Protein AF-A0A1C0B7E0-F1 (afdb_monomer_lite)

Organism: NCBI:txid544718

Secondary structure (DSSP, 8-state):
--EEEEESS---HHHHHHHHHH-TTSEEEEEES--SS--HHHHHHHHTTS--SEEEEE--SS--HHHHHHHHTTSPTT-EEEEE-GGGTSB-TT--SEEEEETTEEEEEP-GGGB-HHHHHHHHHHHHHH--SEEEEEEE--HHHHHHHHHHHGGGT-EEEEE--TT--S--HHHHHHHHHHHS-HHHHHHHHHHHGGGS-HHHHHHHHHHHHHHTT-HHHHHHHHHHTGGG--HHHHHHHHHHHHHTT-HHHHHHHHHHHHHH-TTSTTHHHHHHHHHHHTT-HHHHHHHHHHH-TT-HHHHHHHHHHHHHTT-HHHHHHHHHHHHHHH--HHHHHHHHHHHHHHS--SSHHHHHHHHHHHSTT---HHHHHHHHHHHHHIIIIIT--HHHHHHHHHHS---TT-HHHHHHHHHHHHHHHSHHHHHHHH-HHHHHH-TTHHHHHHHHHHHHHHHHHTTSTTHHHHHHHHHHHH--HHHHHHHHHHHHHHHHHHHTTT--GGGGGTSHHHHTSTT-HHHHHHTGGGTS---HHHHHHHHHHHHHHHTT-SSHHHHHHHHHHHHHHHHHTT-HHHHHHHHHHHHHHHTT-S-HHHHHHHHHHHHHHHHHHHHHTT-HHHHHHHHHHHHHHHHHTT--HHIIIIIHHHHHHHHHHTGGGS-HHHHHHHHHHHHHHS-TT-THHHHHHHHHHT-HHHHHHHHHHHHHT-S---HHHHHHHHHHHHHHHH-SS----HHHHHHTHHHHHHHHTT-TTTHHHHHHHHHHHHHH--SSSS-HHHHHHHHHHHHHHHHHHHHHHHHH-S-HHHHHHHHHHTHHHHHHHHHHHHHHHHTT--SSHHHHHHHHHHHHHHHHHTS-HHHHHHHHSSSS----HHHHHHHHHHHHHHHHHHHS-STTHHHHHTSHHHHHHHHHHHHHHHHHHHH-TTTSPP---PPPPHHHHHHH--TTEEEEEEEE-SS-EEEEEE-SS-EEEEEE--TTTS-HHHHHHHHHHHHH--TT----HHHHHHHHHHHHHHHHHHHHHHHTTT---EEEEE--TTSTT--GGG-B-SSSBGGGT-SEEEEES-GGGGTS-PPP----EEEEE-S-TT-HHHHHHHHHHHT-HHHHHHB-TTTTT-GGGHHHHHHHHT-SEEEEE--EEPPTT--TTPPPSEEE-SSSEE-GGG-GGGGGT-SEEEEE-TTTT-PPTT-SSS--SHHHHHHTSS-SEEEEESS---HHHHHHHHHHHTT--S-HHHHHHHHHHHHHHHSTT--GGGTTTEEEEE-

Foldseek 3Di:
DFAEEEEAADDDLVVVLVVLQVQAAAAEEEEELDQQPDPVVVVVVSNVVGHYPHYYYDYDLALDVVVVVVVQVVDDAAHEYEYYANQLSQAQLVDAPDWQDQFPDIDGHGDQQRGPLVVVLVSSVVPVVVGNYHYYYYYHHHPVSSVVNVVVCVVPPHHYHYDDDPVPPDDPLVVVLVCCLVPHDLVSSVVSLVVCVVVDDPLRSLVSNLSSCSNLLNLVVLLVVCVVCVVVDTLQSLQVNLVSCVVVVVLVSSLVSLVVSSVSNVSHRPSLLSNLVSCVVVVNNVVPLVVNCRRPVLNLSSLVSQLVVCVVVLVLVSNLVSLVSSCVNPVDLLSVLVSLLSVCVVPPDPDLVVSLCSSVVSCPVPPDLLVLLVSLLSSLCCCVPVVLQLQSSLVSLVSNDLDQPRPCNLVSLLSNLVQLLFPFSVCSNCPVVNCVVPLLVSLLSLLVSLLSNVLSLLLDLCSVVSSVSSVQRRADPVSLLLNLVVVLLVLLVVCLVLDDLCLVCVACCNPPVVPPPLLCLLCVLVPDDDDPVSLVVCVVCLVVSLLPDQALLSNLSSLLSNLVLCLQQLVLVSSLVSLSVLSVVLNRDPPVLSSLSSSLSSLQSNLLSCVLLLVPSSNLSSLSSSQVVCSVSSNNVSCLPRVLVSVLVSCLVPVVSDDPVSLVVSLVSNLNNHDPPPLCNQLSSCVSVVVLVSLLVSLVVVLVPDPDLALVNLVSVLSNQVSQVSDPPHHRPVVSLVVCLVSNQVRCNSRLSCQLVSLQVSLVVLQPDPPDPDDNLRSLVSSLVSLVVSVVSLVVSLVSDQDLLSSLSSLLVCVQSLQSNLVSLQCCQVVVSDDDVVRNVVSVVSNVVSLVSLFQQSLVLLAVAPLDQDCDPVLVVLVVLLVVLVSSLCSSPNSCSVVLVVDPVNVVSVVSNVVSLVVCCPRPSVNDGRDGRDDDPVLLLLCLADQQEKEKEWADDPQWIWIWIHHVVDIDIHTDRPCPPAHVVLLVVVVVCLLVDDPPDDDDLVVLQVSLQSVLCRHPVVVLVVVVVVRHAEYEYEYSLLSLQDFQQSRHDPPGTPLQRHLFYEYESDSCCSVVPDDFDFFAEAEEEFAAPPDPLSVVVVVLLVVDPLSVLSYDPPCVPDLPCVVVSCVVSVGLEYEYEFEFDHHRPADSQAAGLFTHHNSTTHAVVNNVCLLVSQEEYEYPYFQQSHHGNSSSNNTNGNNSSNQSHNHFKYKDFSHNEDSVLVSQLVVQLNVDRDGNRSSSSVSLNVSCVVVPSDDCSHRSRTHMYGD

Radius of gyration: 38.63 Å; chains: 1; bounding box: 128×67×85 Å

Structure (mmCIF, N/CA/C/O backbone):
data_AF-A0A1C0B7E0-F1
#
_entry.id   AF-A0A1C0B7E0-F1
#
loop_
_atom_site.group_PDB
_atom_site.id
_atom_site.type_symbol
_atom_site.label_atom_id
_atom_site.label_alt_id
_atom_site.label_comp_id
_atom_site.label_asym_id
_atom_site.label_entity_id
_atom_site.label_seq_id
_atom_site.pdbx_PDB_ins_code
_atom_site.Cartn_x
_atom_site.Cartn_y
_atom_site.Cartn_z
_atom_site.occupancy
_atom_site.B_iso_or_equiv
_atom_site.auth_seq_id
_atom_site.auth_comp_id
_atom_site.auth_asym_id
_atom_site.auth_atom_id
_atom_site.pdbx_PDB_model_num
ATOM 1 N N . MET A 1 1 ? 75.798 17.871 -2.548 1.00 57.12 1 MET A N 1
ATOM 2 C CA . MET A 1 1 ? 75.041 17.309 -3.675 1.00 57.12 1 MET A CA 1
ATOM 3 C C . MET A 1 1 ? 73.557 17.492 -3.383 1.00 57.12 1 MET A C 1
ATOM 5 O O . MET A 1 1 ? 73.129 17.090 -2.306 1.00 57.12 1 MET A O 1
ATOM 9 N N . LYS A 1 2 ? 72.821 18.193 -4.256 1.00 62.88 2 LYS A N 1
ATOM 10 C CA . LYS A 1 2 ? 71.358 18.321 -4.191 1.00 62.88 2 LYS A CA 1
ATOM 11 C C . LYS A 1 2 ? 70.803 17.499 -5.348 1.00 62.88 2 LYS A C 1
ATOM 13 O O . LYS A 1 2 ? 70.892 17.962 -6.480 1.00 62.88 2 LYS A O 1
ATOM 18 N N . THR A 1 3 ? 70.321 16.289 -5.094 1.00 61.19 3 THR A N 1
ATOM 19 C CA . THR A 1 3 ? 69.882 15.405 -6.179 1.00 61.19 3 THR A CA 1
ATOM 20 C C . THR A 1 3 ? 68.519 14.813 -5.854 1.00 61.19 3 THR A C 1
ATOM 22 O O . THR A 1 3 ? 68.297 14.291 -4.764 1.00 61.19 3 THR A O 1
ATOM 25 N N . LEU A 1 4 ? 67.599 14.882 -6.809 1.00 58.25 4 LEU A N 1
ATOM 26 C CA . LEU A 1 4 ? 66.288 14.246 -6.757 1.00 58.25 4 LEU A CA 1
ATOM 27 C C . LEU A 1 4 ? 66.243 13.161 -7.834 1.00 58.25 4 LEU A C 1
ATOM 29 O O . LEU A 1 4 ? 66.478 13.439 -9.005 1.00 58.25 4 LEU A O 1
ATOM 33 N N . ILE A 1 5 ? 65.934 11.926 -7.452 1.00 59.62 5 ILE A N 1
ATOM 34 C CA . ILE A 1 5 ? 65.728 10.824 -8.391 1.00 59.62 5 ILE A CA 1
ATOM 35 C C . ILE A 1 5 ? 64.224 10.562 -8.491 1.00 59.62 5 ILE A C 1
ATOM 37 O O . ILE A 1 5 ? 63.584 10.142 -7.526 1.00 59.62 5 ILE A O 1
ATOM 41 N N . LEU A 1 6 ? 63.662 10.787 -9.677 1.00 57.28 6 LEU A N 1
ATOM 42 C CA . LEU A 1 6 ? 62.263 10.485 -9.981 1.00 57.28 6 LEU A CA 1
ATOM 43 C C . LEU A 1 6 ? 62.201 9.157 -10.734 1.00 57.28 6 LEU A C 1
ATOM 45 O O . LEU A 1 6 ? 62.790 9.019 -11.808 1.00 57.28 6 LEU A O 1
ATOM 49 N N . ASN A 1 7 ? 61.504 8.175 -10.162 1.00 56.34 7 ASN A N 1
ATOM 50 C CA . ASN A 1 7 ? 61.368 6.844 -10.742 1.00 56.34 7 ASN A CA 1
ATOM 51 C C . ASN A 1 7 ? 59.884 6.500 -10.938 1.00 56.34 7 ASN A C 1
ATOM 53 O O . ASN A 1 7 ? 59.108 6.498 -9.986 1.00 56.34 7 ASN A O 1
ATOM 57 N N . ALA A 1 8 ? 59.495 6.191 -12.176 1.00 48.84 8 ALA A N 1
ATOM 58 C CA . ALA A 1 8 ? 58.101 5.949 -12.537 1.00 48.84 8 ALA A CA 1
ATOM 59 C C . ALA A 1 8 ? 57.602 4.526 -12.207 1.00 48.84 8 ALA A C 1
ATOM 61 O O . ALA A 1 8 ? 56.402 4.333 -12.023 1.00 48.84 8 ALA A O 1
ATOM 62 N N . THR A 1 9 ? 58.471 3.511 -12.108 1.00 49.56 9 THR A N 1
ATOM 63 C CA . THR A 1 9 ? 58.024 2.099 -12.179 1.00 49.56 9 THR A CA 1
ATOM 64 C C . THR A 1 9 ? 58.671 1.162 -11.153 1.00 49.56 9 THR A C 1
ATOM 66 O O . THR A 1 9 ? 58.888 -0.016 -11.413 1.00 49.56 9 THR A O 1
ATOM 69 N N . SER A 1 10 ? 58.838 1.659 -9.923 1.00 51.56 10 SER A N 1
ATOM 70 C CA . SER A 1 10 ? 59.337 0.983 -8.708 1.00 51.56 10 SER A CA 1
ATOM 71 C C . SER A 1 10 ? 60.822 1.172 -8.402 1.00 51.56 10 SER A C 1
ATOM 73 O O . SER A 1 10 ? 61.697 1.087 -9.264 1.00 51.56 10 SER A O 1
ATOM 75 N N . ILE A 1 11 ? 61.102 1.459 -7.128 1.00 54.88 11 ILE A N 1
ATOM 76 C CA . ILE A 1 11 ? 62.441 1.733 -6.616 1.00 54.88 11 ILE A CA 1
ATOM 77 C C . ILE A 1 11 ? 63.305 0.470 -6.748 1.00 54.88 11 ILE A C 1
ATOM 79 O O . ILE A 1 11 ? 63.074 -0.550 -6.103 1.00 54.88 11 ILE A O 1
ATOM 83 N N . SER A 1 12 ? 64.314 0.541 -7.618 1.00 56.72 12 SER A N 1
ATOM 84 C CA . SER A 1 12 ? 65.289 -0.530 -7.816 1.00 56.72 12 SER A CA 1
ATOM 85 C C . SER A 1 12 ? 66.199 -0.631 -6.590 1.00 56.72 12 SER A C 1
ATOM 87 O O . SER A 1 12 ? 67.011 0.257 -6.327 1.00 56.72 12 SER A O 1
ATOM 89 N N . GLU A 1 13 ? 66.104 -1.738 -5.851 1.00 59.78 13 GLU A N 1
ATOM 90 C CA . GLU A 1 13 ? 67.013 -2.053 -4.739 1.00 59.78 13 GLU A CA 1
ATOM 91 C C . GLU A 1 13 ? 68.483 -2.007 -5.203 1.00 59.78 13 GLU A C 1
ATOM 93 O O . GLU A 1 13 ? 69.363 -1.506 -4.505 1.00 59.78 13 GLU A O 1
ATOM 98 N N . GLN A 1 14 ? 68.739 -2.408 -6.452 1.00 62.88 14 GLN A N 1
ATOM 99 C CA . GLN A 1 14 ? 70.056 -2.341 -7.080 1.00 62.88 14 GLN A CA 1
ATOM 100 C C . GLN A 1 14 ? 70.557 -0.898 -7.274 1.00 62.88 14 GLN A C 1
ATOM 102 O O . GLN A 1 14 ? 71.753 -0.646 -7.116 1.00 62.88 14 GLN A O 1
ATOM 107 N N . LEU A 1 15 ? 69.669 0.049 -7.601 1.00 65.38 15 LEU A N 1
ATOM 108 C CA . LEU A 1 15 ? 69.995 1.474 -7.715 1.00 65.38 15 LEU A CA 1
ATOM 109 C C . LEU A 1 15 ? 70.419 2.034 -6.353 1.00 65.38 15 LEU A C 1
ATOM 111 O O . LEU A 1 15 ? 71.471 2.661 -6.261 1.00 65.38 15 LEU A O 1
ATOM 115 N N . ILE A 1 16 ? 69.662 1.733 -5.294 1.00 67.38 16 ILE A N 1
ATOM 116 C CA . ILE A 1 16 ? 69.993 2.129 -3.915 1.00 67.38 16 ILE A CA 1
ATOM 117 C C . ILE A 1 16 ? 71.340 1.540 -3.494 1.00 67.38 16 ILE A C 1
ATOM 119 O O . ILE A 1 16 ? 72.207 2.256 -2.996 1.00 67.38 16 ILE A O 1
ATOM 123 N N . ILE A 1 17 ? 71.558 0.248 -3.749 1.00 68.12 17 ILE A N 1
ATOM 124 C CA . ILE A 1 17 ? 72.821 -0.430 -3.440 1.00 68.12 17 ILE A CA 1
ATOM 125 C C . ILE A 1 17 ? 73.994 0.211 -4.195 1.00 68.12 17 ILE A C 1
ATOM 127 O O . ILE A 1 17 ? 75.080 0.345 -3.633 1.00 68.12 17 ILE A O 1
ATOM 131 N N . ASN A 1 18 ? 73.809 0.606 -5.456 1.00 68.44 18 ASN A N 1
ATOM 132 C CA . ASN A 1 18 ? 74.854 1.268 -6.237 1.00 68.44 18 ASN A CA 1
ATOM 133 C C . ASN A 1 18 ? 75.147 2.688 -5.730 1.00 68.44 18 ASN A C 1
ATOM 135 O O . ASN A 1 18 ? 76.314 3.020 -5.555 1.00 68.44 18 ASN A O 1
ATOM 139 N N . LEU A 1 19 ? 74.119 3.473 -5.397 1.00 67.69 19 LEU A N 1
ATOM 140 C CA . LEU A 1 19 ? 74.274 4.810 -4.808 1.00 67.69 19 LEU A CA 1
ATOM 141 C C . LEU A 1 19 ? 75.016 4.760 -3.462 1.00 67.69 19 LEU A C 1
ATOM 143 O O . LEU A 1 19 ? 75.892 5.580 -3.196 1.00 67.69 19 LEU A O 1
ATOM 147 N N . ILE A 1 20 ? 74.725 3.751 -2.633 1.00 70.00 20 ILE A N 1
ATOM 148 C CA . ILE A 1 20 ? 75.399 3.539 -1.344 1.00 70.00 20 ILE A CA 1
ATOM 149 C C . ILE A 1 20 ? 76.880 3.160 -1.535 1.00 70.00 20 ILE A C 1
ATOM 151 O O . ILE A 1 20 ? 77.726 3.607 -0.763 1.00 70.00 20 ILE A O 1
ATOM 155 N N . LYS A 1 21 ? 77.242 2.375 -2.564 1.00 70.19 21 LYS A N 1
ATOM 156 C CA . LYS A 1 21 ? 78.642 1.956 -2.820 1.00 70.19 21 LYS A CA 1
ATOM 157 C C . LYS A 1 21 ? 79.602 3.122 -3.070 1.00 70.19 21 LYS A C 1
ATOM 159 O O . LYS A 1 21 ? 80.785 3.004 -2.728 1.00 70.19 21 LYS A O 1
ATOM 164 N N . ASP A 1 22 ? 79.106 4.203 -3.663 1.00 67.50 22 ASP A N 1
ATOM 165 C CA . ASP A 1 22 ? 79.912 5.356 -4.072 1.00 67.50 22 ASP A CA 1
ATOM 166 C C . ASP A 1 22 ? 80.091 6.390 -2.943 1.00 67.50 22 ASP A C 1
ATOM 168 O O . ASP A 1 22 ? 81.032 7.182 -2.964 1.00 67.50 22 ASP A O 1
ATOM 172 N N . ALA A 1 23 ? 79.281 6.311 -1.884 1.00 68.81 23 ALA A N 1
ATOM 173 C CA . ALA A 1 23 ? 79.258 7.228 -0.741 1.00 68.81 23 ALA A CA 1
ATOM 174 C C . ALA A 1 23 ? 80.306 6.919 0.360 1.00 68.81 23 ALA A C 1
ATOM 176 O O . ALA A 1 23 ? 80.034 7.025 1.558 1.00 68.81 23 ALA A O 1
ATOM 177 N N . LYS A 1 24 ? 81.522 6.501 -0.014 1.00 67.75 24 LYS A N 1
ATOM 178 C CA . LYS A 1 24 ? 82.582 6.125 0.949 1.00 67.75 24 LYS A CA 1
ATOM 179 C C . LYS A 1 24 ? 83.005 7.320 1.812 1.00 67.75 24 LYS A C 1
ATOM 181 O O . LYS A 1 24 ? 83.158 8.419 1.296 1.00 67.75 24 LYS A O 1
ATOM 186 N N . HIS A 1 25 ? 83.277 7.081 3.098 1.00 71.00 25 HIS A N 1
ATOM 187 C CA . HIS A 1 25 ? 83.706 8.099 4.076 1.00 71.00 25 HIS A CA 1
ATOM 188 C C . HIS A 1 25 ? 82.672 9.181 4.453 1.00 71.00 25 HIS A C 1
ATOM 190 O O . HIS A 1 25 ? 83.057 10.178 5.063 1.00 71.00 25 HIS A O 1
ATOM 196 N N . TYR A 1 26 ? 81.383 8.980 4.164 1.00 76.88 26 TYR A N 1
ATOM 197 C CA . TYR A 1 26 ? 80.288 9.832 4.652 1.00 76.88 26 TYR A CA 1
ATOM 198 C C . TYR A 1 26 ? 79.538 9.187 5.830 1.00 76.88 26 TYR A C 1
ATOM 200 O O . TYR A 1 26 ? 79.605 7.970 6.035 1.00 76.88 26 TYR A O 1
ATOM 208 N N . ASP A 1 27 ? 78.840 10.017 6.610 1.00 79.62 27 ASP A N 1
ATOM 209 C CA . ASP A 1 27 ? 77.764 9.587 7.510 1.00 79.62 27 ASP A CA 1
ATOM 210 C C . ASP A 1 27 ? 76.487 9.436 6.657 1.00 79.62 27 ASP A C 1
ATOM 212 O O . ASP A 1 27 ? 76.078 10.397 6.002 1.00 79.62 27 ASP A O 1
ATOM 216 N N . ILE A 1 28 ? 75.901 8.234 6.597 1.00 81.69 28 ILE A N 1
ATOM 217 C CA . ILE A 1 28 ? 74.729 7.927 5.757 1.00 81.69 28 ILE A CA 1
ATOM 218 C C . ILE A 1 28 ? 73.512 7.645 6.640 1.00 81.69 28 ILE A C 1
ATOM 220 O O . ILE A 1 28 ? 73.523 6.709 7.441 1.00 81.69 28 ILE A O 1
ATOM 224 N N . GLN A 1 29 ? 72.438 8.403 6.428 1.00 85.38 29 GLN A N 1
ATOM 225 C CA . GLN A 1 29 ? 71.127 8.155 7.020 1.00 85.38 29 GLN A CA 1
ATOM 226 C C . GLN A 1 29 ? 70.141 7.738 5.931 1.00 85.38 29 GLN A C 1
ATOM 228 O O . GLN A 1 29 ? 69.931 8.480 4.974 1.00 85.38 29 GLN A O 1
ATOM 233 N N . ILE A 1 30 ? 69.480 6.594 6.099 1.00 82.31 30 ILE A N 1
ATOM 234 C CA . ILE A 1 30 ? 68.337 6.207 5.261 1.00 82.31 30 ILE A CA 1
ATOM 235 C C . ILE A 1 30 ? 67.048 6.433 6.045 1.00 82.31 30 ILE A C 1
ATOM 237 O O . ILE A 1 30 ? 66.914 5.960 7.174 1.00 82.31 30 ILE A O 1
ATOM 241 N N . ILE A 1 31 ? 66.092 7.131 5.445 1.00 84.12 31 ILE A N 1
ATOM 242 C CA . ILE A 1 31 ? 64.733 7.296 5.955 1.00 84.12 31 ILE A CA 1
ATOM 243 C C . ILE A 1 31 ? 63.787 6.688 4.924 1.00 84.12 31 ILE A C 1
ATOM 245 O O . ILE A 1 31 ? 63.649 7.228 3.829 1.00 84.12 31 ILE A O 1
ATOM 249 N N . SER A 1 32 ? 63.169 5.549 5.248 1.00 80.06 32 SER A N 1
ATOM 250 C CA . SER A 1 32 ? 62.291 4.841 4.307 1.00 80.06 32 SER A CA 1
ATOM 251 C C . SER A 1 32 ? 60.857 4.764 4.808 1.00 80.06 32 SER A C 1
ATOM 253 O O . SER A 1 32 ? 60.580 4.118 5.815 1.00 80.06 32 SER A O 1
ATOM 255 N N . TYR A 1 33 ? 59.944 5.371 4.050 1.00 75.75 33 TYR A N 1
ATOM 256 C CA . TYR A 1 33 ? 58.492 5.191 4.170 1.00 75.75 33 TYR A CA 1
ATOM 257 C C . TYR A 1 33 ? 57.997 3.993 3.324 1.00 75.75 33 TYR A C 1
ATOM 259 O O . TYR A 1 33 ? 56.796 3.720 3.210 1.00 75.75 33 TYR A O 1
ATOM 267 N N . GLU A 1 34 ? 58.918 3.249 2.705 1.00 67.62 34 GLU A N 1
ATOM 268 C CA . GLU A 1 34 ? 58.647 2.055 1.910 1.00 67.62 34 GLU A CA 1
ATOM 269 C C . GLU A 1 34 ? 59.233 0.811 2.595 1.00 67.62 34 GLU A C 1
ATOM 271 O O . GLU A 1 34 ? 60.449 0.681 2.735 1.00 67.62 34 GLU A O 1
ATOM 276 N N . ASN A 1 35 ? 58.358 -0.094 3.055 1.00 59.34 35 ASN A N 1
ATOM 277 C CA . ASN A 1 35 ? 58.755 -1.293 3.808 1.00 59.34 35 ASN A CA 1
ATOM 278 C C . ASN A 1 35 ? 58.658 -2.591 2.977 1.00 59.34 35 ASN A C 1
ATOM 280 O O . ASN A 1 35 ? 59.286 -3.587 3.310 1.00 59.34 35 ASN A O 1
ATOM 284 N N . ASP A 1 36 ? 57.908 -2.586 1.868 1.00 54.94 36 ASP A N 1
ATOM 285 C CA . ASP A 1 36 ? 57.520 -3.821 1.167 1.00 54.94 36 ASP A CA 1
ATOM 286 C C . ASP A 1 36 ? 58.594 -4.366 0.195 1.00 54.94 36 ASP A C 1
ATOM 288 O O . ASP A 1 36 ? 58.461 -5.492 -0.280 1.00 54.94 36 ASP A O 1
ATOM 292 N N . LYS A 1 37 ? 59.635 -3.581 -0.141 1.00 54.47 37 LYS A N 1
ATOM 293 C CA . LYS A 1 37 ? 60.646 -3.936 -1.166 1.00 54.47 37 LYS A CA 1
ATOM 294 C C . LYS A 1 37 ? 62.110 -3.813 -0.728 1.00 54.47 37 LYS A C 1
ATOM 296 O O . LYS A 1 37 ? 62.963 -4.429 -1.356 1.00 54.47 37 LYS A O 1
ATOM 301 N N . LEU A 1 38 ? 62.425 -3.058 0.328 1.00 58.94 38 LEU A N 1
ATOM 302 C CA . LEU A 1 38 ? 63.796 -2.943 0.837 1.00 58.94 38 LEU A CA 1
ATOM 303 C C . LEU A 1 38 ? 64.046 -3.977 1.933 1.00 58.94 38 LEU A C 1
ATOM 305 O O . LEU A 1 38 ? 63.517 -3.852 3.040 1.00 58.94 38 LEU A O 1
ATOM 309 N N . ASN A 1 39 ? 64.924 -4.952 1.688 1.00 63.75 39 ASN A N 1
ATOM 310 C CA . ASN A 1 39 ? 65.373 -5.820 2.768 1.00 63.75 39 ASN A CA 1
ATOM 311 C C . ASN A 1 39 ? 66.385 -5.066 3.643 1.00 63.75 39 ASN A C 1
ATOM 313 O O . ASN A 1 39 ? 67.597 -5.083 3.417 1.00 63.75 39 ASN A O 1
ATOM 317 N N . MET A 1 40 ? 65.880 -4.404 4.681 1.00 63.56 40 MET A N 1
ATOM 318 C CA . MET A 1 40 ? 66.702 -3.587 5.573 1.00 63.56 40 MET A CA 1
ATOM 319 C C . MET A 1 40 ? 67.848 -4.367 6.221 1.00 63.56 40 MET A C 1
ATOM 321 O O . MET A 1 40 ? 68.949 -3.838 6.381 1.00 63.56 40 MET A O 1
ATOM 325 N N . SER A 1 41 ? 67.625 -5.646 6.523 1.00 65.38 41 SER A N 1
ATOM 326 C CA . SER A 1 41 ? 68.656 -6.572 6.997 1.00 65.38 41 SER A CA 1
ATOM 327 C C . SER A 1 41 ? 69.810 -6.698 6.000 1.00 65.38 41 SER A C 1
ATOM 329 O O . SER A 1 41 ? 70.969 -6.635 6.405 1.00 65.38 41 SER A O 1
ATOM 331 N N . GLN A 1 42 ? 69.508 -6.812 4.702 1.00 67.38 42 GLN A N 1
ATOM 332 C CA . GLN A 1 42 ? 70.521 -6.878 3.646 1.00 67.38 42 GLN A CA 1
ATOM 333 C C . GLN A 1 42 ? 71.257 -5.549 3.463 1.00 67.38 42 GLN A C 1
ATOM 335 O O . GLN A 1 42 ? 72.471 -5.563 3.276 1.00 67.38 42 GLN A O 1
ATOM 340 N N . LEU A 1 43 ? 70.582 -4.401 3.572 1.00 68.31 43 LEU A N 1
ATOM 341 C CA . LEU A 1 43 ? 71.237 -3.088 3.479 1.00 68.31 43 LEU A CA 1
ATOM 342 C C . LEU A 1 43 ? 72.170 -2.806 4.664 1.00 68.31 43 LEU A C 1
ATOM 344 O O . LEU A 1 43 ? 73.280 -2.314 4.468 1.00 68.31 43 LEU A O 1
ATOM 348 N N . VAL A 1 44 ? 71.770 -3.187 5.881 1.00 69.00 44 VAL A N 1
ATOM 349 C CA . VAL A 1 44 ? 72.620 -3.114 7.084 1.00 69.00 44 VAL A CA 1
ATOM 350 C C . VAL A 1 44 ? 73.789 -4.106 7.009 1.00 69.00 44 VAL A C 1
ATOM 352 O O . VAL A 1 44 ? 74.867 -3.862 7.550 1.00 69.00 44 VAL A O 1
ATOM 355 N N . GLU A 1 45 ? 73.617 -5.246 6.343 1.00 68.88 45 GLU A N 1
ATOM 356 C CA . GLU A 1 45 ? 74.696 -6.212 6.128 1.00 68.88 45 GLU A CA 1
ATOM 357 C C . GLU A 1 45 ? 75.666 -5.763 5.020 1.00 68.88 45 GLU A C 1
ATOM 359 O O . GLU A 1 45 ? 76.883 -5.925 5.146 1.00 68.88 45 GLU A O 1
ATOM 364 N N . LEU A 1 46 ? 75.148 -5.128 3.965 1.00 66.38 46 LEU A N 1
ATOM 365 C CA . LEU A 1 46 ? 75.927 -4.477 2.913 1.00 66.38 46 LEU A CA 1
ATOM 366 C C . LEU A 1 46 ? 76.717 -3.288 3.456 1.00 66.38 46 LEU A C 1
ATOM 368 O O . LEU A 1 46 ? 77.875 -3.124 3.072 1.00 66.38 46 LEU A O 1
ATOM 372 N N . SER A 1 47 ? 76.162 -2.505 4.385 1.00 65.50 47 SER A N 1
ATOM 373 C CA . SER A 1 47 ? 76.874 -1.362 4.962 1.00 65.50 47 SER A CA 1
ATOM 374 C C . SER A 1 47 ? 78.126 -1.763 5.742 1.00 65.50 47 SER A C 1
ATOM 376 O O . SER A 1 47 ? 79.107 -1.027 5.747 1.00 65.50 47 SER A O 1
ATOM 378 N N . LYS A 1 48 ? 78.170 -2.985 6.289 1.00 68.50 48 LYS A N 1
ATOM 379 C CA . LYS A 1 48 ? 79.372 -3.556 6.924 1.00 68.50 48 LYS A CA 1
ATOM 380 C C . LYS A 1 48 ? 80.484 -3.917 5.930 1.00 68.50 48 LYS A C 1
ATOM 382 O O . LYS A 1 48 ? 81.627 -4.088 6.348 1.00 68.50 48 LYS A O 1
ATOM 387 N N . LYS A 1 49 ? 80.175 -4.065 4.634 1.00 67.88 49 LYS A N 1
ATOM 388 C CA . LYS A 1 49 ? 81.154 -4.379 3.572 1.00 67.88 49 LYS A CA 1
ATOM 389 C C . LYS A 1 49 ? 81.827 -3.140 2.970 1.00 67.88 49 LYS A C 1
ATOM 391 O O . LYS A 1 49 ? 82.834 -3.291 2.280 1.00 67.88 49 LYS A O 1
ATOM 396 N N . TYR A 1 50 ? 81.303 -1.941 3.216 1.00 67.88 50 TYR A N 1
ATOM 397 C CA . TYR A 1 50 ? 81.795 -0.684 2.648 1.00 67.88 50 TYR A CA 1
ATOM 398 C C . TYR A 1 50 ? 82.215 0.282 3.776 1.00 67.88 50 TYR A C 1
ATOM 400 O O . TYR A 1 50 ? 81.606 0.315 4.837 1.00 67.88 50 TYR A O 1
ATOM 408 N N . TYR A 1 51 ? 83.306 1.035 3.590 1.00 65.75 51 TYR A N 1
ATOM 409 C CA . TYR A 1 51 ? 83.888 1.890 4.639 1.00 65.75 51 TYR A CA 1
ATOM 410 C C . TYR A 1 51 ? 83.137 3.234 4.774 1.00 65.75 51 TYR A C 1
ATOM 412 O O . TYR A 1 51 ? 83.543 4.238 4.183 1.00 65.75 51 TYR A O 1
ATOM 420 N N . PHE A 1 52 ? 82.050 3.250 5.550 1.00 75.25 52 PHE A N 1
ATOM 421 C CA . PHE A 1 52 ? 81.301 4.458 5.946 1.00 75.25 52 PHE A CA 1
ATOM 422 C C . PHE A 1 52 ? 81.737 4.975 7.328 1.00 75.25 52 PHE A C 1
ATOM 424 O O . PHE A 1 52 ? 82.267 4.204 8.129 1.00 75.25 52 PHE A O 1
ATOM 431 N N . ASN A 1 53 ? 81.509 6.262 7.624 1.00 71.25 53 ASN A N 1
ATOM 432 C CA . ASN A 1 53 ? 81.787 6.825 8.956 1.00 71.25 53 ASN A CA 1
ATOM 433 C C . ASN A 1 53 ? 80.703 6.422 9.971 1.00 71.25 53 ASN A C 1
ATOM 435 O O . ASN A 1 53 ? 81.016 6.059 11.106 1.00 71.25 53 ASN A O 1
ATOM 439 N N . SER A 1 54 ? 79.440 6.424 9.541 1.00 75.31 54 SER A N 1
ATOM 440 C CA . SER A 1 54 ? 78.297 5.832 10.235 1.00 75.31 54 SER A CA 1
ATOM 441 C C . SER A 1 54 ? 77.188 5.505 9.229 1.00 75.31 54 SER A C 1
ATOM 443 O O . SER A 1 54 ? 77.120 6.102 8.154 1.00 75.31 54 SER A O 1
ATOM 445 N N . PHE A 1 55 ? 76.359 4.512 9.552 1.00 79.69 55 PHE A N 1
ATOM 446 C CA . PHE A 1 55 ? 75.212 4.101 8.745 1.00 79.69 55 PHE A CA 1
ATOM 447 C C . PHE A 1 55 ? 74.045 3.807 9.681 1.00 79.69 55 PHE A C 1
ATOM 449 O O . PHE A 1 55 ? 74.158 2.914 10.525 1.00 79.69 55 PHE A O 1
ATOM 456 N N . ASP A 1 56 ? 72.946 4.535 9.525 1.00 78.94 56 ASP A N 1
ATOM 457 C CA . ASP A 1 56 ? 71.712 4.289 10.265 1.00 78.94 56 ASP A CA 1
ATOM 458 C C . ASP A 1 56 ? 70.509 4.291 9.320 1.00 78.94 56 ASP A C 1
ATOM 460 O O . ASP A 1 56 ? 70.489 4.978 8.293 1.00 78.94 56 ASP A O 1
ATOM 464 N N . CYS A 1 57 ? 69.500 3.493 9.662 1.00 77.56 57 CYS A N 1
ATOM 465 C CA . CYS A 1 57 ? 68.237 3.500 8.951 1.00 77.56 57 CYS A CA 1
ATOM 466 C C . CYS A 1 57 ? 67.071 3.656 9.909 1.00 77.56 57 CYS A C 1
ATOM 468 O O . CYS A 1 57 ? 66.945 2.962 10.917 1.00 77.56 57 CYS A O 1
ATOM 470 N N . TYR A 1 58 ? 66.183 4.557 9.526 1.00 82.38 58 TYR A N 1
ATOM 471 C CA . TYR A 1 58 ? 64.991 4.886 10.250 1.00 82.38 58 TYR A CA 1
ATOM 472 C C . TYR A 1 58 ? 63.763 4.612 9.373 1.00 82.38 58 TYR A C 1
ATOM 474 O O . TYR A 1 58 ? 63.693 5.050 8.224 1.00 82.38 58 TYR A O 1
ATOM 482 N N . LEU A 1 59 ? 62.815 3.855 9.927 1.00 77.12 59 LEU A N 1
ATOM 483 C CA . LEU A 1 59 ? 61.534 3.517 9.310 1.00 77.12 59 LEU A CA 1
ATOM 484 C C . LEU A 1 59 ? 60.433 4.267 10.064 1.00 77.12 59 LEU A C 1
ATOM 486 O O . LEU A 1 59 ? 60.038 3.827 11.151 1.00 77.12 59 LEU A O 1
ATOM 490 N N . PRO A 1 60 ? 59.965 5.409 9.541 1.00 78.44 60 PRO A N 1
ATOM 491 C CA . PRO A 1 60 ? 58.873 6.144 10.151 1.00 78.44 60 PRO A CA 1
ATOM 492 C C . PRO A 1 60 ? 57.608 5.286 10.156 1.00 78.44 60 PRO A C 1
ATOM 494 O O . PRO A 1 60 ? 57.272 4.637 9.164 1.00 78.44 60 PRO A O 1
ATOM 497 N N . LYS A 1 61 ? 56.896 5.283 11.284 1.00 74.94 61 LYS A N 1
ATOM 498 C CA . LYS A 1 61 ? 55.583 4.625 11.403 1.00 74.94 61 LYS A CA 1
ATOM 499 C C . LYS A 1 61 ? 54.420 5.604 11.276 1.00 74.94 61 LYS A C 1
ATOM 501 O O . LYS A 1 61 ? 53.273 5.173 11.251 1.00 74.94 61 LYS A O 1
ATOM 506 N N . THR A 1 62 ? 54.719 6.896 11.195 1.00 79.50 62 THR A N 1
ATOM 507 C CA . THR A 1 62 ? 53.742 7.976 11.090 1.00 79.50 62 THR A CA 1
ATOM 508 C C . THR A 1 62 ? 53.997 8.787 9.822 1.00 79.50 62 THR A C 1
ATOM 510 O O . THR A 1 62 ? 55.100 8.781 9.274 1.00 79.50 62 THR A O 1
ATOM 513 N N . LYS A 1 63 ? 52.980 9.512 9.354 1.00 77.12 63 LYS A N 1
ATOM 514 C CA . LYS A 1 63 ? 53.121 10.548 8.323 1.00 77.12 63 LYS A CA 1
ATOM 515 C C . LYS A 1 63 ? 53.605 11.886 8.895 1.00 77.12 63 LYS A C 1
ATOM 517 O O . LYS A 1 63 ? 53.616 12.890 8.184 1.00 77.12 63 LYS A O 1
ATOM 522 N N . ASN A 1 64 ? 53.973 11.943 10.178 1.00 76.25 64 ASN A N 1
ATOM 523 C CA . ASN A 1 64 ? 54.393 13.191 10.790 1.00 76.25 64 ASN A CA 1
ATOM 524 C C . ASN A 1 64 ? 55.806 13.573 10.337 1.00 76.25 64 ASN A C 1
ATOM 526 O O . ASN A 1 64 ? 56.813 13.012 10.767 1.00 76.25 64 ASN A O 1
ATOM 530 N N . VAL A 1 65 ? 55.863 14.605 9.506 1.00 74.00 65 VAL A N 1
ATOM 531 C CA . VAL A 1 65 ? 57.095 15.188 8.984 1.00 74.00 65 VAL A CA 1
ATOM 532 C C . VAL A 1 65 ? 58.044 15.666 10.098 1.00 74.00 65 VAL A C 1
ATOM 534 O O . VAL A 1 65 ? 59.265 15.603 9.932 1.00 74.00 65 VAL A O 1
ATOM 537 N N . ASP A 1 66 ? 57.524 16.084 11.256 1.00 74.19 66 ASP A N 1
ATOM 538 C CA . ASP A 1 66 ? 58.344 16.533 12.390 1.00 74.19 66 ASP A CA 1
ATOM 539 C C . ASP A 1 66 ? 59.181 15.396 12.996 1.00 74.19 66 ASP A C 1
ATOM 541 O O . ASP A 1 66 ? 60.292 15.626 13.481 1.00 74.19 66 ASP A O 1
ATOM 545 N N . GLU A 1 67 ? 58.692 14.153 12.925 1.00 76.88 67 GLU A N 1
ATOM 546 C CA . GLU A 1 67 ? 59.431 12.970 13.377 1.00 76.88 67 GLU A CA 1
ATOM 547 C C . GLU A 1 67 ? 60.715 12.813 12.550 1.00 76.88 67 GLU A C 1
ATOM 549 O O . GLU A 1 67 ? 61.808 12.627 13.095 1.00 76.88 67 GLU A O 1
ATOM 554 N N . MET A 1 68 ? 60.605 13.028 11.238 1.00 78.56 68 MET A N 1
ATOM 555 C CA . MET A 1 68 ? 61.745 13.047 10.332 1.00 78.56 68 MET A CA 1
ATOM 556 C C . MET A 1 68 ? 62.695 14.209 10.633 1.00 78.56 68 MET A C 1
ATOM 558 O O . MET A 1 68 ? 63.895 13.981 10.790 1.00 78.56 68 MET A O 1
ATOM 562 N N . LYS A 1 69 ? 62.182 15.437 10.794 1.00 78.38 69 LYS A N 1
ATOM 563 C CA . LYS A 1 69 ? 63.006 16.612 11.142 1.00 78.38 69 LYS A CA 1
ATOM 564 C C . LYS A 1 69 ? 63.783 16.408 12.447 1.00 78.38 69 LYS A C 1
ATOM 566 O O . LYS A 1 69 ? 64.955 16.774 12.532 1.00 78.38 69 LYS A O 1
ATOM 571 N N . SER A 1 70 ? 63.178 15.756 13.443 1.00 79.69 70 SER A N 1
ATOM 572 C CA . SER A 1 70 ? 63.839 15.434 14.715 1.00 79.69 70 SER A CA 1
ATOM 573 C C . SER A 1 70 ? 65.038 14.491 14.549 1.00 79.69 70 SER A C 1
ATOM 575 O O . SER A 1 70 ? 66.057 14.661 15.219 1.00 79.69 70 SER A O 1
ATOM 577 N N . LYS A 1 71 ? 64.949 13.529 13.620 1.00 80.50 71 LYS A N 1
ATOM 578 C CA . LYS A 1 71 ? 66.050 12.621 13.274 1.00 80.50 71 LYS A CA 1
ATOM 579 C C . LYS A 1 71 ? 67.148 13.331 12.496 1.00 80.50 71 LYS A C 1
ATOM 581 O O . LYS A 1 71 ? 68.322 13.091 12.762 1.00 80.50 71 LYS A O 1
ATOM 586 N N . LEU A 1 72 ? 66.771 14.241 11.600 1.00 81.19 72 LEU A N 1
ATOM 587 C CA . LEU A 1 72 ? 67.719 15.048 10.838 1.00 81.19 72 LEU A CA 1
ATOM 588 C C . LEU A 1 72 ? 68.549 15.972 11.742 1.00 81.19 72 LEU A C 1
ATOM 590 O O . LEU A 1 72 ? 69.750 16.082 11.530 1.00 81.19 72 LEU A O 1
ATOM 594 N N . LEU A 1 73 ? 67.966 16.548 12.803 1.00 79.69 73 LEU A N 1
ATOM 595 C CA . LEU A 1 73 ? 68.682 17.403 13.770 1.00 79.69 73 LEU A CA 1
ATOM 596 C C . LEU A 1 73 ? 69.859 16.711 14.485 1.00 79.69 73 LEU A C 1
ATOM 598 O O . LEU A 1 73 ? 70.741 17.394 15.005 1.00 79.69 73 LEU A O 1
ATOM 602 N N . ALA A 1 74 ? 69.880 15.377 14.541 1.00 72.94 74 ALA A N 1
ATOM 603 C CA . ALA A 1 74 ? 70.939 14.609 15.194 1.00 72.94 74 ALA A CA 1
ATOM 604 C C . ALA A 1 74 ? 72.162 14.341 14.288 1.00 72.94 74 ALA A C 1
ATOM 606 O O . ALA A 1 74 ? 73.143 13.755 14.752 1.00 72.94 74 ALA A O 1
ATOM 607 N N . LEU A 1 75 ? 72.115 14.750 13.014 1.00 80.06 75 LEU A N 1
ATOM 608 C CA . LEU A 1 75 ? 73.144 14.462 12.013 1.00 80.06 75 LEU A CA 1
ATOM 609 C C . LEU A 1 75 ? 74.204 15.568 11.924 1.00 80.06 75 LEU A C 1
ATOM 611 O O . LEU A 1 75 ? 73.933 16.753 12.133 1.00 80.06 75 LEU A O 1
ATOM 615 N N . LYS A 1 76 ? 75.434 15.186 11.565 1.00 76.50 76 LYS A N 1
ATOM 616 C CA . LYS A 1 76 ? 76.530 16.139 11.339 1.00 76.50 76 LYS A CA 1
ATOM 617 C C . LYS A 1 76 ? 76.372 16.846 9.996 1.00 76.50 76 LYS A C 1
ATOM 619 O O . LYS A 1 76 ? 75.854 16.258 9.046 1.00 76.50 76 LYS A O 1
ATOM 624 N N . GLU A 1 77 ? 76.852 18.087 9.912 1.00 74.50 77 GLU A N 1
ATOM 625 C CA . GLU A 1 77 ? 76.964 18.812 8.638 1.00 74.50 77 GLU A CA 1
ATOM 626 C C . GLU A 1 77 ? 77.684 17.936 7.592 1.00 74.50 77 GLU A C 1
ATOM 628 O O . GLU A 1 77 ? 78.606 17.199 7.940 1.00 74.50 77 GLU A O 1
ATOM 633 N N . GLU A 1 78 ? 77.226 17.981 6.334 1.00 74.00 78 GLU A N 1
ATOM 634 C CA . GLU A 1 78 ? 77.721 17.161 5.207 1.00 74.00 78 GLU A CA 1
ATOM 635 C C . GLU A 1 78 ? 77.361 15.655 5.218 1.00 74.00 78 GLU A C 1
ATOM 637 O O . GLU A 1 78 ? 77.829 14.910 4.356 1.00 74.00 78 GLU A O 1
ATOM 642 N N . SER A 1 79 ? 76.480 15.192 6.116 1.00 82.12 79 SER A N 1
ATOM 643 C CA . SER A 1 79 ? 75.908 13.829 6.039 1.00 82.12 79 SER A CA 1
ATOM 644 C C . SER A 1 79 ? 75.088 13.619 4.753 1.00 82.12 79 SER A C 1
ATOM 646 O O . SER A 1 79 ? 74.469 14.558 4.243 1.00 82.12 79 SER A O 1
ATOM 648 N N . ILE A 1 80 ? 75.037 12.383 4.247 1.00 83.19 80 ILE A N 1
ATOM 649 C CA . ILE A 1 80 ? 74.158 11.989 3.136 1.00 83.19 80 ILE A CA 1
ATOM 650 C C . ILE A 1 80 ? 72.858 11.429 3.711 1.00 83.19 80 ILE A C 1
ATOM 652 O O . ILE A 1 80 ? 72.875 10.479 4.492 1.00 83.19 80 ILE A O 1
ATOM 656 N N . VAL A 1 81 ? 71.727 11.998 3.301 1.00 84.06 81 VAL A N 1
ATOM 657 C CA . VAL A 1 81 ? 70.392 11.576 3.733 1.00 84.06 81 VAL A CA 1
ATOM 658 C C . VAL A 1 81 ? 69.626 11.047 2.530 1.00 84.06 81 VAL A C 1
ATOM 660 O O . VAL A 1 81 ? 69.291 11.799 1.619 1.00 84.06 81 VAL A O 1
ATOM 663 N N . LEU A 1 82 ? 69.331 9.752 2.542 1.00 81.31 82 LEU A N 1
ATOM 664 C CA . LEU A 1 82 ? 68.519 9.081 1.538 1.00 81.31 82 LEU A CA 1
ATOM 665 C C . LEU A 1 82 ? 67.074 8.984 2.029 1.00 81.31 82 LEU A C 1
ATOM 667 O O . LEU A 1 82 ? 66.822 8.318 3.031 1.00 81.31 82 LEU A O 1
ATOM 671 N N . ILE A 1 83 ? 66.133 9.609 1.328 1.00 82.38 83 ILE A N 1
ATOM 672 C CA . ILE A 1 83 ? 64.707 9.567 1.663 1.00 82.38 83 ILE A CA 1
ATOM 673 C C . ILE A 1 83 ? 63.964 8.772 0.587 1.00 82.38 83 ILE A C 1
ATOM 675 O O . ILE A 1 83 ? 63.984 9.139 -0.588 1.00 82.38 83 ILE A O 1
ATOM 679 N N . LEU A 1 84 ? 63.315 7.682 0.998 1.00 79.06 84 LEU A N 1
ATOM 680 C CA . LEU A 1 84 ? 62.605 6.744 0.125 1.00 79.06 84 LEU A CA 1
ATOM 681 C C . LEU A 1 84 ? 61.103 6.771 0.421 1.00 79.06 84 LEU A C 1
ATOM 683 O O . LEU A 1 84 ? 60.700 6.689 1.585 1.00 79.06 84 LEU A O 1
ATOM 687 N N . GLY A 1 85 ? 60.276 6.842 -0.623 1.00 75.12 85 GLY A N 1
ATOM 688 C CA . GLY A 1 85 ? 58.821 6.704 -0.503 1.00 75.12 85 GLY A CA 1
ATOM 689 C C . GLY A 1 85 ? 58.106 7.924 0.093 1.00 75.12 85 GLY A C 1
ATOM 690 O O . GLY A 1 85 ? 57.017 7.793 0.661 1.00 75.12 85 GLY A O 1
ATOM 691 N N . LEU A 1 86 ? 58.733 9.106 0.028 1.00 80.19 86 LEU A N 1
ATOM 692 C CA . LEU A 1 86 ? 58.222 10.346 0.626 1.00 80.19 86 LEU A CA 1
ATOM 693 C C . LEU A 1 86 ? 56.850 10.746 0.055 1.00 80.19 86 LEU A C 1
ATOM 695 O O . LEU A 1 86 ? 56.057 11.372 0.756 1.00 80.19 86 LEU A O 1
ATOM 699 N N . GLU A 1 87 ? 56.521 10.326 -1.170 1.00 76.00 87 GLU A N 1
ATOM 700 C CA . GLU A 1 87 ? 55.225 10.580 -1.802 1.00 76.00 87 GLU A CA 1
ATOM 701 C C . GLU A 1 87 ? 54.026 10.074 -0.985 1.00 76.00 87 GLU A C 1
ATOM 703 O O . GLU A 1 87 ? 52.943 10.651 -1.053 1.00 76.00 87 GLU A O 1
ATOM 708 N N . LYS A 1 88 ? 54.208 9.029 -0.165 1.00 75.56 88 LYS A N 1
ATOM 709 C CA . LYS A 1 88 ? 53.132 8.451 0.655 1.00 75.56 88 LYS A CA 1
ATOM 710 C C . LYS A 1 88 ? 52.649 9.396 1.751 1.00 75.56 88 LYS A C 1
ATOM 712 O O . LYS A 1 88 ? 51.510 9.269 2.206 1.00 75.56 88 LYS A O 1
ATOM 717 N N . ILE A 1 89 ? 53.496 10.336 2.174 1.00 79.69 89 ILE A N 1
ATOM 718 C CA . ILE A 1 89 ? 53.125 11.372 3.144 1.00 79.69 89 ILE A CA 1
ATOM 719 C C . ILE A 1 89 ? 52.165 12.376 2.506 1.00 79.69 89 ILE A C 1
ATOM 721 O O . ILE A 1 89 ? 51.198 12.789 3.139 1.00 79.69 89 ILE A O 1
ATOM 725 N N . PHE A 1 90 ? 52.404 12.713 1.240 1.00 80.19 90 PHE A N 1
ATOM 726 C CA . PHE A 1 90 ? 51.687 13.754 0.504 1.00 80.19 90 PHE A CA 1
ATOM 727 C C . PHE A 1 90 ? 50.567 13.197 -0.386 1.00 80.19 90 PHE A C 1
ATOM 729 O O . PHE A 1 90 ? 50.014 13.916 -1.213 1.00 80.19 90 PHE A O 1
ATOM 736 N N . LEU A 1 91 ? 50.214 11.919 -0.227 1.00 75.62 91 LEU A N 1
ATOM 737 C CA . LEU A 1 91 ? 49.114 11.297 -0.954 1.00 75.62 91 LEU A CA 1
ATOM 738 C C . LEU A 1 91 ? 47.765 11.732 -0.368 1.00 75.62 91 LEU A C 1
ATOM 740 O O . LEU A 1 91 ? 47.443 11.400 0.779 1.00 75.62 91 LEU A O 1
ATOM 744 N N . ASN A 1 92 ? 46.941 12.402 -1.175 1.00 68.31 92 ASN A N 1
ATOM 745 C CA . ASN A 1 92 ? 45.581 12.753 -0.793 1.00 68.31 92 ASN A CA 1
ATOM 746 C C . ASN A 1 92 ? 44.640 11.545 -0.948 1.00 68.31 92 ASN A C 1
ATOM 748 O O . ASN A 1 92 ? 44.123 11.255 -2.027 1.00 68.31 92 ASN A O 1
ATOM 752 N N . THR A 1 93 ? 44.384 10.840 0.154 1.00 63.66 93 THR A N 1
ATOM 753 C CA . THR A 1 93 ? 43.477 9.681 0.201 1.00 63.66 93 THR A CA 1
ATOM 754 C C . THR A 1 93 ? 41.994 10.058 0.129 1.00 63.66 93 THR A C 1
ATOM 756 O O . THR A 1 93 ? 41.152 9.168 0.008 1.00 63.66 93 THR A O 1
ATOM 759 N N . ALA A 1 94 ? 41.638 11.347 0.175 1.00 58.00 94 ALA A N 1
ATOM 760 C CA . ALA A 1 94 ? 40.251 11.785 0.017 1.00 58.00 94 ALA A CA 1
ATOM 761 C C . ALA A 1 94 ? 39.776 11.723 -1.446 1.00 58.00 94 ALA A C 1
ATOM 763 O O . ALA A 1 94 ? 38.576 11.602 -1.689 1.00 58.00 94 ALA A O 1
ATOM 764 N N . GLN A 1 95 ? 40.702 11.760 -2.409 1.00 58.03 95 GLN A N 1
ATOM 765 C CA . GLN A 1 95 ? 40.422 11.633 -3.838 1.00 58.03 95 GLN A CA 1
ATOM 766 C C . GLN A 1 95 ? 40.873 10.244 -4.330 1.00 58.03 95 GLN A C 1
ATOM 768 O O . GLN A 1 95 ? 41.934 9.736 -3.954 1.00 58.03 95 GLN A O 1
ATOM 773 N N . SER A 1 96 ? 40.038 9.579 -5.131 1.00 58.94 96 SER A N 1
ATOM 774 C CA . SER A 1 96 ? 40.328 8.280 -5.757 1.00 58.94 96 SER A CA 1
ATOM 775 C C . SER A 1 96 ? 40.246 8.421 -7.269 1.00 58.94 96 SER A C 1
ATOM 777 O O . SER A 1 96 ? 39.264 8.980 -7.754 1.00 58.94 96 SER A O 1
ATOM 779 N N . ASN A 1 97 ? 41.213 7.870 -8.000 1.00 56.28 97 ASN A N 1
ATOM 780 C CA . ASN A 1 97 ? 41.301 8.072 -9.456 1.00 56.28 97 ASN A CA 1
ATOM 781 C C . ASN A 1 97 ? 40.552 7.023 -10.249 1.00 56.28 97 ASN A C 1
ATOM 783 O O . ASN A 1 97 ? 40.177 7.256 -11.392 1.00 56.28 97 ASN A O 1
ATOM 787 N N . PHE A 1 98 ? 40.293 5.882 -9.618 1.00 59.28 98 PHE A N 1
ATOM 788 C CA . PHE A 1 98 ? 39.519 4.820 -10.217 1.00 59.28 98 PHE A CA 1
ATOM 789 C C . PHE A 1 98 ? 38.599 4.205 -9.167 1.00 59.28 98 PHE A C 1
ATOM 791 O O . PHE A 1 98 ? 39.035 3.837 -8.071 1.00 59.28 98 PHE A O 1
ATOM 798 N N . GLN A 1 99 ? 37.313 4.127 -9.495 1.00 61.28 99 GLN A N 1
ATOM 799 C CA . GLN A 1 99 ? 36.296 3.520 -8.646 1.00 61.28 99 GLN A CA 1
ATOM 800 C C . GLN A 1 99 ? 35.684 2.333 -9.376 1.00 61.28 99 GLN A C 1
ATOM 802 O O . GLN A 1 99 ? 35.007 2.501 -10.387 1.00 61.28 99 GLN A O 1
ATOM 807 N N . ILE A 1 100 ? 35.882 1.134 -8.833 1.00 58.34 100 ILE A N 1
ATOM 808 C CA . ILE A 1 100 ? 35.178 -0.059 -9.305 1.00 58.34 100 ILE A CA 1
ATOM 809 C C . ILE A 1 100 ? 33.878 -0.167 -8.517 1.00 58.34 100 ILE A C 1
ATOM 811 O O . ILE A 1 100 ? 33.889 -0.272 -7.287 1.00 58.34 100 ILE A O 1
ATOM 815 N N . LYS A 1 101 ? 32.744 -0.147 -9.219 1.00 52.12 101 LYS A N 1
ATOM 816 C CA . LYS A 1 101 ? 31.440 -0.452 -8.622 1.00 52.12 101 LYS A CA 1
ATOM 817 C C . LYS A 1 101 ? 31.134 -1.931 -8.816 1.00 52.12 101 LYS A C 1
ATOM 819 O O . LYS A 1 101 ? 31.014 -2.389 -9.944 1.00 52.12 101 LYS A O 1
ATOM 824 N N . SER A 1 102 ? 30.933 -2.652 -7.717 1.00 45.66 102 SER A N 1
ATOM 825 C CA . SER A 1 102 ? 30.405 -4.018 -7.730 1.00 45.66 102 SER A CA 1
ATOM 826 C C . SER A 1 102 ? 29.071 -4.029 -6.986 1.00 45.66 102 SER A C 1
ATOM 828 O O . SER A 1 102 ? 29.028 -4.135 -5.759 1.00 45.66 102 SER A O 1
ATOM 830 N N . GLY A 1 103 ? 27.966 -3.872 -7.719 1.00 49.81 103 GLY A N 1
ATOM 831 C CA . GLY A 1 103 ? 26.637 -3.694 -7.123 1.00 49.81 103 GLY A CA 1
ATOM 832 C C . GLY A 1 103 ? 26.530 -2.380 -6.337 1.00 49.81 103 GLY A C 1
ATOM 833 O O . GLY A 1 103 ? 26.812 -1.310 -6.872 1.00 49.81 103 GLY A O 1
ATOM 834 N N . THR A 1 104 ? 26.138 -2.455 -5.061 1.00 41.94 104 THR A N 1
ATOM 835 C CA . THR A 1 104 ? 26.042 -1.302 -4.138 1.00 41.94 104 THR A CA 1
ATOM 836 C C . THR A 1 104 ? 27.395 -0.863 -3.561 1.00 41.94 104 THR A C 1
ATOM 838 O O . THR A 1 104 ? 27.487 0.173 -2.900 1.00 41.94 104 THR A O 1
ATOM 841 N N . LYS A 1 105 ? 28.459 -1.638 -3.796 1.00 51.75 105 LYS A N 1
ATOM 842 C CA . LYS A 1 105 ? 29.761 -1.474 -3.142 1.00 51.75 105 LYS A CA 1
ATOM 843 C C . LYS A 1 105 ? 30.739 -0.753 -4.065 1.00 51.75 105 LYS A C 1
ATOM 845 O O . LYS A 1 105 ? 30.859 -1.090 -5.242 1.00 51.75 105 LYS A O 1
ATOM 850 N N . GLN A 1 106 ? 31.440 0.235 -3.513 1.00 55.28 106 GLN A N 1
ATOM 851 C CA . GLN A 1 106 ? 32.450 1.030 -4.212 1.00 55.28 106 GLN A CA 1
ATOM 852 C C . GLN A 1 106 ? 33.843 0.662 -3.706 1.00 55.28 106 GLN A C 1
ATOM 854 O O . GLN A 1 106 ? 34.127 0.757 -2.510 1.00 55.28 106 GLN A O 1
ATOM 859 N N . PHE A 1 107 ? 34.709 0.248 -4.625 1.00 58.81 107 PHE A N 1
ATOM 860 C CA . PHE A 1 107 ? 36.121 0.009 -4.371 1.00 58.81 107 PHE A CA 1
ATOM 861 C C . PHE A 1 107 ? 36.917 1.201 -4.882 1.00 58.81 107 PHE A C 1
ATOM 863 O O . PHE A 1 107 ? 37.020 1.422 -6.088 1.00 58.81 107 PHE A O 1
ATOM 870 N N . ASN A 1 108 ? 37.494 1.952 -3.950 1.00 62.59 108 ASN A N 1
ATOM 871 C CA . ASN A 1 108 ? 38.338 3.090 -4.276 1.00 62.59 108 ASN A CA 1
ATOM 872 C C . ASN A 1 108 ? 39.781 2.620 -4.451 1.00 62.59 108 ASN A C 1
ATOM 874 O O . ASN A 1 108 ? 40.400 2.110 -3.510 1.00 62.59 108 ASN A O 1
ATOM 878 N N . TYR A 1 109 ? 40.307 2.818 -5.655 1.00 64.25 109 TYR A N 1
ATOM 879 C CA . TYR A 1 109 ? 41.721 2.668 -5.952 1.00 64.25 109 TYR A CA 1
ATOM 880 C C . TYR A 1 109 ? 42.377 4.049 -5.930 1.00 64.25 109 TYR A C 1
ATOM 882 O O . TYR A 1 109 ? 41.959 4.985 -6.618 1.00 64.25 109 TYR A O 1
ATOM 890 N N . HIS A 1 110 ? 43.404 4.176 -5.096 1.00 64.62 110 HIS A N 1
ATOM 891 C CA . HIS A 1 110 ? 44.224 5.377 -5.004 1.00 64.62 110 HIS A CA 1
ATOM 892 C C . HIS A 1 110 ? 45.495 5.143 -5.816 1.00 64.62 110 HIS A C 1
ATOM 894 O O . HIS A 1 110 ? 46.163 4.125 -5.626 1.00 64.62 110 HIS A O 1
ATOM 900 N N . SER A 1 111 ? 45.806 6.067 -6.722 1.00 64.06 111 SER A N 1
ATOM 901 C CA . SER A 1 111 ? 47.029 6.039 -7.523 1.00 64.06 111 SER A CA 1
ATOM 902 C C . SER A 1 111 ? 47.968 7.165 -7.084 1.00 64.06 111 SER A C 1
ATOM 904 O O . SER A 1 111 ? 47.563 8.110 -6.402 1.00 64.06 111 SER A O 1
ATOM 906 N N . TYR A 1 112 ? 49.227 7.082 -7.511 1.00 70.44 112 TYR A N 1
ATOM 907 C CA . TYR A 1 112 ? 50.229 8.128 -7.302 1.00 70.44 112 TYR A CA 1
ATOM 908 C C . TYR A 1 112 ? 49.957 9.419 -8.099 1.00 70.44 112 TYR A C 1
ATOM 910 O O . TYR A 1 112 ? 50.763 10.341 -8.043 1.00 70.44 112 TYR A O 1
ATOM 918 N N . GLU A 1 113 ? 48.841 9.539 -8.827 1.00 64.94 113 GLU A N 1
ATOM 919 C CA . GLU A 1 113 ? 48.444 10.832 -9.413 1.00 64.94 113 GLU A CA 1
ATOM 920 C C . GLU A 1 113 ? 47.861 11.781 -8.345 1.00 64.94 113 GLU A C 1
ATOM 922 O O . GLU A 1 113 ? 47.818 12.987 -8.562 1.00 64.94 113 GLU A O 1
ATOM 927 N N . ASN A 1 114 ? 47.476 11.264 -7.166 1.00 70.88 114 ASN A N 1
ATOM 928 C CA . ASN A 1 114 ? 46.890 12.048 -6.062 1.00 70.88 114 ASN A CA 1
ATOM 929 C C . ASN A 1 114 ? 47.914 12.619 -5.082 1.00 70.88 114 ASN A C 1
ATOM 931 O O . ASN A 1 114 ? 47.565 12.993 -3.960 1.00 70.88 114 ASN A O 1
ATOM 935 N N . ILE A 1 115 ? 49.185 12.647 -5.472 1.00 77.12 115 ILE A N 1
ATOM 936 C CA . ILE A 1 115 ? 50.229 13.301 -4.688 1.00 77.12 115 ILE A CA 1
ATOM 937 C C . ILE A 1 115 ? 49.999 14.815 -4.765 1.00 77.12 115 ILE A C 1
ATOM 939 O O . ILE A 1 115 ? 49.948 15.384 -5.856 1.00 77.12 115 ILE A O 1
ATOM 943 N N . ASP A 1 116 ? 49.911 15.478 -3.612 1.00 77.38 116 ASP A N 1
ATOM 944 C CA . ASP A 1 116 ? 49.970 16.937 -3.528 1.00 77.38 116 ASP A CA 1
ATOM 945 C C . ASP A 1 116 ? 51.404 17.393 -3.824 1.00 77.38 116 ASP A C 1
ATOM 947 O O . ASP A 1 116 ? 52.255 17.519 -2.937 1.00 77.38 116 ASP A O 1
ATOM 951 N N . SER A 1 117 ? 51.683 17.584 -5.116 1.00 77.00 117 SER A N 1
ATOM 952 C CA . SER A 1 117 ? 53.002 17.974 -5.606 1.00 77.00 117 SER A CA 1
ATOM 953 C C . SER A 1 117 ? 53.470 19.293 -4.993 1.00 77.00 117 SER A C 1
ATOM 955 O O . SER A 1 117 ? 54.651 19.423 -4.700 1.00 77.00 117 SER A O 1
ATOM 957 N N . ILE A 1 118 ? 52.559 20.239 -4.739 1.00 78.56 118 ILE A N 1
ATOM 958 C CA . ILE A 1 118 ? 52.888 21.573 -4.217 1.00 78.56 118 ILE A CA 1
ATOM 959 C C . ILE A 1 118 ? 53.413 21.460 -2.783 1.00 78.56 118 ILE A C 1
ATOM 961 O O . ILE A 1 118 ? 54.468 22.009 -2.460 1.00 78.56 118 ILE A O 1
ATOM 965 N N . GLN A 1 119 ? 52.709 20.720 -1.919 1.00 78.81 119 GLN A N 1
ATOM 966 C CA . GLN A 1 119 ? 53.161 20.510 -0.539 1.00 78.81 119 GLN A CA 1
ATOM 967 C C . GLN A 1 119 ? 54.460 19.707 -0.471 1.00 78.81 119 GLN A C 1
ATOM 969 O O . GLN A 1 119 ? 55.336 20.030 0.331 1.00 78.81 119 GLN A O 1
ATOM 974 N N . LEU A 1 120 ? 54.597 18.684 -1.318 1.00 82.94 120 LEU A N 1
ATOM 975 C CA . LEU A 1 120 ? 55.812 17.878 -1.403 1.00 82.94 120 LEU A CA 1
ATOM 976 C C . LEU A 1 120 ? 57.027 18.729 -1.808 1.00 82.94 120 LEU A C 1
ATOM 978 O O . LEU A 1 120 ? 58.085 18.610 -1.194 1.00 82.94 120 LEU A O 1
ATOM 982 N N . ILE A 1 121 ? 56.872 19.606 -2.803 1.00 79.56 121 ILE A N 1
ATOM 983 C CA . ILE A 1 121 ? 57.924 20.513 -3.285 1.00 79.56 121 ILE A CA 1
ATOM 984 C C . ILE A 1 121 ? 58.320 21.513 -2.200 1.00 79.56 121 ILE A C 1
ATOM 986 O O . ILE A 1 121 ? 59.492 21.570 -1.835 1.00 79.56 121 ILE A O 1
ATOM 990 N N . SER A 1 122 ? 57.347 22.219 -1.614 1.00 81.44 122 SER A N 1
ATOM 991 C CA . SER A 1 122 ? 57.598 23.173 -0.524 1.00 81.44 122 SER A CA 1
ATOM 992 C C . SER A 1 122 ? 58.300 22.509 0.665 1.00 81.44 122 SER A C 1
ATOM 994 O O . SER A 1 122 ? 59.154 23.105 1.320 1.00 81.44 122 SER A O 1
ATOM 996 N N . PHE A 1 123 ? 57.982 21.243 0.930 1.00 84.69 123 PHE A N 1
ATOM 997 C CA . PHE A 1 123 ? 58.647 20.481 1.969 1.00 84.69 123 PHE A CA 1
ATOM 998 C C . PHE A 1 123 ? 60.109 20.134 1.629 1.00 84.69 123 PHE A C 1
ATOM 1000 O O . PHE A 1 123 ? 60.986 20.244 2.488 1.00 84.69 123 PHE A O 1
ATOM 1007 N N . ILE A 1 124 ? 60.387 19.728 0.387 1.00 81.94 124 ILE A N 1
ATOM 1008 C CA . ILE A 1 124 ? 61.756 19.473 -0.085 1.00 81.94 124 ILE A CA 1
ATOM 1009 C C . ILE A 1 124 ? 62.594 20.760 -0.021 1.00 81.94 124 ILE A C 1
ATOM 1011 O O . ILE A 1 124 ? 63.746 20.712 0.414 1.00 81.94 124 ILE A O 1
ATOM 1015 N N . GLU A 1 125 ? 62.017 21.904 -0.399 1.00 78.25 125 GLU A N 1
ATOM 1016 C CA . GLU A 1 125 ? 62.651 23.224 -0.279 1.00 78.25 125 GLU A CA 1
ATOM 1017 C C . GLU A 1 125 ? 63.047 23.529 1.173 1.00 78.25 125 GLU A C 1
ATOM 1019 O O . GLU A 1 125 ? 64.218 23.801 1.446 1.00 78.25 125 GLU A O 1
ATOM 1024 N N . ASP A 1 126 ? 62.104 23.396 2.111 1.00 81.62 126 ASP A N 1
ATOM 1025 C CA . ASP A 1 126 ? 62.326 23.643 3.541 1.00 81.62 126 ASP A CA 1
ATOM 1026 C C . ASP A 1 126 ? 63.479 22.793 4.106 1.00 81.62 126 ASP A C 1
ATOM 1028 O O . ASP A 1 126 ? 64.306 23.279 4.880 1.00 81.62 126 ASP A O 1
ATOM 1032 N N . LEU A 1 127 ? 63.605 21.531 3.676 1.00 82.31 127 LEU A N 1
ATOM 1033 C CA . LEU A 1 127 ? 64.719 20.672 4.088 1.00 82.31 127 LEU A CA 1
ATOM 1034 C C . LEU A 1 127 ? 66.080 21.186 3.601 1.00 82.31 127 LEU A C 1
ATOM 1036 O O . LEU A 1 127 ? 67.053 21.155 4.359 1.00 82.31 127 LEU A O 1
ATOM 1040 N N . TYR A 1 128 ? 66.170 21.657 2.356 1.00 77.88 128 TYR A N 1
ATOM 1041 C CA . TYR A 1 128 ? 67.421 22.197 1.820 1.00 77.88 128 TYR A CA 1
ATOM 1042 C C . TYR A 1 128 ? 67.774 23.575 2.397 1.00 77.88 128 TYR A C 1
ATOM 1044 O O . TYR A 1 128 ? 68.962 23.887 2.502 1.00 77.88 128 TYR A O 1
ATOM 1052 N N . GLU A 1 129 ? 66.787 24.393 2.775 1.00 78.19 129 GLU A N 1
ATOM 1053 C CA . GLU A 1 129 ? 67.028 25.673 3.455 1.00 78.19 129 GLU A CA 1
ATOM 1054 C C . GLU A 1 129 ? 67.516 25.478 4.895 1.00 78.19 129 GLU A C 1
ATOM 1056 O O . GLU A 1 129 ? 68.441 26.163 5.342 1.00 78.19 129 GLU A O 1
ATOM 1061 N N . GLN A 1 130 ? 66.915 24.534 5.624 1.00 79.31 130 GLN A N 1
ATOM 1062 C CA . GLN A 1 130 ? 67.188 24.333 7.047 1.00 79.31 130 GLN A CA 1
ATOM 1063 C C . GLN A 1 130 ? 68.468 23.533 7.322 1.00 79.31 130 GLN A C 1
ATOM 1065 O O . GLN A 1 130 ? 69.109 23.752 8.354 1.00 79.31 130 GLN A O 1
ATOM 1070 N N . TYR A 1 131 ? 68.867 22.623 6.426 1.00 80.50 131 TYR A N 1
ATOM 1071 C CA . TYR A 1 131 ? 69.948 21.672 6.691 1.00 80.50 131 TYR A CA 1
ATOM 1072 C C . TYR A 1 131 ? 71.035 21.667 5.606 1.00 80.50 131 TYR A C 1
ATOM 1074 O O . TYR A 1 131 ? 70.770 21.521 4.416 1.00 80.50 131 TYR A O 1
ATOM 1082 N N . LYS A 1 132 ? 72.309 21.718 6.023 1.00 76.50 132 LYS A N 1
ATOM 1083 C CA . LYS A 1 132 ? 73.484 21.610 5.132 1.00 76.50 132 LYS A CA 1
ATOM 1084 C C . LYS A 1 132 ? 73.899 20.152 4.885 1.00 76.50 132 LYS A C 1
ATOM 1086 O O . LYS A 1 132 ? 75.054 19.777 5.095 1.00 76.50 132 LYS A O 1
ATOM 1091 N N . TYR A 1 133 ? 72.947 19.318 4.480 1.00 83.00 133 TYR A N 1
ATOM 1092 C CA . TYR A 1 133 ? 73.170 17.900 4.179 1.00 83.00 133 TYR A CA 1
ATOM 1093 C C . TYR A 1 133 ? 73.163 17.639 2.671 1.00 83.00 133 TYR A C 1
ATOM 1095 O O . TYR A 1 133 ? 72.868 18.512 1.852 1.00 83.00 133 TYR A O 1
ATOM 1103 N N . HIS A 1 134 ? 73.529 16.425 2.280 1.00 78.38 134 HIS A N 1
ATOM 1104 C CA . HIS A 1 134 ? 73.356 15.935 0.918 1.00 78.38 134 HIS A CA 1
ATOM 1105 C C . HIS A 1 134 ? 72.106 15.061 0.870 1.00 78.38 134 HIS A C 1
ATOM 1107 O O . HIS A 1 134 ? 72.165 13.877 1.192 1.00 78.38 134 HIS A O 1
ATOM 1113 N N . PHE A 1 135 ? 70.966 15.655 0.513 1.00 78.50 135 PHE A N 1
ATOM 1114 C CA . PHE A 1 135 ? 69.715 14.912 0.374 1.00 78.50 135 PHE A CA 1
ATOM 1115 C C . PHE A 1 135 ? 69.619 14.242 -0.994 1.00 78.50 135 PHE A C 1
ATOM 1117 O O . PHE A 1 135 ? 69.867 14.887 -2.020 1.00 78.50 135 PHE A O 1
ATOM 1124 N N . LEU A 1 136 ? 69.208 12.976 -0.967 1.00 78.06 136 LEU A N 1
ATOM 1125 C CA . LEU A 1 136 ? 68.805 12.190 -2.119 1.00 78.06 136 LEU A CA 1
ATOM 1126 C C . LEU A 1 136 ? 67.379 11.689 -1.898 1.00 78.06 136 LEU A C 1
ATOM 1128 O O . LEU A 1 136 ? 67.123 10.930 -0.965 1.00 78.06 136 LEU A O 1
ATOM 1132 N N . PHE A 1 137 ? 66.457 12.104 -2.756 1.00 77.38 137 PHE A N 1
ATOM 1133 C CA . PHE A 1 137 ? 65.058 11.688 -2.692 1.00 77.38 137 PHE A CA 1
ATOM 1134 C C . PHE A 1 137 ? 64.779 10.667 -3.791 1.00 77.38 137 PHE A C 1
ATOM 1136 O O . PHE A 1 137 ? 65.134 10.911 -4.942 1.00 77.38 137 PHE A O 1
ATOM 1143 N N . LEU A 1 138 ? 64.147 9.544 -3.448 1.00 75.81 138 LEU A N 1
ATOM 1144 C CA . LEU A 1 138 ? 63.568 8.621 -4.422 1.00 75.81 138 LEU A CA 1
ATOM 1145 C C . LEU A 1 138 ? 62.054 8.630 -4.250 1.00 75.81 138 LEU A C 1
ATOM 1147 O O . LEU A 1 138 ? 61.542 8.185 -3.219 1.00 75.81 138 LEU A O 1
ATOM 1151 N N . LEU A 1 139 ? 61.371 9.143 -5.270 1.00 74.06 139 LEU A N 1
ATOM 1152 C CA . LEU A 1 139 ? 59.918 9.273 -5.297 1.00 74.06 139 LEU A CA 1
ATOM 1153 C C . LEU A 1 139 ? 59.318 8.393 -6.382 1.00 74.06 139 LEU A C 1
ATOM 1155 O O . LEU A 1 139 ? 59.867 8.309 -7.487 1.00 74.06 139 LEU A O 1
ATOM 1159 N N . GLN A 1 140 ? 58.157 7.820 -6.075 1.00 73.12 140 GLN A N 1
ATOM 1160 C CA . GLN A 1 140 ? 57.287 7.202 -7.067 1.00 73.12 140 GLN A CA 1
ATOM 1161 C C . GLN A 1 140 ? 56.155 8.166 -7.440 1.00 73.12 140 GLN A C 1
ATOM 1163 O O . GLN A 1 140 ? 55.416 8.631 -6.580 1.00 73.12 140 GLN A O 1
ATOM 1168 N N . ALA A 1 141 ? 56.015 8.488 -8.724 1.00 67.75 141 ALA A N 1
ATOM 1169 C CA . ALA A 1 141 ? 54.972 9.387 -9.213 1.00 67.75 141 ALA A CA 1
ATOM 1170 C C . ALA A 1 141 ? 54.503 8.961 -10.609 1.00 67.75 141 ALA A C 1
ATOM 1172 O O . ALA A 1 141 ? 55.273 8.386 -11.377 1.00 67.75 141 ALA A O 1
ATOM 1173 N N . ASN A 1 142 ? 53.245 9.264 -10.942 1.00 67.19 142 ASN A N 1
ATOM 1174 C CA . ASN A 1 142 ? 52.768 9.186 -12.326 1.00 67.19 142 ASN A CA 1
ATOM 1175 C C . ASN A 1 142 ? 53.516 10.214 -13.203 1.00 67.19 142 ASN A C 1
ATOM 1177 O O . ASN A 1 142 ? 54.010 11.215 -12.685 1.00 67.19 142 ASN A O 1
ATOM 1181 N N . ILE A 1 143 ? 53.578 9.980 -14.518 1.00 65.94 143 ILE A N 1
ATOM 1182 C CA . ILE A 1 143 ? 54.225 10.854 -15.510 1.00 65.94 143 ILE A CA 1
ATOM 1183 C C . ILE A 1 143 ? 53.794 12.321 -15.357 1.00 65.94 143 ILE A C 1
ATOM 1185 O O . ILE A 1 143 ? 54.664 13.181 -15.246 1.00 65.94 143 ILE A O 1
ATOM 1189 N N . GLU A 1 144 ? 52.493 12.618 -15.262 1.00 67.69 144 GLU A N 1
ATOM 1190 C CA . GLU A 1 144 ? 52.002 14.005 -15.166 1.00 67.69 144 GLU A CA 1
ATOM 1191 C C . GLU A 1 144 ? 52.462 14.702 -13.873 1.00 67.69 144 GLU A C 1
ATOM 1193 O O . GLU A 1 144 ? 52.853 15.872 -13.875 1.00 67.69 144 GLU A O 1
ATOM 1198 N N . VAL A 1 145 ? 52.448 13.973 -12.753 1.00 71.38 145 VAL A N 1
ATOM 1199 C CA . VAL A 1 145 ? 52.915 14.477 -11.452 1.00 71.38 145 VAL A CA 1
ATOM 1200 C C . VAL A 1 145 ? 54.437 14.631 -11.446 1.00 71.38 145 VAL A C 1
ATOM 1202 O O . VAL A 1 145 ? 54.956 15.624 -10.940 1.00 71.38 145 VAL A O 1
ATOM 1205 N N . SER A 1 146 ? 55.160 13.678 -12.037 1.00 72.38 146 SER A N 1
ATOM 1206 C CA . SER A 1 146 ? 56.618 13.704 -12.162 1.00 72.38 146 SER A CA 1
ATOM 1207 C C . SER A 1 146 ? 57.091 14.887 -13.005 1.00 72.38 146 SER A C 1
ATOM 1209 O O . SER A 1 146 ? 58.056 15.548 -12.623 1.00 72.38 146 SER A O 1
ATOM 1211 N N . GLU A 1 147 ? 56.406 15.188 -14.111 1.00 71.31 147 GLU A N 1
ATOM 1212 C CA . GLU A 1 147 ? 56.695 16.353 -14.950 1.00 71.31 147 GLU A CA 1
ATOM 1213 C C . GLU A 1 147 ? 56.474 17.655 -14.185 1.00 71.31 147 GLU A C 1
ATOM 1215 O O . GLU A 1 147 ? 57.365 18.503 -14.173 1.00 71.31 147 GLU A O 1
ATOM 1220 N N . ARG A 1 148 ? 55.361 17.775 -13.451 1.00 75.81 148 ARG A N 1
ATOM 1221 C CA . ARG A 1 148 ? 55.083 18.952 -12.616 1.00 75.81 148 ARG A CA 1
ATOM 1222 C C . ARG A 1 148 ? 56.155 19.174 -11.545 1.00 75.81 148 ARG A C 1
ATOM 1224 O O . ARG A 1 148 ? 56.668 20.282 -11.426 1.00 75.81 148 ARG A O 1
ATOM 1231 N N . ILE A 1 149 ? 56.535 18.116 -10.820 1.00 75.50 149 ILE A N 1
ATOM 1232 C CA . ILE A 1 149 ? 57.611 18.168 -9.815 1.00 75.50 149 ILE A CA 1
ATOM 1233 C C . ILE A 1 149 ? 58.940 18.580 -10.457 1.00 75.50 149 ILE A C 1
ATOM 1235 O O . ILE A 1 149 ? 59.671 19.384 -9.885 1.00 75.50 149 ILE A O 1
ATOM 1239 N N . THR A 1 150 ? 59.246 18.055 -11.646 1.00 74.06 150 THR A N 1
ATOM 1240 C CA . THR A 1 150 ? 60.486 18.378 -12.365 1.00 74.06 150 THR A CA 1
ATOM 1241 C C . THR A 1 150 ? 60.524 19.854 -12.754 1.00 74.06 150 THR A C 1
ATOM 1243 O O . THR A 1 150 ? 61.460 20.554 -12.380 1.00 74.06 150 THR A O 1
ATOM 1246 N N . THR A 1 151 ? 59.490 20.346 -13.443 1.00 75.88 151 THR A N 1
ATOM 1247 C CA . THR A 1 151 ? 59.424 21.732 -13.932 1.00 75.88 151 THR A CA 1
ATOM 1248 C C . THR A 1 151 ? 59.488 22.761 -12.804 1.00 75.88 151 THR A C 1
ATOM 1250 O O . THR A 1 151 ? 60.135 23.793 -12.952 1.00 75.88 151 THR A O 1
ATOM 1253 N N . GLU A 1 152 ? 58.835 22.503 -11.671 1.00 74.00 152 GLU A N 1
ATOM 1254 C CA . GLU A 1 152 ? 58.823 23.446 -10.547 1.00 74.00 152 GLU A CA 1
ATOM 1255 C C . GLU A 1 152 ? 60.147 23.443 -9.758 1.00 74.00 152 GLU A C 1
ATOM 1257 O O . GLU A 1 152 ? 60.586 24.499 -9.299 1.00 74.00 152 GLU A O 1
ATOM 1262 N N . LEU A 1 153 ? 60.840 22.300 -9.659 1.00 74.44 153 LEU A N 1
ATOM 1263 C CA . LEU A 1 153 ? 62.123 22.193 -8.949 1.00 74.44 153 LEU A CA 1
ATOM 1264 C C . LEU A 1 153 ? 63.348 22.624 -9.778 1.00 74.44 153 LEU A C 1
ATOM 1266 O O . LEU A 1 153 ? 64.399 22.908 -9.196 1.00 74.44 153 LEU A O 1
ATOM 1270 N N . GLU A 1 154 ? 63.227 22.743 -11.106 1.00 69.38 154 GLU A N 1
ATOM 1271 C CA . GLU A 1 154 ? 64.283 23.266 -11.996 1.00 69.38 154 GLU A CA 1
ATOM 1272 C C . GLU A 1 154 ? 64.783 24.665 -11.581 1.00 69.38 154 GLU A C 1
ATOM 1274 O O . GLU A 1 154 ? 65.945 25.007 -11.807 1.00 69.38 154 GLU A O 1
ATOM 1279 N N . ALA A 1 155 ? 63.943 25.468 -10.918 1.00 64.31 155 ALA A N 1
ATOM 1280 C CA . ALA A 1 155 ? 64.290 26.812 -10.453 1.00 64.31 155 ALA A CA 1
ATOM 1281 C C . ALA A 1 155 ? 65.262 26.851 -9.246 1.00 64.31 155 ALA A C 1
ATOM 1283 O O . ALA A 1 155 ? 65.774 27.925 -8.923 1.00 64.31 155 ALA A O 1
ATOM 1284 N N . TYR A 1 156 ? 65.541 25.715 -8.588 1.00 65.12 156 TYR A N 1
ATOM 1285 C CA . TYR A 1 156 ? 66.204 25.659 -7.270 1.00 65.12 156 TYR A CA 1
ATOM 1286 C C . TYR A 1 156 ? 67.619 25.046 -7.254 1.00 65.12 156 TYR A C 1
ATOM 1288 O O . TYR A 1 156 ? 68.170 24.776 -6.177 1.00 65.12 156 TYR A O 1
ATOM 1296 N N . ASP A 1 157 ? 68.237 24.868 -8.429 1.00 64.38 157 ASP A N 1
ATOM 1297 C CA . ASP A 1 157 ? 69.590 24.297 -8.598 1.00 64.38 157 ASP A CA 1
ATOM 1298 C C . ASP A 1 157 ? 69.720 22.896 -7.950 1.00 64.38 157 ASP A C 1
ATOM 1300 O O . ASP A 1 157 ? 70.685 22.578 -7.248 1.00 64.38 157 ASP A O 1
ATOM 1304 N N . ILE A 1 158 ? 68.676 22.073 -8.123 1.00 71.62 158 ILE A N 1
ATOM 1305 C CA . ILE A 1 158 ? 68.610 20.661 -7.722 1.00 71.62 158 ILE A CA 1
ATOM 1306 C C . ILE A 1 158 ? 68.814 19.811 -8.978 1.00 71.62 158 ILE A C 1
ATOM 1308 O O . ILE A 1 158 ? 68.131 19.994 -9.981 1.00 71.62 158 ILE A O 1
ATOM 1312 N N . GLU A 1 159 ? 69.743 18.860 -8.930 1.00 67.75 159 GLU A N 1
ATOM 1313 C CA . GLU A 1 159 ? 69.992 17.936 -10.034 1.00 67.75 159 GLU A CA 1
ATOM 1314 C C . GLU A 1 159 ? 68.898 16.859 -10.060 1.00 67.75 159 GLU A C 1
ATOM 1316 O O . GLU A 1 159 ? 68.783 16.061 -9.130 1.00 67.75 159 GLU A O 1
ATOM 1321 N N . ILE A 1 160 ? 68.068 16.836 -11.105 1.00 67.31 160 ILE A N 1
ATOM 1322 C CA . ILE A 1 160 ? 66.964 15.876 -11.227 1.00 67.31 160 ILE A CA 1
ATOM 1323 C C . ILE A 1 160 ? 67.361 14.761 -12.193 1.00 67.31 160 ILE A C 1
ATOM 1325 O O . ILE A 1 160 ? 67.592 14.991 -13.378 1.00 67.31 160 ILE A O 1
ATOM 1329 N N . LEU A 1 161 ? 67.408 13.531 -11.689 1.00 64.94 161 LEU A N 1
ATOM 1330 C CA . LEU A 1 161 ? 67.615 12.326 -12.485 1.00 64.94 161 LEU A CA 1
ATOM 1331 C C . LEU A 1 161 ? 66.262 11.639 -12.676 1.00 64.94 161 LEU A C 1
ATOM 1333 O O . LEU A 1 161 ? 65.764 10.958 -11.780 1.00 64.94 161 LEU A O 1
ATOM 1337 N N . SER A 1 162 ? 65.653 11.831 -13.845 1.00 58.06 162 SER A N 1
ATOM 1338 C CA . SER A 1 162 ? 64.439 11.109 -14.230 1.00 58.06 162 SER A CA 1
ATOM 1339 C C . SER A 1 162 ? 64.819 9.788 -14.897 1.00 58.06 162 SER A C 1
ATOM 1341 O O . SER A 1 162 ? 65.493 9.775 -15.928 1.00 58.06 162 SER A O 1
ATOM 1343 N N . ILE A 1 163 ? 64.406 8.666 -14.307 1.00 56.97 163 ILE A N 1
ATOM 1344 C CA . ILE A 1 163 ? 64.560 7.341 -14.917 1.00 56.97 163 ILE A CA 1
ATOM 1345 C C . ILE A 1 163 ? 63.306 7.085 -15.760 1.00 56.97 163 ILE A C 1
ATOM 1347 O O . ILE A 1 163 ? 62.313 6.561 -15.258 1.00 56.97 163 ILE A O 1
ATOM 1351 N N . LYS A 1 164 ? 63.342 7.487 -17.036 1.00 52.25 164 LYS A N 1
ATOM 1352 C CA . LYS A 1 164 ? 62.341 7.111 -18.050 1.00 52.25 164 LYS A CA 1
ATOM 1353 C C . LYS A 1 164 ? 62.909 5.959 -18.891 1.00 52.25 164 LYS A C 1
ATOM 1355 O O . LYS A 1 164 ? 64.046 6.048 -19.350 1.00 52.25 164 LYS A O 1
ATOM 1360 N N . TYR A 1 165 ? 62.167 4.862 -19.066 1.00 47.41 165 TYR A N 1
ATOM 1361 C CA . TYR A 1 165 ? 62.605 3.758 -19.933 1.00 47.41 165 TYR A CA 1
ATOM 1362 C C . TYR A 1 165 ? 62.410 4.138 -21.413 1.00 47.41 165 TYR A C 1
ATOM 1364 O O . TYR A 1 165 ? 61.354 4.625 -21.791 1.00 47.41 165 TYR A O 1
ATOM 1372 N N . GLU A 1 166 ? 63.410 3.874 -22.264 1.00 40.00 166 GLU A N 1
ATOM 1373 C CA . GLU A 1 166 ? 63.474 4.261 -23.694 1.00 40.00 166 GLU A CA 1
ATOM 1374 C C . GLU A 1 166 ? 62.398 3.637 -24.624 1.00 40.00 166 GLU A C 1
ATOM 1376 O O . GLU A 1 166 ? 62.453 3.847 -25.830 1.00 40.00 166 GLU A O 1
ATOM 1381 N N . ASN A 1 167 ? 61.398 2.916 -24.099 1.00 42.16 167 ASN A N 1
ATOM 1382 C CA . ASN A 1 167 ? 60.268 2.369 -24.874 1.00 42.16 167 ASN A CA 1
ATOM 1383 C C . ASN A 1 167 ? 58.928 3.087 -24.603 1.00 42.16 167 ASN A C 1
ATOM 1385 O O . ASN A 1 167 ? 57.869 2.554 -24.930 1.00 42.16 167 ASN A O 1
ATOM 1389 N N . ASP A 1 168 ? 58.960 4.289 -24.027 1.00 43.66 168 ASP A N 1
ATOM 1390 C CA . ASP A 1 168 ? 57.776 5.108 -23.722 1.00 43.66 168 ASP A CA 1
ATOM 1391 C C . ASP A 1 168 ? 57.285 5.932 -24.936 1.00 43.66 168 ASP A C 1
ATOM 1393 O O . ASP A 1 168 ? 56.968 7.120 -24.839 1.00 43.66 168 ASP A O 1
ATOM 1397 N N . ASP A 1 169 ? 57.186 5.300 -26.112 1.00 40.94 169 ASP A N 1
ATOM 1398 C CA . ASP A 1 169 ? 56.402 5.840 -27.231 1.00 40.94 169 ASP A CA 1
ATOM 1399 C C . ASP A 1 169 ? 54.897 5.733 -26.889 1.00 40.94 169 ASP A C 1
ATOM 1401 O O . ASP A 1 169 ? 54.174 4.858 -27.353 1.00 40.94 169 ASP A O 1
ATOM 1405 N N . SER A 1 170 ? 54.425 6.650 -26.040 1.00 44.81 170 SER A N 1
ATOM 1406 C CA . SER A 1 170 ? 53.069 7.227 -25.962 1.00 44.81 170 SER A CA 1
ATOM 1407 C C . SER A 1 170 ? 51.834 6.341 -26.246 1.00 44.81 170 SER A C 1
ATOM 1409 O O . SER A 1 170 ? 50.870 6.788 -26.874 1.00 44.81 170 SER A O 1
ATOM 1411 N N . LYS A 1 171 ? 51.773 5.123 -25.701 1.00 47.53 171 LYS A N 1
ATOM 1412 C CA . LYS A 1 171 ? 50.488 4.493 -25.361 1.00 47.53 171 LYS A CA 1
ATOM 1413 C C . LYS A 1 171 ? 50.425 4.299 -23.860 1.00 47.53 171 LYS A C 1
ATOM 1415 O O . LYS A 1 171 ? 51.178 3.517 -23.298 1.00 47.53 171 LYS A O 1
ATOM 1420 N N . ASP A 1 172 ? 49.515 5.024 -23.229 1.00 56.38 172 ASP A N 1
ATOM 1421 C CA . ASP A 1 172 ? 49.202 4.902 -21.813 1.00 56.38 172 ASP A CA 1
ATOM 1422 C C . ASP A 1 172 ? 48.518 3.542 -21.572 1.00 56.38 172 ASP A C 1
ATOM 1424 O O . ASP A 1 172 ? 47.293 3.420 -21.595 1.00 56.38 172 ASP A O 1
ATOM 1428 N N . ILE A 1 173 ? 49.339 2.490 -21.439 1.00 57.91 173 ILE A N 1
ATOM 1429 C CA . ILE A 1 173 ? 48.930 1.087 -21.254 1.00 57.91 173 ILE A CA 1
ATOM 1430 C C . ILE A 1 173 ? 47.914 0.983 -20.113 1.00 57.91 173 ILE A C 1
ATOM 1432 O O . ILE A 1 173 ? 46.934 0.248 -20.205 1.00 57.91 173 ILE A O 1
ATOM 1436 N N . GLN A 1 174 ? 48.109 1.769 -19.054 1.00 54.44 174 GLN A N 1
ATOM 1437 C CA . GLN A 1 174 ? 47.231 1.796 -17.896 1.00 54.44 174 GLN A CA 1
ATOM 1438 C C . GLN A 1 174 ? 45.848 2.374 -18.240 1.00 54.44 174 GLN A C 1
ATOM 1440 O O . GLN A 1 174 ? 44.830 1.801 -17.854 1.00 54.44 174 GLN A O 1
ATOM 1445 N N . LYS A 1 175 ? 45.786 3.446 -19.035 1.00 59.88 175 LYS A N 1
ATOM 1446 C CA . LYS A 1 175 ? 44.533 4.032 -19.538 1.00 59.88 175 LYS A CA 1
ATOM 1447 C C . LYS A 1 175 ? 43.812 3.155 -20.559 1.00 59.88 175 LYS A C 1
ATOM 1449 O O . LYS A 1 175 ? 42.584 3.109 -20.536 1.00 59.88 175 LYS A O 1
ATOM 1454 N N . ASP A 1 176 ? 44.532 2.452 -21.431 1.00 62.47 176 ASP A N 1
ATOM 1455 C CA . ASP A 1 176 ? 43.935 1.491 -22.372 1.00 62.47 176 ASP A CA 1
ATOM 1456 C C . ASP A 1 176 ? 43.355 0.275 -21.623 1.00 62.47 176 ASP A C 1
ATOM 1458 O O . ASP A 1 176 ? 42.237 -0.157 -21.914 1.00 62.47 176 ASP A O 1
ATOM 1462 N N . ILE A 1 177 ? 44.046 -0.208 -20.584 1.00 63.16 177 ILE A N 1
ATOM 1463 C CA . ILE A 1 177 ? 43.559 -1.278 -19.701 1.00 63.16 177 ILE A CA 1
ATOM 1464 C C . ILE A 1 177 ? 42.371 -0.810 -18.845 1.00 63.16 177 ILE A C 1
ATOM 1466 O O . ILE A 1 177 ? 41.387 -1.539 -18.733 1.00 63.16 177 ILE A O 1
ATOM 1470 N N . PHE A 1 178 ? 42.392 0.404 -18.283 1.00 62.88 178 PHE A N 1
ATOM 1471 C CA . PHE A 1 178 ? 41.247 0.948 -17.538 1.00 62.88 178 PHE A CA 1
ATOM 1472 C C . PHE A 1 178 ? 40.033 1.205 -18.436 1.00 62.88 178 PHE A C 1
ATOM 1474 O O . PHE A 1 178 ? 38.912 0.869 -18.059 1.00 62.88 178 PHE A O 1
ATOM 1481 N N . LYS A 1 179 ? 40.235 1.682 -19.671 1.00 66.50 179 LYS A N 1
ATOM 1482 C CA . LYS A 1 179 ? 39.158 1.762 -20.669 1.00 66.50 179 LYS A CA 1
ATOM 1483 C C . LYS A 1 179 ? 38.591 0.391 -21.020 1.00 66.50 179 LYS A C 1
ATOM 1485 O O . LYS A 1 179 ? 37.377 0.283 -21.194 1.00 66.50 179 LYS A O 1
ATOM 1490 N N . ALA A 1 180 ? 39.437 -0.634 -21.139 1.00 64.94 180 ALA A N 1
ATOM 1491 C CA . ALA A 1 180 ? 38.993 -2.006 -21.369 1.00 64.94 180 ALA A CA 1
ATOM 1492 C C . ALA A 1 180 ? 38.214 -2.554 -20.161 1.00 64.94 180 ALA A C 1
ATOM 1494 O O . ALA A 1 180 ? 37.170 -3.169 -20.342 1.00 64.94 180 ALA A O 1
ATOM 1495 N N . LEU A 1 181 ? 38.643 -2.260 -18.934 1.00 62.91 181 LEU A N 1
ATOM 1496 C CA . LEU A 1 181 ? 37.913 -2.599 -17.707 1.00 62.91 181 LEU A CA 1
ATOM 1497 C C . LEU A 1 181 ? 36.522 -1.946 -17.648 1.00 62.91 181 LEU A C 1
ATOM 1499 O O . LEU A 1 181 ? 35.553 -2.577 -17.235 1.00 62.91 181 LEU A O 1
ATOM 1503 N N . GLU A 1 182 ? 36.386 -0.699 -18.091 1.00 61.97 182 GLU A N 1
ATOM 1504 C CA . GLU A 1 182 ? 35.091 -0.010 -18.108 1.00 61.97 182 GLU A CA 1
ATOM 1505 C C . GLU A 1 182 ? 34.174 -0.488 -19.246 1.00 61.97 182 GLU A C 1
ATOM 1507 O O . GLU A 1 182 ? 32.955 -0.580 -19.074 1.00 61.97 182 GLU A O 1
ATOM 1512 N N . ASN A 1 183 ? 34.744 -0.795 -20.419 1.00 59.50 183 ASN A N 1
ATOM 1513 C CA . ASN A 1 183 ? 33.979 -0.892 -21.664 1.00 59.50 183 ASN A CA 1
ATOM 1514 C C . ASN A 1 183 ? 34.033 -2.249 -22.382 1.00 59.50 183 ASN A C 1
ATOM 1516 O O . ASN A 1 183 ? 33.211 -2.454 -23.278 1.00 59.50 183 ASN A O 1
ATOM 1520 N N . ALA A 1 184 ? 34.900 -3.185 -22.002 1.00 64.38 184 ALA A N 1
ATOM 1521 C CA . ALA A 1 184 ? 35.066 -4.467 -22.693 1.00 64.38 184 ALA A CA 1
ATOM 1522 C C . ALA A 1 184 ? 34.330 -5.632 -21.999 1.00 64.38 184 ALA A C 1
ATOM 1524 O O . ALA A 1 184 ? 33.895 -5.539 -20.849 1.00 64.38 184 ALA A O 1
ATOM 1525 N N . THR A 1 185 ? 34.151 -6.743 -22.716 1.00 61.09 185 THR A N 1
ATOM 1526 C CA . THR A 1 185 ? 33.717 -8.029 -22.143 1.00 61.09 185 THR A CA 1
ATOM 1527 C C . THR A 1 185 ? 34.843 -8.668 -21.318 1.00 61.09 185 THR A C 1
ATOM 1529 O O . THR A 1 185 ? 36.017 -8.357 -21.509 1.00 61.09 185 THR A O 1
ATOM 1532 N N . TYR A 1 186 ? 34.517 -9.632 -20.445 1.00 65.50 186 TYR A N 1
ATOM 1533 C CA . TYR A 1 186 ? 35.517 -10.345 -19.626 1.00 65.50 186 TYR A CA 1
ATOM 1534 C C . TYR A 1 186 ? 36.672 -10.937 -20.457 1.00 65.50 186 TYR A C 1
ATOM 1536 O O . TYR A 1 186 ? 37.836 -10.843 -20.071 1.00 65.50 186 TYR A O 1
ATOM 1544 N N . LYS A 1 187 ? 36.362 -11.526 -21.621 1.00 71.12 187 LYS A N 1
ATOM 1545 C CA . LYS A 1 187 ? 37.364 -12.124 -22.516 1.00 71.12 187 LYS A CA 1
ATOM 1546 C C . LYS A 1 187 ? 38.212 -11.070 -23.214 1.00 71.12 187 LYS A C 1
ATOM 1548 O O . LYS A 1 187 ? 39.418 -11.256 -23.328 1.00 71.12 187 LYS A O 1
ATOM 1553 N N . GLU A 1 188 ? 37.607 -9.974 -23.658 1.00 70.94 188 GLU A N 1
ATOM 1554 C CA . GLU A 1 188 ? 38.334 -8.862 -24.277 1.00 70.94 188 GLU A CA 1
ATOM 1555 C C . GLU A 1 188 ? 39.267 -8.189 -23.267 1.00 70.94 188 GLU A C 1
ATOM 1557 O O . GLU A 1 188 ? 40.436 -7.993 -23.574 1.00 70.94 188 GLU A O 1
ATOM 1562 N N . ALA A 1 189 ? 38.805 -7.932 -22.039 1.00 71.69 189 ALA A N 1
ATOM 1563 C CA . ALA A 1 189 ? 39.633 -7.363 -20.976 1.00 71.69 189 ALA A CA 1
ATOM 1564 C C . ALA A 1 189 ? 40.829 -8.267 -20.623 1.00 71.69 189 ALA A C 1
ATOM 1566 O O . ALA A 1 189 ? 41.948 -7.781 -20.463 1.00 71.69 189 ALA A O 1
ATOM 1567 N N . LEU A 1 190 ? 40.624 -9.589 -20.564 1.00 78.19 190 LEU A N 1
ATOM 1568 C CA . LEU A 1 190 ? 41.722 -10.547 -20.395 1.00 78.19 190 LEU A CA 1
ATOM 1569 C C . LEU A 1 190 ? 42.662 -10.598 -21.601 1.00 78.19 190 LEU A C 1
ATOM 1571 O O . LEU A 1 190 ? 43.865 -10.749 -21.419 1.00 78.19 190 LEU A O 1
ATOM 1575 N N . THR A 1 191 ? 42.133 -10.474 -22.819 1.00 80.12 191 THR A N 1
ATOM 1576 C CA . THR A 1 191 ? 42.949 -10.459 -24.042 1.00 80.12 191 THR A CA 1
ATOM 1577 C C . THR A 1 191 ? 43.858 -9.236 -24.048 1.00 80.12 191 THR A C 1
ATOM 1579 O O . THR A 1 191 ? 45.055 -9.377 -24.267 1.00 80.12 191 THR A O 1
ATOM 1582 N N . VAL A 1 192 ? 43.322 -8.066 -23.688 1.00 78.38 192 VAL A N 1
ATOM 1583 C CA . VAL A 1 192 ? 44.095 -6.830 -23.513 1.00 78.38 192 VAL A CA 1
ATOM 1584 C C . VAL A 1 192 ? 45.163 -7.001 -22.423 1.00 78.38 192 VAL A C 1
ATOM 1586 O O . VAL A 1 192 ? 46.313 -6.618 -22.626 1.00 78.38 192 VAL A O 1
ATOM 1589 N N . LEU A 1 193 ? 44.838 -7.624 -21.284 1.00 80.31 193 LEU A N 1
ATOM 1590 C CA . LEU A 1 193 ? 45.834 -7.902 -20.241 1.00 80.31 193 LEU A CA 1
ATOM 1591 C C . LEU A 1 193 ? 46.956 -8.831 -20.738 1.00 80.31 193 LEU A C 1
ATOM 1593 O O . LEU A 1 193 ? 48.123 -8.585 -20.441 1.00 80.31 193 LEU A O 1
ATOM 1597 N N . GLU A 1 194 ? 46.629 -9.878 -21.500 1.00 81.06 194 GLU A N 1
ATOM 1598 C CA . GLU A 1 194 ? 47.622 -10.791 -22.081 1.00 81.06 194 GLU A CA 1
ATOM 1599 C C . GLU A 1 194 ? 48.477 -10.115 -23.169 1.00 81.06 194 GLU A C 1
ATOM 1601 O O . GLU A 1 194 ? 49.679 -10.374 -23.233 1.00 81.06 194 GLU A O 1
ATOM 1606 N N . GLU A 1 195 ? 47.910 -9.203 -23.968 1.00 80.88 195 GLU A N 1
ATOM 1607 C CA . GLU A 1 195 ? 48.648 -8.395 -24.954 1.00 80.88 195 GLU A CA 1
ATOM 1608 C C . GLU A 1 195 ? 49.732 -7.527 -24.297 1.00 80.88 195 GLU A C 1
ATOM 1610 O O . GLU A 1 195 ? 50.845 -7.424 -24.818 1.00 80.88 195 GLU A O 1
ATOM 1615 N N . TYR A 1 196 ? 49.439 -6.948 -23.128 1.00 73.69 196 TYR A N 1
ATOM 1616 C CA . TYR A 1 196 ? 50.359 -6.066 -22.398 1.00 73.69 196 TYR A CA 1
ATOM 1617 C C . TYR A 1 196 ? 51.190 -6.766 -21.316 1.00 73.69 196 TYR A C 1
ATOM 1619 O O . TYR A 1 196 ? 52.037 -6.140 -20.679 1.00 73.69 196 TYR A O 1
ATOM 1627 N N . LYS A 1 197 ? 51.014 -8.076 -21.122 1.00 74.81 197 LYS A N 1
ATOM 1628 C CA . LYS A 1 197 ? 51.655 -8.853 -20.050 1.00 74.81 197 LYS A CA 1
ATOM 1629 C C . LYS A 1 197 ? 53.181 -8.798 -20.067 1.00 74.81 197 LYS A C 1
ATOM 1631 O O . LYS A 1 197 ? 53.803 -8.806 -19.013 1.00 74.81 197 LYS A O 1
ATOM 1636 N N . ALA A 1 198 ? 53.791 -8.723 -21.250 1.00 70.06 198 ALA A N 1
ATOM 1637 C CA . ALA A 1 198 ? 55.247 -8.627 -21.397 1.00 70.06 198 ALA A CA 1
ATOM 1638 C C . ALA A 1 198 ? 55.821 -7.268 -20.949 1.00 70.06 198 ALA A C 1
ATOM 1640 O O . ALA A 1 198 ? 57.027 -7.156 -20.733 1.00 70.06 198 ALA A O 1
ATOM 1641 N N . SER A 1 199 ? 54.967 -6.251 -20.817 1.00 60.34 199 SER A N 1
ATOM 1642 C CA . SER A 1 199 ? 55.321 -4.879 -20.439 1.00 60.34 199 SER A CA 1
ATOM 1643 C C . SER A 1 199 ? 54.977 -4.547 -18.981 1.00 60.34 199 SER A C 1
ATOM 1645 O O . SER A 1 199 ? 55.222 -3.424 -18.550 1.00 60.34 199 SER A O 1
ATOM 1647 N N . LEU A 1 200 ? 54.414 -5.494 -18.222 1.00 62.69 200 LEU A N 1
ATOM 1648 C CA . LEU A 1 200 ? 53.950 -5.311 -16.843 1.00 62.69 200 LEU A CA 1
ATOM 1649 C C . LEU A 1 200 ? 54.711 -6.229 -15.877 1.00 62.69 200 LEU A C 1
ATOM 1651 O O . LEU A 1 200 ? 55.108 -7.336 -16.241 1.00 62.69 200 LEU A O 1
ATOM 1655 N N . ASP A 1 201 ? 54.894 -5.788 -14.629 1.00 62.97 201 ASP A N 1
ATOM 1656 C CA . ASP A 1 201 ? 55.433 -6.652 -13.574 1.00 62.97 201 ASP A CA 1
ATOM 1657 C C . ASP A 1 201 ? 54.374 -7.637 -13.038 1.00 62.97 201 ASP A C 1
ATOM 1659 O O . ASP A 1 201 ? 53.166 -7.476 -13.234 1.00 62.97 201 ASP A O 1
ATOM 1663 N N . GLU A 1 202 ? 54.829 -8.692 -12.357 1.00 68.00 202 GLU A N 1
ATOM 1664 C CA . GLU A 1 202 ? 53.958 -9.773 -11.875 1.00 68.00 202 GLU A CA 1
ATOM 1665 C C . GLU A 1 202 ? 52.879 -9.272 -10.899 1.00 68.00 202 GLU A C 1
ATOM 1667 O O . GLU A 1 202 ? 51.739 -9.731 -10.931 1.00 68.00 202 GLU A O 1
ATOM 1672 N N . HIS A 1 203 ? 53.215 -8.281 -10.071 1.00 69.19 203 HIS A N 1
ATOM 1673 C CA . HIS A 1 203 ? 52.283 -7.641 -9.144 1.00 69.19 203 HIS A CA 1
ATOM 1674 C C . HIS A 1 203 ? 51.168 -6.883 -9.882 1.00 69.19 203 HIS A C 1
ATOM 1676 O O . HIS A 1 203 ? 49.989 -7.007 -9.545 1.00 69.19 203 HIS A O 1
ATOM 1682 N N . SER A 1 204 ? 51.522 -6.128 -10.920 1.00 69.00 204 SER A N 1
ATOM 1683 C CA . SER A 1 204 ? 50.593 -5.367 -11.756 1.00 69.00 204 SER A CA 1
ATOM 1684 C C . SER A 1 204 ? 49.656 -6.296 -12.516 1.00 69.00 204 SER A C 1
ATOM 1686 O O . SER A 1 204 ? 48.453 -6.045 -12.561 1.00 69.00 204 SER A O 1
ATOM 1688 N N . ILE A 1 205 ? 50.176 -7.413 -13.036 1.00 74.38 205 ILE A N 1
ATOM 1689 C CA . ILE A 1 205 ? 49.370 -8.443 -13.702 1.00 74.38 205 ILE A CA 1
ATOM 1690 C C . ILE A 1 205 ? 48.322 -9.012 -12.738 1.00 74.38 205 ILE A C 1
ATOM 1692 O O . ILE A 1 205 ? 47.137 -9.040 -13.076 1.00 74.38 205 ILE A O 1
ATOM 1696 N N . ARG A 1 206 ? 48.726 -9.412 -11.522 1.00 79.12 206 ARG A N 1
ATOM 1697 C CA . ARG A 1 206 ? 47.802 -9.956 -10.511 1.00 79.12 206 ARG A CA 1
ATOM 1698 C C . ARG A 1 206 ? 46.737 -8.943 -10.096 1.00 79.12 206 ARG A C 1
ATOM 1700 O O . ARG A 1 206 ? 45.554 -9.276 -10.093 1.00 79.12 206 ARG A O 1
ATOM 1707 N N . ASN A 1 207 ? 47.130 -7.702 -9.808 1.00 74.62 207 ASN A N 1
ATOM 1708 C CA . ASN A 1 207 ? 46.195 -6.632 -9.449 1.00 74.62 207 ASN A CA 1
ATOM 1709 C C . ASN A 1 207 ? 45.162 -6.367 -10.551 1.00 74.62 207 ASN A C 1
ATOM 1711 O O . ASN A 1 207 ? 43.968 -6.293 -10.266 1.00 74.62 207 ASN A O 1
ATOM 1715 N N . LEU A 1 208 ? 45.600 -6.248 -11.806 1.00 75.62 208 LEU A N 1
ATOM 1716 C CA . LEU A 1 208 ? 44.698 -6.009 -12.933 1.00 75.62 208 LEU A CA 1
ATOM 1717 C C . LEU A 1 208 ? 43.756 -7.193 -13.155 1.00 75.62 208 LEU A C 1
ATOM 1719 O O . LEU A 1 208 ? 42.566 -6.993 -13.379 1.00 75.62 208 LEU A O 1
ATOM 1723 N N . GLN A 1 209 ? 44.244 -8.423 -13.005 1.00 80.44 209 GLN A N 1
ATOM 1724 C CA . GLN A 1 209 ? 43.414 -9.623 -13.080 1.00 80.44 209 GLN A CA 1
ATOM 1725 C C . GLN A 1 209 ? 42.322 -9.647 -11.993 1.00 80.44 209 GLN A C 1
ATOM 1727 O O . GLN A 1 209 ? 41.168 -9.967 -12.283 1.00 80.44 209 GLN A O 1
ATOM 1732 N N . ILE A 1 210 ? 42.654 -9.238 -10.765 1.00 78.94 210 ILE A N 1
ATOM 1733 C CA . ILE A 1 210 ? 41.694 -9.084 -9.662 1.00 78.94 210 ILE A CA 1
ATOM 1734 C C . ILE A 1 210 ? 40.657 -8.003 -9.976 1.00 78.94 210 ILE A C 1
ATOM 1736 O O . ILE A 1 210 ? 39.463 -8.226 -9.768 1.00 78.94 210 ILE A O 1
ATOM 1740 N N . MET A 1 211 ? 41.088 -6.858 -10.511 1.00 74.25 211 MET A N 1
ATOM 1741 C CA . MET A 1 211 ? 40.194 -5.770 -10.918 1.00 74.25 211 MET A CA 1
ATOM 1742 C C . MET A 1 211 ? 39.225 -6.212 -12.023 1.00 74.25 211 MET A C 1
ATOM 1744 O O . MET A 1 211 ? 38.034 -5.919 -11.929 1.00 74.25 211 MET A O 1
ATOM 1748 N N . ILE A 1 212 ? 39.699 -6.981 -13.014 1.00 74.50 212 ILE A N 1
ATOM 1749 C CA . ILE A 1 212 ? 38.854 -7.593 -14.055 1.00 74.50 212 ILE A CA 1
ATOM 1750 C C . ILE A 1 212 ? 37.794 -8.487 -13.401 1.00 74.50 212 ILE A C 1
ATOM 1752 O O . ILE A 1 212 ? 36.604 -8.354 -13.686 1.00 74.50 212 ILE A O 1
ATOM 1756 N N . TRP A 1 213 ? 38.188 -9.386 -12.496 1.00 76.06 213 TRP A N 1
ATOM 1757 C CA . TRP A 1 213 ? 37.227 -10.259 -11.821 1.00 76.06 213 TRP A CA 1
ATOM 1758 C C . TRP A 1 213 ? 36.192 -9.481 -11.006 1.00 76.06 213 TRP A C 1
ATOM 1760 O O . TRP A 1 213 ? 35.006 -9.789 -11.092 1.00 76.06 213 TRP A O 1
ATOM 1770 N N . GLN A 1 214 ? 36.603 -8.457 -10.258 1.00 70.56 214 GLN A N 1
ATOM 1771 C CA . GLN A 1 214 ? 35.690 -7.629 -9.465 1.00 70.56 214 GLN A CA 1
ATOM 1772 C C . GLN A 1 214 ? 34.682 -6.870 -10.335 1.00 70.56 214 GLN A C 1
ATOM 1774 O O . GLN A 1 214 ? 33.488 -6.892 -10.041 1.00 70.56 214 GLN A O 1
ATOM 1779 N N . GLN A 1 215 ? 35.142 -6.253 -11.425 1.00 67.44 215 GLN A N 1
ATOM 1780 C CA . GLN A 1 215 ? 34.303 -5.497 -12.357 1.00 67.44 215 GLN A CA 1
ATOM 1781 C C . GLN A 1 215 ? 33.251 -6.376 -13.057 1.00 67.44 215 GLN A C 1
ATOM 1783 O O . GLN A 1 215 ? 32.165 -5.907 -13.388 1.00 67.44 215 GLN A O 1
ATOM 1788 N N . HIS A 1 216 ? 33.548 -7.664 -13.251 1.00 65.62 216 HIS A N 1
ATOM 1789 C CA . HIS A 1 216 ? 32.644 -8.631 -13.880 1.00 65.62 216 HIS A CA 1
ATOM 1790 C C . HIS A 1 216 ? 31.897 -9.536 -12.879 1.00 65.62 216 HIS A C 1
ATOM 1792 O O . HIS A 1 216 ? 31.358 -10.566 -13.281 1.00 65.62 216 HIS A O 1
ATOM 1798 N N . GLY A 1 217 ? 31.859 -9.184 -11.586 1.00 60.19 217 GLY A N 1
ATOM 1799 C CA . GLY A 1 217 ? 31.086 -9.911 -10.565 1.00 60.19 217 GLY A CA 1
ATOM 1800 C C . GLY A 1 217 ? 31.673 -11.259 -10.120 1.00 60.19 217 GLY A C 1
ATOM 1801 O O . GLY A 1 217 ? 31.009 -12.047 -9.453 1.00 60.19 217 GLY A O 1
ATOM 1802 N N . LEU A 1 218 ? 32.934 -11.541 -10.452 1.00 70.50 218 LEU A N 1
ATOM 1803 C CA . LEU A 1 218 ? 33.645 -12.787 -10.139 1.00 70.50 218 LEU A CA 1
ATOM 1804 C C . LEU A 1 218 ? 34.454 -12.677 -8.832 1.00 70.50 218 LEU A C 1
ATOM 1806 O O . LEU A 1 218 ? 35.621 -13.063 -8.768 1.00 70.50 218 LEU A O 1
ATOM 1810 N N . GLN A 1 219 ? 33.844 -12.143 -7.768 1.00 70.75 219 GLN A N 1
ATOM 1811 C CA . GLN A 1 219 ? 34.537 -11.857 -6.502 1.00 70.75 219 GLN A CA 1
ATOM 1812 C C . GLN A 1 219 ? 35.145 -13.102 -5.836 1.00 70.75 219 GLN A C 1
ATOM 1814 O O . GLN A 1 219 ? 36.253 -13.026 -5.310 1.00 70.75 219 GLN A O 1
ATOM 1819 N N . ASN A 1 220 ? 34.469 -14.254 -5.893 1.00 72.81 220 ASN A N 1
ATOM 1820 C CA . ASN A 1 220 ? 34.972 -15.494 -5.289 1.00 72.81 220 ASN A CA 1
ATOM 1821 C C . ASN A 1 220 ? 36.278 -15.962 -5.941 1.00 72.81 220 ASN A C 1
ATOM 1823 O O . ASN A 1 220 ? 37.205 -16.323 -5.226 1.00 72.81 220 ASN A O 1
ATOM 1827 N N . LYS A 1 221 ? 36.400 -15.838 -7.271 1.00 78.00 221 LYS A N 1
ATOM 1828 C CA . LYS A 1 221 ? 37.649 -16.151 -7.986 1.00 78.00 221 LYS A CA 1
ATOM 1829 C C . LYS A 1 221 ? 38.799 -15.257 -7.530 1.00 78.00 221 LYS A C 1
ATOM 1831 O O . LYS A 1 221 ? 39.912 -15.737 -7.349 1.00 78.00 221 LYS A O 1
ATOM 1836 N N . ALA A 1 222 ? 38.525 -13.972 -7.298 1.00 81.38 222 ALA A N 1
ATOM 1837 C CA . ALA A 1 222 ? 39.519 -13.050 -6.759 1.00 81.38 222 ALA A CA 1
ATOM 1838 C C . ALA A 1 222 ? 39.932 -13.409 -5.322 1.00 81.38 222 ALA A C 1
ATOM 1840 O O . ALA A 1 222 ? 41.117 -13.358 -5.001 1.00 81.38 222 ALA A O 1
ATOM 1841 N N . ILE A 1 223 ? 38.974 -13.787 -4.467 1.00 82.62 223 ILE A N 1
ATOM 1842 C CA . ILE A 1 223 ? 39.242 -14.215 -3.087 1.00 82.62 223 ILE A CA 1
ATOM 1843 C C . ILE A 1 223 ? 40.088 -15.490 -3.072 1.00 82.62 223 ILE A C 1
ATOM 1845 O O . ILE A 1 223 ? 41.111 -15.504 -2.395 1.00 82.62 223 ILE A O 1
ATOM 1849 N N . GLU A 1 224 ? 39.697 -16.526 -3.818 1.00 84.69 224 GLU A N 1
ATOM 1850 C CA . GLU A 1 224 ? 40.423 -17.802 -3.905 1.00 84.69 224 GLU A CA 1
ATOM 1851 C C . GLU A 1 224 ? 41.857 -17.583 -4.393 1.00 84.69 224 GLU A C 1
ATOM 1853 O O . GLU A 1 224 ? 42.808 -17.994 -3.731 1.00 84.69 224 GLU A O 1
ATOM 1858 N N . PHE A 1 225 ? 42.025 -16.826 -5.480 1.00 87.00 225 PHE A N 1
ATOM 1859 C CA . PHE A 1 225 ? 43.341 -16.500 -6.022 1.00 87.00 225 PHE A CA 1
ATOM 1860 C C . PHE A 1 225 ? 44.241 -15.783 -5.002 1.00 87.00 225 PHE A C 1
ATOM 1862 O O . PHE A 1 225 ? 45.411 -16.134 -4.841 1.00 87.00 225 PHE A O 1
ATOM 1869 N N . LEU A 1 226 ? 43.706 -14.788 -4.288 1.00 87.12 226 LEU A N 1
ATOM 1870 C CA . LEU A 1 226 ? 44.448 -14.051 -3.262 1.00 87.12 226 LEU A CA 1
ATOM 1871 C C . LEU A 1 226 ? 44.741 -14.907 -2.018 1.00 87.12 226 LEU A C 1
ATOM 1873 O O . LEU A 1 226 ? 45.795 -14.758 -1.406 1.00 87.12 226 LEU A O 1
ATOM 1877 N N . GLN A 1 227 ? 43.832 -15.802 -1.631 1.00 88.00 227 GLN A N 1
ATOM 1878 C CA . GLN A 1 227 ? 44.029 -16.724 -0.510 1.00 88.00 227 GLN A CA 1
ATOM 1879 C C . GLN A 1 227 ? 45.130 -17.748 -0.804 1.00 88.00 227 GLN A C 1
ATOM 1881 O O . GLN A 1 227 ? 46.016 -17.941 0.025 1.00 88.00 227 GLN A O 1
ATOM 1886 N N . GLU A 1 228 ? 45.096 -18.385 -1.978 1.00 87.50 228 GLU A N 1
ATOM 1887 C CA . GLU A 1 228 ? 46.078 -19.402 -2.382 1.00 87.50 228 GLU A CA 1
ATOM 1888 C C . GLU A 1 228 ? 47.498 -18.835 -2.461 1.00 87.50 228 GLU A C 1
ATOM 1890 O O . GLU A 1 228 ? 48.468 -19.527 -2.155 1.00 87.50 228 GLU A O 1
ATOM 1895 N N . ASN A 1 229 ? 47.617 -17.556 -2.820 1.00 84.06 229 ASN A N 1
ATOM 1896 C CA . ASN A 1 229 ? 48.893 -16.867 -2.977 1.00 84.06 229 ASN A CA 1
ATOM 1897 C C . ASN A 1 229 ? 49.259 -15.980 -1.772 1.00 84.06 229 ASN A C 1
ATOM 1899 O O . ASN A 1 229 ? 50.227 -15.231 -1.858 1.00 84.06 229 ASN A O 1
ATOM 1903 N N . PHE A 1 230 ? 48.531 -16.052 -0.647 1.00 85.50 230 PHE A N 1
ATOM 1904 C CA . PHE A 1 230 ? 48.599 -15.062 0.443 1.00 85.50 230 PHE A CA 1
ATOM 1905 C C . PHE A 1 230 ? 50.018 -14.754 0.953 1.00 85.50 230 PHE A C 1
ATOM 1907 O O . PHE A 1 230 ? 50.353 -13.593 1.199 1.00 85.50 230 PHE A O 1
ATOM 1914 N N . GLU A 1 231 ? 50.861 -15.781 1.080 1.00 82.56 231 GLU A N 1
ATOM 1915 C CA . GLU A 1 231 ? 52.233 -15.662 1.592 1.00 82.56 231 GLU A CA 1
ATOM 1916 C C . GLU A 1 231 ? 53.158 -14.843 0.676 1.00 82.56 231 GLU A C 1
ATOM 1918 O O . GLU A 1 231 ? 54.103 -14.223 1.159 1.00 82.56 231 GLU A O 1
ATOM 1923 N N . ILE A 1 232 ? 52.883 -14.808 -0.634 1.00 80.06 232 ILE A N 1
ATOM 1924 C CA . ILE A 1 232 ? 53.688 -14.083 -1.633 1.00 80.06 232 ILE A CA 1
ATOM 1925 C C . ILE A 1 232 ? 53.083 -12.725 -2.029 1.00 80.06 232 ILE A C 1
ATOM 1927 O O . ILE A 1 232 ? 53.651 -12.024 -2.866 1.00 80.06 232 ILE A O 1
ATOM 1931 N N . LEU A 1 233 ? 51.936 -12.346 -1.454 1.00 81.94 233 LEU A N 1
ATOM 1932 C CA . LEU A 1 233 ? 51.253 -11.086 -1.753 1.00 81.94 233 LEU A CA 1
ATOM 1933 C C . LEU A 1 233 ? 51.924 -9.878 -1.088 1.00 81.94 233 LEU A C 1
ATOM 1935 O O . LEU A 1 233 ? 52.319 -9.928 0.081 1.00 81.94 233 LEU A O 1
ATOM 1939 N N . HIS A 1 234 ? 51.927 -8.742 -1.789 1.00 77.56 234 HIS A N 1
ATOM 1940 C CA . HIS A 1 234 ? 52.267 -7.448 -1.194 1.00 77.56 234 HIS A CA 1
ATOM 1941 C C . HIS A 1 234 ? 51.179 -6.968 -0.220 1.00 77.56 234 HIS A C 1
ATOM 1943 O O . HIS A 1 234 ? 50.020 -7.388 -0.289 1.00 77.56 234 HIS A O 1
ATOM 1949 N N . ASN A 1 235 ? 51.516 -6.031 0.673 1.00 80.00 235 ASN A N 1
ATOM 1950 C CA . ASN A 1 235 ? 50.561 -5.485 1.645 1.00 80.00 235 ASN A CA 1
ATOM 1951 C C . ASN A 1 235 ? 49.352 -4.808 0.973 1.00 80.00 235 ASN A C 1
ATOM 1953 O O . ASN A 1 235 ? 48.237 -4.877 1.494 1.00 80.00 235 ASN A O 1
ATOM 1957 N N . SER A 1 236 ? 49.526 -4.242 -0.226 1.00 75.94 236 SER A N 1
ATOM 1958 C CA . SER A 1 236 ? 48.430 -3.727 -1.058 1.00 75.94 236 SER A CA 1
ATOM 1959 C C . SER A 1 236 ? 47.459 -4.827 -1.525 1.00 75.94 236 SER A C 1
ATOM 1961 O O . SER A 1 236 ? 46.246 -4.642 -1.425 1.00 75.94 236 SER A O 1
ATOM 1963 N N . GLU A 1 237 ? 47.960 -5.987 -1.958 1.00 82.06 237 GLU A N 1
ATOM 1964 C CA . GLU A 1 237 ? 47.165 -7.163 -2.361 1.00 82.06 237 GLU A CA 1
ATOM 1965 C C . GLU A 1 237 ? 46.486 -7.823 -1.145 1.00 82.06 237 GLU A C 1
ATOM 1967 O O . GLU A 1 237 ? 45.291 -8.126 -1.178 1.00 82.06 237 GLU A O 1
ATOM 1972 N N . LYS A 1 238 ? 47.194 -7.954 -0.014 1.00 88.19 238 LYS A N 1
ATOM 1973 C CA . LYS A 1 238 ? 46.605 -8.427 1.253 1.00 88.19 238 LYS A CA 1
ATOM 1974 C C . LYS A 1 238 ? 45.483 -7.494 1.724 1.00 88.19 238 LYS A C 1
ATOM 1976 O O . LYS A 1 238 ? 44.427 -7.953 2.161 1.00 88.19 238 LYS A O 1
ATOM 1981 N N . LYS A 1 239 ? 45.655 -6.175 1.578 1.00 87.94 239 LYS A N 1
ATOM 1982 C CA . LYS A 1 239 ? 44.604 -5.184 1.859 1.00 87.94 239 LYS A CA 1
ATOM 1983 C C . LYS A 1 239 ? 43.421 -5.317 0.897 1.00 87.94 239 LYS A C 1
ATOM 1985 O O . LYS A 1 239 ? 42.285 -5.119 1.326 1.00 87.94 239 LYS A O 1
ATOM 1990 N N . GLN A 1 240 ? 43.637 -5.652 -0.379 1.00 84.06 240 GLN A N 1
ATOM 1991 C CA . GLN A 1 240 ? 42.541 -5.952 -1.313 1.00 84.06 240 GLN A CA 1
ATOM 1992 C C . GLN A 1 240 ? 41.735 -7.174 -0.862 1.00 84.06 240 GLN A C 1
ATOM 1994 O O . GLN A 1 240 ? 40.507 -7.087 -0.815 1.00 84.06 240 GLN A O 1
ATOM 1999 N N . LEU A 1 241 ? 42.400 -8.252 -0.432 1.00 89.50 241 LEU A N 1
ATOM 2000 C CA . LEU A 1 241 ? 41.731 -9.414 0.161 1.00 89.50 241 LEU A CA 1
ATOM 2001 C C . LEU A 1 241 ? 40.917 -9.024 1.405 1.00 89.50 241 LEU A C 1
ATOM 2003 O O . LEU A 1 241 ? 39.766 -9.430 1.545 1.00 89.50 241 LEU A O 1
ATOM 2007 N N . ALA A 1 242 ? 41.467 -8.176 2.276 1.00 88.69 242 ALA A N 1
ATOM 2008 C CA . ALA A 1 242 ? 40.743 -7.673 3.441 1.00 88.69 242 ALA A CA 1
ATOM 2009 C C . ALA A 1 242 ? 39.511 -6.823 3.063 1.00 88.69 242 ALA A C 1
ATOM 2011 O O . ALA A 1 242 ? 38.476 -6.950 3.716 1.00 88.69 242 ALA A O 1
ATOM 2012 N N . ASN A 1 243 ? 39.566 -6.009 1.996 1.00 83.81 243 ASN A N 1
ATOM 2013 C CA . ASN A 1 243 ? 38.370 -5.315 1.488 1.00 83.81 243 ASN A CA 1
ATOM 2014 C C . ASN A 1 243 ? 37.327 -6.319 1.000 1.00 83.81 243 ASN A C 1
ATOM 2016 O O . ASN A 1 243 ? 36.162 -6.203 1.364 1.00 83.81 243 ASN A O 1
ATOM 2020 N N . LEU A 1 244 ? 37.739 -7.311 0.203 1.00 85.00 244 LEU A N 1
ATOM 2021 C CA . LEU A 1 244 ? 36.841 -8.352 -0.297 1.00 85.00 244 LEU A CA 1
ATOM 2022 C C . LEU A 1 244 ? 36.161 -9.098 0.856 1.00 85.00 244 LEU A C 1
ATOM 2024 O O . LEU A 1 244 ? 34.950 -9.290 0.823 1.00 85.00 244 LEU A O 1
ATOM 2028 N N . TYR A 1 245 ? 36.896 -9.428 1.920 1.00 87.50 245 TYR A N 1
ATOM 2029 C CA . TYR A 1 245 ? 36.311 -10.007 3.128 1.00 87.50 245 TYR A CA 1
ATOM 2030 C C . TYR A 1 245 ? 35.375 -9.064 3.871 1.00 87.50 245 TYR A C 1
ATOM 2032 O O . TYR A 1 245 ? 34.304 -9.497 4.281 1.00 87.50 245 TYR A O 1
ATOM 2040 N N . TYR A 1 246 ? 35.729 -7.787 4.024 1.00 85.19 246 TYR A N 1
ATOM 2041 C CA . TYR A 1 246 ? 34.841 -6.802 4.641 1.00 85.19 246 TYR A CA 1
ATOM 2042 C C . TYR A 1 246 ? 33.517 -6.698 3.875 1.00 85.19 246 TYR A C 1
ATOM 2044 O O . TYR A 1 246 ? 32.444 -6.698 4.475 1.00 85.19 246 TYR A O 1
ATOM 2052 N N . PHE A 1 247 ? 33.585 -6.681 2.544 1.00 75.81 247 PHE A N 1
ATOM 2053 C CA . PHE A 1 247 ? 32.417 -6.648 1.674 1.00 75.81 247 PHE A CA 1
ATOM 2054 C C . PHE A 1 247 ? 31.640 -7.965 1.642 1.00 75.81 247 PHE A C 1
ATOM 2056 O O . PHE A 1 247 ? 30.423 -7.925 1.475 1.00 75.81 247 PHE A O 1
ATOM 2063 N N . ALA A 1 248 ? 32.300 -9.102 1.842 1.00 73.88 248 ALA A N 1
ATOM 2064 C CA . ALA A 1 248 ? 31.671 -10.401 2.079 1.00 73.88 248 ALA A CA 1
ATOM 2065 C C . ALA A 1 248 ? 31.246 -10.598 3.551 1.00 73.88 248 ALA A C 1
ATOM 2067 O O . ALA A 1 248 ? 30.910 -11.709 3.951 1.00 73.88 248 ALA A O 1
ATOM 2068 N N . GLU A 1 249 ? 31.311 -9.538 4.368 1.00 79.81 249 GLU A N 1
ATOM 2069 C CA . GLU A 1 249 ? 30.936 -9.506 5.788 1.00 79.81 249 GLU A CA 1
ATOM 2070 C C . GLU A 1 249 ? 31.699 -10.485 6.693 1.00 79.81 249 GLU A C 1
ATOM 2072 O O . GLU A 1 249 ? 31.312 -10.761 7.830 1.00 79.81 249 GLU A O 1
ATOM 2077 N N . LYS A 1 250 ? 32.851 -10.950 6.215 1.00 84.62 250 LYS A N 1
ATOM 2078 C CA . LYS A 1 250 ? 33.862 -11.701 6.960 1.00 84.62 250 LYS A CA 1
ATOM 2079 C C . LYS A 1 250 ? 34.738 -10.722 7.744 1.00 84.62 250 LYS A C 1
ATOM 2081 O O . LYS A 1 250 ? 35.923 -10.524 7.469 1.00 84.62 250 LYS A O 1
ATOM 2086 N N . TYR A 1 251 ? 34.108 -10.013 8.684 1.00 90.44 251 TYR A N 1
ATOM 2087 C CA . TYR A 1 251 ? 34.719 -8.881 9.388 1.00 90.44 251 TYR A CA 1
ATOM 2088 C C . TYR A 1 251 ? 35.925 -9.285 10.242 1.00 90.44 251 TYR A C 1
ATOM 2090 O O . TYR A 1 251 ? 36.848 -8.488 10.392 1.00 90.44 251 TYR A O 1
ATOM 2098 N N . TYR A 1 252 ? 35.943 -10.507 10.786 1.00 90.94 252 TYR A N 1
ATOM 2099 C CA . TYR A 1 252 ? 37.056 -11.002 11.597 1.00 90.94 252 TYR A CA 1
ATOM 2100 C C . TYR A 1 252 ? 38.310 -11.256 10.753 1.00 90.94 252 TYR A C 1
ATOM 2102 O O . TYR A 1 252 ? 39.405 -10.842 11.133 1.00 90.94 252 TYR A O 1
ATOM 2110 N N . GLU A 1 253 ? 38.160 -11.891 9.593 1.00 92.12 253 GLU A N 1
ATOM 2111 C CA . GLU A 1 253 ? 39.236 -12.151 8.640 1.00 92.12 253 GLU A CA 1
ATOM 2112 C C . GLU A 1 253 ? 39.782 -10.840 8.074 1.00 92.12 253 GLU A C 1
ATOM 2114 O O . GLU A 1 253 ? 40.996 -10.629 8.063 1.00 92.12 253 GLU A O 1
ATOM 2119 N N . ALA A 1 254 ? 38.885 -9.919 7.700 1.00 92.12 254 ALA A N 1
ATOM 2120 C CA . ALA A 1 254 ? 39.253 -8.572 7.279 1.00 92.12 254 ALA A CA 1
ATOM 2121 C C . ALA A 1 254 ? 40.041 -7.834 8.374 1.00 92.12 254 ALA A C 1
ATOM 2123 O O . ALA A 1 254 ? 41.137 -7.345 8.109 1.00 92.12 254 ALA A O 1
ATOM 2124 N N . TYR A 1 255 ? 39.540 -7.823 9.615 1.00 93.88 255 TYR A N 1
ATOM 2125 C CA . TYR A 1 255 ? 40.217 -7.205 10.759 1.00 93.88 255 TYR A CA 1
ATOM 2126 C C . TYR A 1 255 ? 41.580 -7.842 11.040 1.00 93.88 255 TYR A C 1
ATOM 2128 O O . TYR A 1 255 ? 42.542 -7.135 11.322 1.00 93.88 255 TYR A O 1
ATOM 2136 N N . THR A 1 256 ? 41.686 -9.170 10.959 1.00 93.38 256 THR A N 1
ATOM 2137 C CA . THR A 1 256 ? 42.930 -9.903 11.236 1.00 93.38 256 THR A CA 1
ATOM 2138 C C . THR A 1 256 ? 44.006 -9.547 10.218 1.00 93.38 256 THR A C 1
ATOM 2140 O O . THR A 1 256 ? 45.124 -9.211 10.608 1.00 93.38 256 THR A O 1
ATOM 2143 N N . ILE A 1 257 ? 43.657 -9.542 8.928 1.00 92.06 257 ILE A N 1
ATOM 2144 C CA . ILE A 1 257 ? 44.578 -9.138 7.863 1.00 92.06 257 ILE A CA 1
ATOM 2145 C C . ILE A 1 257 ? 44.924 -7.653 8.002 1.00 92.06 257 ILE A C 1
ATOM 2147 O O . ILE A 1 257 ? 46.101 -7.307 7.996 1.00 92.06 257 ILE A O 1
ATOM 2151 N N . SER A 1 258 ? 43.937 -6.772 8.198 1.00 92.19 258 SER A N 1
ATOM 2152 C CA . SER A 1 258 ? 44.194 -5.339 8.384 1.00 92.19 258 SER A CA 1
ATOM 2153 C C . SER A 1 258 ? 45.066 -5.049 9.608 1.00 92.19 258 SER A C 1
ATOM 2155 O O . SER A 1 258 ? 45.969 -4.228 9.519 1.00 92.19 258 SER A O 1
ATOM 2157 N N . SER A 1 259 ? 44.863 -5.752 10.725 1.00 92.69 259 SER A N 1
ATOM 2158 C CA . SER A 1 259 ? 45.680 -5.617 11.935 1.00 92.69 259 SER A CA 1
ATOM 2159 C C . SER A 1 259 ? 47.110 -6.113 11.720 1.00 92.69 259 SER A C 1
ATOM 2161 O O . SER A 1 259 ? 48.051 -5.486 12.207 1.00 92.69 259 SER A O 1
ATOM 2163 N N . ALA A 1 260 ? 47.288 -7.219 10.989 1.00 90.25 260 ALA A N 1
ATOM 2164 C CA . ALA A 1 260 ? 48.608 -7.734 10.636 1.00 90.25 260 ALA A CA 1
ATOM 2165 C C . ALA A 1 260 ? 49.371 -6.729 9.762 1.00 90.25 260 ALA A C 1
ATOM 2167 O O . ALA A 1 260 ? 50.481 -6.341 10.123 1.00 90.25 260 ALA A O 1
ATOM 2168 N N . ILE A 1 261 ? 48.731 -6.224 8.699 1.00 89.06 261 ILE A N 1
ATOM 2169 C CA . ILE A 1 261 ? 49.316 -5.190 7.836 1.00 89.06 261 ILE A CA 1
ATOM 2170 C C . ILE A 1 261 ? 49.595 -3.920 8.647 1.00 89.06 261 ILE A C 1
ATOM 2172 O O . ILE A 1 261 ? 50.657 -3.339 8.500 1.00 89.06 261 ILE A O 1
ATOM 2176 N N . PHE A 1 262 ? 48.703 -3.498 9.547 1.00 88.88 262 PHE A N 1
ATOM 2177 C CA . PHE A 1 262 ? 48.897 -2.276 10.339 1.00 88.88 262 PHE A CA 1
ATOM 2178 C C . PHE A 1 262 ? 50.106 -2.372 11.281 1.00 88.88 262 PHE A C 1
ATOM 2180 O O . PHE A 1 262 ? 50.830 -1.398 11.465 1.00 88.88 262 PHE A O 1
ATOM 2187 N N . LYS A 1 263 ? 50.373 -3.556 11.848 1.00 85.56 263 LYS A N 1
ATOM 2188 C CA . LYS A 1 263 ? 51.571 -3.799 12.671 1.00 85.56 263 LYS A CA 1
ATOM 2189 C C . LYS A 1 263 ? 52.861 -3.810 11.848 1.00 85.56 263 LYS A C 1
ATOM 2191 O O . LYS A 1 263 ? 53.905 -3.413 12.368 1.00 85.56 263 LYS A O 1
ATOM 2196 N N . GLU A 1 264 ? 52.788 -4.289 10.610 1.00 81.25 264 GLU A N 1
ATOM 2197 C CA . GLU A 1 264 ? 53.921 -4.415 9.689 1.00 81.25 264 GLU A CA 1
ATOM 2198 C C . GLU A 1 264 ? 54.247 -3.088 8.980 1.00 81.25 264 GLU A C 1
ATOM 2200 O O . GLU A 1 264 ? 55.387 -2.621 9.004 1.00 81.25 264 GLU A O 1
ATOM 2205 N N . ASN A 1 265 ? 53.239 -2.465 8.372 1.00 80.06 265 ASN A N 1
ATOM 2206 C CA . ASN A 1 265 ? 53.320 -1.244 7.583 1.00 80.06 265 ASN A CA 1
ATOM 2207 C C . ASN A 1 265 ? 51.998 -0.435 7.671 1.00 80.06 265 ASN A C 1
ATOM 2209 O O . ASN A 1 265 ? 51.126 -0.555 6.796 1.00 80.06 265 ASN A O 1
ATOM 2213 N N . PRO A 1 266 ? 51.840 0.429 8.696 1.00 81.25 266 PRO A N 1
ATOM 2214 C CA . PRO A 1 266 ? 50.624 1.224 8.901 1.00 81.25 266 PRO A CA 1
ATOM 2215 C C . PRO A 1 266 ? 50.392 2.294 7.819 1.00 81.25 266 PRO A C 1
ATOM 2217 O O . PRO A 1 266 ? 49.301 2.846 7.722 1.00 81.25 266 PRO A O 1
ATOM 2220 N N . LEU A 1 267 ? 51.389 2.567 6.970 1.00 78.50 267 LEU A N 1
ATOM 2221 C CA . LEU A 1 267 ? 51.314 3.540 5.875 1.00 78.50 267 LEU A CA 1
ATOM 2222 C C . LEU A 1 267 ? 50.760 2.941 4.570 1.00 78.50 267 LEU A C 1
ATOM 2224 O O . LEU A 1 267 ? 50.772 3.596 3.526 1.00 78.50 267 LEU A O 1
ATOM 2228 N N . THR A 1 268 ? 50.272 1.697 4.606 1.00 80.38 268 THR A N 1
ATOM 2229 C CA . THR A 1 268 ? 49.615 1.063 3.457 1.00 80.38 268 THR A CA 1
ATOM 2230 C C . THR A 1 268 ? 48.372 1.863 3.048 1.00 80.38 268 THR A C 1
ATOM 2232 O O . THR A 1 268 ? 47.481 2.130 3.857 1.00 80.38 268 THR A O 1
ATOM 2235 N N . ILE A 1 269 ? 48.293 2.240 1.771 1.00 76.44 269 ILE A N 1
ATOM 2236 C CA . ILE A 1 269 ? 47.280 3.175 1.266 1.00 76.44 269 ILE A CA 1
ATOM 2237 C C . ILE A 1 269 ? 45.855 2.639 1.502 1.00 76.44 269 ILE A C 1
ATOM 2239 O O . ILE A 1 269 ? 45.496 1.532 1.089 1.00 76.44 269 ILE A O 1
ATOM 2243 N N . GLY A 1 270 ? 45.025 3.442 2.176 1.00 76.00 270 GLY A N 1
ATOM 2244 C CA . GLY A 1 270 ? 43.631 3.115 2.496 1.00 76.00 270 GLY A CA 1
ATOM 2245 C C . GLY A 1 270 ? 43.442 2.008 3.545 1.00 76.00 270 GLY A C 1
ATOM 2246 O O . GLY A 1 270 ? 42.321 1.523 3.708 1.00 76.00 270 GLY A O 1
ATOM 2247 N N . LEU A 1 271 ? 44.504 1.574 4.239 1.00 86.44 271 LEU A N 1
ATOM 2248 C CA . LEU A 1 271 ? 44.431 0.567 5.304 1.00 86.44 271 LEU A CA 1
ATOM 2249 C C . LEU A 1 271 ? 43.688 1.085 6.538 1.00 86.44 271 LEU A C 1
ATOM 2251 O O . LEU A 1 271 ? 42.807 0.398 7.046 1.00 86.44 271 LEU A O 1
ATOM 2255 N N . ASN A 1 272 ? 44.027 2.288 7.004 1.00 88.00 272 ASN A N 1
ATOM 2256 C CA . ASN A 1 272 ? 43.506 2.863 8.248 1.00 88.00 272 ASN A CA 1
ATOM 2257 C C . ASN A 1 272 ? 41.973 2.950 8.247 1.00 88.00 272 ASN A C 1
ATOM 2259 O O . ASN A 1 272 ? 41.319 2.517 9.194 1.00 88.00 272 ASN A O 1
ATOM 2263 N N . THR A 1 273 ? 41.384 3.409 7.140 1.00 86.75 273 THR A N 1
ATOM 2264 C CA . THR A 1 273 ? 39.929 3.451 6.929 1.00 86.75 273 THR A CA 1
ATOM 2265 C C . THR A 1 273 ? 39.293 2.058 7.037 1.00 86.75 273 THR A C 1
ATOM 2267 O O . THR A 1 273 ? 38.292 1.885 7.731 1.00 86.75 273 THR A O 1
ATOM 2270 N N . LEU A 1 274 ? 39.878 1.044 6.383 1.00 87.25 274 LEU A N 1
ATOM 2271 C CA . LEU A 1 274 ? 39.400 -0.343 6.439 1.00 87.25 274 LEU A CA 1
ATOM 2272 C C . LEU A 1 274 ? 39.530 -0.932 7.852 1.00 87.25 274 LEU A C 1
ATOM 2274 O O . LEU A 1 274 ? 38.616 -1.606 8.334 1.00 87.25 274 LEU A O 1
ATOM 2278 N N . PHE A 1 275 ? 40.643 -0.657 8.531 1.00 92.69 275 PHE A N 1
ATOM 2279 C CA . PHE A 1 275 ? 40.914 -1.170 9.869 1.00 92.69 275 PHE A CA 1
ATOM 2280 C C . PHE A 1 275 ? 39.935 -0.599 10.904 1.00 92.69 275 PHE A C 1
ATOM 2282 O O . PHE A 1 275 ? 39.361 -1.350 11.690 1.00 92.69 275 PHE A O 1
ATOM 2289 N N . LEU A 1 276 ? 39.636 0.702 10.839 1.00 91.62 276 LEU A N 1
ATOM 2290 C CA . LEU A 1 276 ? 38.615 1.314 11.692 1.00 91.62 276 LEU A CA 1
ATOM 2291 C C . LEU A 1 276 ? 37.209 0.794 11.379 1.00 91.62 276 LEU A C 1
ATOM 2293 O O . LEU A 1 276 ? 36.475 0.433 12.296 1.00 91.62 276 LEU A O 1
ATOM 2297 N N . ASN A 1 277 ? 36.835 0.693 10.101 1.00 90.00 277 ASN A N 1
ATOM 2298 C CA . ASN A 1 277 ? 35.514 0.193 9.710 1.00 90.00 277 ASN A CA 1
ATOM 2299 C C . ASN A 1 277 ? 35.282 -1.260 10.156 1.00 90.00 277 ASN A C 1
ATOM 2301 O O . ASN A 1 277 ? 34.209 -1.588 10.668 1.00 90.00 277 ASN A O 1
ATOM 2305 N N . THR A 1 278 ? 36.287 -2.128 10.010 1.00 91.62 278 THR A N 1
ATOM 2306 C CA . THR A 1 278 ? 36.231 -3.509 10.522 1.00 91.62 278 THR A CA 1
ATOM 2307 C C . THR A 1 278 ? 36.157 -3.539 12.051 1.00 91.62 278 THR A C 1
ATOM 2309 O O . THR A 1 278 ? 35.368 -4.304 12.605 1.00 91.62 278 THR A O 1
ATOM 2312 N N . ALA A 1 279 ? 36.892 -2.668 12.747 1.00 91.62 279 ALA A N 1
ATOM 2313 C CA . ALA A 1 279 ? 36.849 -2.576 14.205 1.00 91.62 279 ALA A CA 1
ATOM 2314 C C . ALA A 1 279 ? 35.499 -2.091 14.749 1.00 91.62 279 ALA A C 1
ATOM 2316 O O . ALA A 1 279 ? 35.032 -2.643 15.742 1.00 91.62 279 ALA A O 1
ATOM 2317 N N . ILE A 1 280 ? 34.835 -1.132 14.090 1.00 90.00 280 ILE A N 1
ATOM 2318 C CA . ILE A 1 280 ? 33.471 -0.695 14.446 1.00 90.00 280 ILE A CA 1
ATOM 2319 C C . ILE A 1 280 ? 32.509 -1.885 14.413 1.00 90.00 280 ILE A C 1
ATOM 2321 O O . ILE A 1 280 ? 31.722 -2.072 15.337 1.00 90.00 280 ILE A O 1
ATOM 2325 N N . LYS A 1 281 ? 32.589 -2.726 13.373 1.00 90.62 281 LYS A N 1
ATOM 2326 C CA . LYS A 1 281 ? 31.736 -3.920 13.244 1.00 90.62 281 LYS A CA 1
ATOM 2327 C C . LYS A 1 281 ? 32.007 -4.977 14.315 1.00 90.62 281 LYS A C 1
ATOM 2329 O O . LYS A 1 281 ? 31.104 -5.740 14.636 1.00 90.62 281 LYS A O 1
ATOM 2334 N N . LEU A 1 282 ? 33.217 -5.005 14.873 1.00 90.00 282 LEU A N 1
ATOM 2335 C CA . LEU A 1 282 ? 33.626 -5.936 15.928 1.00 90.00 282 LEU A CA 1
ATOM 2336 C C . LEU A 1 282 ? 33.579 -5.334 17.344 1.00 90.00 282 LEU A C 1
ATOM 2338 O O . LEU A 1 282 ? 33.971 -6.016 18.287 1.00 90.00 282 LEU A O 1
ATOM 2342 N N . GLY A 1 283 ? 33.146 -4.077 17.505 1.00 88.38 283 GLY A N 1
ATOM 2343 C CA . GLY A 1 283 ? 33.130 -3.390 18.803 1.00 88.38 283 GLY A CA 1
ATOM 2344 C C . GLY A 1 283 ? 34.519 -3.095 19.385 1.00 88.38 283 GLY A C 1
ATOM 2345 O O . GLY A 1 283 ? 34.648 -2.938 20.591 1.00 88.38 283 GLY A O 1
ATOM 2346 N N . LYS A 1 284 ? 35.562 -3.032 18.546 1.00 90.94 284 LYS A N 1
ATOM 2347 C CA . LYS A 1 284 ? 36.966 -2.802 18.951 1.00 90.94 284 LYS A CA 1
ATOM 2348 C C . LYS A 1 284 ? 37.485 -1.406 18.615 1.00 90.94 284 LYS A C 1
ATOM 2350 O O . LYS A 1 284 ? 38.685 -1.163 18.665 1.00 90.94 284 LYS A O 1
ATOM 2355 N N . PHE A 1 285 ? 36.603 -0.496 18.207 1.00 91.56 285 PHE A N 1
ATOM 2356 C CA . PHE A 1 285 ? 36.999 0.822 17.711 1.00 91.56 285 PHE A CA 1
ATOM 2357 C C . PHE A 1 285 ? 37.795 1.623 18.752 1.00 91.56 285 PHE A C 1
ATOM 2359 O O . PHE A 1 285 ? 38.875 2.120 18.436 1.00 91.56 285 PHE A O 1
ATOM 2366 N N . GLU A 1 286 ? 37.309 1.673 19.998 1.00 88.69 286 GLU A N 1
ATOM 2367 C CA . GLU A 1 286 ? 37.951 2.406 21.101 1.00 88.69 286 GLU A CA 1
ATOM 2368 C C . GLU A 1 286 ? 39.356 1.885 21.442 1.00 88.69 286 GLU A C 1
ATOM 2370 O O . GLU A 1 286 ? 40.191 2.648 21.912 1.00 88.69 286 GLU A O 1
ATOM 2375 N N . GLU A 1 287 ? 39.655 0.615 21.146 1.00 89.88 287 GLU A N 1
ATOM 2376 C CA . GLU A 1 287 ? 40.973 0.017 21.396 1.00 89.88 287 GLU A CA 1
ATOM 2377 C C . GLU A 1 287 ? 42.044 0.499 20.403 1.00 89.88 287 GLU A C 1
ATOM 2379 O O . GLU A 1 287 ? 43.238 0.431 20.705 1.00 89.88 287 GLU A O 1
ATOM 2384 N N . ILE A 1 288 ? 41.639 0.945 19.204 1.00 91.06 288 ILE A N 1
ATOM 2385 C CA . ILE A 1 288 ? 42.565 1.143 18.079 1.00 91.06 288 ILE A CA 1
ATOM 2386 C C . ILE A 1 288 ? 42.568 2.552 17.479 1.00 91.06 288 ILE A C 1
ATOM 2388 O O . ILE A 1 288 ? 43.556 2.918 16.847 1.00 91.06 288 ILE A O 1
ATOM 2392 N N . TYR A 1 289 ? 41.504 3.348 17.627 1.00 91.69 289 TYR A N 1
ATOM 2393 C CA . TYR A 1 289 ? 41.370 4.606 16.877 1.00 91.69 289 TYR A CA 1
ATOM 2394 C C . TYR A 1 289 ? 42.454 5.641 17.212 1.00 91.69 289 TYR A C 1
ATOM 2396 O O . TYR A 1 289 ? 42.931 6.328 16.310 1.00 91.69 289 TYR A O 1
ATOM 2404 N N . GLU A 1 290 ? 42.898 5.707 18.471 1.00 89.62 290 GLU A N 1
ATOM 2405 C CA . GLU A 1 290 ? 44.021 6.560 18.886 1.00 89.62 290 GLU A CA 1
ATOM 2406 C C . GLU A 1 290 ? 45.321 6.127 18.206 1.00 89.62 290 GLU A C 1
ATOM 2408 O O . GLU A 1 290 ? 46.001 6.963 17.620 1.00 89.62 290 GLU A O 1
ATOM 2413 N N . GLN A 1 291 ? 45.605 4.819 18.164 1.00 88.88 291 GLN A N 1
ATOM 2414 C CA . GLN A 1 291 ? 46.788 4.273 17.483 1.00 88.88 291 GLN A CA 1
ATOM 2415 C C . GLN A 1 291 ? 46.767 4.582 15.979 1.00 88.88 291 GLN A C 1
ATOM 2417 O O . GLN A 1 291 ? 47.805 4.829 15.376 1.00 88.88 291 GLN A O 1
ATOM 2422 N N . VAL A 1 292 ? 45.585 4.583 15.354 1.00 89.19 292 VAL A N 1
ATOM 2423 C CA . VAL A 1 292 ? 45.430 4.947 13.937 1.00 89.19 292 VAL A CA 1
ATOM 2424 C C . VAL A 1 292 ? 45.617 6.455 13.719 1.00 89.19 292 VAL A C 1
ATOM 2426 O O . VAL A 1 292 ? 46.263 6.856 12.753 1.00 89.19 292 VAL A O 1
ATOM 2429 N N . LEU A 1 293 ? 45.103 7.298 14.617 1.00 86.94 293 LEU A N 1
ATOM 2430 C CA . LEU A 1 293 ? 45.289 8.754 14.562 1.00 86.94 293 LEU A CA 1
ATOM 2431 C C . LEU A 1 293 ? 46.732 9.188 14.863 1.00 86.94 293 LEU A C 1
ATOM 2433 O O . LEU A 1 293 ? 47.161 10.233 14.377 1.00 86.94 293 LEU A O 1
ATOM 2437 N N . GLU A 1 294 ? 47.492 8.399 15.625 1.00 85.31 294 GLU A N 1
ATOM 2438 C CA . GLU A 1 294 ? 48.936 8.600 15.812 1.00 85.31 294 GLU A CA 1
ATOM 2439 C C . GLU A 1 294 ? 49.718 8.413 14.501 1.00 85.31 294 GLU A C 1
ATOM 2441 O O . GLU A 1 294 ? 50.727 9.086 14.289 1.00 85.31 294 GLU A O 1
ATOM 2446 N N . VAL A 1 295 ? 49.241 7.547 13.596 1.00 83.94 295 VAL A N 1
ATOM 2447 C CA . VAL A 1 295 ? 49.863 7.323 12.279 1.00 83.94 295 VAL A CA 1
ATOM 2448 C C . VAL A 1 295 ? 49.643 8.519 11.353 1.00 83.94 295 VAL A C 1
ATOM 2450 O O . VAL A 1 295 ? 50.595 8.983 10.727 1.00 83.94 295 VAL A O 1
ATOM 2453 N N . ASP A 1 296 ? 48.413 9.029 11.257 1.00 80.00 296 ASP A N 1
ATOM 2454 C CA . ASP A 1 296 ? 48.083 10.226 10.473 1.00 80.00 296 ASP A CA 1
ATOM 2455 C C . ASP A 1 296 ? 46.948 11.021 11.139 1.00 80.00 296 ASP A C 1
ATOM 2457 O O . ASP A 1 296 ? 45.761 10.748 10.955 1.00 80.00 296 ASP A O 1
ATOM 2461 N N . SER A 1 297 ? 47.326 12.042 11.911 1.00 79.75 297 SER A N 1
ATOM 2462 C CA . SER A 1 297 ? 46.375 12.894 12.641 1.00 79.75 297 SER A CA 1
ATOM 2463 C C . SER A 1 297 ? 45.574 13.845 11.744 1.00 79.75 297 SER A C 1
ATOM 2465 O O . SER A 1 297 ? 44.622 14.469 12.221 1.00 79.75 297 SER A O 1
ATOM 2467 N N . LYS A 1 298 ? 45.951 13.970 10.463 1.00 79.06 298 LYS A N 1
ATOM 2468 C CA . LYS A 1 298 ? 45.307 14.845 9.474 1.00 79.06 298 LYS A CA 1
ATOM 2469 C C . LYS A 1 298 ? 44.515 14.065 8.422 1.00 79.06 298 LYS A C 1
ATOM 2471 O O . LYS A 1 298 ? 43.950 14.690 7.526 1.00 79.06 298 LYS A O 1
ATOM 2476 N N . ASP A 1 299 ? 44.428 12.737 8.530 1.00 80.62 299 ASP A N 1
ATOM 2477 C CA . ASP A 1 299 ? 43.646 11.916 7.605 1.00 80.62 299 ASP A CA 1
ATOM 2478 C C . ASP A 1 299 ? 42.150 12.258 7.724 1.00 80.62 299 ASP A C 1
ATOM 2480 O O . ASP A 1 299 ? 41.460 11.885 8.678 1.00 80.62 299 ASP A O 1
ATOM 2484 N N . VAL A 1 300 ? 41.643 12.980 6.720 1.00 83.44 300 VAL A N 1
ATOM 2485 C CA . VAL A 1 300 ? 40.257 13.463 6.648 1.00 83.44 300 VAL A CA 1
ATOM 2486 C C . VAL A 1 300 ? 39.260 12.307 6.750 1.00 83.44 300 VAL A C 1
ATOM 2488 O O . VAL A 1 300 ? 38.256 12.423 7.451 1.00 83.44 300 VAL A O 1
ATOM 2491 N N . LYS A 1 301 ? 39.529 11.161 6.112 1.00 83.38 301 LYS A N 1
ATOM 2492 C CA . LYS A 1 301 ? 38.602 10.018 6.112 1.00 83.38 301 LYS A CA 1
ATOM 2493 C C . LYS A 1 301 ? 38.583 9.304 7.458 1.00 83.38 301 LYS A C 1
ATOM 2495 O O . LYS A 1 301 ? 37.517 8.889 7.911 1.00 83.38 301 LYS A O 1
ATOM 2500 N N . VAL A 1 302 ? 39.729 9.194 8.123 1.00 87.25 302 VAL A N 1
ATOM 2501 C CA . VAL A 1 302 ? 39.809 8.667 9.494 1.00 87.25 302 VAL A CA 1
ATOM 2502 C C . VAL A 1 302 ? 39.078 9.584 10.476 1.00 87.25 302 VAL A C 1
ATOM 2504 O O . VAL A 1 302 ? 38.242 9.109 11.245 1.00 87.25 302 VAL A O 1
ATOM 2507 N N . LEU A 1 303 ? 39.326 10.897 10.421 1.00 88.94 303 LEU A N 1
ATOM 2508 C CA . LEU A 1 303 ? 38.650 11.880 11.275 1.00 88.94 303 LEU A CA 1
ATOM 2509 C C . LEU A 1 303 ? 37.128 11.880 11.052 1.00 88.94 303 LEU A C 1
ATOM 2511 O O . LEU A 1 303 ? 36.365 12.008 12.011 1.00 88.94 303 LEU A O 1
ATOM 2515 N N . GLU A 1 304 ? 36.675 11.693 9.809 1.00 88.06 304 GLU A N 1
ATOM 2516 C CA . GLU A 1 304 ? 35.258 11.552 9.460 1.00 88.06 304 GLU A CA 1
ATOM 2517 C C . GLU A 1 304 ? 34.632 10.295 10.089 1.00 88.06 304 GLU A C 1
ATOM 2519 O O . GLU A 1 304 ? 33.556 10.386 10.688 1.00 88.06 304 GLU A O 1
ATOM 2524 N N . ILE A 1 305 ? 35.315 9.143 10.024 1.00 89.62 305 ILE A N 1
ATOM 2525 C CA . ILE A 1 305 ? 34.883 7.899 10.686 1.00 89.62 305 ILE A CA 1
ATOM 2526 C C . ILE A 1 305 ? 34.785 8.098 12.202 1.00 89.62 305 ILE A C 1
ATOM 2528 O O . ILE A 1 305 ? 33.761 7.743 12.790 1.00 89.62 305 ILE A O 1
ATOM 2532 N N . CYS A 1 306 ? 35.796 8.714 12.824 1.00 90.62 306 CYS A N 1
ATOM 2533 C CA . CYS A 1 306 ? 35.783 9.035 14.252 1.00 90.62 306 CYS A CA 1
ATOM 2534 C C . CYS A 1 306 ? 34.595 9.936 14.614 1.00 90.62 306 CYS A C 1
ATOM 2536 O O . CYS A 1 306 ? 33.826 9.617 15.521 1.00 90.62 306 CYS A O 1
ATOM 2538 N N . ALA A 1 307 ? 34.388 11.033 13.877 1.00 90.44 307 ALA A N 1
ATOM 2539 C CA . ALA A 1 307 ? 33.277 11.950 14.118 1.00 90.44 307 ALA A CA 1
ATOM 2540 C C . ALA A 1 307 ? 31.909 11.252 14.002 1.00 90.44 307 ALA A C 1
ATOM 2542 O O . ALA A 1 307 ? 31.037 11.461 14.848 1.00 90.44 307 ALA A O 1
ATOM 2543 N N . ASN A 1 308 ? 31.730 10.405 12.980 1.00 89.50 308 ASN A N 1
ATOM 2544 C CA . ASN A 1 308 ? 30.512 9.619 12.766 1.00 89.50 308 ASN A CA 1
ATOM 2545 C C . ASN A 1 308 ? 30.260 8.616 13.905 1.00 89.50 308 ASN A C 1
ATOM 2547 O O . ASN A 1 308 ? 29.129 8.516 14.384 1.00 89.50 308 ASN A O 1
ATOM 2551 N N . TYR A 1 309 ? 31.299 7.903 14.354 1.00 91.69 309 TYR A N 1
ATOM 2552 C CA . TYR A 1 309 ? 31.211 6.951 15.465 1.00 91.69 309 TYR A CA 1
ATOM 2553 C C . TYR A 1 309 ? 30.753 7.644 16.756 1.00 91.69 309 TYR A C 1
ATOM 2555 O O . TYR A 1 309 ? 29.727 7.274 17.323 1.00 91.69 309 TYR A O 1
ATOM 2563 N N . PHE A 1 310 ? 31.433 8.721 17.166 1.00 90.81 310 PHE A N 1
ATOM 2564 C CA . PHE A 1 310 ? 31.100 9.432 18.407 1.00 90.81 310 PHE A CA 1
ATOM 2565 C C . PHE A 1 310 ? 29.753 10.173 18.345 1.00 90.81 310 PHE A C 1
ATOM 2567 O O . PHE A 1 310 ? 29.079 10.312 19.364 1.00 90.81 310 PHE A O 1
ATOM 2574 N N . THR A 1 311 ? 29.303 10.609 17.159 1.00 87.12 311 THR A N 1
ATOM 2575 C CA . THR A 1 311 ? 27.918 11.092 16.986 1.00 87.12 311 THR A CA 1
ATOM 2576 C C . THR A 1 311 ? 26.908 9.989 17.306 1.00 87.12 311 THR A C 1
ATOM 2578 O O . THR A 1 311 ? 25.938 10.238 18.017 1.00 87.12 311 THR A O 1
ATOM 2581 N N . LYS A 1 312 ? 27.140 8.764 16.819 1.00 86.38 312 LYS A N 1
ATOM 2582 C CA . LYS A 1 312 ? 26.230 7.632 17.027 1.00 86.38 312 LYS A CA 1
ATOM 2583 C C . LYS A 1 312 ? 26.191 7.158 18.486 1.00 86.38 312 LYS A C 1
ATOM 2585 O O . LYS A 1 312 ? 25.113 6.833 18.972 1.00 86.38 312 LYS A O 1
ATOM 2590 N N . GLU A 1 313 ? 27.328 7.171 19.178 1.00 84.25 313 GLU A N 1
ATOM 2591 C CA . GLU A 1 313 ? 27.435 6.819 20.606 1.00 84.25 313 GLU A CA 1
ATOM 2592 C C . GLU A 1 313 ? 26.919 7.927 21.554 1.00 84.25 313 GLU A C 1
ATOM 2594 O O . GLU A 1 313 ? 26.884 7.745 22.769 1.00 84.25 313 GLU A O 1
ATOM 2599 N N . GLY A 1 314 ? 26.524 9.098 21.033 1.00 82.75 314 GLY A N 1
ATOM 2600 C CA . GLY A 1 314 ? 26.027 10.222 21.840 1.00 82.75 314 GLY A CA 1
ATOM 2601 C C . GLY A 1 314 ? 27.117 11.007 22.586 1.00 82.75 314 GLY A C 1
ATOM 2602 O O . GLY A 1 314 ? 26.820 11.833 23.450 1.00 82.75 314 GLY A O 1
ATOM 2603 N N . THR A 1 315 ? 28.394 10.800 22.254 1.00 89.50 315 THR A N 1
ATOM 2604 C CA . THR A 1 315 ? 29.549 11.522 22.817 1.00 89.50 315 THR A CA 1
ATOM 2605 C C . THR A 1 315 ? 29.801 12.826 22.053 1.00 89.50 315 THR A C 1
ATOM 2607 O O . THR A 1 315 ? 30.806 13.024 21.365 1.00 89.50 315 THR A O 1
ATOM 2610 N N . PHE A 1 316 ? 28.862 13.767 22.197 1.00 89.50 316 PHE A N 1
ATOM 2611 C CA . PHE A 1 316 ? 28.798 14.977 21.371 1.00 89.50 316 PHE A CA 1
ATOM 2612 C C . PHE A 1 316 ? 30.049 15.866 21.426 1.00 89.50 316 PHE A C 1
ATOM 2614 O O . PHE A 1 316 ? 30.440 16.402 20.396 1.00 89.50 316 PHE A O 1
ATOM 2621 N N . ASN A 1 317 ? 30.714 16.013 22.580 1.00 90.94 317 ASN A N 1
ATOM 2622 C CA . ASN A 1 317 ? 31.917 16.858 22.688 1.00 90.94 317 ASN A CA 1
ATOM 2623 C C . ASN A 1 317 ? 33.047 16.371 21.769 1.00 90.94 317 ASN A C 1
ATOM 2625 O O . ASN A 1 317 ? 33.627 17.167 21.034 1.00 90.94 317 ASN A O 1
ATOM 2629 N N . THR A 1 318 ? 33.315 15.065 21.788 1.00 88.44 318 THR A N 1
ATOM 2630 C CA . THR A 1 318 ? 34.357 14.430 20.977 1.00 88.44 318 THR A CA 1
ATOM 2631 C C . THR A 1 318 ? 34.003 14.502 19.492 1.00 88.44 318 THR A C 1
ATOM 2633 O O . THR A 1 318 ? 34.839 14.855 18.663 1.00 88.44 318 THR A O 1
ATOM 2636 N N . ALA A 1 319 ? 32.733 14.263 19.144 1.00 90.62 319 ALA A N 1
ATOM 2637 C CA . ALA A 1 319 ? 32.258 14.418 17.772 1.00 90.62 319 ALA A CA 1
ATOM 2638 C C . ALA A 1 319 ? 32.407 15.865 17.260 1.00 90.62 319 ALA A C 1
ATOM 2640 O O . ALA A 1 319 ? 32.905 16.072 16.154 1.00 90.62 319 ALA A O 1
ATOM 2641 N N . ILE A 1 320 ? 32.039 16.867 18.069 1.00 92.25 320 ILE A N 1
ATOM 2642 C CA . ILE A 1 320 ? 32.201 18.298 17.755 1.00 92.25 320 ILE A CA 1
ATOM 2643 C C . ILE A 1 320 ? 33.678 18.644 17.541 1.00 92.25 320 ILE A C 1
ATOM 2645 O O . ILE A 1 320 ? 34.007 19.350 16.588 1.00 92.25 320 ILE A O 1
ATOM 2649 N N . GLU A 1 321 ? 34.574 18.141 18.394 1.00 93.25 321 GLU A N 1
ATOM 2650 C CA . GLU A 1 321 ? 36.015 18.356 18.251 1.00 93.25 321 GLU A CA 1
ATOM 2651 C C . GLU A 1 321 ? 36.523 17.845 16.897 1.00 93.25 321 GLU A C 1
ATOM 2653 O O . GLU A 1 321 ? 37.168 18.596 16.162 1.00 93.25 321 GLU A O 1
ATOM 2658 N N . TYR A 1 322 ? 36.179 16.608 16.523 1.00 92.69 322 TYR A N 1
ATOM 2659 C CA . TYR A 1 322 ? 36.577 16.044 15.232 1.00 92.69 322 TYR A CA 1
ATOM 2660 C C . TYR A 1 322 ? 35.952 16.784 14.042 1.00 92.69 322 TYR A C 1
ATOM 2662 O O . TYR A 1 322 ? 36.649 17.032 13.059 1.00 92.69 322 TYR A O 1
ATOM 2670 N N . ARG A 1 323 ? 34.685 17.217 14.122 1.00 93.00 323 ARG A N 1
ATOM 2671 C CA . ARG A 1 323 ? 34.049 18.032 13.067 1.00 93.00 323 ARG A CA 1
ATOM 2672 C C . ARG A 1 323 ? 34.718 19.394 12.890 1.00 93.00 323 ARG A C 1
ATOM 2674 O O . ARG A 1 323 ? 34.930 19.819 11.759 1.00 93.00 323 ARG A O 1
ATOM 2681 N N . ASN A 1 324 ? 35.102 20.055 13.979 1.00 91.25 324 ASN A N 1
ATOM 2682 C CA . ASN A 1 324 ? 35.822 21.328 13.905 1.00 91.25 324 ASN A CA 1
ATOM 2683 C C . ASN A 1 324 ? 37.240 21.146 13.340 1.00 91.25 324 ASN A C 1
ATOM 2685 O O . ASN A 1 324 ? 37.681 21.974 12.546 1.00 91.25 324 ASN A O 1
ATOM 2689 N N . LYS A 1 325 ? 37.937 20.053 13.698 1.00 90.88 325 LYS A N 1
ATOM 2690 C CA . LYS A 1 325 ? 39.229 19.689 13.086 1.00 90.88 325 LYS A CA 1
ATOM 2691 C C . LYS A 1 325 ? 39.084 19.446 11.582 1.00 90.88 325 LYS A C 1
ATOM 2693 O O . LYS A 1 325 ? 39.869 19.983 10.810 1.00 90.88 325 LYS A O 1
ATOM 2698 N N . LEU A 1 326 ? 38.058 18.703 11.165 1.00 88.69 326 LEU A N 1
ATOM 2699 C CA . LEU A 1 326 ? 37.746 18.469 9.752 1.00 88.69 326 LEU A CA 1
ATOM 2700 C C . LEU A 1 326 ? 37.488 19.773 8.997 1.00 88.69 326 LEU A C 1
ATOM 2702 O O . LEU A 1 326 ? 38.057 19.971 7.928 1.00 88.69 326 LEU A O 1
ATOM 2706 N N . PHE A 1 327 ? 36.692 20.686 9.562 1.00 89.62 327 PHE A N 1
ATOM 2707 C CA . PHE A 1 327 ? 36.467 22.006 8.970 1.00 89.62 327 PHE A CA 1
ATOM 2708 C C . PHE A 1 327 ? 37.771 22.804 8.836 1.00 89.62 327 PHE A C 1
ATOM 2710 O O . PHE A 1 327 ? 38.036 23.358 7.776 1.00 89.62 327 PHE A O 1
ATOM 2717 N N . ALA A 1 328 ? 38.621 22.816 9.867 1.00 86.81 328 ALA A N 1
ATOM 2718 C CA . ALA A 1 328 ? 39.905 23.515 9.819 1.00 86.81 328 ALA A CA 1
ATOM 2719 C C . ALA A 1 328 ? 40.863 22.958 8.746 1.00 86.81 328 ALA A C 1
ATOM 2721 O O . ALA A 1 328 ? 41.695 23.705 8.239 1.00 86.81 328 ALA A O 1
ATOM 2722 N N . LEU A 1 329 ? 40.752 21.668 8.405 1.00 82.19 329 LEU A N 1
ATOM 2723 C CA . LEU A 1 329 ? 41.579 21.009 7.387 1.00 82.19 329 LEU A CA 1
ATOM 2724 C C . LEU A 1 329 ? 41.021 21.151 5.964 1.00 82.19 329 LEU A C 1
ATOM 2726 O O . LEU A 1 329 ? 41.789 21.327 5.025 1.00 82.19 329 LEU A O 1
ATOM 2730 N N . THR A 1 330 ? 39.703 21.046 5.799 1.00 82.12 330 THR A N 1
ATOM 2731 C CA . THR A 1 330 ? 39.041 20.961 4.480 1.00 82.12 330 THR A CA 1
ATOM 2732 C C . THR A 1 330 ? 38.426 22.281 4.022 1.00 82.12 330 THR A C 1
ATOM 2734 O O . THR A 1 330 ? 38.178 22.465 2.835 1.00 82.12 330 THR A O 1
ATOM 2737 N N . ASN A 1 331 ? 38.163 23.199 4.958 1.00 82.81 331 ASN A N 1
ATOM 2738 C CA . ASN A 1 331 ? 37.349 24.398 4.759 1.00 82.81 331 ASN A CA 1
ATOM 2739 C C . ASN A 1 331 ? 35.925 24.097 4.230 1.00 82.81 331 ASN A C 1
ATOM 2741 O O . ASN A 1 331 ? 35.282 24.976 3.660 1.00 82.81 331 ASN A O 1
ATOM 2745 N N . GLU A 1 332 ? 35.416 22.870 4.425 1.00 84.06 332 GLU A N 1
ATOM 2746 C CA . GLU A 1 332 ? 34.079 22.458 3.983 1.00 84.06 332 GLU A CA 1
ATOM 2747 C C . GLU A 1 332 ? 32.992 22.850 5.005 1.00 84.06 332 GLU A C 1
ATOM 2749 O O . GLU A 1 332 ? 32.926 22.272 6.100 1.00 84.06 332 GLU A O 1
ATOM 2754 N N . PRO A 1 333 ? 32.070 23.775 4.669 1.00 85.69 333 PRO A N 1
ATOM 2755 C CA . PRO A 1 333 ? 31.067 24.294 5.610 1.00 85.69 333 PRO A CA 1
ATOM 2756 C C . PRO A 1 333 ? 30.098 23.229 6.140 1.00 85.69 333 PRO A C 1
ATOM 2758 O O . PRO A 1 333 ? 29.501 23.396 7.205 1.00 85.69 333 PRO A O 1
ATOM 2761 N N . TYR A 1 334 ? 29.972 22.104 5.432 1.00 86.94 334 TYR A N 1
ATOM 2762 C CA . TYR A 1 334 ? 29.212 20.932 5.859 1.00 86.94 334 TYR A CA 1
ATOM 2763 C C . TYR A 1 334 ? 29.602 20.456 7.268 1.00 86.94 334 TYR A C 1
ATOM 2765 O O . TYR A 1 334 ? 28.740 20.178 8.104 1.00 86.94 334 TYR A O 1
ATOM 2773 N N . HIS A 1 335 ? 30.898 20.419 7.588 1.00 89.25 335 HIS A N 1
ATOM 2774 C CA . HIS A 1 335 ? 31.356 19.989 8.910 1.00 89.25 335 HIS A CA 1
ATOM 2775 C C . HIS A 1 335 ? 31.018 20.995 10.016 1.00 89.25 335 HIS A C 1
ATOM 2777 O O . HIS A 1 335 ? 30.728 20.590 11.145 1.00 89.25 335 HIS A O 1
ATOM 2783 N N . LEU A 1 336 ? 30.988 22.289 9.690 1.00 88.94 336 LEU A N 1
ATOM 2784 C CA . LEU A 1 336 ? 30.576 23.345 10.612 1.00 88.94 336 LEU A CA 1
ATOM 2785 C C . LEU A 1 336 ? 29.069 23.269 10.906 1.00 88.94 336 LEU A C 1
ATOM 2787 O O . LEU A 1 336 ? 28.661 23.375 12.064 1.00 88.94 336 LEU A O 1
ATOM 2791 N N . LEU A 1 337 ? 28.258 22.992 9.879 1.00 88.75 337 LEU A N 1
ATOM 2792 C CA . LEU A 1 337 ? 26.825 22.723 10.018 1.00 88.75 337 LEU A CA 1
ATOM 2793 C C . LEU A 1 337 ? 26.567 21.540 10.967 1.00 88.75 337 LEU A C 1
ATOM 2795 O O . LEU A 1 337 ? 25.785 21.665 11.910 1.00 88.75 337 LEU A O 1
ATOM 2799 N N . LEU A 1 338 ? 27.254 20.409 10.762 1.00 88.94 338 LEU A N 1
ATOM 2800 C CA . LEU A 1 338 ? 27.127 19.241 11.641 1.00 88.94 338 LEU A CA 1
ATOM 2801 C C . LEU A 1 338 ? 27.574 19.538 13.078 1.00 88.94 338 LEU A C 1
ATOM 2803 O O . LEU A 1 338 ? 26.910 19.116 14.020 1.00 88.94 338 LEU A O 1
ATOM 2807 N N . SER A 1 339 ? 28.669 20.282 13.254 1.00 89.94 339 SER A N 1
ATOM 2808 C CA . SER A 1 339 ? 29.159 20.708 14.571 1.00 89.94 339 SER A CA 1
ATOM 2809 C C . SER A 1 339 ? 28.093 21.486 15.350 1.00 89.94 339 SER A C 1
ATOM 2811 O O . SER A 1 339 ? 27.856 21.208 16.525 1.00 89.94 339 SER A O 1
ATOM 2813 N N . GLU A 1 340 ? 27.389 22.416 14.702 1.00 89.50 340 GLU A N 1
ATOM 2814 C CA . GLU A 1 340 ? 26.332 23.190 15.363 1.00 89.50 340 GLU A CA 1
ATOM 2815 C C . GLU A 1 340 ? 25.090 22.361 15.684 1.00 89.50 340 GLU A C 1
ATOM 2817 O O . GLU A 1 340 ? 24.506 22.516 16.757 1.00 89.50 340 GLU A O 1
ATOM 2822 N N . ILE A 1 341 ? 24.710 21.438 14.799 1.00 87.44 341 ILE A N 1
ATOM 2823 C CA . ILE A 1 341 ? 23.611 20.503 15.065 1.00 87.44 341 ILE A CA 1
ATOM 2824 C C . ILE A 1 341 ? 23.914 19.676 16.319 1.00 87.44 341 ILE A C 1
ATOM 2826 O O . ILE A 1 341 ? 23.069 19.585 17.206 1.00 87.44 341 ILE A O 1
ATOM 2830 N N . LEU A 1 342 ? 25.139 19.158 16.447 1.00 88.12 342 LEU A N 1
ATOM 2831 C CA . LEU A 1 342 ? 25.559 18.398 17.627 1.00 88.12 342 LEU A CA 1
ATOM 2832 C C . LEU A 1 342 ? 25.552 19.253 18.905 1.00 88.12 342 LEU A C 1
ATOM 2834 O O . LEU A 1 342 ? 25.214 18.748 19.975 1.00 88.12 342 LEU A O 1
ATOM 2838 N N . LYS A 1 343 ? 25.875 20.555 18.823 1.00 88.44 343 LYS A N 1
ATOM 2839 C CA . LYS A 1 343 ? 25.734 21.472 19.971 1.00 88.44 343 LYS A CA 1
ATOM 2840 C C . LYS A 1 343 ? 24.275 21.622 20.396 1.00 88.44 343 LYS A C 1
ATOM 2842 O O . LYS A 1 343 ? 23.998 21.617 21.591 1.00 88.44 343 LYS A O 1
ATOM 2847 N N . ILE A 1 344 ? 23.356 21.733 19.437 1.00 85.81 344 ILE A N 1
ATOM 2848 C CA . ILE A 1 344 ? 21.913 21.840 19.697 1.00 85.81 344 ILE A CA 1
ATOM 2849 C C . ILE A 1 344 ? 21.359 20.541 20.291 1.00 85.81 344 ILE A C 1
ATOM 2851 O O . ILE A 1 344 ? 20.521 20.597 21.188 1.00 85.81 344 ILE A O 1
ATOM 2855 N N . GLU A 1 345 ? 21.814 19.379 19.820 1.00 82.56 345 GLU A N 1
ATOM 2856 C CA . GLU A 1 345 ? 21.409 18.076 20.365 1.00 82.56 345 GLU A CA 1
ATOM 2857 C C . GLU A 1 345 ? 21.936 17.855 21.788 1.00 82.56 345 GLU A C 1
ATOM 2859 O O . GLU A 1 345 ? 21.206 17.344 22.639 1.00 82.56 345 GLU A O 1
ATOM 2864 N N . LYS A 1 346 ? 23.168 18.298 22.070 1.00 84.44 346 LYS A N 1
ATOM 2865 C CA . LYS A 1 346 ? 23.764 18.256 23.409 1.00 84.44 346 LYS A CA 1
ATOM 2866 C C . LYS A 1 346 ? 23.053 19.195 24.387 1.00 84.44 346 LYS A C 1
ATOM 2868 O O . LYS A 1 346 ? 22.629 18.767 25.457 1.00 84.44 346 LYS A O 1
ATOM 2873 N N . ASP A 1 347 ? 22.946 20.471 24.025 1.00 85.00 347 ASP A N 1
ATOM 2874 C CA . ASP A 1 347 ? 22.463 21.550 24.885 1.00 85.00 347 ASP A CA 1
ATOM 2875 C C . ASP A 1 347 ? 21.233 22.205 24.241 1.00 85.00 347 ASP A C 1
ATOM 2877 O O . ASP A 1 347 ? 21.290 23.314 23.702 1.00 85.00 347 ASP A O 1
ATOM 2881 N N . LYS A 1 348 ? 20.097 21.493 24.291 1.00 83.75 348 LYS A N 1
ATOM 2882 C CA . LYS A 1 348 ? 18.835 21.891 23.648 1.00 83.75 348 LYS A CA 1
ATOM 2883 C C . LYS A 1 348 ? 18.445 23.341 23.981 1.00 83.75 348 LYS A C 1
ATOM 2885 O O . LYS A 1 348 ? 18.075 23.626 25.127 1.00 83.75 348 LYS A O 1
ATOM 2890 N N . PRO A 1 349 ? 18.389 24.248 22.986 1.00 86.19 349 PRO A N 1
ATOM 2891 C CA . PRO A 1 349 ? 17.893 25.602 23.193 1.00 86.19 349 PRO A CA 1
ATOM 2892 C C . PRO A 1 349 ? 16.438 25.606 23.673 1.00 86.19 349 PRO A C 1
ATOM 2894 O O . PRO A 1 349 ? 15.615 24.811 23.208 1.00 86.19 349 PRO A O 1
ATOM 2897 N N . ILE A 1 350 ? 16.097 26.567 24.540 1.00 83.56 350 ILE A N 1
ATOM 2898 C CA . ILE A 1 350 ? 14.751 26.734 25.126 1.00 83.56 350 ILE A CA 1
ATOM 2899 C C . ILE A 1 350 ? 13.667 26.851 24.039 1.00 83.56 350 ILE A C 1
ATOM 2901 O O . ILE A 1 350 ? 12.532 26.418 24.234 1.00 83.56 350 ILE A O 1
ATOM 2905 N N . ASN A 1 351 ? 14.013 27.425 22.882 1.00 85.12 351 ASN A N 1
ATOM 2906 C CA . ASN A 1 351 ? 13.103 27.658 21.768 1.00 85.12 351 ASN A CA 1
ATOM 2907 C C . ASN A 1 351 ? 13.733 27.203 20.444 1.00 85.12 351 ASN A C 1
ATOM 2909 O O . ASN A 1 351 ? 14.858 27.592 20.129 1.00 85.12 351 ASN A O 1
ATOM 2913 N N . GLY A 1 352 ? 12.975 26.455 19.638 1.00 85.12 352 GLY A N 1
ATOM 2914 C CA . GLY A 1 352 ? 13.407 25.992 18.318 1.00 85.12 352 GLY A CA 1
ATOM 2915 C C . GLY A 1 352 ? 13.727 27.110 17.323 1.00 85.12 352 GLY A C 1
ATOM 2916 O O . GLY A 1 352 ? 14.547 26.906 16.439 1.00 85.12 352 GLY A O 1
ATOM 2917 N N . HIS A 1 353 ? 13.181 28.319 17.494 1.00 89.50 353 HIS A N 1
ATOM 2918 C CA . HIS A 1 353 ? 13.566 29.472 16.670 1.00 89.50 353 HIS A CA 1
ATOM 2919 C C . HIS A 1 353 ? 15.022 29.901 16.880 1.00 89.50 353 HIS A C 1
ATOM 2921 O O . HIS A 1 353 ? 15.661 30.353 15.936 1.00 89.50 353 HIS A O 1
ATOM 2927 N N . ILE A 1 354 ? 15.545 29.745 18.101 1.00 88.75 354 ILE A N 1
ATOM 2928 C CA . ILE A 1 354 ? 16.948 30.052 18.407 1.00 88.75 354 ILE A CA 1
ATOM 2929 C C . ILE A 1 354 ? 17.843 29.012 17.728 1.00 88.75 354 ILE A C 1
ATOM 2931 O O . ILE A 1 354 ? 18.795 29.390 17.055 1.00 88.75 354 ILE A O 1
ATOM 2935 N N . ALA A 1 355 ? 17.478 27.729 17.825 1.00 86.81 355 ALA A N 1
ATOM 2936 C CA . ALA A 1 355 ? 18.171 26.637 17.142 1.00 86.81 355 ALA A CA 1
ATOM 2937 C C . ALA A 1 355 ? 18.185 26.830 15.610 1.00 86.81 355 ALA A C 1
ATOM 2939 O O . ALA A 1 355 ? 19.234 26.747 14.978 1.00 86.81 355 ALA A O 1
ATOM 2940 N N . GLU A 1 356 ? 17.033 27.159 15.009 1.00 90.25 356 GLU A N 1
ATOM 2941 C CA . GLU A 1 356 ? 16.902 27.450 13.572 1.00 90.25 356 GLU A CA 1
ATOM 2942 C C . GLU A 1 356 ? 17.799 28.624 13.149 1.00 90.25 356 GLU A C 1
ATOM 2944 O O . GLU A 1 356 ? 18.465 28.547 12.116 1.00 90.25 356 GLU A O 1
ATOM 2949 N N . GLN A 1 357 ? 17.850 29.694 13.949 1.00 89.44 357 GLN A N 1
ATOM 2950 C CA . GLN A 1 357 ? 18.675 30.867 13.664 1.00 89.44 357 GLN A CA 1
ATOM 2951 C C . GLN A 1 357 ? 20.175 30.566 13.793 1.00 89.44 357 GLN A C 1
ATOM 2953 O O . GLN A 1 357 ? 20.942 30.991 12.935 1.00 89.44 357 GLN A O 1
ATOM 2958 N N . GLN A 1 358 ? 20.589 29.818 14.821 1.00 88.19 358 GLN A N 1
ATOM 2959 C CA . GLN A 1 358 ? 21.981 29.388 15.004 1.00 88.19 358 GLN A CA 1
ATOM 2960 C C . GLN A 1 358 ? 22.478 28.592 13.795 1.00 88.19 358 GLN A C 1
ATOM 2962 O O . GLN A 1 358 ? 23.501 28.944 13.214 1.00 88.19 358 GLN A O 1
ATOM 2967 N N . ILE A 1 359 ? 21.703 27.593 13.358 1.00 87.75 359 ILE A N 1
ATOM 2968 C CA . ILE A 1 359 ? 22.033 26.785 12.178 1.00 87.75 359 ILE A CA 1
ATOM 2969 C C . ILE A 1 359 ? 22.045 27.646 10.910 1.00 87.75 359 ILE A C 1
ATOM 2971 O O . ILE A 1 359 ? 22.954 27.540 10.091 1.00 87.75 359 ILE A O 1
ATOM 2975 N N . SER A 1 360 ? 21.037 28.506 10.734 1.00 85.56 360 SER A N 1
ATOM 2976 C CA . SER A 1 360 ? 20.910 29.309 9.515 1.00 85.56 360 SER A CA 1
ATOM 2977 C C . SER A 1 360 ? 22.058 30.299 9.359 1.00 85.56 360 SER A C 1
ATOM 2979 O O . SER A 1 360 ? 22.556 30.439 8.249 1.00 85.56 360 SER A O 1
ATOM 2981 N N . ASN A 1 361 ? 22.503 30.930 10.453 1.00 85.62 361 ASN A N 1
ATOM 2982 C CA . ASN A 1 361 ? 23.576 31.927 10.455 1.00 85.62 361 ASN A CA 1
ATOM 2983 C C . ASN A 1 361 ? 24.937 31.361 10.033 1.00 85.62 361 ASN A C 1
ATOM 2985 O O . ASN A 1 361 ? 25.751 32.105 9.501 1.00 85.62 361 ASN A O 1
ATOM 2989 N N . ILE A 1 362 ? 25.186 30.068 10.257 1.00 80.94 362 ILE A N 1
ATOM 2990 C CA . ILE A 1 362 ? 26.469 29.432 9.927 1.00 80.94 362 ILE A CA 1
ATOM 2991 C C . ILE A 1 362 ? 26.708 29.367 8.426 1.00 80.94 362 ILE A C 1
ATOM 2993 O O . ILE A 1 362 ? 27.855 29.436 7.992 1.00 80.94 362 ILE A O 1
ATOM 2997 N N . ILE A 1 363 ? 25.637 29.239 7.640 1.00 74.75 363 ILE A N 1
ATOM 2998 C CA . ILE A 1 363 ? 25.759 29.015 6.202 1.00 74.75 363 ILE A CA 1
ATOM 2999 C C . ILE A 1 363 ? 25.358 30.218 5.339 1.00 74.75 363 ILE A C 1
ATOM 3001 O O . ILE A 1 363 ? 25.365 30.103 4.122 1.00 74.75 363 ILE A O 1
ATOM 3005 N N . VAL A 1 364 ? 25.032 31.374 5.940 1.00 76.25 364 VAL A N 1
ATOM 3006 C CA . VAL A 1 364 ? 24.607 32.591 5.203 1.00 76.25 364 VAL A CA 1
ATOM 3007 C C . VAL A 1 364 ? 25.664 33.060 4.205 1.00 76.25 364 VAL A C 1
ATOM 3009 O O . VAL A 1 364 ? 25.318 33.543 3.130 1.00 76.25 364 VAL A O 1
ATOM 3012 N N . ASP A 1 365 ? 26.938 32.893 4.551 1.00 76.50 365 ASP A N 1
ATOM 3013 C CA . ASP A 1 365 ? 28.060 33.358 3.735 1.00 76.50 365 ASP A CA 1
ATOM 3014 C C . ASP A 1 365 ? 28.474 32.346 2.645 1.00 76.50 365 ASP A C 1
ATOM 3016 O O . ASP A 1 365 ? 29.383 32.622 1.862 1.00 76.50 365 ASP A O 1
ATOM 3020 N N . TYR A 1 366 ? 27.802 31.189 2.559 1.00 77.69 366 TYR A N 1
ATOM 3021 C CA . TYR A 1 366 ? 28.116 30.116 1.614 1.00 77.69 366 TYR A CA 1
ATOM 3022 C C . TYR A 1 366 ? 26.960 29.911 0.626 1.00 77.69 366 TYR A C 1
ATOM 3024 O O . TYR A 1 366 ? 25.874 29.474 0.995 1.00 77.69 366 TYR A O 1
ATOM 3032 N N . ASN A 1 367 ? 27.196 30.216 -0.652 1.00 74.81 367 ASN A N 1
ATOM 3033 C CA . ASN A 1 367 ? 26.216 30.007 -1.721 1.00 74.81 367 ASN A CA 1
ATOM 3034 C C . ASN A 1 367 ? 26.313 28.572 -2.270 1.00 74.81 367 ASN A C 1
ATOM 3036 O O . ASN A 1 367 ? 26.867 28.359 -3.349 1.00 74.81 367 ASN A O 1
ATOM 3040 N N . ASP A 1 368 ? 25.826 27.598 -1.497 1.00 77.38 368 ASP A N 1
ATOM 3041 C CA . ASP A 1 368 ? 25.854 26.169 -1.832 1.00 77.38 368 ASP A CA 1
ATOM 3042 C C . ASP A 1 368 ? 24.454 25.547 -1.697 1.00 77.38 368 ASP A C 1
ATOM 3044 O O . ASP A 1 368 ? 23.900 25.406 -0.604 1.00 77.38 368 ASP A O 1
ATOM 3048 N N . GLU A 1 369 ? 23.883 25.158 -2.839 1.00 77.19 369 GLU A N 1
ATOM 3049 C CA . GLU A 1 369 ? 22.537 24.593 -2.936 1.00 77.19 369 GLU A CA 1
ATOM 3050 C C . GLU A 1 369 ? 22.414 23.227 -2.231 1.00 77.19 369 GLU A C 1
ATOM 3052 O O . GLU A 1 369 ? 21.386 22.929 -1.618 1.00 77.19 369 GLU A O 1
ATOM 3057 N N . VAL A 1 370 ? 23.466 22.400 -2.252 1.00 77.38 370 VAL A N 1
ATOM 3058 C CA . VAL A 1 370 ? 23.481 21.088 -1.582 1.00 77.38 370 VAL A CA 1
ATOM 3059 C C . VAL A 1 370 ? 23.479 21.279 -0.067 1.00 77.38 370 VAL A C 1
ATOM 3061 O O . VAL A 1 370 ? 22.725 20.611 0.649 1.00 77.38 370 VAL A O 1
ATOM 3064 N N . LEU A 1 371 ? 24.271 22.235 0.418 1.00 79.56 371 LEU A N 1
ATOM 3065 C CA . LEU A 1 371 ? 24.336 22.593 1.833 1.00 79.56 371 LEU A CA 1
ATOM 3066 C C . LEU A 1 371 ? 23.014 23.191 2.342 1.00 79.56 371 LEU A C 1
ATOM 3068 O O . LEU A 1 371 ? 22.588 22.900 3.462 1.00 79.56 371 LEU A O 1
ATOM 3072 N N . ASP A 1 372 ? 22.329 23.987 1.520 1.00 81.12 372 ASP A N 1
ATOM 3073 C CA . ASP A 1 372 ? 21.012 24.541 1.845 1.00 81.12 372 ASP A CA 1
ATOM 3074 C C . ASP A 1 372 ? 19.932 23.459 1.982 1.00 81.12 372 ASP A C 1
ATOM 3076 O O . ASP A 1 372 ? 19.058 23.543 2.863 1.00 81.12 372 ASP A O 1
ATOM 3080 N N . VAL A 1 373 ? 20.011 22.413 1.155 1.00 82.31 373 VAL A N 1
ATOM 3081 C CA . VAL A 1 373 ? 19.149 21.236 1.281 1.00 82.31 373 VAL A CA 1
ATOM 3082 C C . VAL A 1 373 ? 19.452 20.461 2.561 1.00 82.31 373 VAL A C 1
ATOM 3084 O O . VAL A 1 373 ? 18.514 20.150 3.302 1.00 82.31 373 VAL A O 1
ATOM 3087 N N . GLU A 1 374 ? 20.729 20.205 2.861 1.00 84.62 374 GLU A N 1
ATOM 3088 C CA . GLU A 1 374 ? 21.151 19.534 4.099 1.00 84.62 374 GLU A CA 1
ATOM 3089 C C . GLU A 1 374 ? 20.644 20.288 5.332 1.00 84.62 374 GLU A C 1
ATOM 3091 O O . GLU A 1 374 ? 19.989 19.712 6.207 1.00 84.62 374 GLU A O 1
ATOM 3096 N N . LYS A 1 375 ? 20.862 21.610 5.373 1.00 87.75 375 LYS A N 1
ATOM 3097 C CA . LYS A 1 375 ? 20.337 22.489 6.424 1.00 87.75 375 LYS A CA 1
ATOM 3098 C C . LYS A 1 375 ? 18.830 22.324 6.569 1.00 87.75 375 LYS A C 1
ATOM 3100 O O . LYS A 1 375 ? 18.336 22.123 7.680 1.00 87.75 375 LYS A O 1
ATOM 3105 N N . SER A 1 376 ? 18.088 22.438 5.468 1.00 89.00 376 SER A N 1
ATOM 3106 C CA . SER A 1 376 ? 16.625 22.377 5.494 1.00 89.00 376 SER A CA 1
ATOM 3107 C C . SER A 1 376 ? 16.131 21.028 6.018 1.00 89.00 376 SER A C 1
ATOM 3109 O O . SER A 1 376 ? 15.243 20.989 6.870 1.00 89.00 376 SER A O 1
ATOM 3111 N N . TYR A 1 377 ? 16.746 19.925 5.593 1.00 90.62 377 TYR A N 1
ATOM 3112 C CA . TYR A 1 377 ? 16.424 18.591 6.094 1.00 90.62 377 TYR A CA 1
ATOM 3113 C C . TYR A 1 377 ? 16.679 18.462 7.605 1.00 90.62 377 TYR A C 1
ATOM 3115 O O . TYR A 1 377 ? 15.781 18.064 8.355 1.00 90.62 377 TYR A O 1
ATOM 3123 N N . ARG A 1 378 ? 17.867 18.861 8.081 1.00 88.38 378 ARG A N 1
ATOM 3124 C CA . ARG A 1 378 ? 18.258 18.772 9.500 1.00 88.38 378 ARG A CA 1
ATOM 3125 C C . ARG A 1 378 ? 17.385 19.644 10.399 1.00 88.38 378 ARG A C 1
ATOM 3127 O O . ARG A 1 378 ? 16.885 19.167 11.416 1.00 88.38 378 ARG A O 1
ATOM 3134 N N . ILE A 1 379 ? 17.134 20.894 10.003 1.00 90.56 379 ILE A N 1
ATOM 3135 C CA . ILE A 1 379 ? 16.226 21.797 10.724 1.00 90.56 379 ILE A CA 1
ATOM 3136 C C . ILE A 1 379 ? 14.807 21.209 10.759 1.00 90.56 379 ILE A C 1
ATOM 3138 O O . ILE A 1 379 ? 14.148 21.251 11.800 1.00 90.56 379 ILE A O 1
ATOM 3142 N N . GLY A 1 380 ? 14.339 20.623 9.651 1.00 91.75 380 GLY A N 1
ATOM 3143 C CA . GLY A 1 380 ? 13.053 19.930 9.588 1.00 91.75 380 GLY A CA 1
ATOM 3144 C C . GLY A 1 380 ? 12.942 18.804 10.618 1.00 91.75 380 GLY A C 1
ATOM 3145 O O . GLY A 1 380 ? 11.961 18.753 11.368 1.00 91.75 380 GLY A O 1
ATOM 3146 N N . ARG A 1 381 ? 13.976 17.956 10.720 1.00 91.56 381 ARG A N 1
ATOM 3147 C CA . ARG A 1 381 ? 14.055 16.884 11.725 1.00 91.56 381 ARG A CA 1
ATOM 3148 C C . ARG A 1 381 ? 14.069 17.421 13.149 1.00 91.56 381 ARG A C 1
ATOM 3150 O O . ARG A 1 381 ? 13.272 16.960 13.956 1.00 91.56 381 ARG A O 1
ATOM 3157 N N . ILE A 1 382 ? 14.876 18.438 13.447 1.00 90.00 382 ILE A N 1
ATOM 3158 C CA . ILE A 1 382 ? 14.916 19.069 14.776 1.00 90.00 382 ILE A CA 1
ATOM 3159 C C . ILE A 1 382 ? 13.532 19.618 15.160 1.00 90.00 382 ILE A C 1
ATOM 3161 O O . ILE A 1 382 ? 13.034 19.368 16.261 1.00 90.00 382 ILE A O 1
ATOM 3165 N N . TRP A 1 383 ? 12.849 20.318 14.250 1.00 91.56 383 TRP A N 1
ATOM 3166 C CA . TRP A 1 383 ? 11.498 20.815 14.518 1.00 91.56 383 TRP A CA 1
ATOM 3167 C C . TRP A 1 383 ? 10.492 19.697 14.779 1.00 91.56 383 TRP A C 1
ATOM 3169 O O . TRP A 1 383 ? 9.606 19.872 15.620 1.00 91.56 383 TRP A O 1
ATOM 3179 N N . PHE A 1 384 ? 10.613 18.572 14.076 1.00 89.56 384 PHE A N 1
ATOM 3180 C CA . PHE A 1 384 ? 9.712 17.438 14.231 1.00 89.56 384 PHE A CA 1
ATOM 3181 C C . PHE A 1 384 ? 10.007 16.624 15.497 1.00 89.56 384 PHE A C 1
ATOM 3183 O O . PHE A 1 384 ? 9.115 16.453 16.321 1.00 89.56 384 PHE A O 1
ATOM 3190 N N . GLU A 1 385 ? 11.248 16.167 15.665 1.00 87.19 385 GLU A N 1
ATOM 3191 C CA . GLU A 1 385 ? 11.681 15.192 16.675 1.00 87.19 385 GLU A CA 1
ATOM 3192 C C . GLU A 1 385 ? 11.983 15.846 18.031 1.00 87.19 385 GLU A C 1
ATOM 3194 O O . GLU A 1 385 ? 11.662 15.285 19.076 1.00 87.19 385 GLU A O 1
ATOM 3199 N N . VAL A 1 386 ? 12.558 17.054 18.037 1.00 84.88 386 VAL A N 1
ATOM 3200 C CA . VAL A 1 386 ? 13.008 17.724 19.271 1.00 84.88 386 VAL A CA 1
ATOM 3201 C C . VAL A 1 386 ? 11.960 18.707 19.794 1.00 84.88 386 VAL A C 1
ATOM 3203 O O . VAL A 1 386 ? 11.739 18.805 21.007 1.00 84.88 386 VAL A O 1
ATOM 3206 N N . TYR A 1 387 ? 11.310 19.456 18.900 1.00 86.19 387 TYR A N 1
ATOM 3207 C CA . TYR A 1 387 ? 10.378 20.531 19.268 1.00 86.19 387 TYR A CA 1
ATOM 3208 C C . TYR A 1 387 ? 8.900 20.221 18.998 1.00 86.19 387 TYR A C 1
ATOM 3210 O O . TYR A 1 387 ? 8.053 21.052 19.326 1.00 86.19 387 TYR A O 1
ATOM 3218 N N . ASN A 1 388 ? 8.564 19.047 18.447 1.00 84.56 388 ASN A N 1
ATOM 3219 C CA . ASN A 1 388 ? 7.185 18.610 18.193 1.00 84.56 388 ASN A CA 1
ATOM 3220 C C . ASN A 1 388 ? 6.332 19.648 17.427 1.00 84.56 388 ASN A C 1
ATOM 3222 O O . ASN A 1 388 ? 5.156 19.863 17.743 1.00 84.56 388 ASN A O 1
ATOM 3226 N N . SER A 1 389 ? 6.916 20.298 16.412 1.00 88.38 389 SER A N 1
ATOM 3227 C CA . SER A 1 389 ? 6.268 21.312 15.567 1.00 88.38 389 SER A CA 1
ATOM 3228 C C . SER A 1 389 ? 6.102 20.829 14.116 1.00 88.38 389 SER A C 1
ATOM 3230 O O . SER A 1 389 ? 6.936 21.134 13.257 1.00 88.38 389 SER A O 1
ATOM 3232 N N . PRO A 1 390 ? 4.997 20.121 13.790 1.00 88.31 390 PRO A N 1
ATOM 3233 C CA . PRO A 1 390 ? 4.752 19.618 12.437 1.00 88.31 390 PRO A CA 1
ATOM 3234 C C . PRO A 1 390 ? 4.688 20.710 11.368 1.00 88.31 390 PRO A C 1
ATOM 3236 O O . PRO A 1 390 ? 5.121 20.488 10.244 1.00 88.31 390 PRO A O 1
ATOM 3239 N N . TYR A 1 391 ? 4.183 21.902 11.709 1.00 89.38 391 TYR A N 1
ATOM 3240 C CA . TYR A 1 391 ? 4.100 23.025 10.770 1.00 89.38 391 TYR A CA 1
ATOM 3241 C C . TYR A 1 391 ? 5.483 23.483 10.302 1.00 89.38 391 TYR A C 1
ATOM 3243 O O . TYR A 1 391 ? 5.732 23.568 9.102 1.00 89.38 391 TYR A O 1
ATOM 3251 N N . LYS A 1 392 ? 6.392 23.755 11.247 1.00 90.38 392 LYS A N 1
ATOM 3252 C CA . LYS A 1 392 ? 7.752 24.190 10.921 1.00 90.38 392 LYS A CA 1
ATOM 3253 C C . LYS A 1 392 ? 8.522 23.090 10.202 1.00 90.38 392 LYS A C 1
ATOM 3255 O O . LYS A 1 392 ? 9.109 23.363 9.160 1.00 90.38 392 LYS A O 1
ATOM 3260 N N . ALA A 1 393 ? 8.434 21.858 10.702 1.00 91.81 393 ALA A N 1
ATOM 3261 C CA . ALA A 1 393 ? 9.046 20.699 10.066 1.00 91.81 393 ALA A CA 1
ATOM 3262 C C . ALA A 1 393 ? 8.622 20.564 8.596 1.00 91.81 393 ALA A C 1
ATOM 3264 O O . ALA A 1 393 ? 9.472 20.509 7.712 1.00 91.81 393 ALA A O 1
ATOM 3265 N N . TYR A 1 394 ? 7.315 20.610 8.321 1.00 90.62 394 TYR A N 1
ATOM 3266 C CA . TYR A 1 394 ? 6.778 20.513 6.964 1.00 90.62 394 TYR A CA 1
ATOM 3267 C C . TYR A 1 394 ? 7.285 21.628 6.039 1.00 90.62 394 TYR A C 1
ATOM 3269 O O . TYR A 1 394 ? 7.658 21.354 4.900 1.00 90.62 394 TYR A O 1
ATOM 3277 N N . CYS A 1 395 ? 7.344 22.876 6.520 1.00 89.00 395 CYS A N 1
ATOM 3278 C CA . CYS A 1 395 ? 7.880 23.994 5.738 1.00 89.00 395 CYS A CA 1
ATOM 3279 C C . CYS A 1 395 ? 9.341 23.762 5.324 1.00 89.00 395 CYS A C 1
ATOM 3281 O O . CYS A 1 395 ? 9.681 24.008 4.171 1.00 89.00 395 CYS A O 1
ATOM 3283 N N . HIS A 1 396 ? 10.186 23.254 6.226 1.00 90.94 396 HIS A N 1
ATOM 3284 C CA . HIS A 1 396 ? 11.585 22.969 5.905 1.00 90.94 396 HIS A CA 1
ATOM 3285 C C . HIS A 1 396 ? 11.735 21.744 4.998 1.00 90.94 396 HIS A C 1
ATOM 3287 O O . HIS A 1 396 ? 12.462 21.811 4.011 1.00 90.94 396 HIS A O 1
ATOM 3293 N N . PHE A 1 397 ? 10.989 20.662 5.241 1.00 91.38 397 PHE A N 1
ATOM 3294 C CA . PHE A 1 397 ? 11.009 19.497 4.350 1.00 91.38 397 PHE A CA 1
ATOM 3295 C C . PHE A 1 397 ? 10.488 19.805 2.943 1.00 91.38 397 PHE A C 1
ATOM 3297 O O . PHE A 1 397 ? 10.869 19.123 1.996 1.00 91.38 397 PHE A O 1
ATOM 3304 N N . LYS A 1 398 ? 9.630 20.818 2.770 1.00 87.06 398 LYS A N 1
ATOM 3305 C CA . LYS A 1 398 ? 9.185 21.280 1.446 1.00 87.06 398 LYS A CA 1
ATOM 3306 C C . LYS A 1 398 ? 10.295 21.996 0.663 1.00 87.06 398 LYS A C 1
ATOM 3308 O O . LYS A 1 398 ? 10.243 22.000 -0.563 1.00 87.06 398 LYS A O 1
ATOM 3313 N N . ASN A 1 399 ? 11.271 22.576 1.362 1.00 83.75 399 ASN A N 1
ATOM 3314 C CA . ASN A 1 399 ? 12.411 23.273 0.762 1.00 83.75 399 ASN A CA 1
ATOM 3315 C C . ASN A 1 399 ? 13.567 22.327 0.400 1.00 83.75 399 ASN A C 1
ATOM 3317 O O . ASN A 1 399 ? 14.489 22.742 -0.292 1.00 83.75 399 ASN A O 1
ATOM 3321 N N . VAL A 1 400 ? 13.527 21.065 0.843 1.00 84.44 400 VAL A N 1
ATOM 3322 C CA . VAL A 1 400 ? 14.444 20.024 0.361 1.00 84.44 400 VAL A CA 1
ATOM 3323 C C . VAL A 1 400 ? 14.153 19.804 -1.121 1.00 84.44 400 VAL A C 1
ATOM 3325 O O . VAL A 1 400 ? 13.013 19.490 -1.481 1.00 84.44 400 VAL A O 1
ATOM 3328 N N . LEU A 1 401 ? 15.166 20.008 -1.970 1.00 66.69 401 LEU A N 1
ATOM 3329 C CA . LEU A 1 401 ? 15.049 19.866 -3.418 1.00 66.69 401 LEU A CA 1
ATOM 3330 C C . LEU A 1 401 ? 14.385 18.542 -3.782 1.00 66.69 401 LEU A C 1
ATOM 3332 O O . LEU A 1 401 ? 14.757 17.483 -3.290 1.00 66.69 401 LEU A O 1
ATOM 3336 N N . LYS A 1 402 ? 13.432 18.596 -4.708 1.00 62.84 402 LYS A N 1
ATOM 3337 C CA . LYS A 1 402 ? 12.742 17.417 -5.245 1.00 62.84 402 LYS A CA 1
ATOM 3338 C C . LYS A 1 402 ? 13.540 16.756 -6.373 1.00 62.84 402 LYS A C 1
ATOM 3340 O O . LYS A 1 402 ? 12.967 16.335 -7.371 1.00 62.84 402 LYS A O 1
ATOM 3345 N N . ILE A 1 403 ? 14.866 16.730 -6.256 1.00 54.84 403 ILE A N 1
ATOM 3346 C CA . ILE A 1 403 ? 15.740 16.162 -7.284 1.00 54.84 403 ILE A CA 1
ATOM 3347 C C . ILE A 1 403 ? 16.102 14.729 -6.892 1.00 54.84 403 ILE A C 1
ATOM 3349 O O . ILE A 1 403 ? 16.385 14.429 -5.730 1.00 54.84 403 ILE A O 1
ATOM 3353 N N . CYS A 1 404 ? 16.084 13.862 -7.900 1.00 47.59 404 CYS A N 1
ATOM 3354 C CA . CYS A 1 404 ? 16.244 12.411 -7.835 1.00 47.59 404 CYS A CA 1
ATOM 3355 C C . CYS A 1 404 ? 17.578 11.936 -7.219 1.00 47.59 404 CYS A C 1
ATOM 3357 O O . CYS A 1 404 ? 17.640 10.842 -6.673 1.00 47.59 404 CYS A O 1
ATOM 3359 N N . ASN A 1 405 ? 18.623 12.772 -7.228 1.00 51.88 405 ASN A N 1
ATOM 3360 C CA . ASN A 1 405 ? 19.979 12.377 -6.819 1.00 51.88 405 ASN A CA 1
ATOM 3361 C C . ASN A 1 405 ? 20.385 12.843 -5.409 1.00 51.88 405 ASN A C 1
ATOM 3363 O O . ASN A 1 405 ? 21.539 12.669 -5.025 1.00 51.88 405 ASN A O 1
ATOM 3367 N N . ASN A 1 406 ? 19.481 13.455 -4.637 1.00 65.94 406 ASN A N 1
ATOM 3368 C CA . ASN A 1 406 ? 19.789 13.872 -3.269 1.00 65.94 406 ASN A CA 1
ATOM 3369 C C . ASN A 1 406 ? 19.315 12.810 -2.263 1.00 65.94 406 ASN A C 1
ATOM 3371 O O . ASN A 1 406 ? 18.133 12.463 -2.217 1.00 65.94 406 ASN A O 1
ATOM 3375 N N . ILE A 1 407 ? 20.245 12.325 -1.433 1.00 66.25 407 ILE A N 1
ATOM 3376 C CA . ILE A 1 407 ? 20.011 11.275 -0.429 1.00 66.25 407 ILE A CA 1
ATOM 3377 C C . ILE A 1 407 ? 18.895 11.635 0.570 1.00 66.25 407 ILE A C 1
ATOM 3379 O O . ILE A 1 407 ? 18.197 10.754 1.065 1.00 66.25 407 ILE A O 1
ATOM 3383 N N . HIS A 1 408 ? 18.656 12.927 0.811 1.00 83.56 408 HIS A N 1
ATOM 3384 C CA . HIS A 1 408 ? 17.627 13.418 1.726 1.00 83.56 408 HIS A CA 1
ATOM 3385 C C . HIS A 1 408 ? 16.267 13.669 1.067 1.00 83.56 408 HIS A C 1
ATOM 3387 O O . HIS A 1 408 ? 15.285 13.866 1.784 1.00 83.56 408 HIS A O 1
ATOM 3393 N N . SER A 1 409 ? 16.159 13.627 -0.267 1.00 84.19 409 SER A N 1
ATOM 3394 C CA . SER A 1 409 ? 14.883 13.806 -0.983 1.00 84.19 409 SER A CA 1
ATOM 3395 C C . SER A 1 409 ? 13.864 12.735 -0.601 1.00 84.19 409 SER A C 1
ATOM 3397 O O . SER A 1 409 ? 12.707 13.055 -0.311 1.00 84.19 409 SER A O 1
ATOM 3399 N N . VAL A 1 410 ? 14.305 11.472 -0.571 1.00 87.19 410 VAL A N 1
ATOM 3400 C CA . VAL A 1 410 ? 13.485 10.310 -0.194 1.00 87.19 410 VAL A CA 1
ATOM 3401 C C . VAL A 1 410 ? 13.032 10.430 1.257 1.00 87.19 410 VAL A C 1
ATOM 3403 O O . VAL A 1 410 ? 11.842 10.310 1.547 1.00 87.19 410 VAL A O 1
ATOM 3406 N N . ASP A 1 411 ? 13.950 10.735 2.174 1.00 89.38 411 ASP A N 1
ATOM 3407 C CA . ASP A 1 411 ? 13.608 10.886 3.587 1.00 89.38 411 ASP A CA 1
ATOM 3408 C C . ASP A 1 411 ? 12.657 12.062 3.821 1.00 89.38 411 ASP A C 1
ATOM 3410 O O . ASP A 1 411 ? 11.665 11.931 4.535 1.00 89.38 411 ASP A O 1
ATOM 3414 N N . ALA A 1 412 ? 12.907 13.213 3.194 1.00 90.69 412 ALA A N 1
ATOM 3415 C CA . ALA A 1 412 ? 12.022 14.365 3.303 1.00 90.69 412 ALA A CA 1
ATOM 3416 C C . ALA A 1 412 ? 10.622 14.053 2.754 1.00 90.69 412 ALA A C 1
ATOM 3418 O O . ALA A 1 412 ? 9.637 14.462 3.367 1.00 90.69 412 ALA A O 1
ATOM 3419 N N . ALA A 1 413 ? 10.512 13.293 1.656 1.00 91.25 413 ALA A N 1
ATOM 3420 C CA . ALA A 1 413 ? 9.234 12.790 1.147 1.00 91.25 413 ALA A CA 1
ATOM 3421 C C . ALA A 1 413 ? 8.511 11.914 2.181 1.00 91.25 413 ALA A C 1
ATOM 3423 O O . ALA A 1 413 ? 7.347 12.180 2.494 1.00 91.25 413 ALA A O 1
ATOM 3424 N N . LYS A 1 414 ? 9.220 10.957 2.797 1.00 91.56 414 LYS A N 1
ATOM 3425 C CA . LYS A 1 414 ? 8.690 10.127 3.893 1.00 91.56 414 LYS A CA 1
ATOM 3426 C C . LYS A 1 414 ? 8.184 10.982 5.059 1.00 91.56 414 LYS A C 1
ATOM 3428 O O . LYS A 1 414 ? 7.073 10.766 5.540 1.00 91.56 414 LYS A O 1
ATOM 3433 N N . TYR A 1 415 ? 8.942 11.993 5.494 1.00 92.06 415 TYR A N 1
ATOM 3434 C CA . TYR A 1 415 ? 8.508 12.894 6.570 1.00 92.06 415 TYR A CA 1
ATOM 3435 C C . TYR A 1 415 ? 7.304 13.759 6.176 1.00 92.06 415 TYR A C 1
ATOM 3437 O O . TYR A 1 415 ? 6.393 13.921 6.991 1.00 92.06 415 TYR A O 1
ATOM 3445 N N . ARG A 1 416 ? 7.251 14.303 4.951 1.00 92.31 416 ARG A N 1
ATOM 3446 C CA . ARG A 1 416 ? 6.097 15.089 4.474 1.00 92.31 416 ARG A CA 1
ATOM 3447 C C . ARG A 1 416 ? 4.826 14.242 4.440 1.00 92.31 416 ARG A C 1
ATOM 3449 O O . ARG A 1 416 ? 3.812 14.674 4.992 1.00 92.31 416 ARG A O 1
ATOM 3456 N N . MET A 1 417 ? 4.899 13.029 3.889 1.00 92.56 417 MET A N 1
ATOM 3457 C CA . MET A 1 417 ? 3.787 12.073 3.891 1.00 92.56 417 MET A CA 1
ATOM 3458 C C . MET A 1 417 ? 3.388 11.672 5.314 1.00 92.56 417 MET A C 1
ATOM 3460 O O . MET A 1 417 ? 2.214 11.759 5.656 1.00 92.56 417 MET A O 1
ATOM 3464 N N . LYS A 1 418 ? 4.341 11.365 6.202 1.00 90.19 418 LYS A N 1
ATOM 3465 C CA . LYS A 1 418 ? 4.062 11.055 7.618 1.00 90.19 418 LYS A CA 1
ATOM 3466 C C . LYS A 1 418 ? 3.350 12.199 8.349 1.00 90.19 418 LYS A C 1
ATOM 3468 O O . LYS A 1 418 ? 2.438 11.974 9.147 1.00 90.19 418 LYS A O 1
ATOM 3473 N N . ILE A 1 419 ? 3.763 13.440 8.095 1.00 90.19 419 ILE A N 1
ATOM 3474 C CA . ILE A 1 419 ? 3.164 14.632 8.702 1.00 90.19 419 ILE A CA 1
ATOM 3475 C C . ILE A 1 419 ? 1.746 14.877 8.164 1.00 90.19 419 ILE A C 1
ATOM 3477 O O . ILE A 1 419 ? 0.850 15.176 8.950 1.00 90.19 419 ILE A O 1
ATOM 3481 N N . LEU A 1 420 ? 1.526 14.767 6.851 1.00 89.94 420 LEU A N 1
ATOM 3482 C CA . LEU A 1 420 ? 0.207 14.993 6.249 1.00 89.94 420 LEU A CA 1
ATOM 3483 C C . LEU A 1 420 ? -0.755 13.810 6.427 1.00 89.94 420 LEU A C 1
ATOM 3485 O O . LEU A 1 420 ? -1.973 14.013 6.445 1.00 89.94 420 LEU A O 1
ATOM 3489 N N . GLY A 1 421 ? -0.228 12.596 6.571 1.00 87.19 421 GLY A N 1
ATOM 3490 C CA . GLY A 1 421 ? -0.995 11.380 6.818 1.00 87.19 421 GLY A CA 1
ATOM 3491 C C . GLY A 1 421 ? -1.649 11.420 8.194 1.00 87.19 421 GLY A C 1
ATOM 3492 O O . GLY A 1 421 ? -2.851 11.204 8.318 1.00 87.19 421 GLY A O 1
ATOM 3493 N N . ASN A 1 422 ? -0.906 11.853 9.218 1.00 85.38 422 ASN A N 1
ATOM 3494 C CA . ASN A 1 422 ? -1.447 11.997 10.566 1.00 85.38 422 ASN A CA 1
ATOM 3495 C C . ASN A 1 422 ? -2.394 13.207 10.680 1.00 85.38 422 ASN A C 1
ATOM 3497 O O . ASN A 1 422 ? -1.970 14.363 10.610 1.00 85.38 422 ASN A O 1
ATOM 3501 N N . HIS A 1 423 ? -3.677 12.945 10.934 1.00 76.69 423 HIS A N 1
ATOM 3502 C CA . HIS A 1 423 ? -4.714 13.971 11.074 1.00 76.69 423 HIS A CA 1
ATOM 3503 C C . HIS A 1 423 ? -4.375 15.023 12.145 1.00 76.69 423 HIS A C 1
ATOM 3505 O O . HIS A 1 423 ? -4.552 16.222 11.918 1.00 76.69 423 HIS A O 1
ATOM 3511 N N . GLY A 1 424 ? -3.806 14.616 13.284 1.00 73.94 424 GLY A N 1
ATOM 3512 C CA . GLY A 1 424 ? -3.387 15.540 14.344 1.00 73.94 424 GLY A CA 1
ATOM 3513 C C . GLY A 1 424 ? -2.286 16.506 13.907 1.00 73.94 424 GLY A C 1
ATOM 3514 O O . GLY A 1 424 ? -2.355 17.706 14.186 1.00 73.94 424 GLY A O 1
ATOM 3515 N N . HIS A 1 425 ? -1.280 16.005 13.192 1.00 84.12 425 HIS A N 1
ATOM 3516 C CA . HIS A 1 425 ? -0.205 16.825 12.632 1.00 84.12 425 HIS A CA 1
ATOM 3517 C C . HIS A 1 425 ? -0.705 17.741 11.509 1.00 84.12 425 HIS A C 1
ATOM 3519 O O . HIS A 1 425 ? -0.429 18.944 11.528 1.00 84.12 425 HIS A O 1
ATOM 3525 N N . ALA A 1 426 ? -1.498 17.210 10.580 1.00 82.31 426 ALA A N 1
ATOM 3526 C CA . ALA A 1 426 ? -2.096 17.960 9.481 1.00 82.31 426 ALA A CA 1
ATOM 3527 C C . ALA A 1 426 ? -2.964 19.136 9.973 1.00 82.31 426 ALA A C 1
ATOM 3529 O O . ALA A 1 426 ? -2.877 20.254 9.453 1.00 82.31 426 ALA A O 1
ATOM 3530 N N . ASN A 1 427 ? -3.734 18.928 11.044 1.00 73.44 427 ASN A N 1
ATOM 3531 C CA . ASN A 1 427 ? -4.552 19.972 11.665 1.00 73.44 427 ASN A CA 1
ATOM 3532 C C . ASN A 1 427 ? -3.700 21.102 12.270 1.00 73.44 427 ASN A C 1
ATOM 3534 O O . ASN A 1 427 ? -4.104 22.270 12.235 1.00 73.44 427 ASN A O 1
ATOM 3538 N N . LYS A 1 428 ? -2.498 20.792 12.781 1.00 77.56 428 LYS A N 1
ATOM 3539 C CA . LYS A 1 428 ? -1.529 21.803 13.247 1.00 77.56 428 LYS A CA 1
ATOM 3540 C C . LYS A 1 428 ? -0.958 22.629 12.086 1.00 77.56 428 LYS A C 1
ATOM 3542 O O . LYS A 1 428 ? -0.662 23.804 12.289 1.00 77.56 428 LYS A O 1
ATOM 3547 N N . ILE A 1 429 ? -0.855 22.063 10.879 1.00 81.12 429 ILE A N 1
ATOM 3548 C CA . ILE A 1 429 ? -0.369 22.780 9.686 1.00 81.12 429 ILE A CA 1
ATOM 3549 C C . ILE A 1 429 ? -1.398 23.795 9.184 1.00 81.12 429 ILE A C 1
ATOM 3551 O O . ILE A 1 429 ? -1.063 24.950 8.925 1.00 81.12 429 ILE A O 1
ATOM 3555 N N . ILE A 1 430 ? -2.657 23.378 9.045 1.00 74.44 430 ILE A N 1
ATOM 3556 C CA . ILE A 1 430 ? -3.705 24.222 8.445 1.00 74.44 430 ILE A CA 1
ATOM 3557 C C . ILE A 1 430 ? -4.326 25.176 9.478 1.00 74.44 430 ILE A C 1
ATOM 3559 O O . ILE A 1 430 ? -4.877 26.207 9.094 1.00 74.44 430 ILE A O 1
ATOM 3563 N N . LYS A 1 431 ? -4.145 24.889 10.778 1.00 67.06 431 LYS A N 1
ATOM 3564 C CA . LYS A 1 431 ? -4.846 25.467 11.937 1.00 67.06 431 LYS A CA 1
ATOM 3565 C C . LYS A 1 431 ? -6.328 25.063 11.940 1.00 67.06 431 LYS A C 1
ATOM 3567 O O . LYS A 1 431 ? -7.061 25.350 10.999 1.00 67.06 431 LYS A O 1
ATOM 3572 N N . ILE A 1 432 ? -6.792 24.452 13.034 1.00 51.75 432 ILE A N 1
ATOM 3573 C CA . ILE A 1 432 ? -8.138 23.847 13.187 1.00 51.75 432 ILE A CA 1
ATOM 3574 C C . ILE A 1 432 ? -9.284 24.797 12.768 1.00 51.75 432 ILE A C 1
ATOM 3576 O O . ILE A 1 432 ? -10.225 24.385 12.093 1.00 51.75 432 ILE A O 1
ATOM 3580 N N . GLY A 1 433 ? -9.194 26.094 13.090 1.00 51.81 433 GLY A N 1
ATOM 3581 C CA . GLY A 1 433 ? -10.210 27.084 12.696 1.00 51.81 433 GLY A CA 1
ATOM 3582 C C . GLY A 1 433 ? -10.267 27.380 11.190 1.00 51.81 433 GLY A C 1
ATOM 3583 O O . GLY A 1 433 ? -11.302 27.799 10.679 1.00 51.81 433 GLY A O 1
ATOM 3584 N N . TYR A 1 434 ? -9.174 27.138 10.464 1.00 56.50 434 TYR A N 1
ATOM 3585 C CA . TYR A 1 434 ? -9.076 27.351 9.021 1.00 56.50 434 TYR A CA 1
ATOM 3586 C C . TYR A 1 434 ? -9.639 26.174 8.222 1.00 56.50 434 TYR A C 1
ATOM 3588 O O . TYR A 1 434 ? -10.193 26.402 7.154 1.00 56.50 434 TYR A O 1
ATOM 3596 N N . GLN A 1 435 ? -9.570 24.941 8.736 1.00 57.75 435 GLN A N 1
ATOM 3597 C CA . GLN A 1 435 ? -10.182 23.777 8.078 1.00 57.75 435 GLN A CA 1
ATOM 3598 C C . GLN A 1 435 ? -11.704 23.868 8.030 1.00 57.75 435 GLN A C 1
ATOM 3600 O O . GLN A 1 435 ? -12.286 23.604 6.987 1.00 57.75 435 GLN A O 1
ATOM 3605 N N . ARG A 1 436 ? -12.355 24.323 9.111 1.00 60.78 436 ARG A N 1
ATOM 3606 C CA . ARG A 1 436 ? -13.810 24.565 9.095 1.00 60.78 436 ARG A CA 1
ATOM 3607 C C . ARG A 1 436 ? -14.217 25.611 8.050 1.00 60.78 436 ARG A C 1
ATOM 3609 O O . ARG A 1 436 ? -15.324 25.556 7.535 1.00 60.78 436 ARG A O 1
ATOM 3616 N N . LYS A 1 437 ? -13.325 26.560 7.744 1.00 65.44 437 LYS A N 1
ATOM 3617 C CA . LYS A 1 437 ? -13.546 27.611 6.741 1.00 65.44 437 LYS A CA 1
ATOM 3618 C C . LYS A 1 437 ? -13.172 27.174 5.315 1.00 65.44 437 LYS A C 1
ATOM 3620 O O . LYS A 1 437 ? -13.766 27.670 4.367 1.00 65.44 437 LYS A O 1
ATOM 3625 N N . TYR A 1 438 ? -12.201 26.271 5.170 1.00 72.81 438 TYR A N 1
ATOM 3626 C CA . TYR A 1 438 ? -11.668 25.783 3.893 1.00 72.81 438 TYR A CA 1
ATOM 3627 C C . TYR A 1 438 ? -11.468 24.256 3.943 1.00 72.81 438 TYR A C 1
ATOM 3629 O O . TYR A 1 438 ? -10.327 23.785 4.036 1.00 72.81 438 TYR A O 1
ATOM 3637 N N . PRO A 1 439 ? -12.560 23.474 3.904 1.00 72.12 439 PRO A N 1
ATOM 3638 C CA . PRO A 1 439 ? -12.513 22.023 4.103 1.00 72.12 439 PRO A CA 1
ATOM 3639 C C . PRO A 1 439 ? -11.712 21.287 3.017 1.00 72.12 439 PRO A C 1
ATOM 3641 O O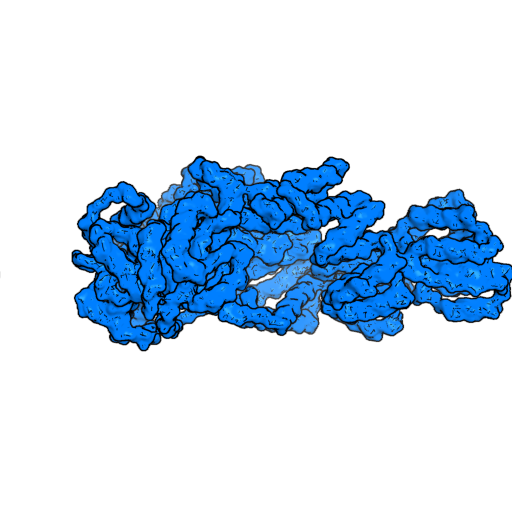 . PRO A 1 439 ? -11.113 20.249 3.286 1.00 72.12 439 PRO A O 1
ATOM 3644 N N . ASP A 1 440 ? -11.612 21.868 1.821 1.00 82.94 440 ASP A N 1
ATOM 3645 C CA . ASP A 1 440 ? -10.937 21.277 0.658 1.00 82.94 440 ASP A CA 1
ATOM 3646 C C . ASP A 1 440 ? -9.401 21.369 0.718 1.00 82.94 440 ASP A C 1
ATOM 3648 O O . ASP A 1 440 ? -8.695 20.719 -0.058 1.00 82.94 440 ASP A O 1
ATOM 3652 N N . ARG A 1 441 ? -8.852 22.174 1.639 1.00 84.94 441 ARG A N 1
ATOM 3653 C CA . ARG A 1 441 ? -7.414 22.475 1.671 1.00 84.94 441 ARG A CA 1
ATOM 3654 C C . ARG A 1 441 ? -6.563 21.262 2.039 1.00 84.94 441 ARG A C 1
ATOM 3656 O O . ARG A 1 441 ? -5.540 21.045 1.397 1.00 84.94 441 ARG A O 1
ATOM 3663 N N . LEU A 1 442 ? -6.955 20.492 3.061 1.00 86.62 442 LEU A N 1
ATOM 3664 C CA . LEU A 1 442 ? -6.182 19.316 3.482 1.00 86.62 442 LEU A CA 1
ATOM 3665 C C . LEU A 1 442 ? -6.200 18.206 2.421 1.00 86.62 442 LEU A C 1
ATOM 3667 O O . LEU A 1 442 ? -5.114 17.758 2.053 1.00 86.62 442 LEU A O 1
ATOM 3671 N N . PRO A 1 443 ? -7.369 17.798 1.887 1.00 88.94 443 PRO A N 1
ATOM 3672 C CA . PRO A 1 443 ? -7.407 16.813 0.813 1.00 88.94 443 PRO A CA 1
ATOM 3673 C C . PRO A 1 443 ? -6.557 17.196 -0.399 1.00 88.94 443 PRO A C 1
ATOM 3675 O O . PRO A 1 443 ? -5.767 16.386 -0.876 1.00 88.94 443 PRO A O 1
ATOM 3678 N N . THR A 1 444 ? -6.633 18.458 -0.836 1.00 90.25 444 THR A N 1
ATOM 3679 C CA . THR A 1 444 ? -5.828 18.960 -1.962 1.00 90.25 444 THR A CA 1
ATOM 3680 C C . THR A 1 444 ? -4.329 18.888 -1.661 1.00 90.25 444 THR A C 1
ATOM 3682 O O . THR A 1 444 ? -3.566 18.386 -2.479 1.00 90.25 444 THR A O 1
ATOM 3685 N N . MET A 1 445 ? -3.899 19.309 -0.462 1.00 90.44 445 MET A N 1
ATOM 3686 C CA . MET A 1 445 ? -2.489 19.220 -0.054 1.00 90.44 445 MET A CA 1
ATOM 3687 C C . MET A 1 445 ? -1.966 17.779 -0.042 1.00 90.44 445 MET A C 1
ATOM 3689 O O . MET A 1 445 ? -0.809 17.557 -0.385 1.00 90.44 445 MET A O 1
ATOM 3693 N N . ARG A 1 446 ? -2.795 16.809 0.358 1.00 92.69 446 ARG A N 1
ATOM 3694 C CA . ARG A 1 446 ? -2.424 15.387 0.372 1.00 92.69 446 ARG A CA 1
ATOM 3695 C C . ARG A 1 446 ? -2.296 14.817 -1.042 1.00 92.69 446 ARG A C 1
ATOM 3697 O O . ARG A 1 446 ? -1.326 14.118 -1.307 1.00 92.69 446 ARG A O 1
ATOM 3704 N N . VAL A 1 447 ? -3.213 15.163 -1.950 1.00 94.69 447 VAL A N 1
ATOM 3705 C CA . VAL A 1 447 ? -3.098 14.811 -3.378 1.00 94.69 447 VAL A CA 1
ATOM 3706 C C . VAL A 1 447 ? -1.837 15.417 -3.981 1.00 94.69 447 VAL A C 1
ATOM 3708 O O . VAL A 1 447 ? -1.045 14.698 -4.580 1.00 94.69 447 VAL A O 1
ATOM 3711 N N . ASP A 1 448 ? -1.593 16.709 -3.767 1.00 92.31 448 ASP A N 1
ATOM 3712 C CA . ASP A 1 448 ? -0.381 17.360 -4.263 1.00 92.31 448 ASP A CA 1
ATOM 3713 C C . ASP A 1 448 ? 0.891 16.704 -3.711 1.00 92.31 448 ASP A C 1
ATOM 3715 O O . ASP A 1 448 ? 1.856 16.524 -4.451 1.00 92.31 448 ASP A O 1
ATOM 3719 N N . GLU A 1 449 ? 0.919 16.337 -2.426 1.00 93.06 449 GLU A N 1
ATOM 3720 C CA . GLU A 1 449 ? 2.071 15.651 -1.837 1.00 93.06 449 GLU A CA 1
ATOM 3721 C C . GLU A 1 449 ? 2.290 14.259 -2.438 1.00 93.06 449 GLU A C 1
ATOM 3723 O O . GLU A 1 449 ? 3.436 13.910 -2.711 1.00 93.06 449 GLU A O 1
ATOM 3728 N N . LEU A 1 450 ? 1.220 13.500 -2.704 1.00 94.19 450 LEU A N 1
ATOM 3729 C CA . LEU A 1 450 ? 1.318 12.196 -3.358 1.00 94.19 450 LEU A CA 1
ATOM 3730 C C . LEU A 1 450 ? 2.008 12.323 -4.724 1.00 94.19 450 LEU A C 1
ATOM 3732 O O . LEU A 1 450 ? 3.024 11.673 -4.951 1.00 94.19 450 LEU A O 1
ATOM 3736 N N . PHE A 1 451 ? 1.544 13.240 -5.579 1.00 92.25 451 PHE A N 1
ATOM 3737 C CA . PHE A 1 451 ? 2.180 13.519 -6.875 1.00 92.25 451 PHE A CA 1
ATOM 3738 C C . PHE A 1 451 ? 3.636 13.980 -6.738 1.00 92.25 451 PHE A C 1
ATOM 3740 O O . PHE A 1 451 ? 4.503 13.545 -7.488 1.00 92.25 451 PHE A O 1
ATOM 3747 N N . ASN A 1 452 ? 3.914 14.851 -5.766 1.00 88.12 452 ASN A N 1
ATOM 3748 C CA . ASN A 1 452 ? 5.245 15.418 -5.559 1.00 88.12 452 ASN A CA 1
ATOM 3749 C C . ASN A 1 452 ? 6.287 14.404 -5.079 1.00 88.12 452 ASN A C 1
ATOM 3751 O O . ASN A 1 452 ? 7.480 14.651 -5.250 1.00 88.12 452 ASN A O 1
ATOM 3755 N N . SER A 1 453 ? 5.854 13.330 -4.423 1.00 90.25 453 SER A N 1
ATOM 3756 C CA . SER A 1 453 ? 6.744 12.391 -3.742 1.00 90.25 453 SER A CA 1
ATOM 3757 C C . SER A 1 453 ? 6.812 11.019 -4.415 1.00 90.25 453 SER A C 1
ATOM 3759 O O . SER A 1 453 ? 7.785 10.310 -4.184 1.00 90.25 453 SER A O 1
ATOM 3761 N N . LEU A 1 454 ? 5.861 10.654 -5.283 1.00 90.88 454 LEU A N 1
ATOM 3762 C CA . LEU A 1 454 ? 5.774 9.315 -5.883 1.00 90.88 454 LEU A CA 1
ATOM 3763 C C . LEU A 1 454 ? 7.058 8.902 -6.620 1.00 90.88 454 LEU A C 1
ATOM 3765 O O . LEU A 1 454 ? 7.697 7.923 -6.243 1.00 90.88 454 LEU A O 1
ATOM 3769 N N . LEU A 1 455 ? 7.500 9.681 -7.612 1.00 89.44 455 LEU A N 1
ATOM 3770 C CA . LEU A 1 455 ? 8.720 9.356 -8.364 1.00 89.44 455 LEU A CA 1
ATOM 3771 C C . LEU A 1 455 ? 9.992 9.493 -7.520 1.00 89.44 455 LEU A C 1
ATOM 3773 O O . LEU A 1 455 ? 10.937 8.731 -7.716 1.00 89.44 455 LEU A O 1
ATOM 3777 N N . ILE A 1 456 ? 10.012 10.398 -6.536 1.00 88.69 456 ILE A N 1
ATOM 3778 C CA . ILE A 1 456 ? 11.131 10.508 -5.588 1.00 88.69 456 ILE A CA 1
ATOM 3779 C C . ILE A 1 456 ? 11.268 9.199 -4.810 1.00 88.69 456 ILE A C 1
ATOM 3781 O O . ILE A 1 456 ? 12.358 8.640 -4.744 1.00 88.69 456 ILE A O 1
ATOM 3785 N N . LEU A 1 457 ? 10.161 8.676 -4.279 1.00 89.94 457 LEU A N 1
ATOM 3786 C CA . LEU A 1 457 ? 10.147 7.469 -3.458 1.00 89.94 457 LEU A CA 1
ATOM 3787 C C . LEU A 1 457 ? 10.599 6.220 -4.214 1.00 89.94 457 LEU A C 1
ATOM 3789 O O . LEU A 1 457 ? 11.160 5.334 -3.588 1.00 89.94 457 LEU A O 1
ATOM 3793 N N . THR A 1 458 ? 10.464 6.156 -5.541 1.00 88.75 458 THR A N 1
ATOM 3794 C CA . THR A 1 458 ? 10.995 5.013 -6.313 1.00 88.75 458 THR A CA 1
ATOM 3795 C C . THR A 1 458 ? 12.528 4.865 -6.221 1.00 88.75 458 THR A C 1
ATOM 3797 O O . THR A 1 458 ? 13.068 3.829 -6.611 1.00 88.75 458 THR A O 1
ATOM 3800 N N . HIS A 1 459 ? 13.261 5.879 -5.731 1.00 83.31 459 HIS A N 1
ATOM 3801 C CA . HIS A 1 459 ? 14.709 5.788 -5.455 1.00 83.31 459 HIS A CA 1
ATOM 3802 C C . HIS A 1 459 ? 15.032 4.928 -4.225 1.00 83.31 459 HIS A C 1
ATOM 3804 O O . HIS A 1 459 ? 16.193 4.633 -3.956 1.00 83.31 459 HIS A O 1
ATOM 3810 N N . ASP A 1 460 ? 14.003 4.519 -3.488 1.00 80.38 460 ASP A N 1
ATOM 3811 C CA . ASP A 1 460 ? 14.053 3.493 -2.462 1.00 80.38 460 ASP A CA 1
ATOM 3812 C C . ASP A 1 460 ? 13.369 2.229 -2.998 1.00 80.38 460 ASP A C 1
ATOM 3814 O O . ASP A 1 460 ? 12.216 2.281 -3.433 1.00 80.38 460 ASP A O 1
ATOM 3818 N N . ASP A 1 461 ? 14.054 1.084 -2.919 1.00 69.94 461 ASP A N 1
ATOM 3819 C CA . ASP A 1 461 ? 13.525 -0.226 -3.327 1.00 69.94 461 ASP A CA 1
ATOM 3820 C C . ASP A 1 461 ? 12.209 -0.577 -2.577 1.00 69.94 461 ASP A C 1
ATOM 3822 O O . ASP A 1 461 ? 11.423 -1.402 -3.044 1.00 69.94 461 ASP A O 1
ATOM 3826 N N . LYS A 1 462 ? 11.932 0.069 -1.430 1.00 75.56 462 LYS A N 1
ATOM 3827 C CA . LYS A 1 462 ? 10.697 -0.077 -0.631 1.00 75.56 462 LYS A CA 1
ATOM 3828 C C . LYS A 1 462 ? 9.823 1.183 -0.591 1.00 75.56 462 LYS A C 1
ATOM 3830 O O . LYS A 1 462 ? 8.885 1.254 0.204 1.00 75.56 462 LYS A O 1
ATOM 3835 N N . GLY A 1 463 ? 10.090 2.179 -1.437 1.00 81.94 463 GLY A N 1
ATOM 3836 C CA . GLY A 1 463 ? 9.362 3.450 -1.426 1.00 81.94 463 GLY A CA 1
ATOM 3837 C C . GLY A 1 463 ? 7.861 3.320 -1.691 1.00 81.94 463 GLY A C 1
ATOM 3838 O O . GLY A 1 463 ? 7.083 4.109 -1.152 1.00 81.94 463 GLY A O 1
ATOM 3839 N N . TYR A 1 464 ? 7.446 2.290 -2.437 1.00 84.38 464 TYR A N 1
ATOM 3840 C CA . TYR A 1 464 ? 6.038 2.046 -2.755 1.00 84.38 464 TYR A CA 1
ATOM 3841 C C . TYR A 1 464 ? 5.164 1.783 -1.529 1.00 84.38 464 TYR A C 1
ATOM 3843 O O . TYR A 1 464 ? 4.032 2.254 -1.465 1.00 84.38 464 TYR A O 1
ATOM 3851 N N . LEU A 1 465 ? 5.725 1.138 -0.503 1.00 83.00 465 LEU A N 1
ATOM 3852 C CA . LEU A 1 465 ? 5.036 0.925 0.768 1.00 83.00 465 LEU A CA 1
ATOM 3853 C C . LEU A 1 465 ? 4.707 2.260 1.449 1.00 83.00 465 LEU A C 1
ATOM 3855 O O . LEU A 1 465 ? 3.635 2.419 2.013 1.00 83.00 465 LEU A O 1
ATOM 3859 N N . THR A 1 466 ? 5.589 3.260 1.330 1.00 86.31 466 THR A N 1
ATOM 3860 C CA . THR A 1 466 ? 5.388 4.568 1.976 1.00 86.31 466 THR A CA 1
ATOM 3861 C C . THR A 1 466 ? 4.194 5.320 1.392 1.00 86.31 466 THR A C 1
ATOM 3863 O O . THR A 1 466 ? 3.402 5.885 2.147 1.00 86.31 466 THR A O 1
ATOM 3866 N N . TRP A 1 467 ? 4.064 5.385 0.061 1.00 90.81 467 TRP A N 1
ATOM 3867 C CA . TRP A 1 467 ? 2.918 6.085 -0.526 1.00 90.81 467 TRP A CA 1
ATOM 3868 C C . TRP A 1 467 ? 1.632 5.275 -0.391 1.00 90.81 467 TRP A C 1
ATOM 3870 O O . TRP A 1 467 ? 0.567 5.880 -0.304 1.00 90.81 467 TRP A O 1
ATOM 3880 N N . GLN A 1 468 ? 1.725 3.942 -0.351 1.00 84.75 468 GLN A N 1
ATOM 3881 C CA . GLN A 1 468 ? 0.580 3.078 -0.104 1.00 84.75 468 GLN A CA 1
ATOM 3882 C C . GLN A 1 468 ? 0.019 3.350 1.298 1.00 84.75 468 GLN A C 1
ATOM 3884 O O . GLN A 1 468 ? -1.124 3.785 1.406 1.00 84.75 468 GLN A O 1
ATOM 3889 N N . ASP A 1 469 ? 0.856 3.270 2.338 1.00 81.56 469 ASP A N 1
ATOM 3890 C CA . ASP A 1 469 ? 0.473 3.615 3.715 1.00 81.56 469 ASP A CA 1
ATOM 3891 C C . ASP A 1 469 ? -0.103 5.042 3.795 1.00 81.56 469 ASP A C 1
ATOM 3893 O O . ASP A 1 469 ? -1.089 5.312 4.479 1.00 81.56 469 ASP A O 1
ATOM 3897 N N . PHE A 1 470 ? 0.470 5.987 3.042 1.00 89.50 470 PHE A N 1
ATOM 3898 C CA . PHE A 1 470 ? -0.039 7.355 2.985 1.00 89.50 470 PHE A CA 1
ATOM 3899 C C . PHE A 1 470 ? -1.432 7.471 2.346 1.00 89.50 470 PHE A C 1
ATOM 3901 O O . PHE A 1 470 ? -2.253 8.262 2.824 1.00 89.50 470 PHE A O 1
ATOM 3908 N N . ILE A 1 471 ? -1.715 6.735 1.267 1.00 87.62 471 ILE A N 1
ATOM 3909 C CA . ILE A 1 471 ? -3.054 6.683 0.661 1.00 87.62 471 ILE A CA 1
ATOM 3910 C C . ILE A 1 471 ? -4.041 6.115 1.682 1.00 87.62 471 ILE A C 1
ATOM 3912 O O . ILE A 1 471 ? -5.081 6.730 1.931 1.00 87.62 471 ILE A O 1
ATOM 3916 N N . ASP A 1 472 ? -3.656 5.017 2.318 1.00 76.75 472 ASP A N 1
ATOM 3917 C CA . ASP A 1 472 ? -4.510 4.189 3.161 1.00 76.75 472 ASP A CA 1
ATOM 3918 C C . ASP A 1 472 ? -4.862 4.865 4.500 1.00 76.75 472 ASP A C 1
ATOM 3920 O O . ASP A 1 472 ? -6.012 4.831 4.941 1.00 76.75 472 ASP A O 1
ATOM 3924 N N . ASP A 1 473 ? -3.899 5.543 5.129 1.00 75.88 473 ASP A N 1
ATOM 3925 C CA . ASP A 1 473 ? -4.068 6.127 6.468 1.00 75.88 473 ASP A CA 1
ATOM 3926 C C . ASP A 1 473 ? -4.596 7.564 6.453 1.00 75.88 473 ASP A C 1
ATOM 3928 O O . ASP A 1 473 ? -5.081 8.090 7.465 1.00 75.88 473 ASP A O 1
ATOM 3932 N N . SER A 1 474 ? -4.455 8.263 5.326 1.00 81.12 474 SER A N 1
ATOM 3933 C CA . SER A 1 474 ? -4.718 9.699 5.306 1.00 81.12 474 SER A CA 1
ATOM 3934 C C . SER A 1 474 ? -6.171 10.034 4.992 1.00 81.12 474 SER A C 1
ATOM 3936 O O . SER A 1 474 ? -6.707 10.969 5.588 1.00 81.12 474 SER A O 1
ATOM 3938 N N . GLN A 1 475 ? -6.822 9.347 4.050 1.00 82.81 475 GLN A N 1
ATOM 3939 C CA . GLN A 1 475 ? -8.171 9.687 3.581 1.00 82.81 475 GLN A CA 1
ATOM 3940 C C . GLN A 1 475 ? -8.903 8.451 3.065 1.00 82.81 475 GLN A C 1
ATOM 3942 O O . GLN A 1 475 ? -8.288 7.520 2.567 1.00 82.81 475 GLN A O 1
ATOM 3947 N N . ASN A 1 476 ? -10.235 8.493 3.105 1.00 77.12 476 ASN A N 1
ATOM 3948 C CA . ASN A 1 476 ? -11.054 7.467 2.464 1.00 77.12 476 ASN A CA 1
ATOM 3949 C C . ASN A 1 476 ? -11.020 7.594 0.929 1.00 77.12 476 ASN A C 1
ATOM 3951 O O . ASN A 1 476 ? -10.661 8.638 0.366 1.00 77.12 476 ASN A O 1
ATOM 3955 N N . GLN A 1 477 ? -11.455 6.539 0.249 1.00 80.44 477 GLN A N 1
ATOM 3956 C CA . GLN A 1 477 ? -11.402 6.433 -1.200 1.00 80.44 477 GLN A CA 1
ATOM 3957 C C . GLN A 1 477 ? -12.261 7.482 -1.911 1.00 80.44 477 GLN A C 1
ATOM 3959 O O . GLN A 1 477 ? -11.841 8.023 -2.930 1.00 80.44 477 GLN A O 1
ATOM 3964 N N . GLN A 1 478 ? -13.450 7.806 -1.394 1.00 82.06 478 GLN A N 1
ATOM 3965 C CA . GLN A 1 478 ? -14.341 8.794 -2.022 1.00 82.06 478 GLN A CA 1
ATOM 3966 C C . GLN A 1 478 ? -13.705 10.187 -2.059 1.00 82.06 478 GLN A C 1
ATOM 3968 O O . GLN A 1 478 ? -13.724 10.863 -3.092 1.00 82.06 478 GLN A O 1
ATOM 3973 N N . THR A 1 479 ? -13.105 10.602 -0.942 1.00 85.06 479 THR A N 1
ATOM 3974 C CA . THR A 1 479 ? -12.364 11.857 -0.839 1.00 85.06 479 THR A CA 1
ATOM 3975 C C . THR A 1 479 ? -11.188 11.829 -1.809 1.00 85.06 479 THR A C 1
ATOM 3977 O O . THR A 1 479 ? -11.067 12.742 -2.624 1.00 85.06 479 THR A O 1
ATOM 3980 N N . TRP A 1 480 ? -10.387 10.760 -1.821 1.00 90.50 480 TRP A N 1
ATOM 3981 C CA . TRP A 1 480 ? -9.303 10.607 -2.792 1.00 90.50 480 TRP A CA 1
ATOM 3982 C C . TRP A 1 480 ? -9.775 10.758 -4.242 1.00 90.50 480 TRP A C 1
ATOM 3984 O O . TRP A 1 480 ? -9.253 11.617 -4.950 1.00 90.50 480 TRP A O 1
ATOM 3994 N N . LYS A 1 481 ? -10.799 10.006 -4.671 1.00 91.00 481 LYS A N 1
ATOM 3995 C CA . LYS A 1 481 ? -11.338 10.061 -6.042 1.00 91.00 481 LYS A CA 1
ATOM 3996 C C . LYS A 1 481 ? -11.779 11.473 -6.423 1.00 91.00 481 LYS A C 1
ATOM 3998 O O . LYS A 1 481 ? -11.435 11.937 -7.508 1.00 91.00 481 LYS A O 1
ATOM 4003 N N . LYS A 1 482 ? -12.471 12.189 -5.529 1.00 90.44 482 LYS A N 1
ATOM 4004 C CA . LYS A 1 482 ? -12.943 13.563 -5.775 1.00 90.44 482 LYS A CA 1
ATOM 4005 C C . LYS A 1 482 ? -11.796 14.532 -6.082 1.00 90.44 482 LYS A C 1
ATOM 4007 O O . LYS A 1 482 ? -11.845 15.236 -7.088 1.00 90.44 482 LYS A O 1
ATOM 4012 N N . TYR A 1 483 ? -10.771 14.596 -5.232 1.00 93.06 483 TYR A N 1
ATOM 4013 C CA . TYR A 1 483 ? -9.680 15.565 -5.424 1.00 93.06 483 TYR A CA 1
ATOM 4014 C C . TYR A 1 483 ? -8.657 15.101 -6.464 1.00 93.06 483 TYR A C 1
ATOM 4016 O O . TYR A 1 483 ? -8.079 15.940 -7.156 1.00 93.06 483 TYR A O 1
ATOM 4024 N N . LEU A 1 484 ? -8.483 13.788 -6.635 1.00 95.12 484 LEU A N 1
ATOM 4025 C CA . LEU A 1 484 ? -7.678 13.217 -7.712 1.00 95.12 484 LEU A CA 1
ATOM 4026 C C . LEU A 1 484 ? -8.299 13.493 -9.090 1.00 95.12 484 LEU A C 1
ATOM 4028 O O . LEU A 1 484 ? -7.560 13.819 -10.012 1.00 95.12 484 LEU A O 1
ATOM 4032 N N . SER A 1 485 ? -9.632 13.448 -9.222 1.00 94.12 485 SER A N 1
ATOM 4033 C CA . SER A 1 485 ? -10.377 13.852 -10.437 1.00 94.12 485 SER A CA 1
ATOM 4034 C C . SER A 1 485 ? -10.007 15.255 -10.881 1.00 94.12 485 SER A C 1
ATOM 4036 O O . SER A 1 485 ? -9.540 15.453 -12.003 1.00 94.12 485 SER A O 1
ATOM 4038 N N . LYS A 1 486 ? -10.094 16.211 -9.955 1.00 91.75 486 LYS A N 1
ATOM 4039 C CA . LYS A 1 486 ? -9.714 17.597 -10.220 1.00 91.75 486 LYS A CA 1
ATOM 4040 C C . LYS A 1 486 ? -8.239 17.726 -10.610 1.00 91.75 486 LYS A C 1
ATOM 4042 O O . LYS A 1 486 ? -7.926 18.296 -11.650 1.00 91.75 486 LYS A O 1
ATOM 4047 N N . LYS A 1 487 ? -7.336 17.138 -9.815 1.00 94.50 487 LYS A N 1
ATOM 4048 C CA . LYS A 1 487 ? -5.892 17.196 -10.081 1.00 94.50 487 LYS A CA 1
ATOM 4049 C C . LYS A 1 487 ? -5.524 16.584 -11.433 1.00 94.50 487 LYS A C 1
ATOM 4051 O O . LYS A 1 487 ? -4.658 17.113 -12.120 1.00 94.50 487 LYS A O 1
ATOM 4056 N N . THR A 1 488 ? -6.176 15.487 -11.810 1.00 94.69 488 THR A N 1
ATOM 4057 C CA . THR A 1 488 ? -5.933 14.806 -13.084 1.00 94.69 488 THR A CA 1
ATOM 4058 C C . THR A 1 488 ? -6.269 15.724 -14.250 1.00 94.69 488 THR A C 1
ATOM 4060 O O . THR A 1 488 ? -5.432 15.902 -15.128 1.00 94.69 488 THR A O 1
ATOM 4063 N N . ILE A 1 489 ? -7.436 16.374 -14.236 1.00 94.38 489 ILE A N 1
ATOM 4064 C CA . ILE A 1 489 ? -7.799 17.333 -15.288 1.00 94.38 489 ILE A CA 1
ATOM 4065 C C . ILE A 1 489 ? -6.833 18.520 -15.321 1.00 94.38 489 ILE A C 1
ATOM 4067 O O . ILE A 1 489 ? -6.385 18.880 -16.407 1.00 94.38 489 ILE A O 1
ATOM 4071 N N . ASP A 1 490 ? -6.454 19.074 -14.165 1.00 93.19 490 ASP A N 1
ATOM 4072 C CA . ASP A 1 490 ? -5.489 20.181 -14.092 1.00 93.19 490 ASP A CA 1
ATOM 4073 C C . ASP A 1 490 ? -4.144 19.807 -14.754 1.00 93.19 490 ASP A C 1
ATOM 4075 O O . ASP A 1 490 ? -3.567 20.600 -15.502 1.00 93.19 490 ASP A O 1
ATOM 4079 N N . VAL A 1 491 ? -3.651 18.584 -14.515 1.00 93.06 491 VAL A N 1
ATOM 4080 C CA . VAL A 1 491 ? -2.426 18.065 -15.147 1.00 93.06 491 VAL A CA 1
ATOM 4081 C C . VAL A 1 491 ? -2.628 17.849 -16.647 1.00 93.06 491 VAL A C 1
ATOM 4083 O O . VAL A 1 491 ? -1.804 18.296 -17.439 1.00 93.06 491 VAL A O 1
ATOM 4086 N N . LEU A 1 492 ? -3.728 17.219 -17.070 1.00 92.75 492 LEU A N 1
ATOM 4087 C CA . LEU A 1 492 ? -4.003 16.985 -18.493 1.00 92.75 492 LEU A CA 1
ATOM 4088 C C . LEU A 1 492 ? -4.126 18.300 -19.279 1.00 92.75 492 LEU A C 1
ATOM 4090 O O . LEU A 1 492 ? -3.633 18.399 -20.402 1.00 92.75 492 LEU A O 1
ATOM 4094 N N . GLN A 1 493 ? -4.731 19.333 -18.690 1.00 93.19 493 GLN A N 1
ATOM 4095 C CA . GLN A 1 493 ? -4.815 20.669 -19.283 1.00 93.19 493 GLN A CA 1
ATOM 4096 C C . GLN A 1 493 ? -3.440 21.331 -19.413 1.00 93.19 493 GLN A C 1
ATOM 4098 O O . GLN A 1 493 ? -3.164 21.940 -20.449 1.00 93.19 493 GLN A O 1
ATOM 4103 N N . SER A 1 494 ? -2.568 21.194 -18.408 1.00 91.19 494 SER A N 1
ATOM 4104 C CA . SER A 1 494 ? -1.236 21.815 -18.419 1.00 91.19 494 SER A CA 1
ATOM 4105 C C . SER A 1 494 ? -0.278 21.177 -19.433 1.00 91.19 494 SER A C 1
ATOM 4107 O O . SER A 1 494 ? 0.582 21.867 -19.985 1.00 91.19 494 SER A O 1
ATOM 4109 N N . ILE A 1 495 ? -0.445 19.883 -19.722 1.00 89.31 495 ILE A N 1
ATOM 4110 C CA . ILE A 1 495 ? 0.363 19.154 -20.711 1.00 89.31 495 ILE A CA 1
ATOM 4111 C C . ILE A 1 495 ? -0.273 19.111 -22.103 1.00 89.31 495 ILE A C 1
ATOM 4113 O O . ILE A 1 495 ? 0.395 18.733 -23.061 1.00 89.31 495 ILE A O 1
ATOM 4117 N N . ASN A 1 496 ? -1.541 19.509 -22.257 1.00 88.38 496 ASN A N 1
ATOM 4118 C CA . ASN A 1 496 ? -2.259 19.439 -23.533 1.00 88.38 496 ASN A CA 1
ATOM 4119 C C . ASN A 1 496 ? -1.491 20.124 -24.676 1.00 88.38 496 ASN A C 1
ATOM 4121 O O . ASN A 1 496 ? -1.449 19.602 -25.785 1.00 88.38 496 ASN A O 1
ATOM 4125 N N . SER A 1 497 ? -0.849 21.266 -24.430 1.00 84.56 497 SER A N 1
ATOM 4126 C CA . SER A 1 497 ? -0.050 21.963 -25.448 1.00 84.56 497 SER A CA 1
ATOM 4127 C C . SER A 1 497 ? 1.370 21.413 -25.629 1.00 84.56 497 SER A C 1
ATOM 4129 O O . SER A 1 497 ? 2.072 21.896 -26.507 1.00 84.56 497 SER A O 1
ATOM 4131 N N . LYS A 1 498 ? 1.815 20.476 -24.782 1.00 86.38 498 LYS A N 1
ATOM 4132 C CA . LYS A 1 498 ? 3.179 19.923 -24.782 1.00 86.38 498 LYS A CA 1
ATOM 4133 C C . LYS A 1 498 ? 3.304 18.591 -25.533 1.00 86.38 498 LYS A C 1
ATOM 4135 O O . LYS A 1 498 ? 4.423 18.174 -25.782 1.00 86.38 498 LYS A O 1
ATOM 4140 N N . ILE A 1 499 ? 2.187 17.925 -25.834 1.00 83.31 499 ILE A N 1
ATOM 4141 C CA . ILE A 1 499 ? 2.163 16.633 -26.537 1.00 83.31 499 ILE A CA 1
ATOM 4142 C C . ILE A 1 499 ? 1.741 16.859 -27.988 1.00 83.31 499 ILE A C 1
ATOM 4144 O O . ILE A 1 499 ? 0.613 17.304 -28.235 1.00 83.31 499 ILE A O 1
ATOM 4148 N N . GLU A 1 500 ? 2.599 16.487 -28.933 1.00 75.75 500 GLU A N 1
ATOM 4149 C CA . GLU A 1 500 ? 2.284 16.428 -30.358 1.00 75.75 500 GLU A CA 1
ATOM 4150 C C . GLU A 1 500 ? 2.260 14.973 -30.858 1.00 75.75 500 GLU A C 1
ATOM 4152 O O . GLU A 1 500 ? 2.988 14.112 -30.375 1.00 75.75 500 GLU A O 1
ATOM 4157 N N . ILE A 1 501 ? 1.428 14.670 -31.863 1.00 69.75 501 ILE A N 1
ATOM 4158 C CA . ILE A 1 501 ? 1.377 13.318 -32.465 1.00 69.75 501 ILE A CA 1
ATOM 4159 C C . ILE A 1 501 ? 2.733 12.945 -33.088 1.00 69.75 501 ILE A C 1
ATOM 4161 O O . ILE A 1 501 ? 3.123 11.782 -33.069 1.00 69.75 501 ILE A O 1
ATOM 4165 N N . SER A 1 502 ? 3.470 13.936 -33.595 1.00 73.81 502 SER A N 1
ATOM 4166 C CA . SER A 1 502 ? 4.842 13.802 -34.101 1.00 73.81 502 SER A CA 1
ATOM 4167 C C . SER A 1 502 ? 5.840 13.303 -33.053 1.00 73.81 502 SER A C 1
ATOM 4169 O O . SER A 1 502 ? 6.892 12.799 -33.434 1.00 73.81 502 SER A O 1
ATOM 4171 N N . ASP A 1 503 ? 5.540 13.402 -31.754 1.00 75.62 503 ASP A N 1
ATOM 4172 C CA . ASP A 1 503 ? 6.422 12.881 -30.704 1.00 75.62 503 ASP A CA 1
ATOM 4173 C C . ASP A 1 503 ? 6.440 11.343 -30.669 1.00 75.62 503 ASP A C 1
ATOM 4175 O O . ASP A 1 503 ? 7.409 10.755 -30.194 1.00 75.62 503 ASP A O 1
ATOM 4179 N N . ILE A 1 504 ? 5.430 10.674 -31.246 1.00 77.31 504 ILE A N 1
ATOM 4180 C CA . ILE A 1 504 ? 5.416 9.209 -31.416 1.00 77.31 504 ILE A CA 1
ATOM 4181 C C . ILE A 1 504 ? 6.618 8.756 -32.249 1.00 77.31 504 ILE A C 1
ATOM 4183 O O . ILE A 1 504 ? 7.260 7.762 -31.915 1.00 77.31 504 ILE A O 1
ATOM 4187 N N . ASP A 1 505 ? 6.947 9.504 -33.304 1.00 77.19 505 ASP A N 1
ATOM 4188 C CA . ASP A 1 505 ? 8.060 9.187 -34.200 1.00 77.19 505 ASP A CA 1
ATOM 4189 C C . ASP A 1 505 ? 9.427 9.442 -33.550 1.00 77.19 505 ASP A C 1
ATOM 4191 O O . ASP A 1 505 ? 10.445 9.059 -34.118 1.00 77.19 505 ASP A O 1
ATOM 4195 N N . LYS A 1 506 ? 9.489 10.089 -32.379 1.00 80.25 506 LYS A N 1
ATOM 4196 C CA . LYS A 1 506 ? 10.743 10.316 -31.642 1.00 80.25 506 LYS A CA 1
ATOM 4197 C C . LYS A 1 506 ? 11.059 9.183 -30.668 1.00 80.25 506 LYS A C 1
ATOM 4199 O O . LYS A 1 506 ? 12.233 8.880 -30.466 1.00 80.25 506 LYS A O 1
ATOM 4204 N N . SER A 1 507 ? 10.035 8.514 -30.140 1.00 82.62 507 SER A N 1
ATOM 4205 C CA . SER A 1 507 ? 10.190 7.460 -29.136 1.00 82.62 507 SER A CA 1
ATOM 4206 C C . SER A 1 507 ? 11.076 6.304 -29.615 1.00 82.62 507 SER A C 1
ATOM 4208 O O . SER A 1 507 ? 10.936 5.791 -30.733 1.00 82.62 507 SER A O 1
ATOM 4210 N N . ILE A 1 508 ? 11.956 5.828 -28.732 1.00 80.62 508 ILE A N 1
ATOM 4211 C CA . ILE A 1 508 ? 12.869 4.697 -28.943 1.00 80.62 508 ILE A CA 1
ATOM 4212 C C . ILE A 1 508 ? 12.096 3.464 -29.421 1.00 80.62 508 ILE A C 1
ATOM 4214 O O . ILE A 1 508 ? 12.584 2.730 -30.286 1.00 80.62 508 ILE A O 1
ATOM 4218 N N . MET A 1 509 ? 10.878 3.247 -28.917 1.00 80.94 509 MET A N 1
ATOM 4219 C CA . MET A 1 509 ? 10.031 2.136 -29.353 1.00 80.94 509 MET A CA 1
ATOM 4220 C C . MET A 1 509 ? 9.695 2.188 -30.854 1.00 80.94 509 MET A C 1
ATOM 4222 O O . MET A 1 509 ? 9.816 1.176 -31.543 1.00 80.94 509 MET A O 1
ATOM 4226 N N . ALA A 1 510 ? 9.336 3.359 -31.390 1.00 74.19 510 ALA A N 1
ATOM 4227 C CA . ALA A 1 510 ? 8.992 3.516 -32.806 1.00 74.19 510 ALA A CA 1
ATOM 4228 C C . ALA A 1 510 ? 10.214 3.464 -33.734 1.00 74.19 510 ALA A C 1
ATOM 4230 O O . ALA A 1 510 ? 10.104 2.974 -34.860 1.00 74.19 510 ALA A O 1
ATOM 4231 N N . ASN A 1 511 ? 11.370 3.940 -33.264 1.00 78.25 511 ASN A N 1
ATOM 4232 C CA . ASN A 1 511 ? 12.576 4.059 -34.084 1.00 78.25 511 ASN A CA 1
ATOM 4233 C C . ASN A 1 511 ? 13.490 2.835 -34.013 1.00 78.25 511 ASN A C 1
ATOM 4235 O O . ASN A 1 511 ? 13.906 2.304 -35.041 1.00 78.25 511 ASN A O 1
ATOM 4239 N N . ARG A 1 512 ? 13.835 2.398 -32.799 1.00 78.00 512 ARG A N 1
ATOM 4240 C CA . ARG A 1 512 ? 14.879 1.394 -32.557 1.00 78.00 512 ARG A CA 1
ATOM 4241 C C . ARG A 1 512 ? 14.317 -0.012 -32.394 1.00 78.00 512 ARG A C 1
ATOM 4243 O O . ARG A 1 512 ? 14.924 -0.963 -32.873 1.00 78.00 512 ARG A O 1
ATOM 4250 N N . PHE A 1 513 ? 13.180 -0.150 -31.713 1.00 81.38 513 PHE A N 1
ATOM 4251 C CA . PHE A 1 513 ? 12.649 -1.461 -31.321 1.00 81.38 513 PHE A CA 1
ATOM 4252 C C . PHE A 1 513 ? 11.452 -1.947 -32.135 1.00 81.38 513 PHE A C 1
ATOM 4254 O O . PHE A 1 513 ? 11.041 -3.093 -31.966 1.00 81.38 513 PHE A O 1
ATOM 4261 N N . LYS A 1 514 ? 10.955 -1.145 -33.080 1.00 72.62 514 LYS A N 1
ATOM 4262 C CA . LYS A 1 514 ? 9.848 -1.502 -33.978 1.00 72.62 514 LYS A CA 1
ATOM 4263 C C . LYS A 1 514 ? 10.007 -2.876 -34.630 1.00 72.62 514 LYS A C 1
ATOM 4265 O O . LYS A 1 514 ? 9.018 -3.587 -34.798 1.00 72.62 514 LYS A O 1
ATOM 4270 N N . ASP A 1 515 ? 11.240 -3.247 -34.985 1.00 75.06 515 ASP A N 1
ATOM 4271 C CA . ASP A 1 515 ? 11.545 -4.512 -35.650 1.00 75.06 515 ASP A CA 1
ATOM 4272 C C . ASP A 1 515 ? 12.182 -5.595 -34.772 1.00 75.06 515 ASP A C 1
ATOM 4274 O O . ASP A 1 515 ? 12.449 -6.687 -35.269 1.00 75.06 515 ASP A O 1
ATOM 4278 N N . ASN A 1 516 ? 12.345 -5.342 -33.472 1.00 81.81 516 ASN A N 1
ATOM 4279 C CA . ASN A 1 516 ? 12.945 -6.289 -32.537 1.00 81.81 516 ASN A CA 1
ATOM 4280 C C . ASN A 1 516 ? 12.054 -7.535 -32.341 1.00 81.81 516 ASN A C 1
ATOM 4282 O O . ASN A 1 516 ? 10.886 -7.424 -31.963 1.00 81.81 516 ASN A O 1
ATOM 4286 N N . GLU A 1 517 ? 12.598 -8.729 -32.602 1.00 77.88 517 GLU A N 1
ATOM 4287 C CA . GLU A 1 517 ? 11.834 -9.986 -32.578 1.00 77.88 517 GLU A CA 1
ATOM 4288 C C . GLU A 1 517 ? 11.332 -10.360 -31.178 1.00 77.88 517 GLU A C 1
ATOM 4290 O O . GLU A 1 517 ? 10.186 -10.790 -31.041 1.00 77.88 517 GLU A O 1
ATOM 4295 N N . LEU A 1 518 ? 12.140 -10.149 -30.133 1.00 73.38 518 LEU A N 1
ATOM 4296 C CA . LEU A 1 518 ? 11.761 -10.464 -28.753 1.00 73.38 518 LEU A CA 1
ATOM 4297 C C . LEU A 1 518 ? 10.621 -9.556 -28.279 1.00 73.38 518 LEU A C 1
ATOM 4299 O O . LEU A 1 518 ? 9.638 -10.039 -27.717 1.00 73.38 518 LEU A O 1
ATOM 4303 N N . ILE A 1 519 ? 10.710 -8.254 -28.569 1.00 80.50 519 ILE A N 1
ATOM 4304 C CA . ILE A 1 519 ? 9.654 -7.282 -28.254 1.00 80.50 519 ILE A CA 1
ATOM 4305 C C . ILE A 1 519 ? 8.377 -7.610 -29.036 1.00 80.50 519 ILE A C 1
ATOM 4307 O O . ILE A 1 519 ? 7.288 -7.604 -28.459 1.00 80.50 519 ILE A O 1
ATOM 4311 N N . LYS A 1 520 ? 8.485 -7.983 -30.319 1.00 78.94 520 LYS A N 1
ATOM 4312 C CA . LYS A 1 520 ? 7.340 -8.464 -31.112 1.00 78.94 520 LYS A CA 1
ATOM 4313 C C . LYS A 1 520 ? 6.686 -9.698 -30.488 1.00 78.94 520 LYS A C 1
ATOM 4315 O O . LYS A 1 520 ? 5.462 -9.747 -30.431 1.00 78.94 520 LYS A O 1
ATOM 4320 N N . MET A 1 521 ? 7.466 -10.660 -29.984 1.00 74.81 521 MET A N 1
ATOM 4321 C CA . MET A 1 521 ? 6.935 -11.858 -29.319 1.00 74.81 521 MET A CA 1
ATOM 4322 C C . MET A 1 521 ? 6.161 -11.516 -28.042 1.00 74.81 521 MET A C 1
ATOM 4324 O O . MET A 1 521 ? 5.011 -11.931 -27.895 1.00 74.81 521 MET A O 1
ATOM 4328 N N . VAL A 1 522 ? 6.739 -10.715 -27.141 1.00 78.69 522 VAL A N 1
ATOM 4329 C CA . VAL A 1 522 ? 6.067 -10.356 -25.876 1.00 78.69 522 VAL A CA 1
ATOM 4330 C C . VAL A 1 522 ? 4.892 -9.396 -26.073 1.00 78.69 522 VAL A C 1
ATOM 4332 O O . VAL A 1 522 ? 4.071 -9.259 -25.175 1.00 78.69 522 VAL A O 1
ATOM 4335 N N . THR A 1 523 ? 4.759 -8.772 -27.248 1.00 79.56 523 THR A N 1
ATOM 4336 C CA . THR A 1 523 ? 3.619 -7.913 -27.613 1.00 79.56 523 THR A CA 1
ATOM 4337 C C . THR A 1 523 ? 2.562 -8.613 -28.477 1.00 79.56 523 THR A C 1
ATOM 4339 O O . THR A 1 523 ? 1.540 -7.999 -28.786 1.00 79.56 523 THR A O 1
ATOM 4342 N N . MET A 1 524 ? 2.721 -9.905 -28.809 1.00 76.12 524 MET A N 1
ATOM 4343 C CA . MET A 1 524 ? 1.750 -10.656 -29.632 1.00 76.12 524 MET A CA 1
ATOM 4344 C C . MET A 1 524 ? 0.331 -10.666 -29.049 1.00 76.12 524 MET A C 1
ATOM 4346 O O . MET A 1 524 ? -0.641 -10.703 -29.802 1.00 76.12 524 MET A O 1
ATOM 4350 N N . TYR A 1 525 ? 0.192 -10.579 -27.722 1.00 75.31 525 TYR A N 1
ATOM 4351 C CA . TYR A 1 525 ? -1.111 -10.524 -27.047 1.00 75.31 525 TYR A CA 1
ATOM 4352 C C . TYR A 1 525 ? -1.961 -9.306 -27.460 1.00 75.31 525 TYR A C 1
ATOM 4354 O O . TYR A 1 525 ? -3.178 -9.306 -27.273 1.00 75.31 525 TYR A O 1
ATOM 4362 N N . LYS A 1 526 ? -1.335 -8.259 -28.021 1.00 71.38 526 LYS A N 1
ATOM 4363 C CA . LYS A 1 526 ? -2.026 -7.060 -28.512 1.00 71.38 526 LYS A CA 1
ATOM 4364 C C . LYS A 1 526 ? -2.735 -7.289 -29.851 1.00 71.38 526 LYS A C 1
ATOM 4366 O O . LYS A 1 526 ? -3.671 -6.558 -30.159 1.00 71.38 526 LYS A O 1
ATOM 4371 N N . SER A 1 527 ? -2.297 -8.261 -30.655 1.00 61.56 527 SER A N 1
ATOM 4372 C CA . SER A 1 527 ? -2.749 -8.433 -32.045 1.00 61.56 527 SER A CA 1
ATOM 4373 C C . SER A 1 527 ? -3.328 -9.812 -32.365 1.00 61.56 527 SER A C 1
ATOM 4375 O O . SER A 1 527 ? -3.985 -9.953 -33.397 1.00 61.56 527 SER A O 1
ATOM 4377 N N . LEU A 1 528 ? -3.121 -10.819 -31.510 1.00 62.38 528 LEU A N 1
ATOM 4378 C CA . LEU A 1 528 ? -3.509 -12.206 -31.770 1.00 62.38 528 LEU A CA 1
ATOM 4379 C C . LEU A 1 528 ? -4.222 -12.855 -30.580 1.00 62.38 528 LEU A C 1
ATOM 4381 O O . LEU A 1 528 ? -3.974 -12.533 -29.419 1.00 62.38 528 LEU A O 1
ATOM 4385 N N . SER A 1 529 ? -5.066 -13.836 -30.896 1.00 64.19 529 SER A N 1
ATOM 4386 C CA . SER A 1 529 ? -5.593 -14.796 -29.924 1.00 64.19 529 SER A CA 1
ATOM 4387 C C . SER A 1 529 ? -4.493 -15.825 -29.652 1.00 64.19 529 SER A C 1
ATOM 4389 O O . SER A 1 529 ? -4.170 -16.612 -30.543 1.00 64.19 529 SER A O 1
ATOM 4391 N N . LEU A 1 530 ? -3.872 -15.797 -28.471 1.00 69.31 530 LEU A N 1
ATOM 4392 C CA . LEU A 1 530 ? -2.867 -16.795 -28.092 1.00 69.31 530 LEU A CA 1
ATOM 4393 C C . LEU A 1 530 ? -3.564 -18.044 -27.533 1.00 69.31 530 LEU A C 1
ATOM 4395 O O . LEU A 1 530 ? -4.571 -17.953 -26.835 1.00 69.31 530 LEU A O 1
ATOM 4399 N N . SER A 1 531 ? -3.022 -19.221 -27.833 1.00 70.38 531 SER A N 1
ATOM 4400 C CA . SER A 1 531 ? -3.429 -20.474 -27.182 1.00 70.38 531 SER A CA 1
ATOM 4401 C C . SER A 1 531 ? -2.863 -20.576 -25.760 1.00 70.38 531 SER A C 1
ATOM 4403 O O . SER A 1 531 ? -1.829 -19.975 -25.461 1.00 70.38 531 SER A O 1
ATOM 4405 N N . ASP A 1 532 ? -3.482 -21.391 -24.898 1.00 71.00 532 ASP A N 1
ATOM 4406 C CA . ASP A 1 532 ? -2.990 -21.645 -23.531 1.00 71.00 532 ASP A CA 1
ATOM 4407 C C . ASP A 1 532 ? -1.534 -22.151 -23.518 1.00 71.00 532 ASP A C 1
ATOM 4409 O O . ASP A 1 532 ? -0.740 -21.755 -22.665 1.00 71.00 532 ASP A O 1
ATOM 4413 N N . GLU A 1 533 ? -1.146 -22.965 -24.505 1.00 72.25 533 GLU A N 1
ATOM 4414 C CA . GLU A 1 533 ? 0.228 -23.459 -24.666 1.00 72.25 533 GLU A CA 1
ATOM 4415 C C . GLU A 1 533 ? 1.211 -22.324 -24.998 1.00 72.25 533 GLU A C 1
ATOM 4417 O O . GLU A 1 533 ? 2.300 -22.255 -24.427 1.00 72.25 533 GLU A O 1
ATOM 4422 N N . GLN A 1 534 ? 0.820 -21.378 -25.861 1.00 73.50 534 GLN A N 1
ATOM 4423 C CA . GLN A 1 534 ? 1.629 -20.191 -26.166 1.00 73.50 534 GLN A CA 1
ATOM 4424 C C . GLN A 1 534 ? 1.745 -19.253 -24.960 1.00 73.50 534 GLN A C 1
ATOM 4426 O O . GLN A 1 534 ? 2.821 -18.714 -24.715 1.00 73.50 534 GLN A O 1
ATOM 4431 N N . ILE A 1 535 ? 0.670 -19.082 -24.186 1.00 74.06 535 ILE A N 1
ATOM 4432 C CA . ILE A 1 535 ? 0.685 -18.295 -22.944 1.00 74.06 535 ILE A CA 1
ATOM 4433 C C . ILE A 1 535 ? 1.660 -18.908 -21.948 1.00 74.06 535 ILE A C 1
ATOM 4435 O O . ILE A 1 535 ? 2.516 -18.201 -21.416 1.00 74.06 535 ILE A O 1
ATOM 4439 N N . GLN A 1 536 ? 1.554 -20.219 -21.722 1.00 74.00 536 GLN A N 1
ATOM 4440 C CA . GLN A 1 536 ? 2.439 -20.929 -20.811 1.00 74.00 536 GLN A CA 1
ATOM 4441 C C . GLN A 1 536 ? 3.893 -20.850 -21.289 1.00 74.00 536 GLN A C 1
ATOM 4443 O O . GLN A 1 536 ? 4.779 -20.577 -20.487 1.00 74.00 536 GLN A O 1
ATOM 4448 N N . THR A 1 537 ? 4.125 -20.965 -22.599 1.00 71.00 537 THR A N 1
ATOM 4449 C CA . THR A 1 537 ? 5.457 -20.805 -23.198 1.00 71.00 537 THR A CA 1
ATOM 4450 C C . THR A 1 537 ? 6.027 -19.409 -22.942 1.00 71.00 537 THR A C 1
ATOM 4452 O O . THR A 1 537 ? 7.155 -19.296 -22.477 1.00 71.00 537 THR A O 1
ATOM 4455 N N . ILE A 1 538 ? 5.267 -18.334 -23.193 1.00 71.31 538 ILE A N 1
ATOM 4456 C CA . ILE A 1 538 ? 5.722 -16.954 -22.939 1.00 71.31 538 ILE A CA 1
ATOM 4457 C C . ILE A 1 538 ? 5.970 -16.736 -21.440 1.00 71.31 538 ILE A C 1
ATOM 4459 O O . ILE A 1 538 ? 6.977 -16.137 -21.061 1.00 71.31 538 ILE A O 1
ATOM 4463 N N . LYS A 1 539 ? 5.089 -17.255 -20.576 1.00 74.88 539 LYS A N 1
ATOM 4464 C CA . LYS A 1 539 ? 5.216 -17.177 -19.113 1.00 74.88 539 LYS A CA 1
ATOM 4465 C C . LYS A 1 539 ? 6.488 -17.871 -18.616 1.00 74.88 539 LYS A C 1
ATOM 4467 O O . LYS A 1 539 ? 7.234 -17.282 -17.841 1.00 74.88 539 LYS A O 1
ATOM 4472 N N . GLU A 1 540 ? 6.765 -19.085 -19.081 1.00 70.75 540 GLU A N 1
ATOM 4473 C CA . GLU A 1 540 ? 7.967 -19.846 -18.713 1.00 70.75 540 GLU A CA 1
ATOM 4474 C C . GLU A 1 540 ? 9.245 -19.254 -19.325 1.00 70.75 540 GLU A C 1
ATOM 4476 O O . GLU A 1 540 ? 10.295 -19.253 -18.682 1.00 70.75 540 GLU A O 1
ATOM 4481 N N . ALA A 1 541 ? 9.157 -18.694 -20.534 1.00 65.44 541 ALA A N 1
ATOM 4482 C CA . ALA A 1 541 ? 10.285 -18.109 -21.254 1.00 65.44 541 ALA A CA 1
ATOM 4483 C C . ALA A 1 541 ? 10.549 -16.630 -20.922 1.00 65.44 541 ALA A C 1
ATOM 4485 O O . ALA A 1 541 ? 11.497 -16.060 -21.456 1.00 65.44 541 ALA A O 1
ATOM 4486 N N . SER A 1 542 ? 9.763 -15.993 -20.046 1.00 67.00 542 SER A N 1
ATOM 4487 C CA . SER A 1 542 ? 9.840 -14.544 -19.782 1.00 67.00 542 SER A CA 1
ATOM 4488 C C . SER A 1 542 ? 11.247 -14.083 -19.375 1.00 67.00 542 SER A C 1
ATOM 4490 O O . SER A 1 542 ? 11.810 -13.178 -19.990 1.00 67.00 542 SER A O 1
ATOM 4492 N N . GLU A 1 543 ? 11.874 -14.756 -18.405 1.00 68.12 543 GLU A N 1
ATOM 4493 C CA . GLU A 1 543 ? 13.261 -14.454 -18.012 1.00 68.12 543 GLU A CA 1
ATOM 4494 C C . GLU A 1 543 ? 14.270 -14.850 -19.101 1.00 68.12 543 GLU A C 1
ATOM 4496 O O . GLU A 1 543 ? 15.293 -14.192 -19.263 1.00 68.12 543 GLU A O 1
ATOM 4501 N N . SER A 1 544 ? 13.972 -15.877 -19.906 1.00 60.03 544 SER A N 1
ATOM 4502 C CA . SER A 1 544 ? 14.803 -16.257 -21.056 1.00 60.03 544 SER A CA 1
ATOM 4503 C C . SER A 1 544 ? 14.756 -15.233 -22.193 1.00 60.03 544 SER A C 1
ATOM 4505 O O . SER A 1 544 ? 15.743 -15.096 -22.910 1.00 60.03 544 SER A O 1
ATOM 4507 N N . PHE A 1 545 ? 13.655 -14.504 -22.383 1.00 62.50 545 PHE A N 1
ATOM 4508 C CA . PHE A 1 545 ? 13.603 -13.390 -23.332 1.00 62.50 545 PHE A CA 1
ATOM 4509 C C . PHE A 1 545 ? 14.436 -12.215 -22.834 1.00 62.50 545 PHE A C 1
ATOM 4511 O O . PHE A 1 545 ? 15.240 -11.673 -23.585 1.00 62.50 545 PHE A O 1
ATOM 4518 N N . ILE A 1 546 ? 14.321 -11.878 -21.550 1.00 69.25 546 ILE A N 1
ATOM 4519 C CA . ILE A 1 546 ? 15.108 -10.800 -20.941 1.00 69.25 546 ILE A CA 1
ATOM 4520 C C . ILE A 1 546 ? 16.611 -11.114 -20.987 1.00 69.25 546 ILE A C 1
ATOM 4522 O O . ILE A 1 546 ? 17.421 -10.250 -21.312 1.00 69.25 546 ILE A O 1
ATOM 4526 N N . ALA A 1 547 ? 16.975 -12.371 -20.738 1.00 58.12 547 ALA A N 1
ATOM 4527 C CA . ALA A 1 547 ? 18.328 -12.903 -20.869 1.00 58.12 547 ALA A CA 1
ATOM 4528 C C . ALA A 1 547 ? 18.957 -12.725 -22.261 1.00 58.12 547 ALA A C 1
ATOM 4530 O O . ALA A 1 547 ? 20.182 -12.740 -22.393 1.00 58.12 547 ALA A O 1
ATOM 4531 N N . GLN A 1 548 ? 18.131 -12.624 -23.302 1.00 61.78 548 GLN A N 1
ATOM 4532 C CA . GLN A 1 548 ? 18.574 -12.490 -24.687 1.00 61.78 548 GLN A CA 1
ATOM 4533 C C . GLN A 1 548 ? 18.712 -11.031 -25.137 1.00 61.78 548 GLN A C 1
ATOM 4535 O O . GLN A 1 548 ? 19.152 -10.811 -26.262 1.00 61.78 548 GLN A O 1
ATOM 4540 N N . ALA A 1 549 ? 18.386 -10.058 -24.278 1.00 68.69 549 ALA A N 1
ATOM 4541 C CA . ALA A 1 549 ? 18.540 -8.640 -24.580 1.00 68.69 549 ALA A CA 1
ATOM 4542 C C . ALA A 1 549 ? 20.002 -8.288 -24.905 1.00 68.69 549 ALA A C 1
ATOM 4544 O O . ALA A 1 549 ? 20.923 -8.635 -24.162 1.00 68.69 549 ALA A O 1
ATOM 4545 N N . GLU A 1 550 ? 20.223 -7.543 -25.987 1.00 66.88 550 GLU A N 1
ATOM 4546 C CA . GLU A 1 550 ? 21.562 -7.157 -26.441 1.00 66.88 550 GLU A CA 1
ATOM 4547 C C . GLU A 1 550 ? 22.141 -5.988 -25.627 1.00 66.88 550 GLU A C 1
ATOM 4549 O O . GLU A 1 550 ? 23.353 -5.777 -25.584 1.00 66.88 550 GLU A O 1
ATOM 4554 N N . ASN A 1 551 ? 21.278 -5.182 -25.000 1.00 71.94 551 ASN A N 1
ATOM 4555 C CA . ASN A 1 551 ? 21.651 -3.983 -24.247 1.00 71.94 551 ASN A CA 1
ATOM 4556 C C . ASN A 1 551 ? 20.653 -3.677 -23.112 1.00 71.94 551 ASN A C 1
ATOM 4558 O O . ASN A 1 551 ? 19.555 -4.233 -23.062 1.00 71.94 551 ASN A O 1
ATOM 4562 N N . LYS A 1 552 ? 21.023 -2.768 -22.192 1.00 75.50 552 LYS A N 1
ATOM 4563 C CA . LYS A 1 552 ? 20.204 -2.446 -21.006 1.00 75.50 552 LYS A CA 1
ATOM 4564 C C . LYS A 1 552 ? 18.870 -1.809 -21.366 1.00 75.50 552 LYS A C 1
ATOM 4566 O O . LYS A 1 552 ? 17.865 -2.134 -20.741 1.00 75.50 552 LYS A O 1
ATOM 4571 N N . MET A 1 553 ? 18.847 -0.965 -22.394 1.00 84.94 553 MET A N 1
ATOM 4572 C CA . MET A 1 553 ? 17.609 -0.365 -22.881 1.00 84.94 553 MET A CA 1
ATOM 4573 C C . MET A 1 553 ? 16.621 -1.433 -23.376 1.00 84.94 553 MET A C 1
ATOM 4575 O O . MET A 1 553 ? 15.450 -1.395 -23.018 1.00 84.94 553 MET A O 1
ATOM 4579 N N . GLU A 1 554 ? 17.083 -2.426 -24.136 1.00 83.69 554 GLU A N 1
ATOM 4580 C CA . GLU A 1 554 ? 16.241 -3.542 -24.583 1.00 83.69 554 GLU A CA 1
ATOM 4581 C C . GLU A 1 554 ? 15.718 -4.389 -23.411 1.00 83.69 554 GLU A C 1
ATOM 4583 O O . GLU A 1 554 ? 14.529 -4.700 -23.373 1.00 83.69 554 GLU A O 1
ATOM 4588 N N . GLU A 1 555 ? 16.560 -4.695 -22.412 1.00 82.19 555 GLU A N 1
ATOM 4589 C CA . GLU A 1 555 ? 16.125 -5.376 -21.180 1.00 82.19 555 GLU A CA 1
ATOM 4590 C C . GLU A 1 555 ? 14.991 -4.603 -20.482 1.00 82.19 555 GLU A C 1
ATOM 4592 O O . GLU A 1 555 ? 13.998 -5.202 -20.061 1.00 82.19 555 GLU A O 1
ATOM 4597 N N . ILE A 1 556 ? 15.130 -3.279 -20.360 1.00 87.56 556 ILE A N 1
ATOM 4598 C CA . ILE A 1 556 ? 14.134 -2.405 -19.729 1.00 87.56 556 ILE A CA 1
ATOM 4599 C C . ILE A 1 556 ? 12.783 -2.507 -20.458 1.00 87.56 556 ILE A C 1
ATOM 4601 O O . ILE A 1 556 ? 11.748 -2.714 -19.818 1.00 87.56 556 ILE A O 1
ATOM 4605 N N . TRP A 1 557 ? 12.788 -2.418 -21.790 1.00 91.69 557 TRP A N 1
ATOM 4606 C CA . TRP A 1 557 ? 11.573 -2.504 -22.605 1.00 91.69 557 TRP A CA 1
ATOM 4607 C C . TRP A 1 557 ? 10.937 -3.898 -22.601 1.00 91.69 557 TRP A C 1
ATOM 4609 O O . TRP A 1 557 ? 9.713 -4.009 -22.507 1.00 91.69 557 TRP A O 1
ATOM 4619 N N . LEU A 1 558 ? 11.741 -4.965 -22.645 1.00 85.62 558 LEU A N 1
ATOM 4620 C CA . LEU A 1 558 ? 11.240 -6.337 -22.538 1.00 85.62 558 LEU A CA 1
ATOM 4621 C C . LEU A 1 558 ? 10.550 -6.572 -21.194 1.00 85.62 558 LEU A C 1
ATOM 4623 O O . LEU A 1 558 ? 9.434 -7.088 -21.165 1.00 85.62 558 LEU A O 1
ATOM 4627 N N . ARG A 1 559 ? 11.163 -6.138 -20.083 1.00 89.56 559 ARG A N 1
ATOM 4628 C CA . ARG A 1 559 ? 10.551 -6.241 -18.747 1.00 89.56 559 ARG A CA 1
ATOM 4629 C C . ARG A 1 559 ? 9.224 -5.484 -18.663 1.00 89.56 559 ARG A C 1
ATOM 4631 O O . ARG A 1 559 ? 8.279 -6.011 -18.082 1.00 89.56 559 ARG A O 1
ATOM 4638 N N . TYR A 1 560 ? 9.137 -4.294 -19.260 1.00 94.00 560 TYR A N 1
ATOM 4639 C CA . TYR A 1 560 ? 7.896 -3.515 -19.314 1.00 94.00 560 TYR A CA 1
ATOM 4640 C C . TYR A 1 560 ? 6.769 -4.264 -20.043 1.00 94.00 560 TYR A C 1
ATOM 4642 O O . TYR A 1 560 ? 5.682 -4.434 -19.491 1.00 94.00 560 TYR A O 1
ATOM 4650 N N . TYR A 1 561 ? 7.019 -4.781 -21.249 1.00 91.88 561 TYR A N 1
ATOM 4651 C CA . TYR A 1 561 ? 5.973 -5.484 -21.998 1.00 91.88 561 TYR A CA 1
ATOM 4652 C C . TYR A 1 561 ? 5.630 -6.864 -21.439 1.00 91.88 561 TYR A C 1
ATOM 4654 O O . TYR A 1 561 ? 4.474 -7.272 -21.526 1.00 91.88 561 TYR A O 1
ATOM 4662 N N . ILE A 1 562 ? 6.579 -7.553 -20.802 1.00 87.75 562 ILE A N 1
ATOM 4663 C CA . ILE A 1 562 ? 6.291 -8.771 -20.033 1.00 87.75 562 ILE A CA 1
ATOM 4664 C C . ILE A 1 562 ? 5.364 -8.451 -18.852 1.00 87.75 562 ILE A C 1
ATOM 4666 O O . ILE A 1 562 ? 4.408 -9.188 -18.612 1.00 87.75 562 ILE A O 1
ATOM 4670 N N . ALA A 1 563 ? 5.578 -7.330 -18.151 1.00 91.88 563 ALA A N 1
ATOM 4671 C CA . ALA A 1 563 ? 4.657 -6.891 -17.104 1.00 91.88 563 ALA A CA 1
ATOM 4672 C C . ALA A 1 563 ? 3.241 -6.668 -17.666 1.00 91.88 563 ALA A C 1
ATOM 4674 O O . ALA A 1 563 ? 2.272 -7.172 -17.100 1.00 91.88 563 ALA A O 1
ATOM 4675 N N . ASN A 1 564 ? 3.113 -6.006 -18.820 1.00 91.75 564 ASN A N 1
ATOM 4676 C CA . ASN A 1 564 ? 1.813 -5.779 -19.461 1.00 91.75 564 ASN A CA 1
ATOM 4677 C C . ASN A 1 564 ? 1.151 -7.069 -19.972 1.00 91.75 564 ASN A C 1
ATOM 4679 O O . ASN A 1 564 ? -0.070 -7.208 -19.872 1.00 91.75 564 ASN A O 1
ATOM 4683 N N . PHE A 1 565 ? 1.932 -8.041 -20.448 1.00 90.38 565 PHE A N 1
ATOM 4684 C CA . PHE A 1 565 ? 1.439 -9.382 -20.763 1.00 90.38 565 PHE A CA 1
ATOM 4685 C C . PHE A 1 565 ? 0.864 -10.073 -19.517 1.00 90.38 565 PHE A C 1
ATOM 4687 O O . PHE A 1 565 ? -0.246 -10.604 -19.566 1.00 90.38 565 PHE A O 1
ATOM 4694 N N . PHE A 1 566 ? 1.562 -10.010 -18.378 1.00 90.31 566 PHE A N 1
ATOM 4695 C CA . PHE A 1 566 ? 1.054 -10.570 -17.124 1.00 90.31 566 PHE A CA 1
ATOM 4696 C C . PHE A 1 566 ? -0.214 -9.872 -16.631 1.00 90.31 566 PHE A C 1
ATOM 4698 O O . PHE A 1 566 ? -1.140 -10.550 -16.187 1.00 90.31 566 PHE A O 1
ATOM 4705 N N . ILE A 1 567 ? -0.308 -8.546 -16.776 1.00 90.31 567 ILE A N 1
ATOM 4706 C CA . ILE A 1 567 ? -1.544 -7.798 -16.500 1.00 90.31 567 ILE A CA 1
ATOM 4707 C C . ILE A 1 567 ? -2.688 -8.334 -17.364 1.00 90.31 567 ILE A C 1
ATOM 4709 O O . ILE A 1 567 ? -3.762 -8.621 -16.839 1.00 90.31 567 ILE A O 1
ATOM 4713 N N . TYR A 1 568 ? -2.455 -8.504 -18.669 1.00 87.69 568 TYR A N 1
ATOM 4714 C CA . TYR A 1 568 ? -3.456 -8.960 -19.635 1.00 87.69 568 TYR A CA 1
ATOM 4715 C C . TYR A 1 568 ? -4.055 -10.326 -19.261 1.00 87.69 568 TYR A C 1
ATOM 4717 O O . TYR A 1 568 ? -5.278 -10.470 -19.234 1.00 87.69 568 TYR A O 1
ATOM 4725 N N . ILE A 1 569 ? -3.208 -11.294 -18.887 1.00 87.00 569 ILE A N 1
ATOM 4726 C CA . ILE A 1 569 ? -3.642 -12.645 -18.485 1.00 87.00 569 ILE A CA 1
ATOM 4727 C C . ILE A 1 569 ? -4.079 -12.756 -17.014 1.00 87.00 569 ILE A C 1
ATOM 4729 O O . ILE A 1 569 ? -4.407 -13.849 -16.559 1.00 87.00 569 ILE A O 1
ATOM 4733 N N . GLY A 1 570 ? -4.104 -11.650 -16.260 1.00 83.12 570 GLY A N 1
ATOM 4734 C CA . GLY A 1 570 ? -4.576 -11.613 -14.869 1.00 83.12 570 GLY A CA 1
ATOM 4735 C C . GLY A 1 570 ? -3.538 -11.967 -13.793 1.00 83.12 570 GLY A C 1
ATOM 4736 O O . GLY A 1 570 ? -3.889 -12.036 -12.617 1.00 83.12 570 GLY A O 1
ATOM 4737 N N . GLU A 1 571 ? -2.265 -12.138 -14.151 1.00 85.62 571 GLU A N 1
ATOM 4738 C CA . GLU A 1 571 ? -1.155 -12.516 -13.260 1.00 85.62 571 GLU A CA 1
ATOM 4739 C C . GLU A 1 571 ? -0.496 -11.288 -12.609 1.00 85.62 571 GLU A C 1
ATOM 4741 O O . GLU A 1 571 ? 0.689 -10.987 -12.773 1.00 85.62 571 GLU A O 1
ATOM 4746 N N . MET A 1 572 ? -1.292 -10.538 -11.851 1.00 84.44 572 MET A N 1
ATOM 4747 C CA . MET A 1 572 ? -0.942 -9.188 -11.392 1.00 84.44 572 MET A CA 1
ATOM 4748 C C . MET A 1 572 ? 0.268 -9.155 -10.448 1.00 84.44 572 MET A C 1
ATOM 4750 O O . MET A 1 572 ? 1.051 -8.208 -10.477 1.00 84.44 572 MET A O 1
ATOM 4754 N N . GLN A 1 573 ? 0.478 -10.207 -9.648 1.00 81.94 573 GLN A N 1
ATOM 4755 C CA . GLN A 1 573 ? 1.662 -10.305 -8.792 1.00 81.94 573 GLN A CA 1
ATOM 4756 C C . GLN A 1 573 ? 2.953 -10.433 -9.613 1.00 81.94 573 GLN A C 1
ATOM 4758 O O . GLN A 1 573 ? 3.974 -9.857 -9.236 1.00 81.94 573 GLN A O 1
ATOM 4763 N N . LEU A 1 574 ? 2.929 -11.173 -10.727 1.00 83.06 574 LEU A N 1
ATOM 4764 C CA . LEU A 1 574 ? 4.089 -11.288 -11.614 1.00 83.06 574 LEU A CA 1
ATOM 4765 C C . LEU A 1 574 ? 4.378 -9.947 -12.290 1.00 83.06 574 LEU A C 1
ATOM 4767 O O . LEU A 1 574 ? 5.530 -9.516 -12.293 1.00 83.06 574 LEU A O 1
ATOM 4771 N N . ALA A 1 575 ? 3.342 -9.243 -12.752 1.00 88.94 575 ALA A N 1
ATOM 4772 C CA . ALA A 1 575 ? 3.484 -7.890 -13.286 1.00 88.94 575 ALA A CA 1
ATOM 4773 C C . ALA A 1 575 ? 4.134 -6.931 -12.272 1.00 88.94 575 ALA A C 1
ATOM 4775 O O . ALA A 1 575 ? 5.148 -6.305 -12.578 1.00 88.94 575 ALA A O 1
ATOM 4776 N N . ASN A 1 576 ? 3.622 -6.900 -11.037 1.00 85.69 576 ASN A N 1
ATOM 4777 C CA . ASN A 1 576 ? 4.167 -6.089 -9.947 1.00 85.69 576 ASN A CA 1
ATOM 4778 C C . ASN A 1 576 ? 5.646 -6.405 -9.661 1.00 85.69 576 ASN A C 1
ATOM 4780 O O . ASN A 1 576 ? 6.442 -5.491 -9.446 1.00 85.69 576 ASN A O 1
ATOM 4784 N N . ASN A 1 577 ? 6.045 -7.682 -9.701 1.00 80.12 577 ASN A N 1
ATOM 4785 C CA . ASN A 1 577 ? 7.445 -8.076 -9.508 1.00 80.12 577 ASN A CA 1
ATOM 4786 C C . ASN A 1 577 ? 8.360 -7.493 -10.602 1.00 80.12 577 ASN A C 1
ATOM 4788 O O . ASN A 1 577 ? 9.469 -7.044 -10.301 1.00 80.12 577 ASN A O 1
ATOM 4792 N N . HIS A 1 578 ? 7.906 -7.469 -11.859 1.00 82.75 578 HIS A N 1
ATOM 4793 C CA . HIS A 1 578 ? 8.648 -6.847 -12.958 1.00 82.75 578 HIS A CA 1
ATOM 4794 C C . HIS A 1 578 ? 8.732 -5.324 -12.805 1.00 82.75 578 HIS A C 1
ATOM 4796 O O . HIS A 1 578 ? 9.813 -4.765 -12.989 1.00 82.75 578 HIS A O 1
ATOM 4802 N N . SER A 1 579 ? 7.651 -4.659 -12.389 1.00 88.62 579 SER A N 1
ATOM 4803 C CA . SER A 1 579 ? 7.658 -3.218 -12.096 1.00 88.62 579 SER A CA 1
ATOM 4804 C C . SER A 1 579 ? 8.633 -2.850 -10.970 1.00 88.62 579 SER A C 1
ATOM 4806 O O . SER A 1 579 ? 9.425 -1.921 -11.121 1.00 88.62 579 SER A O 1
ATOM 4808 N N . ILE A 1 580 ? 8.655 -3.623 -9.876 1.00 82.38 580 ILE A N 1
ATOM 4809 C CA . ILE A 1 580 ? 9.617 -3.433 -8.775 1.00 82.38 580 ILE A CA 1
ATOM 4810 C C . ILE A 1 580 ? 11.048 -3.671 -9.263 1.00 82.38 580 ILE A C 1
ATOM 4812 O O . ILE A 1 580 ? 11.961 -2.922 -8.917 1.00 82.38 580 ILE A O 1
ATOM 4816 N N . THR A 1 581 ? 11.252 -4.683 -10.107 1.00 79.94 581 THR A N 1
ATOM 4817 C CA . THR A 1 581 ? 12.567 -4.973 -10.690 1.00 79.94 581 THR A CA 1
ATOM 4818 C C . THR A 1 581 ? 13.045 -3.828 -11.583 1.00 79.94 581 THR A C 1
ATOM 4820 O O . THR A 1 581 ? 14.231 -3.513 -11.581 1.00 79.94 581 THR A O 1
ATOM 4823 N N . LEU A 1 582 ? 12.149 -3.148 -12.303 1.00 83.50 582 LEU A N 1
ATOM 4824 C CA . LEU A 1 582 ? 12.488 -1.948 -13.072 1.00 83.50 582 LEU A CA 1
ATOM 4825 C C . LEU A 1 582 ? 12.957 -0.791 -12.173 1.00 83.50 582 LEU A C 1
ATOM 4827 O O . LEU A 1 582 ? 13.947 -0.141 -12.505 1.00 83.50 582 LEU A O 1
ATOM 4831 N N . TRP A 1 583 ? 12.335 -0.572 -11.009 1.00 84.00 583 TRP A N 1
ATOM 4832 C CA . TRP A 1 583 ? 12.836 0.400 -10.022 1.00 84.00 583 TRP A CA 1
ATOM 4833 C C . TRP A 1 583 ? 14.191 -0.016 -9.435 1.00 84.00 583 TRP A C 1
ATOM 4835 O O . TRP A 1 583 ? 15.114 0.797 -9.369 1.00 84.00 583 TRP A O 1
ATOM 4845 N N . TYR A 1 584 ? 14.341 -1.297 -9.087 1.00 77.62 584 TYR A N 1
ATOM 4846 C CA . TYR A 1 584 ? 15.597 -1.866 -8.591 1.00 77.62 584 TYR A CA 1
ATOM 4847 C C . TYR A 1 584 ? 16.740 -1.682 -9.601 1.00 77.62 584 TYR A C 1
ATOM 4849 O O . TYR A 1 584 ? 17.854 -1.300 -9.228 1.00 77.62 584 TYR A O 1
ATOM 4857 N N . LEU A 1 585 ? 16.463 -1.925 -10.886 1.00 73.19 585 LEU A N 1
ATOM 4858 C CA . LEU A 1 585 ? 17.390 -1.692 -11.990 1.00 73.19 585 LEU A CA 1
ATOM 4859 C C . LEU A 1 585 ? 17.714 -0.204 -12.136 1.00 73.19 585 LEU A C 1
ATOM 4861 O O . LEU A 1 585 ? 18.890 0.148 -12.210 1.00 73.19 585 LEU A O 1
ATOM 4865 N N . ALA A 1 586 ? 16.706 0.674 -12.114 1.00 82.75 586 ALA A N 1
ATOM 4866 C CA . ALA A 1 586 ? 16.898 2.120 -12.218 1.00 82.75 586 ALA A CA 1
ATOM 4867 C C . ALA A 1 586 ? 17.869 2.658 -11.153 1.00 82.75 586 ALA A C 1
ATOM 4869 O O . ALA A 1 586 ? 18.704 3.507 -11.460 1.00 82.75 586 ALA A O 1
ATOM 4870 N N . ASN A 1 587 ? 17.816 2.122 -9.930 1.00 76.56 587 ASN A N 1
ATOM 4871 C CA . ASN A 1 587 ? 18.693 2.512 -8.820 1.00 76.56 587 ASN A CA 1
ATOM 4872 C C . ASN A 1 587 ? 20.165 2.079 -8.999 1.00 76.56 587 ASN A C 1
ATOM 4874 O O . ASN A 1 587 ? 21.029 2.530 -8.249 1.00 76.56 587 ASN A O 1
ATOM 4878 N N . ARG A 1 588 ? 20.467 1.201 -9.967 1.00 70.56 588 ARG A N 1
ATOM 4879 C CA . ARG A 1 588 ? 21.793 0.573 -10.151 1.00 70.56 588 ARG A CA 1
ATOM 4880 C C . ARG A 1 588 ? 22.431 0.854 -11.512 1.00 70.56 588 ARG A C 1
ATOM 4882 O O . ARG A 1 588 ? 23.609 0.559 -11.704 1.00 70.56 588 ARG A O 1
ATOM 4889 N N . ILE A 1 589 ? 21.687 1.432 -12.452 1.00 71.62 589 ILE A N 1
ATOM 4890 C CA . ILE A 1 589 ? 22.203 1.840 -13.761 1.00 71.62 589 ILE A CA 1
ATOM 4891 C C . ILE A 1 589 ? 22.912 3.195 -13.635 1.00 71.62 589 ILE A C 1
ATOM 4893 O O . ILE A 1 589 ? 22.343 4.155 -13.125 1.00 71.62 589 ILE A O 1
ATOM 4897 N N . ASN A 1 590 ? 24.154 3.287 -14.126 1.00 65.38 590 ASN A N 1
ATOM 4898 C CA . ASN A 1 590 ? 24.916 4.544 -14.118 1.00 65.38 590 ASN A CA 1
ATOM 4899 C C . ASN A 1 590 ? 24.448 5.530 -15.206 1.00 65.38 590 ASN A C 1
ATOM 4901 O O . ASN A 1 590 ? 24.580 6.740 -15.031 1.00 65.38 590 ASN A O 1
ATOM 4905 N N . ASN A 1 591 ? 23.924 5.030 -16.331 1.00 77.25 591 ASN A N 1
ATOM 4906 C CA . ASN A 1 591 ? 23.375 5.871 -17.390 1.00 77.25 591 ASN A CA 1
ATOM 4907 C C . ASN A 1 591 ? 22.069 6.530 -16.904 1.00 77.25 591 ASN A C 1
ATOM 4909 O O . ASN A 1 591 ? 21.089 5.851 -16.598 1.00 77.25 591 ASN A O 1
ATOM 4913 N N . GLN A 1 592 ? 22.065 7.863 -16.830 1.00 81.50 592 GLN A N 1
ATOM 4914 C CA . GLN A 1 592 ? 20.938 8.631 -16.297 1.00 81.50 592 GLN A CA 1
ATOM 4915 C C . GLN A 1 592 ? 19.665 8.500 -17.143 1.00 81.50 592 GLN A C 1
ATOM 4917 O O . GLN A 1 592 ? 18.570 8.493 -16.586 1.00 81.50 592 GLN A O 1
ATOM 4922 N N . GLU A 1 593 ? 19.793 8.372 -18.463 1.00 86.50 593 GLU A N 1
ATOM 4923 C CA . GLU A 1 593 ? 18.662 8.225 -19.383 1.00 86.50 593 GLU A CA 1
ATOM 4924 C C . GLU A 1 593 ? 18.006 6.847 -19.226 1.00 86.50 593 GLU A C 1
ATOM 4926 O O . GLU A 1 593 ? 16.805 6.759 -18.979 1.00 86.50 593 GLU A O 1
ATOM 4931 N N . GLU A 1 594 ? 18.804 5.773 -19.252 1.00 86.31 594 GLU A N 1
ATOM 4932 C CA . GLU A 1 594 ? 18.331 4.401 -19.008 1.00 86.31 594 GLU A CA 1
ATOM 4933 C C . GLU A 1 594 ? 17.697 4.259 -17.617 1.00 86.31 594 GLU A C 1
ATOM 4935 O O . GLU A 1 594 ? 16.634 3.653 -17.475 1.00 86.31 594 GLU A O 1
ATOM 4940 N N . SER A 1 595 ? 18.315 4.855 -16.591 1.00 85.31 595 SER A N 1
ATOM 4941 C CA . SER A 1 595 ? 17.768 4.893 -15.231 1.00 85.31 595 SER A CA 1
ATOM 4942 C C . SER A 1 595 ? 16.414 5.614 -15.187 1.00 85.31 595 SER A C 1
ATOM 4944 O O . SER A 1 595 ? 15.455 5.090 -14.612 1.00 85.31 595 SER A O 1
ATOM 4946 N N . LYS A 1 596 ? 16.298 6.784 -15.838 1.00 90.44 596 LYS A N 1
ATOM 4947 C CA . LYS A 1 596 ? 15.044 7.552 -15.905 1.00 90.44 596 LYS A CA 1
ATOM 4948 C C . LYS A 1 596 ? 13.954 6.757 -16.629 1.00 90.44 596 LYS A C 1
ATOM 4950 O O . LYS A 1 596 ? 12.864 6.617 -16.081 1.00 90.44 596 LYS A O 1
ATOM 4955 N N . ILE A 1 597 ? 14.243 6.171 -17.792 1.00 92.94 597 ILE A N 1
ATOM 4956 C CA . ILE A 1 597 ? 13.273 5.376 -18.565 1.00 92.94 597 ILE A CA 1
ATOM 4957 C C . ILE A 1 597 ? 12.823 4.133 -17.784 1.00 92.94 597 ILE A C 1
ATOM 4959 O O . ILE A 1 597 ? 11.620 3.900 -17.661 1.00 92.94 597 ILE A O 1
ATOM 4963 N N . ALA A 1 598 ? 13.750 3.377 -17.181 1.00 90.19 598 ALA A N 1
ATOM 4964 C CA . ALA A 1 598 ? 13.414 2.217 -16.350 1.00 90.19 598 ALA A CA 1
ATOM 4965 C C . ALA A 1 598 ? 12.454 2.589 -15.211 1.00 90.19 598 ALA A C 1
ATOM 4967 O O . ALA A 1 598 ? 11.462 1.899 -14.968 1.00 90.19 598 ALA A O 1
ATOM 4968 N N . ARG A 1 599 ? 12.706 3.723 -14.549 1.00 92.62 599 ARG A N 1
ATOM 4969 C CA . ARG A 1 599 ? 11.863 4.235 -13.465 1.00 92.62 599 ARG A CA 1
ATOM 4970 C C . ARG A 1 599 ? 10.463 4.613 -13.945 1.00 92.62 599 ARG A C 1
ATOM 4972 O O . ARG A 1 599 ? 9.484 4.273 -13.277 1.00 92.62 599 ARG A O 1
ATOM 4979 N N . LEU A 1 600 ? 10.354 5.290 -15.089 1.00 95.44 600 LEU A N 1
ATOM 4980 C CA . LEU A 1 600 ? 9.068 5.697 -15.662 1.00 95.44 600 LEU A CA 1
ATOM 4981 C C . LEU A 1 600 ? 8.237 4.487 -16.105 1.00 95.44 600 LEU A C 1
ATOM 4983 O O . LEU A 1 600 ? 7.075 4.377 -15.718 1.00 95.44 600 LEU A O 1
ATOM 4987 N N . LEU A 1 601 ? 8.840 3.538 -16.826 1.00 95.88 601 LEU A N 1
ATOM 4988 C CA . LEU A 1 601 ? 8.172 2.307 -17.265 1.00 95.88 601 LEU A CA 1
ATOM 4989 C C . LEU A 1 601 ? 7.770 1.408 -16.086 1.00 95.88 601 LEU A C 1
ATOM 4991 O O . LEU A 1 601 ? 6.668 0.853 -16.073 1.00 95.88 601 LEU A O 1
ATOM 4995 N N . GLY A 1 602 ? 8.622 1.300 -15.060 1.00 94.25 602 GLY A N 1
ATOM 4996 C CA . GLY A 1 602 ? 8.293 0.600 -13.816 1.00 94.25 602 GLY A CA 1
ATOM 4997 C C . GLY A 1 602 ? 7.092 1.229 -13.110 1.00 94.25 602 GLY A C 1
ATOM 4998 O O . GLY A 1 602 ? 6.171 0.529 -12.703 1.00 94.25 602 GLY A O 1
ATOM 4999 N N . THR A 1 603 ? 7.046 2.562 -13.050 1.00 95.94 603 THR A N 1
ATOM 5000 C CA . THR A 1 603 ? 5.939 3.301 -12.423 1.00 95.94 603 THR A CA 1
ATOM 5001 C C . THR A 1 603 ? 4.636 3.185 -13.216 1.00 95.94 603 THR A C 1
ATOM 5003 O O . THR A 1 603 ? 3.572 3.020 -12.621 1.00 95.94 603 THR A O 1
ATOM 5006 N N . LEU A 1 604 ? 4.702 3.229 -14.549 1.00 96.88 604 LEU A N 1
ATOM 5007 C CA . LEU A 1 604 ? 3.530 3.086 -15.410 1.00 96.88 604 LEU A CA 1
ATOM 5008 C C . LEU A 1 604 ? 2.937 1.673 -15.334 1.00 96.88 604 LEU A C 1
ATOM 5010 O O . LEU A 1 604 ? 1.744 1.535 -15.075 1.00 96.88 604 LEU A O 1
ATOM 5014 N N . SER A 1 605 ? 3.762 0.633 -15.503 1.00 95.88 605 SE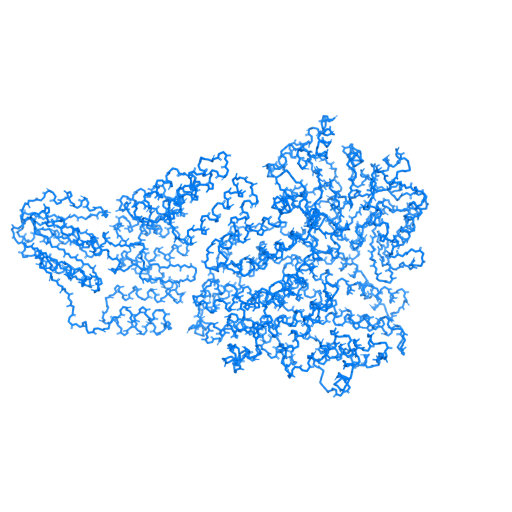R A N 1
ATOM 5015 C CA . SER A 1 605 ? 3.313 -0.769 -15.411 1.00 95.88 605 SER A CA 1
ATOM 5016 C C . SER A 1 605 ? 2.736 -1.095 -14.029 1.00 95.88 605 SER A C 1
ATOM 5018 O O . SER A 1 605 ? 1.676 -1.717 -13.944 1.00 95.88 605 SER A O 1
ATOM 5020 N N . TRP A 1 606 ? 3.355 -0.585 -12.956 1.00 94.81 606 TRP A N 1
ATOM 5021 C CA . TRP A 1 606 ? 2.795 -0.655 -11.606 1.00 94.81 606 TRP A CA 1
ATOM 5022 C C . TRP A 1 606 ? 1.425 0.022 -11.543 1.00 94.81 606 TRP A C 1
ATOM 5024 O O . TRP A 1 606 ? 0.459 -0.582 -11.088 1.00 94.81 606 TRP A O 1
ATOM 5034 N N . GLY A 1 607 ? 1.306 1.250 -12.055 1.00 95.06 607 GLY A N 1
ATOM 5035 C CA . GLY A 1 607 ? 0.048 1.995 -12.061 1.00 95.06 607 GLY A CA 1
ATOM 5036 C C . GLY A 1 607 ? -1.090 1.262 -12.780 1.00 95.06 607 GLY A C 1
ATOM 5037 O O . GLY A 1 607 ? -2.206 1.179 -12.263 1.00 95.06 607 GLY A O 1
ATOM 5038 N N . VAL A 1 608 ? -0.805 0.669 -13.942 1.00 94.44 608 VAL A N 1
ATOM 5039 C CA . VAL A 1 608 ? -1.780 -0.131 -14.698 1.00 94.44 608 VAL A CA 1
ATOM 5040 C C . VAL A 1 608 ? -2.178 -1.387 -13.913 1.00 94.44 608 VAL A C 1
ATOM 5042 O O . VAL A 1 608 ? -3.374 -1.663 -13.779 1.00 94.44 608 VAL A O 1
ATOM 5045 N N . ALA A 1 609 ? -1.213 -2.116 -13.342 1.00 91.69 609 ALA A N 1
ATOM 5046 C CA . ALA A 1 609 ? -1.477 -3.305 -12.531 1.00 91.69 609 ALA A CA 1
ATOM 5047 C C . ALA A 1 609 ? -2.321 -2.979 -11.286 1.00 91.69 609 ALA A C 1
ATOM 5049 O O . ALA A 1 609 ? -3.335 -3.633 -11.037 1.00 91.69 609 ALA A O 1
ATOM 5050 N N . GLN A 1 610 ? -1.967 -1.925 -10.542 1.00 89.69 610 GLN A N 1
ATOM 5051 C CA . GLN A 1 610 ? -2.702 -1.497 -9.348 1.00 89.69 610 GLN A CA 1
ATOM 5052 C C . GLN A 1 610 ? -4.129 -1.049 -9.687 1.00 89.69 610 GLN A C 1
ATOM 5054 O O . GLN A 1 610 ? -5.068 -1.454 -9.000 1.00 89.69 610 GLN A O 1
ATOM 5059 N N . TYR A 1 611 ? -4.330 -0.312 -10.787 1.00 90.38 611 TYR A N 1
ATOM 5060 C CA . TYR A 1 611 ? -5.676 0.038 -11.249 1.00 90.38 611 TYR A CA 1
ATOM 5061 C C . TYR A 1 611 ? -6.512 -1.215 -11.545 1.00 90.38 611 TYR A C 1
ATOM 5063 O O . TYR A 1 611 ? -7.646 -1.335 -11.085 1.00 90.38 611 TYR A O 1
ATOM 5071 N N . LYS A 1 612 ? -5.949 -2.189 -12.274 1.00 85.38 612 LYS A N 1
ATOM 5072 C CA . LYS A 1 612 ? -6.631 -3.456 -12.588 1.00 85.38 612 LYS A CA 1
ATOM 5073 C C . LYS A 1 612 ? -6.825 -4.364 -11.369 1.00 85.38 612 LYS A C 1
ATOM 5075 O O . LYS A 1 612 ? -7.657 -5.270 -11.423 1.00 85.38 612 LYS A O 1
ATOM 5080 N N . ASN A 1 613 ? -6.093 -4.140 -10.281 1.00 80.62 613 ASN A N 1
ATOM 5081 C CA . ASN A 1 613 ? -6.300 -4.782 -8.980 1.00 80.62 613 ASN A CA 1
ATOM 5082 C C . ASN A 1 613 ? -7.376 -4.106 -8.116 1.00 80.62 613 ASN A C 1
ATOM 5084 O O . ASN A 1 613 ? -7.652 -4.599 -7.027 1.00 80.62 613 ASN A O 1
ATOM 5088 N N . GLY A 1 614 ? -7.973 -3.006 -8.582 1.00 78.19 614 GLY A N 1
ATOM 5089 C CA . GLY A 1 614 ? -8.985 -2.246 -7.847 1.00 78.19 614 GLY A CA 1
ATOM 5090 C C . GLY A 1 614 ? -8.417 -1.089 -7.020 1.00 78.19 614 GLY A C 1
ATOM 5091 O O . GLY A 1 614 ? -9.182 -0.264 -6.520 1.00 78.19 614 GLY A O 1
ATOM 5092 N N . LYS A 1 615 ? -7.086 -0.938 -6.930 1.00 84.62 615 LYS A N 1
ATOM 5093 C CA . LYS A 1 615 ? -6.429 0.216 -6.291 1.00 84.62 615 LYS A CA 1
ATOM 5094 C C . LYS A 1 615 ? -6.389 1.420 -7.232 1.00 84.62 615 LYS A C 1
ATOM 5096 O O . LYS A 1 615 ? -5.331 1.894 -7.646 1.00 84.62 615 LYS A O 1
ATOM 5101 N N . GLU A 1 616 ? -7.567 1.931 -7.579 1.00 89.25 616 GLU A N 1
ATOM 5102 C CA . GLU A 1 616 ? -7.717 2.981 -8.592 1.00 89.25 616 GLU A CA 1
ATOM 5103 C C . GLU A 1 616 ? -6.926 4.258 -8.264 1.00 89.25 616 GLU A C 1
ATOM 5105 O O . GLU A 1 616 ? -6.370 4.881 -9.162 1.00 89.25 616 GLU A O 1
ATOM 5110 N N . ILE A 1 617 ? -6.855 4.651 -6.987 1.00 91.69 617 ILE A N 1
ATOM 5111 C CA . ILE A 1 617 ? -6.196 5.895 -6.546 1.00 91.69 617 ILE A CA 1
ATOM 5112 C C . ILE A 1 617 ? -4.691 5.831 -6.798 1.00 91.69 617 ILE A C 1
ATOM 5114 O O . ILE A 1 617 ? -4.121 6.748 -7.393 1.00 91.69 617 ILE A O 1
ATOM 5118 N N . GLU A 1 618 ? -4.061 4.739 -6.367 1.00 92.38 618 GLU A N 1
ATOM 5119 C CA . GLU A 1 618 ? -2.644 4.480 -6.606 1.00 92.38 618 GLU A CA 1
ATOM 5120 C C . GLU A 1 618 ? -2.378 4.378 -8.110 1.00 92.38 618 GLU A C 1
ATOM 5122 O O . GLU A 1 618 ? -1.522 5.090 -8.635 1.00 92.38 618 GLU A O 1
ATOM 5127 N N . GLY A 1 619 ? -3.189 3.584 -8.818 1.00 94.38 619 GLY A N 1
ATOM 5128 C CA . GLY A 1 619 ? -3.040 3.368 -10.252 1.00 94.38 619 GLY A CA 1
ATOM 5129 C C . GLY A 1 619 ? -3.090 4.656 -11.076 1.00 94.38 619 GLY A C 1
ATOM 5130 O O . GLY A 1 619 ? -2.177 4.934 -11.855 1.00 94.38 619 GLY A O 1
ATOM 5131 N N . ILE A 1 620 ? -4.115 5.487 -10.863 1.00 96.56 620 ILE A N 1
ATOM 5132 C CA . ILE A 1 620 ? -4.271 6.763 -11.574 1.00 96.56 620 ILE A CA 1
ATOM 5133 C C . ILE A 1 620 ? -3.167 7.744 -11.194 1.00 96.56 620 ILE A C 1
ATOM 5135 O O . ILE A 1 620 ? -2.639 8.426 -12.070 1.00 96.56 620 ILE A O 1
ATOM 5139 N N . THR A 1 621 ? -2.761 7.797 -9.924 1.00 96.19 621 THR A N 1
ATOM 5140 C CA . THR A 1 621 ? -1.690 8.715 -9.520 1.00 96.19 621 THR A CA 1
ATOM 5141 C C . THR A 1 621 ? -0.352 8.331 -10.154 1.00 96.19 621 THR A C 1
ATOM 5143 O O . THR A 1 621 ? 0.328 9.206 -10.689 1.00 96.19 621 THR A O 1
ATOM 5146 N N . CYS A 1 622 ? -0.005 7.038 -10.190 1.00 96.19 622 CYS A N 1
ATOM 5147 C CA . CYS A 1 622 ? 1.175 6.539 -10.900 1.00 96.19 622 CYS A CA 1
ATOM 5148 C C . CYS A 1 622 ? 1.137 6.924 -12.384 1.00 96.19 622 CYS A C 1
ATOM 5150 O O . CYS A 1 622 ? 2.072 7.563 -12.865 1.00 96.19 622 CYS A O 1
ATOM 5152 N N . ILE A 1 623 ? 0.037 6.628 -13.088 1.00 96.31 623 ILE A N 1
ATOM 5153 C CA . ILE A 1 623 ? -0.112 6.940 -14.518 1.00 96.31 623 ILE A CA 1
ATOM 5154 C C . ILE A 1 623 ? 0.057 8.444 -14.760 1.00 96.31 623 ILE A C 1
ATOM 5156 O O . ILE A 1 623 ? 0.926 8.847 -15.531 1.00 96.31 623 ILE A O 1
ATOM 5160 N N . VAL A 1 624 ? -0.706 9.287 -14.058 1.00 95.69 624 VAL A N 1
ATOM 5161 C CA . VAL A 1 624 ? -0.696 10.744 -14.272 1.00 95.69 624 VAL A CA 1
ATOM 5162 C C . VAL A 1 624 ? 0.650 11.367 -13.884 1.00 95.69 624 VAL A C 1
ATOM 5164 O O . VAL A 1 624 ? 1.107 12.287 -14.557 1.00 95.69 624 VAL A O 1
ATOM 5167 N N . SER A 1 625 ? 1.323 10.851 -12.849 1.00 93.44 625 SER A N 1
ATOM 5168 C CA . SER A 1 625 ? 2.631 11.365 -12.414 1.00 93.44 625 SER A CA 1
ATOM 5169 C C . SER A 1 625 ? 3.755 11.140 -13.431 1.00 93.44 625 SER A C 1
ATOM 5171 O O . SER A 1 625 ? 4.739 11.872 -13.416 1.00 93.44 625 SER A O 1
ATOM 5173 N N . THR A 1 626 ? 3.616 10.158 -14.327 1.00 93.38 626 THR A N 1
ATOM 5174 C CA . THR A 1 626 ? 4.657 9.828 -15.315 1.00 93.38 626 THR A CA 1
ATOM 5175 C C . THR A 1 626 ? 4.553 10.623 -16.616 1.00 93.38 626 THR A C 1
ATOM 5177 O O . THR A 1 626 ? 5.552 10.736 -17.321 1.00 93.38 626 THR A O 1
ATOM 5180 N N . ILE A 1 627 ? 3.389 11.208 -16.938 1.00 91.00 627 ILE A N 1
ATOM 5181 C CA . ILE A 1 627 ? 3.116 11.758 -18.280 1.00 91.00 627 ILE A CA 1
ATOM 5182 C C . ILE A 1 627 ? 4.076 12.893 -18.638 1.00 91.00 627 ILE A C 1
ATOM 5184 O O . ILE A 1 627 ? 4.673 12.874 -19.710 1.00 91.00 627 ILE A O 1
ATOM 5188 N N . GLU A 1 628 ? 4.257 13.867 -17.740 1.00 89.56 628 GLU A N 1
ATOM 5189 C CA . GLU A 1 628 ? 5.153 15.002 -17.996 1.00 89.56 628 GLU A CA 1
ATOM 5190 C C . GLU A 1 628 ? 6.596 14.535 -18.221 1.00 89.56 628 GLU A C 1
ATOM 5192 O O . GLU A 1 628 ? 7.272 15.022 -19.122 1.00 89.56 628 GLU A O 1
ATOM 5197 N N . HIS A 1 629 ? 7.036 13.516 -17.485 1.00 91.12 629 HIS A N 1
ATOM 5198 C CA . HIS A 1 629 ? 8.378 12.970 -17.637 1.00 91.12 629 HIS A CA 1
ATOM 5199 C C . HIS A 1 629 ? 8.563 12.144 -18.910 1.00 91.12 629 HIS A C 1
ATOM 5201 O O . HIS A 1 629 ? 9.651 12.188 -19.472 1.00 91.12 629 HIS A O 1
ATOM 5207 N N . PHE A 1 630 ? 7.533 11.441 -19.389 1.00 90.88 630 PHE A N 1
ATOM 5208 C CA . PHE A 1 630 ? 7.578 10.777 -20.695 1.00 90.88 630 PHE A CA 1
ATOM 5209 C C . PHE A 1 630 ? 7.687 11.784 -21.846 1.00 90.88 630 PHE A C 1
ATOM 5211 O O . PHE A 1 630 ? 8.391 11.519 -22.816 1.00 90.88 630 PHE A O 1
ATOM 5218 N N . ILE A 1 631 ? 7.049 12.955 -21.724 1.00 88.44 631 ILE A N 1
ATOM 5219 C CA . ILE A 1 631 ? 7.211 14.058 -22.686 1.00 88.44 631 ILE A CA 1
ATOM 5220 C C . ILE A 1 631 ? 8.649 14.586 -22.644 1.00 88.44 631 ILE A C 1
ATOM 5222 O O . ILE A 1 631 ? 9.276 14.738 -23.686 1.00 88.44 631 ILE A O 1
ATOM 5226 N N . GLU A 1 632 ? 9.194 14.830 -21.446 1.00 88.25 632 GLU A N 1
ATOM 5227 C CA . GLU A 1 632 ? 10.581 15.291 -21.272 1.00 88.25 632 GLU A CA 1
ATOM 5228 C C . GLU A 1 632 ? 11.625 14.321 -21.839 1.00 88.25 632 GLU A C 1
ATOM 5230 O O . GLU A 1 632 ? 12.706 14.760 -22.222 1.00 88.25 632 GLU A O 1
ATOM 5235 N N . THR A 1 633 ? 11.346 13.014 -21.831 1.00 87.75 633 THR A N 1
ATOM 5236 C CA . THR A 1 633 ? 12.243 11.980 -22.372 1.00 87.75 633 THR A CA 1
ATOM 5237 C C . THR A 1 633 ? 11.913 11.578 -23.807 1.00 87.75 633 THR A C 1
ATOM 5239 O O . THR A 1 633 ? 12.519 10.639 -24.297 1.00 87.75 633 THR A O 1
ATOM 5242 N N . GLU A 1 634 ? 10.950 12.232 -24.463 1.00 88.56 634 GLU A N 1
ATOM 5243 C CA . GLU A 1 634 ? 10.470 11.883 -25.813 1.00 88.56 634 GLU A CA 1
ATOM 5244 C C . GLU A 1 634 ? 9.934 10.431 -25.953 1.00 88.56 634 GLU A C 1
ATOM 5246 O O . GLU A 1 634 ? 9.810 9.894 -27.054 1.00 88.56 634 GLU A O 1
ATOM 5251 N N . GLU A 1 635 ? 9.525 9.799 -24.845 1.00 88.81 635 GLU A N 1
ATOM 5252 C CA . GLU A 1 635 ? 9.037 8.408 -24.773 1.00 88.81 635 GLU A CA 1
ATOM 5253 C C . GLU A 1 635 ? 7.532 8.337 -24.489 1.00 88.81 635 GLU A C 1
ATOM 5255 O O . GLU A 1 635 ? 7.094 7.815 -23.466 1.00 88.81 635 GLU A O 1
ATOM 5260 N N . ILE A 1 636 ? 6.701 8.883 -25.379 1.00 87.00 636 ILE A N 1
ATOM 5261 C CA . ILE A 1 636 ? 5.257 9.027 -25.124 1.00 87.00 636 ILE A CA 1
ATOM 5262 C C . ILE A 1 636 ? 4.443 7.744 -25.384 1.00 87.00 636 ILE A C 1
ATOM 5264 O O . ILE A 1 636 ? 3.344 7.594 -24.847 1.00 87.00 636 ILE A O 1
ATOM 5268 N N . ILE A 1 637 ? 4.972 6.801 -26.176 1.00 87.06 637 ILE A N 1
ATOM 5269 C CA . ILE A 1 637 ? 4.267 5.572 -26.598 1.00 87.06 637 ILE A CA 1
ATOM 5270 C C . ILE A 1 637 ? 3.685 4.758 -25.427 1.00 87.06 637 ILE A C 1
ATOM 5272 O O . ILE A 1 637 ? 2.492 4.462 -25.481 1.00 87.06 637 ILE A O 1
ATOM 5276 N N . PRO A 1 638 ? 4.435 4.438 -24.353 1.00 89.00 638 PRO A N 1
ATOM 5277 C CA . PRO A 1 638 ? 3.910 3.670 -23.220 1.00 89.00 638 PRO A CA 1
ATOM 5278 C C . PRO A 1 638 ? 2.646 4.288 -22.616 1.00 89.00 638 PRO A C 1
ATOM 5280 O O . PRO A 1 638 ? 1.662 3.597 -22.347 1.00 89.00 638 PRO A O 1
ATOM 5283 N N . PHE A 1 639 ? 2.642 5.615 -22.444 1.00 89.25 639 PHE A N 1
ATOM 5284 C CA . PHE A 1 639 ? 1.478 6.326 -21.929 1.00 89.25 639 PHE A CA 1
ATOM 5285 C C . PHE A 1 639 ? 0.282 6.222 -22.882 1.00 89.25 639 PHE A C 1
ATOM 5287 O O . PHE A 1 639 ? -0.832 5.981 -22.421 1.00 89.25 639 PHE A O 1
ATOM 5294 N N . LEU A 1 640 ? 0.494 6.385 -24.191 1.00 84.94 640 LEU A N 1
ATOM 5295 C CA . LEU A 1 640 ? -0.582 6.302 -25.184 1.00 84.94 640 LEU A CA 1
ATOM 5296 C C . LEU A 1 640 ? -1.183 4.895 -25.280 1.00 84.94 640 LEU A C 1
ATOM 5298 O O . LEU A 1 640 ? -2.401 4.768 -25.392 1.00 84.94 640 LEU A O 1
ATOM 5302 N N . GLU A 1 641 ? -0.348 3.855 -25.222 1.00 80.56 641 GLU A N 1
ATOM 5303 C CA . GLU A 1 641 ? -0.790 2.462 -25.328 1.00 80.56 641 GLU A CA 1
ATOM 5304 C C . GLU A 1 641 ? -1.532 1.988 -24.073 1.00 80.56 641 GLU A C 1
ATOM 5306 O O . GLU A 1 641 ? -2.631 1.444 -24.175 1.00 80.56 641 GLU A O 1
ATOM 5311 N N . ASP A 1 642 ? -0.945 2.198 -22.891 1.00 84.88 642 ASP A N 1
ATOM 5312 C CA . ASP A 1 642 ? -1.394 1.528 -21.667 1.00 84.88 642 ASP A CA 1
ATOM 5313 C C . ASP A 1 642 ? -2.003 2.506 -20.641 1.00 84.88 642 ASP A C 1
ATOM 5315 O O . ASP A 1 642 ? -2.952 2.165 -19.934 1.00 84.88 642 ASP A O 1
ATOM 5319 N N . GLY A 1 643 ? -1.520 3.753 -20.580 1.00 89.25 643 GLY A N 1
ATOM 5320 C CA . GLY A 1 643 ? -1.993 4.766 -19.625 1.00 89.25 643 GLY A CA 1
ATOM 5321 C C . GLY A 1 643 ? -3.298 5.458 -20.036 1.00 89.25 643 GLY A C 1
ATOM 5322 O O . GLY A 1 643 ? -4.226 5.584 -19.232 1.00 89.25 643 GLY A O 1
ATOM 5323 N N . LEU A 1 644 ? -3.401 5.891 -21.295 1.00 86.50 644 LEU A N 1
ATOM 5324 C CA . LEU A 1 644 ? -4.527 6.675 -21.813 1.00 86.50 644 LEU A CA 1
ATOM 5325 C C . LEU A 1 644 ? -5.848 5.887 -21.770 1.00 86.50 644 LEU A C 1
ATOM 5327 O O . LEU A 1 644 ? -6.894 6.442 -21.424 1.00 86.50 644 LEU A O 1
ATOM 5331 N N . GLY A 1 645 ? -5.796 4.580 -22.049 1.00 81.38 645 GLY A N 1
ATOM 5332 C CA . GLY A 1 645 ? -6.951 3.686 -21.943 1.00 81.38 645 GLY A CA 1
ATOM 5333 C C . GLY A 1 645 ? -7.483 3.570 -20.511 1.00 81.38 645 GLY A C 1
ATOM 5334 O O . GLY A 1 645 ? -8.693 3.636 -20.293 1.00 81.38 645 GLY A O 1
ATOM 5335 N N . ILE A 1 646 ? -6.592 3.468 -19.518 1.00 88.06 646 ILE A N 1
ATOM 5336 C CA . ILE A 1 646 ? -6.967 3.437 -18.097 1.00 88.06 646 ILE A CA 1
ATOM 5337 C C . ILE A 1 646 ? -7.577 4.770 -17.656 1.00 88.06 646 ILE A C 1
ATOM 5339 O O . ILE A 1 646 ? -8.607 4.766 -16.980 1.00 88.06 646 ILE A O 1
ATOM 5343 N N . LEU A 1 647 ? -7.004 5.902 -18.082 1.00 89.75 647 LEU A N 1
ATOM 5344 C CA . LEU A 1 647 ? -7.572 7.225 -17.802 1.00 89.75 647 LEU A CA 1
ATOM 5345 C C . LEU A 1 647 ? -8.988 7.366 -18.363 1.00 89.75 647 LEU A C 1
ATOM 5347 O O . LEU A 1 647 ? -9.865 7.867 -17.663 1.00 89.75 647 LEU A O 1
ATOM 5351 N N . ASN A 1 648 ? -9.232 6.885 -19.586 1.00 84.12 648 ASN A N 1
ATOM 5352 C CA . ASN A 1 648 ? -10.572 6.899 -20.164 1.00 84.12 648 ASN A CA 1
ATOM 5353 C C . ASN A 1 648 ? -11.552 6.078 -19.317 1.00 84.12 648 ASN A C 1
ATOM 5355 O O . ASN A 1 648 ? -12.590 6.599 -18.919 1.00 84.12 648 ASN A O 1
ATOM 5359 N N . ILE A 1 649 ? -11.205 4.834 -18.968 1.00 82.81 649 ILE A N 1
ATOM 5360 C CA . ILE A 1 649 ? -12.056 3.983 -18.119 1.00 82.81 649 ILE A CA 1
ATOM 5361 C C . ILE A 1 649 ? -12.362 4.680 -16.787 1.00 82.81 649 ILE A C 1
ATOM 5363 O O . ILE A 1 649 ? -13.519 4.736 -16.370 1.00 82.81 649 ILE A O 1
ATOM 5367 N N . TRP A 1 650 ? -11.352 5.257 -16.138 1.00 89.19 650 TRP A N 1
ATOM 5368 C CA . TRP A 1 650 ? -11.530 5.923 -14.855 1.00 89.19 650 TRP A CA 1
ATOM 5369 C C . TRP A 1 650 ? -12.412 7.172 -14.942 1.00 89.19 650 TRP A C 1
ATOM 5371 O O . TRP A 1 650 ? -13.303 7.328 -14.104 1.00 89.19 650 TRP A O 1
ATOM 5381 N N . ILE A 1 651 ? -12.226 8.028 -15.955 1.00 88.19 651 ILE A N 1
ATOM 5382 C CA . ILE A 1 651 ? -13.061 9.224 -16.152 1.00 88.19 651 ILE A CA 1
ATOM 5383 C C . ILE A 1 651 ? -14.511 8.830 -16.445 1.00 88.19 651 ILE A C 1
ATOM 5385 O O . ILE A 1 651 ? -15.421 9.422 -15.868 1.00 88.19 651 ILE A O 1
ATOM 5389 N N . GLN A 1 652 ? -14.748 7.801 -17.267 1.00 80.38 652 GLN A N 1
ATOM 5390 C CA . GLN A 1 652 ? -16.104 7.311 -17.544 1.00 80.38 652 GLN A CA 1
ATOM 5391 C C . GLN A 1 652 ? -16.772 6.741 -16.285 1.00 80.38 652 GLN A C 1
ATOM 5393 O O . GLN A 1 652 ? -17.901 7.113 -15.960 1.00 80.38 652 GLN A O 1
ATOM 5398 N N . ASN A 1 653 ? -16.061 5.901 -15.524 1.00 81.94 653 ASN A N 1
ATOM 5399 C CA . ASN A 1 653 ? -16.572 5.321 -14.276 1.00 81.94 653 ASN A CA 1
ATOM 5400 C C . ASN A 1 653 ? -16.870 6.387 -13.208 1.00 81.94 653 ASN A C 1
ATOM 5402 O O . ASN A 1 653 ? -17.735 6.188 -12.356 1.00 81.94 653 ASN A O 1
ATOM 5406 N N . ASN A 1 654 ? -16.180 7.528 -13.265 1.00 86.44 654 ASN A N 1
ATOM 5407 C CA . ASN A 1 654 ? -16.312 8.626 -12.314 1.00 86.44 654 ASN A CA 1
ATOM 5408 C C . ASN A 1 654 ? -16.915 9.892 -12.945 1.00 86.44 654 ASN A C 1
ATOM 5410 O O . ASN A 1 654 ? -16.690 10.988 -12.439 1.00 86.44 654 ASN A O 1
ATOM 5414 N N . LYS A 1 655 ? -17.716 9.764 -14.017 1.00 84.38 655 LYS A N 1
ATOM 5415 C CA . LYS A 1 655 ? -18.284 10.895 -14.782 1.00 84.38 655 LYS A CA 1
ATOM 5416 C C . LYS A 1 655 ? -18.933 11.974 -13.903 1.00 84.38 655 LYS A C 1
ATOM 5418 O O . LYS A 1 655 ? -18.800 13.158 -14.183 1.00 84.38 655 LYS A O 1
ATOM 5423 N N . PHE A 1 656 ? -19.590 11.577 -12.811 1.00 86.00 656 PHE A N 1
ATOM 5424 C CA . PHE A 1 656 ? -20.255 12.480 -11.862 1.00 86.00 656 PHE A CA 1
ATOM 5425 C C . PHE A 1 656 ? -19.302 13.388 -11.059 1.00 86.00 656 PHE A C 1
ATOM 5427 O O . PHE A 1 656 ? -19.765 14.335 -10.423 1.00 86.00 656 PHE A O 1
ATOM 5434 N N . LEU A 1 657 ? -17.994 13.106 -11.054 1.00 89.44 657 LEU A N 1
ATOM 5435 C CA . LEU A 1 657 ? -16.968 13.924 -10.400 1.00 89.44 657 LEU A CA 1
ATOM 5436 C C . LEU A 1 657 ? -16.448 15.064 -11.288 1.00 89.44 657 LEU A C 1
ATOM 5438 O O . LEU A 1 657 ? -15.731 15.927 -10.782 1.00 89.44 657 LEU A O 1
ATOM 5442 N N . PHE A 1 658 ? -16.812 15.085 -12.574 1.00 87.06 658 PHE A N 1
ATOM 5443 C CA . PHE A 1 658 ? -16.356 16.072 -13.553 1.00 87.06 658 PHE A CA 1
ATOM 5444 C C . PHE A 1 658 ? -17.503 16.988 -13.986 1.00 87.06 658 PHE A C 1
ATOM 5446 O O . PHE A 1 658 ? -18.650 16.563 -14.140 1.00 87.06 658 PHE A O 1
ATOM 5453 N N . SER A 1 659 ? -17.197 18.261 -14.223 1.00 88.12 659 SER A N 1
ATOM 5454 C CA . SER A 1 659 ? -18.108 19.167 -14.925 1.00 88.12 659 SER A CA 1
ATOM 5455 C C . SER A 1 659 ? -18.202 18.805 -16.409 1.00 88.12 659 SER A C 1
ATOM 5457 O O . SER A 1 659 ? -17.276 18.231 -16.984 1.00 88.12 659 SER A O 1
ATOM 5459 N N . THR A 1 660 ? -19.294 19.206 -17.064 1.00 84.25 660 THR A N 1
ATOM 5460 C CA . THR A 1 660 ? -19.479 19.003 -18.512 1.00 84.25 660 THR A CA 1
ATOM 5461 C C . THR A 1 660 ? -18.302 19.553 -19.320 1.00 84.25 660 THR A C 1
ATOM 5463 O O . THR A 1 660 ? -17.805 18.879 -20.210 1.00 84.25 660 THR A O 1
ATOM 5466 N N . THR A 1 661 ? -17.777 20.722 -18.945 1.00 88.56 661 THR A N 1
ATOM 5467 C CA . THR A 1 661 ? -16.624 21.345 -19.611 1.00 88.56 661 THR A CA 1
ATOM 5468 C C . THR A 1 661 ? -15.320 20.566 -19.446 1.00 88.56 661 THR A C 1
ATOM 5470 O O . THR A 1 661 ? -14.535 20.484 -20.386 1.00 88.56 661 THR A O 1
ATOM 5473 N N . GLU A 1 662 ? -15.063 20.003 -18.261 1.00 90.06 662 GLU A N 1
ATOM 5474 C CA . GLU A 1 662 ? -13.859 19.193 -18.012 1.00 90.06 662 GLU A CA 1
ATOM 5475 C C . GLU A 1 662 ? -13.937 17.861 -18.760 1.00 90.06 662 GLU A C 1
ATOM 5477 O O . GLU A 1 662 ? -12.947 17.405 -19.332 1.00 90.06 662 GLU A O 1
ATOM 5482 N N . PHE A 1 663 ? -15.132 17.272 -18.797 1.00 84.62 663 PHE A N 1
ATOM 5483 C CA . PHE A 1 663 ? -15.396 16.054 -19.542 1.00 84.62 663 PHE A CA 1
ATOM 5484 C C . PHE A 1 663 ? -15.221 16.278 -21.052 1.00 84.62 663 PHE A C 1
ATOM 5486 O O . PHE A 1 663 ? -14.453 15.556 -21.682 1.00 84.62 663 PHE A O 1
ATOM 5493 N N . ASP A 1 664 ? -15.823 17.328 -21.620 1.00 82.88 664 ASP A N 1
ATOM 5494 C CA . ASP A 1 664 ? -15.670 17.696 -23.036 1.00 82.88 664 ASP A CA 1
ATOM 5495 C C . ASP A 1 664 ? -14.201 17.940 -23.417 1.00 82.88 664 ASP A C 1
ATOM 5497 O O . ASP A 1 664 ? -13.738 17.491 -24.472 1.00 82.88 664 ASP A O 1
ATOM 5501 N N . PHE A 1 665 ? -13.443 18.609 -22.539 1.00 90.50 665 PHE A N 1
ATOM 5502 C CA . PHE A 1 665 ? -11.999 18.775 -22.702 1.00 90.50 665 PHE A CA 1
ATOM 5503 C C . PHE A 1 665 ? -11.289 17.420 -22.800 1.00 90.50 665 PHE A C 1
ATOM 5505 O O . PHE A 1 665 ? -10.506 17.215 -23.730 1.00 90.50 665 PHE A O 1
ATOM 5512 N N . PHE A 1 666 ? -11.565 16.491 -21.878 1.00 88.19 666 PHE A N 1
ATOM 5513 C CA . PHE A 1 666 ? -10.926 15.177 -21.891 1.00 88.19 666 PHE A CA 1
ATOM 5514 C C . PHE A 1 666 ? -11.248 14.398 -23.170 1.00 88.19 666 PHE A C 1
ATOM 5516 O O . PHE A 1 666 ? -10.354 13.789 -23.750 1.00 88.19 666 PHE A O 1
ATOM 5523 N N . ILE A 1 667 ? -12.485 14.464 -23.668 1.00 80.69 667 ILE A N 1
ATOM 5524 C CA . ILE A 1 667 ? -12.858 13.801 -24.926 1.00 80.69 667 ILE A CA 1
ATOM 5525 C C . ILE A 1 667 ? -12.073 14.362 -26.107 1.00 80.69 667 ILE A C 1
ATOM 5527 O O . ILE A 1 667 ? -11.571 13.600 -26.937 1.00 80.69 667 ILE A O 1
ATOM 5531 N N . HIS A 1 668 ? -11.909 15.684 -26.170 1.00 82.94 668 HIS A N 1
ATOM 5532 C CA . HIS A 1 668 ? -11.071 16.303 -27.191 1.00 82.94 668 HIS A CA 1
ATOM 5533 C C . HIS A 1 668 ? -9.598 15.879 -27.061 1.00 82.94 668 HIS A C 1
ATOM 5535 O O . HIS A 1 668 ? -8.967 15.527 -28.061 1.00 82.94 668 HIS A O 1
ATOM 5541 N N . PHE A 1 669 ? -9.070 15.868 -25.834 1.00 85.69 669 PHE A N 1
ATOM 5542 C CA . PHE A 1 669 ? -7.707 15.435 -25.523 1.00 85.69 669 PHE A CA 1
ATOM 5543 C C . PHE A 1 669 ? -7.458 13.981 -25.954 1.00 85.69 669 PHE A C 1
ATOM 5545 O O . PHE A 1 669 ? -6.520 13.715 -26.705 1.00 85.69 669 PHE A O 1
ATOM 5552 N N . PHE A 1 670 ? -8.334 13.058 -25.550 1.00 82.94 670 PHE A N 1
ATOM 5553 C CA . PHE A 1 670 ? -8.267 11.635 -25.885 1.00 82.94 670 PHE A CA 1
ATOM 5554 C C . PHE A 1 670 ? -8.311 11.415 -27.403 1.00 82.94 670 PHE A C 1
ATOM 5556 O O . PHE A 1 670 ? -7.455 10.730 -27.962 1.00 82.94 670 PHE A O 1
ATOM 5563 N N . LYS A 1 671 ? -9.249 12.071 -28.101 1.00 75.19 671 LYS A N 1
ATOM 5564 C CA . LYS A 1 671 ? -9.393 11.962 -29.561 1.00 75.19 671 LYS A CA 1
ATOM 5565 C C . LYS A 1 671 ? -8.142 12.405 -30.309 1.00 75.19 671 LYS A C 1
ATOM 5567 O O . LYS A 1 671 ? -7.747 11.764 -31.277 1.00 75.19 671 LYS A O 1
ATOM 5572 N N . ARG A 1 672 ? -7.530 13.508 -29.881 1.00 80.75 672 ARG A N 1
ATOM 5573 C CA . ARG A 1 672 ? -6.332 14.044 -30.530 1.00 80.75 672 ARG A CA 1
ATOM 5574 C C . ARG A 1 672 ? -5.142 13.090 -30.413 1.00 80.75 672 ARG A C 1
ATOM 5576 O O . ARG A 1 672 ? -4.349 13.017 -31.340 1.00 80.75 672 ARG A O 1
ATOM 5583 N N . LEU A 1 673 ? -5.008 12.395 -29.286 1.00 78.19 673 LEU A N 1
ATOM 5584 C CA . LEU A 1 673 ? -3.846 11.549 -29.000 1.00 78.19 673 LEU A CA 1
ATOM 5585 C C . LEU A 1 673 ? -3.987 10.101 -29.478 1.00 78.19 673 LEU A C 1
ATOM 5587 O O . LEU A 1 673 ? -3.003 9.366 -29.465 1.00 78.19 673 LEU A O 1
ATOM 5591 N N . THR A 1 674 ? -5.174 9.689 -29.923 1.00 69.69 674 THR A N 1
ATOM 5592 C CA . THR A 1 674 ? -5.394 8.315 -30.382 1.00 69.69 674 THR A CA 1
ATOM 5593 C C . THR A 1 674 ? -5.297 8.240 -31.919 1.00 69.69 674 THR A C 1
ATOM 5595 O O . THR A 1 674 ? -5.984 9.001 -32.605 1.00 69.69 674 THR A O 1
ATOM 5598 N N . PRO A 1 675 ? -4.452 7.366 -32.508 1.00 56.97 675 PRO A N 1
ATOM 5599 C CA . PRO A 1 675 ? -4.193 7.364 -33.951 1.00 56.97 675 PRO A CA 1
ATOM 5600 C C . PRO A 1 675 ? -5.436 7.056 -34.802 1.00 56.97 675 PRO A C 1
ATOM 5602 O O . PRO A 1 675 ? -6.251 6.214 -34.435 1.00 56.97 675 PRO A O 1
ATOM 5605 N N . GLN A 1 676 ? -5.542 7.668 -35.991 1.00 46.59 676 GLN A N 1
ATOM 5606 C CA . GLN A 1 676 ? -6.707 7.567 -36.895 1.00 46.59 676 GLN A CA 1
ATOM 5607 C C . GLN A 1 676 ? -7.062 6.136 -37.353 1.00 46.59 676 GLN A C 1
ATOM 5609 O O . GLN A 1 676 ? -8.203 5.893 -37.727 1.00 46.59 676 GLN A O 1
ATOM 5614 N N . ASN A 1 677 ? -6.122 5.185 -37.296 1.00 39.88 677 ASN A N 1
ATOM 5615 C CA . ASN A 1 677 ? -6.345 3.788 -37.701 1.00 39.88 677 ASN A CA 1
ATOM 5616 C C . ASN A 1 677 ? -6.850 2.883 -36.559 1.00 39.88 677 ASN A C 1
ATOM 5618 O O . ASN A 1 677 ? -7.140 1.708 -36.788 1.00 39.88 677 ASN A O 1
ATOM 5622 N N . ALA A 1 678 ? -6.958 3.395 -35.329 1.00 49.41 678 ALA A N 1
ATOM 5623 C CA . ALA A 1 678 ? -7.557 2.662 -34.223 1.00 49.41 678 ALA A CA 1
ATOM 5624 C C . ALA A 1 678 ? -9.089 2.790 -34.301 1.00 49.41 678 ALA A C 1
ATOM 5626 O O . ALA A 1 678 ? -9.692 3.705 -33.751 1.00 49.41 678 ALA A O 1
ATOM 5627 N N . ASN A 1 679 ? -9.745 1.849 -34.986 1.00 44.34 679 ASN A N 1
ATOM 5628 C CA . ASN A 1 679 ? -11.211 1.800 -35.136 1.00 44.34 679 ASN A CA 1
ATOM 5629 C C . ASN A 1 679 ? -11.996 1.739 -33.799 1.00 44.34 679 ASN A C 1
ATOM 5631 O O . ASN A 1 679 ? -13.221 1.823 -33.808 1.00 44.34 679 ASN A O 1
ATOM 5635 N N . GLN A 1 680 ? -11.323 1.576 -32.654 1.00 53.59 680 GLN A N 1
ATOM 5636 C CA . GLN A 1 680 ? -11.916 1.687 -31.315 1.00 53.59 680 GLN A CA 1
ATOM 5637 C C . GLN A 1 680 ? -12.229 3.144 -30.910 1.00 53.59 680 GLN A C 1
ATOM 5639 O O . GLN A 1 680 ? -13.051 3.376 -30.024 1.00 53.59 680 GLN A O 1
ATOM 5644 N N . ASN A 1 681 ? -11.606 4.133 -31.559 1.00 58.28 681 ASN A N 1
ATOM 5645 C CA . ASN A 1 681 ? -11.686 5.545 -31.165 1.00 58.28 681 ASN A CA 1
ATOM 5646 C C . ASN A 1 681 ? -13.091 6.121 -31.328 1.00 58.28 681 ASN A C 1
ATOM 5648 O O . ASN A 1 681 ? -13.548 6.888 -30.483 1.00 58.28 681 ASN A O 1
ATOM 5652 N N . GLU A 1 682 ? -13.778 5.730 -32.401 1.00 66.38 682 GLU A N 1
ATOM 5653 C CA . GLU A 1 682 ? -15.141 6.178 -32.682 1.00 66.38 682 GLU A CA 1
ATOM 5654 C C . GLU A 1 682 ? -16.119 5.627 -31.635 1.00 66.38 682 GLU A C 1
ATOM 5656 O O . GLU A 1 682 ? -16.963 6.365 -31.136 1.00 66.38 682 GLU A O 1
ATOM 5661 N N . VAL A 1 683 ? -15.944 4.369 -31.207 1.00 71.62 683 VAL A N 1
ATOM 5662 C CA . VAL A 1 683 ? -16.761 3.754 -30.148 1.00 71.62 683 VAL A CA 1
ATOM 5663 C C . VAL A 1 683 ? -16.610 4.518 -28.835 1.00 71.62 683 VAL A C 1
ATOM 5665 O O . VAL A 1 683 ? -17.613 4.903 -28.242 1.00 71.62 683 VAL A O 1
ATOM 5668 N N . TYR A 1 684 ? -15.380 4.784 -28.385 1.00 67.44 684 TYR A N 1
ATOM 5669 C CA . TYR A 1 684 ? -15.155 5.515 -27.134 1.00 67.44 684 TYR A CA 1
ATOM 5670 C C . TYR A 1 684 ? -15.619 6.977 -27.201 1.00 67.44 684 TYR A C 1
ATOM 5672 O O . TYR A 1 684 ? -16.148 7.488 -26.213 1.00 67.44 684 TYR A O 1
ATOM 5680 N N . GLU A 1 685 ? -15.493 7.637 -28.356 1.00 65.56 685 GLU A N 1
ATOM 5681 C CA . GLU A 1 685 ? -16.055 8.975 -28.581 1.00 65.56 685 GLU A CA 1
ATOM 5682 C C . GLU A 1 685 ? -17.581 8.968 -28.444 1.00 65.56 685 GLU A C 1
ATOM 5684 O O . GLU A 1 685 ? -18.147 9.813 -27.747 1.00 65.56 685 GLU A O 1
ATOM 5689 N N . TYR A 1 686 ? -18.251 8.013 -29.085 1.00 75.19 686 TYR A N 1
ATOM 5690 C CA . TYR A 1 686 ? -19.698 7.897 -28.991 1.00 75.19 686 TYR A CA 1
ATOM 5691 C C . TYR A 1 686 ? -20.156 7.494 -27.587 1.00 75.19 686 TYR A C 1
ATOM 5693 O O . TYR A 1 686 ? -21.151 8.037 -27.119 1.00 75.19 686 TYR A O 1
ATOM 5701 N N . ILE A 1 687 ? -19.416 6.635 -26.872 1.00 72.94 687 ILE A N 1
ATOM 5702 C CA . ILE A 1 687 ? -19.702 6.313 -25.461 1.00 72.94 687 ILE A CA 1
ATOM 5703 C C . ILE A 1 687 ? -19.670 7.589 -24.628 1.00 72.94 687 ILE A C 1
ATOM 5705 O O . ILE A 1 687 ? -20.585 7.851 -23.851 1.00 72.94 687 ILE A O 1
ATOM 5709 N N . ALA A 1 688 ? -18.638 8.408 -24.816 1.00 64.94 688 ALA A N 1
ATOM 5710 C CA . ALA A 1 688 ? -18.506 9.644 -24.072 1.00 64.94 688 ALA A CA 1
ATOM 5711 C C . ALA A 1 688 ? -19.629 10.646 -24.372 1.00 64.94 688 ALA A C 1
ATOM 5713 O O . ALA A 1 688 ? -20.154 11.276 -23.454 1.00 64.94 688 ALA A O 1
ATOM 5714 N N . LYS A 1 689 ? -20.024 10.770 -25.643 1.00 71.12 689 LYS A N 1
ATOM 5715 C CA . LYS A 1 689 ? -21.149 11.617 -26.069 1.00 71.12 689 LYS A CA 1
ATOM 5716 C C . LYS A 1 689 ? -22.522 11.008 -25.782 1.00 71.12 689 LYS A C 1
ATOM 5718 O O . LYS A 1 689 ? -23.521 11.663 -26.057 1.00 71.12 689 LYS A O 1
ATOM 5723 N N . GLU A 1 690 ? -22.567 9.780 -25.266 1.00 75.12 690 GLU A N 1
ATOM 5724 C CA . GLU A 1 690 ? -23.783 8.973 -25.129 1.00 75.12 690 GLU A CA 1
ATOM 5725 C C . GLU A 1 690 ? -24.552 8.818 -26.462 1.00 75.12 690 GLU A C 1
ATOM 5727 O O . GLU A 1 690 ? -25.774 8.688 -26.488 1.00 75.12 690 GLU A O 1
ATOM 5732 N N . ASP A 1 691 ? -23.833 8.809 -27.591 1.00 84.31 691 ASP A N 1
ATOM 5733 C CA . ASP A 1 691 ? -24.388 8.589 -28.932 1.00 84.31 691 ASP A CA 1
ATOM 5734 C C . ASP A 1 691 ? -24.491 7.086 -29.233 1.00 84.31 691 ASP A C 1
ATOM 5736 O O . ASP A 1 691 ? -23.753 6.501 -30.031 1.00 84.31 691 ASP A O 1
ATOM 5740 N N . TRP A 1 692 ? -25.420 6.431 -28.540 1.00 87.19 692 TRP A N 1
ATOM 5741 C CA . TRP A 1 692 ? -25.620 4.985 -28.629 1.00 87.19 692 TRP A CA 1
ATOM 5742 C C . TRP A 1 692 ? -25.995 4.523 -30.048 1.00 87.19 692 TRP A C 1
ATOM 5744 O O . TRP A 1 692 ? -25.571 3.456 -30.490 1.00 87.19 692 TRP A O 1
ATOM 5754 N N . ASN A 1 693 ? -26.725 5.343 -30.808 1.00 87.56 693 ASN A N 1
ATOM 5755 C CA . ASN A 1 693 ? -27.118 5.013 -32.179 1.00 87.56 693 ASN A CA 1
ATOM 5756 C C . ASN A 1 693 ? -25.906 4.939 -33.120 1.00 87.56 693 ASN A C 1
ATOM 5758 O O . ASN A 1 693 ? -25.846 4.064 -33.988 1.00 87.56 693 ASN A O 1
ATOM 5762 N N . ALA A 1 694 ? -24.922 5.823 -32.950 1.00 85.56 694 ALA A N 1
ATOM 5763 C CA . ALA A 1 694 ? -23.709 5.782 -33.751 1.00 85.56 694 ALA A CA 1
ATOM 5764 C C . ALA A 1 694 ? -22.842 4.547 -33.439 1.00 85.56 694 ALA A C 1
ATOM 5766 O O . ALA A 1 694 ? -22.359 3.904 -34.372 1.00 85.56 694 ALA A O 1
ATOM 5767 N N . ILE A 1 695 ? -22.735 4.137 -32.166 1.00 85.81 695 ILE A N 1
ATOM 5768 C CA . ILE A 1 695 ? -22.063 2.878 -31.773 1.00 85.81 695 ILE A CA 1
ATOM 5769 C C . ILE A 1 695 ? -22.745 1.677 -32.426 1.00 85.81 695 ILE A C 1
ATOM 5771 O O . ILE A 1 695 ? -22.076 0.823 -33.009 1.00 85.81 695 ILE A O 1
ATOM 5775 N N . TYR A 1 696 ? -24.076 1.619 -32.343 1.00 88.12 696 TYR A N 1
ATOM 5776 C CA . TYR A 1 696 ? -24.869 0.543 -32.930 1.00 88.12 696 TYR A CA 1
ATOM 5777 C C . TYR A 1 696 ? -24.604 0.401 -34.433 1.00 88.12 696 TYR A C 1
ATOM 5779 O O . TYR A 1 696 ? -24.313 -0.696 -34.912 1.00 88.12 696 TYR A O 1
ATOM 5787 N N . ASN A 1 697 ? -24.641 1.515 -35.169 1.00 87.88 697 ASN A N 1
ATOM 5788 C CA . ASN A 1 697 ? -24.409 1.522 -36.613 1.00 87.88 697 ASN A CA 1
ATOM 5789 C C . ASN A 1 697 ? -22.964 1.146 -36.973 1.00 87.88 697 ASN A C 1
ATOM 5791 O O . ASN A 1 697 ? -22.746 0.406 -37.932 1.00 87.88 697 ASN A O 1
ATOM 5795 N N . LEU A 1 698 ? -21.988 1.627 -36.197 1.00 86.94 698 LEU A N 1
ATOM 5796 C CA . LEU A 1 698 ? -20.569 1.349 -36.412 1.00 86.94 698 LEU A CA 1
ATOM 5797 C C . LEU A 1 698 ? -20.231 -0.133 -36.200 1.00 86.94 698 LEU A C 1
ATOM 5799 O O . LEU A 1 698 ? -19.492 -0.730 -36.985 1.00 86.94 698 LEU A O 1
ATOM 5803 N N . LEU A 1 699 ? -20.751 -0.726 -35.124 1.00 88.00 699 LEU A N 1
ATOM 5804 C CA . LEU A 1 699 ? -20.388 -2.081 -34.710 1.00 88.00 699 LEU A CA 1
ATOM 5805 C C . LEU A 1 699 ? -21.294 -3.157 -35.311 1.00 88.00 699 LEU A C 1
ATOM 5807 O O . LEU A 1 699 ? -20.835 -4.283 -35.493 1.00 88.00 699 LEU A O 1
ATOM 5811 N N . GLY A 1 700 ? -22.531 -2.826 -35.695 1.00 86.44 700 GLY A N 1
ATOM 5812 C CA . GLY A 1 700 ? -23.509 -3.794 -36.195 1.00 86.44 700 GLY A CA 1
ATOM 5813 C C . GLY A 1 700 ? -22.967 -4.680 -37.319 1.00 86.44 700 GLY A C 1
ATOM 5814 O O . GLY A 1 700 ? -22.990 -5.903 -37.201 1.00 86.44 700 GLY A O 1
ATOM 5815 N N . TYR A 1 701 ? -22.381 -4.099 -38.374 1.00 83.88 701 TYR A N 1
ATOM 5816 C CA . TYR A 1 701 ? -21.825 -4.895 -39.479 1.00 83.88 701 TYR A CA 1
ATOM 5817 C C . TYR A 1 701 ? -20.718 -5.859 -39.022 1.00 83.88 701 TYR A C 1
ATOM 5819 O O . TYR A 1 701 ? -20.660 -6.987 -39.514 1.00 83.88 701 TYR A O 1
ATOM 5827 N N . LYS A 1 702 ? -19.857 -5.433 -38.086 1.00 84.44 702 LYS A N 1
ATOM 5828 C CA . LYS A 1 702 ? -18.776 -6.272 -37.550 1.00 84.44 702 LYS A CA 1
ATOM 5829 C C . LYS A 1 702 ? -19.344 -7.456 -36.779 1.00 84.44 702 LYS A C 1
ATOM 5831 O O . LYS A 1 702 ? -18.917 -8.580 -37.009 1.00 84.44 702 LYS A O 1
ATOM 5836 N N . ILE A 1 703 ? -20.333 -7.222 -35.919 1.00 88.56 703 ILE A N 1
ATOM 5837 C CA . ILE A 1 703 ? -20.920 -8.273 -35.084 1.00 88.56 703 ILE A CA 1
ATOM 5838 C C . ILE A 1 703 ? -21.654 -9.323 -35.926 1.00 88.56 703 ILE A C 1
ATOM 5840 O O . ILE A 1 703 ? -21.414 -10.511 -35.731 1.00 88.56 703 ILE A O 1
ATOM 5844 N N . TYR A 1 704 ? -22.467 -8.913 -36.906 1.00 85.06 704 TYR A N 1
ATOM 5845 C CA . TYR A 1 704 ? -23.243 -9.858 -37.723 1.00 85.06 704 TYR A CA 1
ATOM 5846 C C . TYR A 1 704 ? -22.417 -10.643 -38.758 1.00 85.06 704 TYR A C 1
ATOM 5848 O O . TYR A 1 704 ? -22.843 -11.720 -39.164 1.00 85.06 704 TYR A O 1
ATOM 5856 N N . ASN A 1 705 ? -21.258 -10.133 -39.198 1.00 83.50 705 ASN A N 1
ATOM 5857 C CA . ASN A 1 705 ? -20.462 -10.749 -40.275 1.00 83.50 705 ASN A CA 1
ATOM 5858 C C . ASN A 1 705 ? -19.108 -11.321 -39.813 1.00 83.50 705 ASN A C 1
ATOM 5860 O O . ASN A 1 705 ? -18.217 -11.538 -40.637 1.00 83.50 705 ASN A O 1
ATOM 5864 N N . THR A 1 706 ? -18.924 -11.550 -38.512 1.00 82.06 706 THR A N 1
ATOM 5865 C CA . THR A 1 706 ? -17.674 -12.110 -37.975 1.00 82.06 706 THR A CA 1
ATOM 5866 C C . THR A 1 706 ? -17.571 -13.618 -38.228 1.00 82.06 706 THR A C 1
ATOM 5868 O O . THR A 1 706 ? -18.537 -14.353 -38.049 1.00 82.06 706 THR A O 1
ATOM 5871 N N . GLN A 1 707 ? -16.376 -14.083 -38.616 1.00 75.88 707 GLN A N 1
ATOM 5872 C CA . GLN A 1 707 ? -16.025 -15.511 -38.703 1.00 75.88 707 GLN A CA 1
ATOM 5873 C C . GLN A 1 707 ? -15.041 -15.958 -37.604 1.00 75.88 707 GLN A C 1
ATOM 5875 O O . GLN A 1 707 ? -14.931 -17.152 -37.344 1.00 75.88 707 GLN A O 1
ATOM 5880 N N . GLU A 1 708 ? -14.352 -15.017 -36.944 1.00 79.31 708 GLU A N 1
ATOM 5881 C CA . GLU A 1 708 ? -13.379 -15.279 -35.875 1.00 79.31 708 GLU A CA 1
ATOM 5882 C C . GLU A 1 708 ? -13.728 -14.519 -34.589 1.00 79.31 708 GLU A C 1
ATOM 5884 O O . GLU A 1 708 ? -13.782 -13.290 -34.565 1.00 79.31 708 GLU A O 1
ATOM 5889 N N . TYR A 1 709 ? -13.912 -15.256 -33.495 1.00 84.25 709 TYR A N 1
ATOM 5890 C CA . TYR A 1 709 ? -14.288 -14.716 -32.189 1.00 84.25 709 TYR A CA 1
ATOM 5891 C C . TYR A 1 709 ? -13.043 -14.481 -31.324 1.00 84.25 709 TYR A C 1
ATOM 5893 O O . TYR A 1 709 ? -12.594 -15.368 -30.601 1.00 84.25 709 TYR A O 1
ATOM 5901 N N . ASN A 1 710 ? -12.465 -13.284 -31.424 1.00 81.94 710 ASN A N 1
ATOM 5902 C CA . ASN A 1 710 ? -11.265 -12.879 -30.684 1.00 81.94 710 ASN A CA 1
ATOM 5903 C C . ASN A 1 710 ? -11.598 -11.875 -29.550 1.00 81.94 710 ASN A C 1
ATOM 5905 O O . ASN A 1 710 ? -12.730 -11.383 -29.474 1.00 81.94 710 ASN A O 1
ATOM 5909 N N . PRO A 1 711 ? -10.636 -11.521 -28.670 1.00 81.19 711 PRO A N 1
ATOM 5910 C CA . PRO A 1 711 ? -10.878 -10.563 -27.589 1.00 81.19 711 PRO A CA 1
ATOM 5911 C C . PRO A 1 711 ? -11.409 -9.201 -28.056 1.00 81.19 711 PRO A C 1
ATOM 5913 O O . PRO A 1 711 ? -12.181 -8.567 -27.337 1.00 81.19 711 PRO A O 1
ATO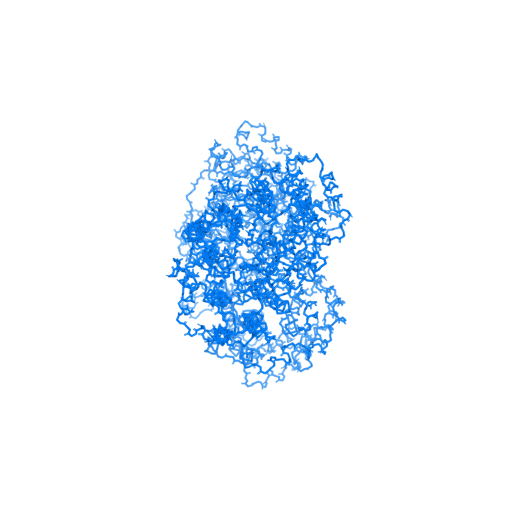M 5916 N N . GLN A 1 712 ? -11.029 -8.748 -29.257 1.00 81.94 712 GLN A N 1
ATOM 5917 C CA . GLN A 1 712 ? -11.539 -7.495 -29.811 1.00 81.94 712 GLN A CA 1
ATOM 5918 C C . GLN A 1 712 ? -13.023 -7.595 -30.157 1.00 81.94 712 GLN A C 1
ATOM 5920 O O . GLN A 1 712 ? -13.789 -6.698 -29.813 1.00 81.94 712 GLN A O 1
ATOM 5925 N N . TRP A 1 713 ? -13.435 -8.689 -30.800 1.00 87.75 713 TRP A N 1
ATOM 5926 C CA . TRP A 1 713 ? -14.839 -8.948 -31.096 1.00 87.75 713 TRP A CA 1
ATOM 5927 C C . TRP A 1 713 ? -15.676 -8.975 -29.813 1.00 87.75 713 TRP A C 1
ATOM 5929 O O . TRP A 1 713 ? -16.750 -8.389 -29.794 1.00 87.75 713 TRP A O 1
ATOM 5939 N N . ALA A 1 714 ? -15.178 -9.565 -28.721 1.00 88.50 714 ALA A N 1
ATOM 5940 C CA . ALA A 1 714 ? -15.896 -9.582 -27.445 1.00 88.50 714 ALA A CA 1
ATOM 5941 C C . ALA A 1 714 ? -16.136 -8.171 -26.870 1.00 88.50 714 ALA A C 1
ATOM 5943 O O . ALA A 1 714 ? -17.216 -7.889 -26.347 1.00 88.50 714 ALA A O 1
ATOM 5944 N N . LEU A 1 715 ? -15.150 -7.274 -26.986 1.00 85.50 715 LEU A N 1
ATOM 5945 C CA . LEU A 1 715 ? -15.289 -5.873 -26.574 1.00 85.50 715 LEU A CA 1
ATOM 5946 C C . LEU A 1 715 ? -16.252 -5.104 -27.484 1.00 85.50 715 LEU A C 1
ATOM 5948 O O . LEU A 1 715 ? -17.129 -4.396 -26.989 1.00 85.50 715 LEU A O 1
ATOM 5952 N N . ASP A 1 716 ? -16.131 -5.277 -28.802 1.00 86.75 716 ASP A N 1
ATOM 5953 C CA . ASP A 1 716 ? -17.057 -4.691 -29.775 1.00 86.75 716 ASP A CA 1
ATOM 5954 C C . ASP A 1 716 ? -18.491 -5.202 -29.520 1.00 86.75 716 ASP A C 1
ATOM 5956 O O . ASP A 1 716 ? -19.448 -4.430 -29.552 1.00 86.75 716 ASP A O 1
ATOM 5960 N N . PHE A 1 717 ? -18.653 -6.483 -29.181 1.00 90.81 717 PHE A N 1
ATOM 5961 C CA . PHE A 1 717 ? -19.943 -7.103 -28.882 1.00 90.81 717 PHE A CA 1
ATOM 5962 C C . PHE A 1 717 ? -20.570 -6.545 -27.604 1.00 90.81 717 PHE A C 1
ATOM 5964 O O . PHE A 1 717 ? -21.760 -6.217 -27.578 1.00 90.81 717 PHE A O 1
ATOM 5971 N N . TYR A 1 718 ? -19.762 -6.366 -26.558 1.00 90.25 718 TYR A N 1
ATOM 5972 C CA . TYR A 1 718 ? -20.167 -5.672 -25.339 1.00 90.25 718 TYR A CA 1
ATOM 5973 C C . TYR A 1 718 ? -20.644 -4.246 -25.637 1.00 90.25 718 TYR A C 1
ATOM 5975 O O . TYR A 1 718 ? -21.742 -3.870 -25.231 1.00 90.25 718 TYR A O 1
ATOM 5983 N N . HIS A 1 719 ? -19.864 -3.457 -26.380 1.00 87.69 719 HIS A N 1
ATOM 5984 C CA . HIS A 1 719 ? -20.215 -2.071 -26.692 1.00 87.69 719 HIS A CA 1
ATOM 5985 C C . HIS A 1 719 ? -21.454 -1.955 -27.587 1.00 87.69 719 HIS A C 1
ATOM 5987 O O . HIS A 1 719 ? -22.296 -1.088 -27.350 1.00 87.69 719 HIS A O 1
ATOM 5993 N N . TYR A 1 720 ? -21.606 -2.852 -28.563 1.00 90.75 720 TYR A N 1
ATOM 5994 C CA . TYR A 1 720 ? -22.811 -2.957 -29.383 1.00 90.75 720 TYR A CA 1
ATOM 5995 C C . TYR A 1 720 ? -24.049 -3.247 -28.524 1.00 90.75 720 TYR A C 1
ATOM 5997 O O . TYR A 1 720 ? -25.054 -2.542 -28.613 1.00 90.75 720 TYR A O 1
ATOM 6005 N N . THR A 1 721 ? -23.955 -4.233 -27.628 1.00 89.50 721 THR A N 1
ATOM 6006 C CA . THR A 1 721 ? -25.067 -4.602 -26.743 1.00 89.50 721 THR A CA 1
ATOM 6007 C C . THR A 1 721 ? -25.391 -3.472 -25.765 1.00 89.50 721 THR A C 1
ATOM 6009 O O . THR A 1 721 ? -26.557 -3.129 -25.570 1.00 89.50 721 THR A O 1
ATOM 6012 N N . LEU A 1 722 ? -24.372 -2.825 -25.192 1.00 88.50 722 LEU A N 1
ATOM 6013 C CA . LEU A 1 722 ? -24.536 -1.670 -24.310 1.00 88.50 722 LEU A CA 1
ATOM 6014 C C . LEU A 1 722 ? -25.282 -0.528 -25.007 1.00 88.50 722 LEU A C 1
ATOM 6016 O O . LEU A 1 722 ? -26.175 0.067 -24.406 1.00 88.50 722 LEU A O 1
ATOM 6020 N N . ALA A 1 723 ? -24.961 -0.256 -26.273 1.00 87.81 723 ALA A N 1
ATOM 6021 C CA . ALA A 1 723 ? -25.654 0.746 -27.069 1.00 87.81 723 ALA A CA 1
ATOM 6022 C C . ALA A 1 723 ? -27.141 0.414 -27.261 1.00 87.81 723 ALA A C 1
ATOM 6024 O O . ALA A 1 723 ? -27.988 1.290 -27.088 1.00 87.81 723 ALA A O 1
ATOM 6025 N N . THR A 1 724 ? -27.477 -0.853 -27.533 1.00 87.12 724 THR A N 1
ATOM 6026 C CA . THR A 1 724 ? -28.886 -1.278 -27.602 1.00 87.12 724 THR A CA 1
ATOM 6027 C C . THR A 1 724 ? -29.599 -1.183 -26.254 1.00 87.12 724 THR A C 1
ATOM 6029 O O . THR A 1 724 ? -30.757 -0.796 -26.215 1.00 87.12 724 THR A O 1
ATOM 6032 N N . ALA A 1 725 ? -28.909 -1.461 -25.143 1.00 85.50 725 ALA A N 1
ATOM 6033 C CA . ALA A 1 725 ? -29.496 -1.424 -23.803 1.00 85.50 725 ALA A CA 1
ATOM 6034 C C . ALA A 1 725 ? -29.679 -0.003 -23.239 1.00 85.50 725 ALA A C 1
ATOM 6036 O O . ALA A 1 725 ? -30.487 0.206 -22.335 1.00 85.50 725 ALA A O 1
ATOM 6037 N N . LYS A 1 726 ? -28.898 0.970 -23.722 1.00 84.44 726 LYS A N 1
ATOM 6038 C CA . LYS A 1 726 ? -28.945 2.372 -23.277 1.00 84.44 726 LYS A CA 1
ATOM 6039 C C . LYS A 1 726 ? -29.777 3.280 -24.181 1.00 84.44 726 LYS A C 1
ATOM 6041 O O . LYS A 1 726 ? -30.187 4.343 -23.724 1.00 84.44 726 LYS A O 1
ATOM 6046 N N . SER A 1 727 ? -30.009 2.895 -25.434 1.00 82.44 727 SER A N 1
ATOM 6047 C CA . SER A 1 727 ? -30.821 3.676 -26.369 1.00 82.44 727 SER A CA 1
ATOM 6048 C C . SER A 1 727 ? -32.313 3.476 -26.108 1.00 82.44 727 SER A C 1
ATOM 6050 O O . SER A 1 727 ? -32.789 2.353 -26.016 1.00 82.44 727 SER A O 1
ATOM 6052 N N . GLU A 1 728 ? -33.077 4.568 -26.068 1.00 77.56 728 GLU A N 1
ATOM 6053 C CA . GLU A 1 728 ? -34.546 4.512 -25.992 1.00 77.56 728 GLU A CA 1
ATOM 6054 C C . GLU A 1 728 ? -35.197 4.083 -27.323 1.00 77.56 728 GLU A C 1
ATOM 6056 O O . GLU A 1 728 ? -36.390 3.792 -27.366 1.00 77.56 728 GLU A O 1
ATOM 6061 N N . GLN A 1 729 ? -34.434 4.083 -28.424 1.00 78.62 729 GLN A N 1
ATOM 6062 C CA . GLN A 1 729 ? -34.935 3.850 -29.785 1.00 78.62 729 GLN A CA 1
ATOM 6063 C C . GLN A 1 729 ? -34.569 2.472 -30.349 1.00 78.62 729 GLN A C 1
ATOM 6065 O O . GLN A 1 729 ? -35.117 2.075 -31.378 1.00 78.62 729 GLN A O 1
ATOM 6070 N N . LEU A 1 730 ? -33.624 1.765 -29.723 1.00 80.69 730 LEU A N 1
ATOM 6071 C CA . LEU A 1 730 ? -33.132 0.469 -30.185 1.00 80.69 730 LEU A CA 1
ATOM 6072 C C . LEU A 1 730 ? -33.658 -0.641 -29.277 1.00 80.69 730 LEU A C 1
ATOM 6074 O O . LEU A 1 730 ? -33.760 -0.467 -28.067 1.00 80.69 730 LEU A O 1
ATOM 6078 N N . HIS A 1 731 ? -33.959 -1.796 -29.866 1.00 81.12 731 HIS A N 1
ATOM 6079 C CA . HIS A 1 731 ? -34.296 -2.998 -29.111 1.00 81.12 731 HIS A CA 1
ATOM 6080 C C . HIS A 1 731 ? -33.061 -3.881 -28.952 1.00 81.12 731 HIS A C 1
ATOM 6082 O O . HIS A 1 731 ? -32.262 -4.022 -29.881 1.00 81.12 731 HIS A O 1
ATOM 6088 N N . ILE A 1 732 ? -32.918 -4.479 -27.771 1.00 82.62 732 ILE A N 1
ATOM 6089 C CA . ILE A 1 732 ? -31.879 -5.467 -27.494 1.00 82.62 732 ILE A CA 1
ATOM 6090 C C . ILE A 1 732 ? -32.200 -6.735 -28.286 1.00 82.62 732 ILE A C 1
ATOM 6092 O O . ILE A 1 732 ? -33.262 -7.331 -28.106 1.00 82.62 732 ILE A O 1
ATOM 6096 N N . ASP A 1 733 ? -31.280 -7.165 -29.149 1.00 85.94 733 ASP A N 1
ATOM 6097 C CA . ASP A 1 733 ? -31.394 -8.456 -29.827 1.00 85.94 733 ASP A CA 1
ATOM 6098 C C . ASP A 1 733 ? -30.963 -9.576 -28.872 1.00 85.94 733 ASP A C 1
ATOM 6100 O O . ASP A 1 733 ? -29.791 -9.944 -28.769 1.00 85.94 733 ASP A O 1
ATOM 6104 N N . PHE A 1 734 ? -31.935 -10.084 -28.120 1.00 88.50 734 PHE A N 1
ATOM 6105 C CA . PHE A 1 734 ? -31.698 -11.130 -27.132 1.00 88.50 734 PHE A CA 1
ATOM 6106 C C . PHE A 1 734 ? -31.270 -12.461 -27.756 1.00 88.50 734 PHE A C 1
ATOM 6108 O O . PHE A 1 734 ? -30.541 -13.219 -27.117 1.00 88.50 734 PHE A O 1
ATOM 6115 N N . ASP A 1 735 ? -31.693 -12.738 -28.991 1.00 89.75 735 ASP A N 1
ATOM 6116 C CA . ASP A 1 735 ? -31.315 -13.956 -29.707 1.00 89.75 735 ASP A CA 1
ATOM 6117 C C . ASP A 1 735 ? -29.828 -13.907 -30.048 1.00 89.75 735 ASP A C 1
ATOM 6119 O O . ASP A 1 735 ? -29.086 -14.837 -29.733 1.00 89.75 735 ASP A O 1
ATOM 6123 N N . LEU A 1 736 ? -29.371 -12.766 -30.574 1.00 90.25 736 LEU A N 1
ATOM 6124 C CA . LEU A 1 736 ? -27.959 -12.522 -30.845 1.00 90.25 736 LEU A CA 1
ATOM 6125 C C . LEU A 1 736 ? -27.095 -12.677 -29.586 1.00 90.25 736 LEU A C 1
ATOM 6127 O O . LEU A 1 736 ? -26.011 -13.258 -29.671 1.00 90.25 736 LEU A O 1
ATOM 6131 N N . ILE A 1 737 ? -27.560 -12.179 -28.430 1.00 91.56 737 ILE A N 1
ATOM 6132 C CA . ILE A 1 737 ? -26.873 -12.368 -27.143 1.00 91.56 737 ILE A CA 1
ATOM 6133 C C . ILE A 1 737 ? -26.770 -13.854 -26.828 1.00 91.56 737 ILE A C 1
ATOM 6135 O O . ILE A 1 737 ? -25.660 -14.363 -26.694 1.00 91.56 737 ILE A O 1
ATOM 6139 N N . MET A 1 738 ? -27.908 -14.543 -26.729 1.00 91.88 738 MET A N 1
ATOM 6140 C CA . MET A 1 738 ? -27.979 -15.934 -26.281 1.00 91.88 738 MET A CA 1
ATOM 6141 C C . MET A 1 738 ? -27.198 -16.886 -27.197 1.00 91.88 738 MET A C 1
ATOM 6143 O O . MET A 1 738 ? -26.485 -17.753 -26.692 1.00 91.88 738 MET A O 1
ATOM 6147 N N . ASP A 1 739 ? -27.257 -16.685 -28.516 1.00 91.62 739 ASP A N 1
ATOM 6148 C CA . ASP A 1 739 ? -26.558 -17.513 -29.507 1.00 91.62 739 ASP A CA 1
ATOM 6149 C C . ASP A 1 739 ? -25.026 -17.343 -29.454 1.00 91.62 739 ASP A C 1
ATOM 6151 O O . ASP A 1 739 ? -24.287 -18.234 -29.874 1.00 91.62 739 ASP A O 1
ATOM 6155 N N . ASN A 1 740 ? -24.528 -16.226 -28.909 1.00 92.56 740 ASN A N 1
ATOM 6156 C CA . ASN A 1 740 ? -23.099 -15.900 -28.866 1.00 92.56 740 ASN A CA 1
ATOM 6157 C C . ASN A 1 740 ? -22.466 -15.981 -27.467 1.00 92.56 740 ASN A C 1
ATOM 6159 O O . ASN A 1 740 ? -21.297 -15.623 -27.316 1.00 92.56 740 ASN A O 1
ATOM 6163 N N . ILE A 1 741 ? -23.171 -16.481 -26.446 1.00 93.38 741 ILE A N 1
ATOM 6164 C CA . ILE A 1 741 ? -22.631 -16.572 -25.076 1.00 93.38 741 ILE A CA 1
ATOM 6165 C C . ILE A 1 741 ? -21.373 -17.443 -24.994 1.00 93.38 741 ILE A C 1
ATOM 6167 O O . ILE A 1 741 ? -20.393 -17.031 -24.376 1.00 93.38 741 ILE A O 1
ATOM 6171 N N . GLU A 1 742 ? -21.360 -18.621 -25.625 1.00 92.81 742 GLU A N 1
ATOM 6172 C CA . GLU A 1 742 ? -20.163 -19.479 -25.613 1.00 92.81 742 GLU A CA 1
ATOM 6173 C C . GLU A 1 742 ? -18.992 -18.810 -26.335 1.00 92.81 742 GLU A C 1
ATOM 6175 O O . GLU A 1 742 ? -17.872 -18.809 -25.828 1.00 92.81 742 GLU A O 1
ATOM 6180 N N . ASN A 1 743 ? -19.266 -18.173 -27.477 1.00 91.25 743 ASN A N 1
ATOM 6181 C CA . ASN A 1 743 ? -18.259 -17.440 -28.241 1.00 91.25 743 ASN A CA 1
ATOM 6182 C C . ASN A 1 743 ? -17.668 -16.293 -27.413 1.00 91.25 743 ASN A C 1
ATOM 6184 O O . ASN A 1 743 ? -16.455 -16.105 -27.412 1.00 91.25 743 ASN A O 1
ATOM 6188 N N . LEU A 1 744 ? -18.502 -15.565 -26.663 1.00 91.31 744 LEU A N 1
ATOM 6189 C CA . LEU A 1 744 ? -18.076 -14.513 -25.739 1.00 91.31 744 LEU A CA 1
ATOM 6190 C C . LEU A 1 744 ? -17.176 -15.057 -24.626 1.00 91.31 744 LEU A C 1
ATOM 6192 O O . LEU A 1 744 ? -16.121 -14.480 -24.361 1.00 91.31 744 LEU A O 1
ATOM 6196 N N . ILE A 1 745 ? -17.565 -16.166 -23.990 1.00 90.50 745 ILE A N 1
ATOM 6197 C CA . ILE A 1 745 ? -16.762 -16.807 -22.940 1.00 90.50 745 ILE A CA 1
ATOM 6198 C C . ILE A 1 745 ? -15.393 -17.206 -23.499 1.00 90.50 745 ILE A C 1
ATOM 6200 O O . ILE A 1 745 ? -14.377 -16.859 -22.895 1.00 90.50 745 ILE A O 1
ATOM 6204 N N . CYS A 1 746 ? -15.364 -17.885 -24.651 1.00 86.88 746 CYS A N 1
ATOM 6205 C CA . CYS A 1 746 ? -14.140 -18.326 -25.321 1.00 86.88 746 CYS A CA 1
ATOM 6206 C C . CYS A 1 746 ? -13.248 -17.147 -25.735 1.00 86.88 746 CYS A C 1
ATOM 6208 O O . CYS A 1 746 ? -12.051 -17.154 -25.451 1.00 86.88 746 CYS A O 1
ATOM 6210 N N . ALA A 1 747 ? -13.827 -16.106 -26.335 1.00 86.44 747 ALA A N 1
ATOM 6211 C CA . ALA A 1 747 ? -13.104 -14.916 -26.775 1.00 86.44 747 ALA A CA 1
ATOM 6212 C C . ALA A 1 747 ? -12.470 -14.135 -25.610 1.00 86.44 747 ALA A C 1
ATOM 6214 O O . ALA A 1 747 ? -11.447 -13.477 -25.791 1.00 86.44 747 ALA A O 1
ATOM 6215 N N . LEU A 1 748 ? -13.051 -14.211 -24.408 1.00 87.69 748 LEU A N 1
ATOM 6216 C CA . LEU A 1 748 ? -12.544 -13.526 -23.219 1.00 87.69 748 LEU A CA 1
ATOM 6217 C C . LEU A 1 748 ? -11.590 -14.365 -22.364 1.00 87.69 748 LEU A C 1
ATOM 6219 O O . LEU A 1 748 ? -11.047 -13.807 -21.414 1.00 87.69 748 LEU A O 1
ATOM 6223 N N . VAL A 1 749 ? -11.348 -15.651 -22.668 1.00 84.38 749 VAL A N 1
ATOM 6224 C CA . VAL A 1 749 ? -10.519 -16.561 -21.837 1.00 84.38 749 VAL A CA 1
ATOM 6225 C C . VAL A 1 749 ? -9.187 -15.940 -21.423 1.00 84.38 749 VAL A C 1
ATOM 6227 O O . VAL A 1 749 ? -8.785 -16.043 -20.267 1.00 84.38 749 VAL A O 1
ATOM 6230 N N . MET A 1 750 ? -8.547 -15.238 -22.353 1.00 78.94 750 MET A N 1
ATOM 6231 C CA . MET A 1 750 ? -7.263 -14.586 -22.140 1.00 78.94 750 MET A CA 1
ATOM 6232 C C . MET A 1 750 ? -7.324 -13.257 -21.384 1.00 78.94 750 MET A C 1
ATOM 6234 O O . MET A 1 750 ? -6.324 -12.831 -20.819 1.00 78.94 750 MET A O 1
ATOM 6238 N N . ARG A 1 751 ? -8.475 -12.581 -21.386 1.00 83.00 751 ARG A N 1
ATOM 6239 C CA . ARG A 1 751 ? -8.674 -11.252 -20.793 1.00 83.00 751 ARG A CA 1
ATOM 6240 C C . ARG A 1 751 ? -9.099 -11.362 -19.342 1.00 83.00 751 ARG A C 1
ATOM 6242 O O . ARG A 1 751 ? -10.096 -10.756 -18.945 1.00 83.00 751 ARG A O 1
ATOM 6249 N N . LYS A 1 752 ? -8.370 -12.134 -18.530 1.00 84.88 752 LYS A N 1
ATOM 6250 C CA . LYS A 1 752 ? -8.699 -12.287 -17.100 1.00 84.88 752 LYS A CA 1
ATOM 6251 C C . LYS A 1 752 ? -8.665 -10.945 -16.350 1.00 84.88 752 LYS A C 1
ATOM 6253 O O . LYS A 1 752 ? -9.306 -10.812 -15.313 1.00 84.88 752 LYS A O 1
ATOM 6258 N N . ASP A 1 753 ? -8.016 -9.913 -16.905 1.00 83.75 753 ASP A N 1
ATOM 6259 C CA . ASP A 1 753 ? -8.094 -8.531 -16.413 1.00 83.75 753 ASP A CA 1
ATOM 6260 C C . ASP A 1 753 ? -9.509 -7.915 -16.467 1.00 83.75 753 ASP A C 1
ATOM 6262 O O . ASP A 1 753 ? -9.802 -6.990 -15.707 1.00 83.75 753 ASP A O 1
ATOM 6266 N N . GLN A 1 754 ? -10.381 -8.393 -17.365 1.00 84.88 754 GLN A N 1
ATOM 6267 C CA . GLN A 1 754 ? -11.703 -7.811 -17.658 1.00 84.88 754 GLN A CA 1
ATOM 6268 C C . GLN A 1 754 ? -12.862 -8.818 -17.704 1.00 84.88 754 GLN A C 1
ATOM 6270 O O . GLN A 1 754 ? -14.013 -8.407 -17.525 1.00 84.88 754 GLN A O 1
ATOM 6275 N N . ARG A 1 755 ? -12.589 -10.114 -17.911 1.00 90.44 755 ARG A N 1
ATOM 6276 C CA . ARG A 1 755 ? -13.591 -11.166 -18.150 1.00 90.44 755 ARG A CA 1
ATOM 6277 C C . ARG A 1 755 ? -14.682 -11.179 -17.084 1.00 90.44 755 ARG A C 1
ATOM 6279 O O . ARG A 1 755 ? -15.853 -11.055 -17.432 1.00 90.44 755 ARG A O 1
ATOM 6286 N N . ALA A 1 756 ? -14.314 -11.210 -15.803 1.00 91.25 756 ALA A N 1
ATOM 6287 C CA . ALA A 1 756 ? -15.281 -11.259 -14.706 1.00 91.25 756 ALA A CA 1
ATOM 6288 C C . ALA A 1 756 ? -16.313 -10.113 -14.747 1.00 91.25 756 ALA A C 1
ATOM 6290 O O . ALA A 1 756 ? -17.512 -10.357 -14.584 1.00 91.25 756 ALA A O 1
ATOM 6291 N N . LYS A 1 757 ? -15.868 -8.876 -15.017 1.00 89.44 757 LYS A N 1
ATOM 6292 C CA . LYS A 1 757 ? -16.735 -7.686 -15.073 1.00 89.44 757 LYS A CA 1
ATOM 6293 C C . LYS A 1 757 ? -17.627 -7.677 -16.315 1.00 89.44 757 LYS A C 1
ATOM 6295 O O . LYS A 1 757 ? -18.812 -7.366 -16.202 1.00 89.44 757 LYS A O 1
ATOM 6300 N N . LEU A 1 758 ? -17.081 -8.047 -17.476 1.00 91.12 758 LEU A N 1
ATOM 6301 C CA . LEU A 1 758 ? -17.842 -8.122 -18.727 1.00 91.12 758 LEU A CA 1
ATOM 6302 C C . LEU A 1 758 ? -18.924 -9.204 -18.654 1.00 91.12 758 LEU A C 1
ATOM 6304 O O . LEU A 1 758 ? -20.085 -8.930 -18.952 1.00 91.12 758 LEU A O 1
ATOM 6308 N N . LEU A 1 759 ? -18.576 -10.406 -18.187 1.00 94.62 759 LEU A N 1
ATOM 6309 C CA . LEU A 1 759 ? -19.539 -11.496 -18.026 1.00 94.62 759 LEU A CA 1
ATOM 6310 C C . LEU A 1 759 ? -20.615 -11.157 -16.985 1.00 94.62 759 LEU A C 1
ATOM 6312 O O . LEU A 1 759 ? -21.784 -11.461 -17.211 1.00 94.62 759 LEU A O 1
ATOM 6316 N N . ASN A 1 760 ? -20.262 -10.463 -15.895 1.00 94.38 760 ASN A N 1
ATOM 6317 C CA . ASN A 1 760 ? -21.246 -9.974 -14.927 1.00 94.38 760 ASN A CA 1
ATOM 6318 C C . ASN A 1 760 ? -22.247 -8.992 -15.556 1.00 94.38 760 ASN A C 1
ATOM 6320 O O . ASN A 1 760 ? -23.437 -9.068 -15.261 1.00 94.38 760 ASN A O 1
ATOM 6324 N N . TRP A 1 761 ? -21.793 -8.085 -16.425 1.00 92.12 761 TRP A N 1
ATOM 6325 C CA . TRP A 1 761 ? -22.687 -7.138 -17.094 1.00 92.12 761 TRP A CA 1
ATOM 6326 C C . TRP A 1 761 ? -23.730 -7.857 -17.961 1.00 92.12 761 TRP A C 1
ATOM 6328 O O . TRP A 1 761 ? -24.926 -7.590 -17.838 1.00 92.12 761 TRP A O 1
ATOM 6338 N N . PHE A 1 762 ? -23.297 -8.834 -18.766 1.00 93.94 762 PHE A N 1
ATOM 6339 C CA . PHE A 1 762 ? -24.217 -9.678 -19.534 1.00 93.94 762 PHE A CA 1
ATOM 6340 C C . PHE A 1 762 ? -25.124 -10.506 -18.620 1.00 93.94 762 PHE A C 1
ATOM 6342 O O . PHE A 1 762 ? -26.316 -10.635 -18.889 1.00 93.94 762 PHE A O 1
ATOM 6349 N N . ALA A 1 763 ? -24.598 -11.029 -17.511 1.00 95.00 763 ALA A N 1
ATOM 6350 C CA . ALA A 1 763 ? -25.391 -11.782 -16.549 1.00 95.00 763 ALA A CA 1
ATOM 6351 C C . ALA A 1 763 ? -26.503 -10.936 -15.911 1.00 95.00 763 ALA A C 1
ATOM 6353 O O . ALA A 1 763 ? -27.619 -11.438 -15.756 1.00 95.00 763 ALA A O 1
ATOM 6354 N N . GLU A 1 764 ? -26.224 -9.678 -15.549 1.00 92.81 764 GLU A N 1
ATOM 6355 C CA . GLU A 1 764 ? -27.217 -8.739 -15.010 1.00 92.81 764 GLU A CA 1
ATOM 6356 C C . GLU A 1 764 ? -28.278 -8.403 -16.062 1.00 92.81 764 GLU A C 1
ATOM 6358 O O . GLU A 1 764 ? -29.469 -8.461 -15.755 1.00 92.81 764 GLU A O 1
ATOM 6363 N N . LEU A 1 765 ? -27.862 -8.135 -17.305 1.00 91.50 765 LEU A N 1
ATOM 6364 C CA . LEU A 1 765 ? -28.775 -7.865 -18.416 1.00 91.50 765 LEU A CA 1
ATOM 6365 C C . LEU A 1 765 ? -29.731 -9.043 -18.661 1.00 91.50 765 LEU A C 1
ATOM 6367 O O . LEU A 1 765 ? -30.949 -8.869 -18.644 1.00 91.50 765 LEU A O 1
ATOM 6371 N N . ILE A 1 766 ? -29.180 -10.255 -18.794 1.00 92.62 766 ILE A N 1
ATOM 6372 C CA . ILE A 1 766 ? -29.946 -11.488 -19.029 1.00 92.62 766 ILE A CA 1
ATOM 6373 C C . ILE A 1 766 ? -30.918 -11.765 -17.875 1.00 92.62 766 ILE A C 1
ATOM 6375 O O . ILE A 1 766 ? -32.050 -12.211 -18.081 1.00 92.62 766 ILE A O 1
ATOM 6379 N N . PHE A 1 767 ? -30.487 -11.495 -16.644 1.00 90.44 767 PHE A N 1
ATOM 6380 C CA . PHE A 1 767 ? -31.296 -11.707 -15.451 1.00 90.44 767 PHE A CA 1
ATOM 6381 C C . PHE A 1 767 ? -32.491 -10.745 -15.365 1.00 90.44 767 PHE A C 1
ATOM 6383 O O . PHE A 1 767 ? -33.604 -11.186 -15.052 1.00 90.44 767 PHE A O 1
ATOM 6390 N N . MET A 1 768 ? -32.271 -9.457 -15.649 1.00 85.50 768 MET A N 1
ATOM 6391 C CA . MET A 1 768 ? -33.262 -8.391 -15.455 1.00 85.50 768 MET A CA 1
ATOM 6392 C C . MET A 1 768 ? -34.279 -8.280 -16.595 1.00 85.50 768 MET A C 1
ATOM 6394 O O . MET A 1 768 ? -35.436 -7.955 -16.336 1.00 85.50 768 MET A O 1
ATOM 6398 N N . ASP A 1 769 ? -33.879 -8.547 -17.839 1.00 81.19 769 ASP A N 1
ATOM 6399 C CA . ASP A 1 769 ? -34.749 -8.327 -18.993 1.00 81.19 769 ASP A CA 1
ATOM 6400 C C . ASP A 1 769 ? -35.841 -9.401 -19.091 1.00 81.19 769 ASP A C 1
ATOM 6402 O O . ASP A 1 769 ? -35.569 -10.591 -19.257 1.00 81.19 769 ASP A O 1
ATOM 6406 N N . SER A 1 770 ? -37.096 -8.974 -18.971 1.00 76.38 770 SER A N 1
ATOM 6407 C CA . SER A 1 770 ? -38.270 -9.850 -19.001 1.00 76.38 770 SER A CA 1
ATOM 6408 C C . SER A 1 770 ? -39.048 -9.811 -20.316 1.00 76.38 770 SER A C 1
ATOM 6410 O O . SER A 1 770 ? -39.960 -10.621 -20.474 1.00 76.38 770 SER A O 1
ATOM 6412 N N . ASP A 1 771 ? -38.687 -8.926 -21.249 1.00 80.06 771 ASP A N 1
ATOM 6413 C CA . ASP A 1 771 ? -39.409 -8.700 -22.505 1.00 80.06 771 ASP A CA 1
ATOM 6414 C C . ASP A 1 771 ? -38.713 -9.411 -23.676 1.00 80.06 771 ASP A C 1
ATOM 6416 O O . ASP A 1 771 ? -38.163 -8.805 -24.592 1.00 80.06 771 ASP A O 1
ATOM 6420 N N . ASN A 1 772 ? -38.672 -10.743 -23.610 1.00 85.12 772 ASN A N 1
ATOM 6421 C CA . ASN A 1 772 ? -38.041 -11.591 -24.623 1.00 85.12 772 ASN A CA 1
ATOM 6422 C C . ASN A 1 772 ? -38.689 -12.988 -24.681 1.00 85.12 772 ASN A C 1
ATOM 6424 O O . ASN A 1 772 ? -39.525 -13.347 -23.851 1.00 85.12 772 ASN A O 1
ATOM 6428 N N . LYS A 1 773 ? -38.308 -13.794 -25.684 1.00 87.19 773 LYS A N 1
ATOM 6429 C CA . LYS A 1 773 ? -38.894 -15.128 -25.926 1.00 87.19 773 LYS A CA 1
ATOM 6430 C C . LYS A 1 773 ? -38.415 -16.221 -24.957 1.00 87.19 773 LYS A C 1
ATOM 6432 O O . LYS A 1 773 ? -38.980 -17.314 -24.971 1.00 87.19 773 LYS A O 1
ATOM 6437 N N . TYR A 1 774 ? -37.371 -15.962 -24.167 1.00 89.19 774 TYR A N 1
ATOM 6438 C CA . TYR A 1 774 ? -36.740 -16.955 -23.297 1.00 89.19 774 TYR A CA 1
ATOM 6439 C C . TYR A 1 774 ? -37.445 -17.028 -21.942 1.00 89.19 774 TYR A C 1
ATOM 6441 O O . TYR A 1 774 ? -37.795 -16.016 -21.329 1.00 89.19 774 TYR A O 1
ATOM 6449 N N . SER A 1 775 ? -37.633 -18.245 -21.430 1.00 89.31 775 SER A N 1
ATOM 6450 C CA . SER A 1 775 ? -38.256 -18.427 -20.120 1.00 89.31 775 SER A CA 1
ATOM 6451 C C . SER A 1 775 ? -37.369 -17.862 -18.996 1.00 89.31 775 SER A C 1
ATOM 6453 O O . SER A 1 775 ? -36.138 -17.868 -19.110 1.00 89.31 775 SER A O 1
ATOM 6455 N N . PRO A 1 776 ? -37.948 -17.432 -17.854 1.00 88.19 776 PRO A N 1
ATOM 6456 C CA . PRO A 1 776 ? -37.158 -16.984 -16.704 1.00 88.19 776 PRO A CA 1
ATOM 6457 C C . PRO A 1 776 ? -36.117 -18.016 -16.250 1.00 88.19 776 PRO A C 1
ATOM 6459 O O . PRO A 1 776 ? -35.001 -17.649 -15.901 1.00 88.19 776 PRO A O 1
ATOM 6462 N N . VAL A 1 777 ? -36.448 -19.311 -16.315 1.00 89.81 777 VAL A N 1
ATOM 6463 C CA . VAL A 1 777 ? -35.537 -20.403 -15.937 1.00 89.81 777 VAL A CA 1
ATOM 6464 C C . VAL A 1 777 ? -34.304 -20.437 -16.843 1.00 89.81 777 VAL A C 1
ATOM 6466 O O . VAL A 1 777 ? -33.186 -20.526 -16.340 1.00 89.81 777 VAL A O 1
ATOM 6469 N N . GLU A 1 778 ? -34.490 -20.350 -18.163 1.00 90.50 778 GLU A N 1
ATOM 6470 C CA . GLU A 1 778 ? -33.386 -20.347 -19.133 1.00 90.50 778 GLU A CA 1
ATOM 6471 C C . GLU A 1 778 ? -32.480 -19.133 -18.929 1.00 90.50 778 GLU A C 1
ATOM 6473 O O . GLU A 1 778 ? -31.257 -19.280 -18.844 1.00 90.50 778 GLU A O 1
ATOM 6478 N N . ARG A 1 779 ? -33.072 -17.947 -18.756 1.00 92.31 779 ARG A N 1
ATOM 6479 C CA . ARG A 1 779 ? -32.324 -16.712 -18.496 1.00 92.31 779 ARG A CA 1
ATOM 6480 C C . ARG A 1 779 ? -31.530 -16.786 -17.198 1.00 92.31 779 ARG A C 1
ATOM 6482 O O . ARG A 1 779 ? -30.338 -16.497 -17.185 1.00 92.31 779 ARG A O 1
ATOM 6489 N N . TRP A 1 780 ? -32.154 -17.215 -16.104 1.00 93.44 780 TRP A N 1
ATOM 6490 C CA . TRP A 1 780 ? -31.493 -17.277 -14.800 1.00 93.44 780 TRP A CA 1
ATOM 6491 C C . TRP A 1 780 ? -30.395 -18.338 -14.745 1.00 93.44 780 TRP A C 1
ATOM 6493 O O . TRP A 1 780 ? -29.349 -18.081 -14.156 1.00 93.44 780 TRP A O 1
ATOM 6503 N N . LYS A 1 781 ? -30.569 -19.493 -15.401 1.00 93.31 781 LYS A N 1
ATOM 6504 C CA . LYS A 1 781 ? -29.501 -20.501 -15.522 1.00 93.31 781 LYS A CA 1
ATOM 6505 C C . LYS A 1 781 ? -28.327 -20.005 -16.363 1.00 93.31 781 LYS A C 1
ATOM 6507 O O . LYS A 1 781 ? -27.176 -20.267 -16.023 1.00 93.31 781 LYS A O 1
ATOM 6512 N N . THR A 1 782 ? -28.610 -19.258 -17.424 1.00 94.62 782 THR A N 1
ATOM 6513 C CA . THR A 1 782 ? -27.580 -18.656 -18.278 1.00 94.62 782 THR A CA 1
ATOM 6514 C C . THR A 1 782 ? -26.813 -17.560 -17.537 1.00 94.62 782 THR A C 1
ATOM 6516 O O . THR A 1 782 ? -25.586 -17.565 -17.518 1.00 94.62 782 THR A O 1
ATOM 6519 N N . SER A 1 783 ? -27.531 -16.681 -16.835 1.00 95.56 783 SER A N 1
ATOM 6520 C CA . SER A 1 783 ? -26.947 -15.683 -15.935 1.00 95.56 783 SER A CA 1
ATOM 6521 C C . SER A 1 783 ? -26.080 -16.343 -14.853 1.00 95.56 783 SER A C 1
ATOM 6523 O O . SER A 1 783 ? -24.937 -15.938 -14.656 1.00 95.56 783 SER A O 1
ATOM 6525 N N . LEU A 1 784 ? -26.558 -17.429 -14.227 1.00 96.06 784 LEU A N 1
ATOM 6526 C CA . LEU A 1 784 ? -25.776 -18.196 -13.254 1.00 96.06 784 LEU A CA 1
ATOM 6527 C C . LEU A 1 784 ? -24.482 -18.750 -13.861 1.00 96.06 784 LEU A C 1
ATOM 6529 O O . LEU A 1 784 ? -23.442 -18.653 -13.219 1.00 96.06 784 LEU A O 1
ATOM 6533 N N . LYS A 1 785 ? -24.523 -19.290 -15.086 1.00 95.88 785 LYS A N 1
ATOM 6534 C CA . LYS A 1 785 ? -23.326 -19.796 -15.777 1.00 95.88 785 LYS A CA 1
ATOM 6535 C C . LYS A 1 785 ? -22.259 -18.708 -15.922 1.00 95.88 785 LYS A C 1
ATOM 6537 O O . LYS A 1 785 ? -21.104 -18.949 -15.581 1.00 95.88 785 LYS A O 1
ATOM 6542 N N . LEU A 1 786 ? -22.650 -17.526 -16.398 1.00 96.88 786 LEU A N 1
ATOM 6543 C CA . LEU A 1 786 ? -21.743 -16.387 -16.551 1.00 96.88 786 LEU A CA 1
ATOM 6544 C C . LEU A 1 786 ? -21.156 -15.948 -15.206 1.00 96.88 786 LEU A C 1
ATOM 6546 O O . LEU A 1 786 ? -19.947 -15.767 -15.091 1.00 96.88 786 LEU A O 1
ATOM 6550 N N . LEU A 1 787 ? -22.002 -15.848 -14.178 1.00 96.81 787 LEU A N 1
ATOM 6551 C CA . LEU A 1 787 ? -21.577 -15.469 -12.832 1.00 96.81 787 LEU A CA 1
ATOM 6552 C C . LEU A 1 787 ? -20.629 -16.497 -12.222 1.00 96.81 787 LEU A C 1
ATOM 6554 O O . LEU A 1 787 ? -19.655 -16.097 -11.606 1.00 96.81 787 LEU A O 1
ATOM 6558 N N . THR A 1 788 ? -20.863 -17.800 -12.402 1.00 95.56 788 THR A N 1
ATOM 6559 C CA . THR A 1 788 ? -19.949 -18.836 -11.895 1.00 95.56 788 THR A CA 1
ATOM 6560 C C . THR A 1 788 ? -18.540 -18.657 -12.465 1.00 95.56 788 THR A C 1
ATOM 6562 O O . THR A 1 788 ? -17.590 -18.668 -11.691 1.00 95.56 788 THR A O 1
ATOM 6565 N N . ILE A 1 789 ? -18.403 -18.382 -13.768 1.00 94.94 789 ILE A N 1
ATOM 6566 C CA . ILE A 1 789 ? -17.094 -18.107 -14.390 1.00 94.94 789 ILE A CA 1
ATOM 6567 C C . ILE A 1 789 ? -16.476 -16.824 -13.816 1.00 94.94 789 ILE A C 1
ATOM 6569 O O . ILE A 1 789 ? -15.297 -16.811 -13.472 1.00 94.94 789 ILE A O 1
ATOM 6573 N N . SER A 1 790 ? -17.266 -15.753 -13.661 1.00 94.75 790 SER A N 1
ATOM 6574 C CA . SER A 1 790 ? -16.785 -14.513 -13.037 1.00 94.75 790 SER A CA 1
ATOM 6575 C C . SER A 1 790 ? -16.275 -14.737 -11.612 1.00 94.75 790 SER A C 1
ATOM 6577 O O . SER A 1 790 ? -15.249 -14.180 -11.241 1.00 94.75 790 SER A O 1
ATOM 6579 N N . ILE A 1 791 ? -16.980 -15.536 -10.807 1.00 93.88 791 ILE A N 1
ATOM 6580 C CA . ILE A 1 791 ? -16.585 -15.860 -9.431 1.00 93.88 791 ILE A CA 1
ATOM 6581 C C . ILE A 1 791 ? -15.304 -16.695 -9.414 1.00 93.88 791 ILE A C 1
ATOM 6583 O O . ILE A 1 791 ? -14.408 -16.399 -8.630 1.00 93.88 791 ILE A O 1
ATOM 6587 N N . GLU A 1 792 ? -15.188 -17.695 -10.290 1.00 91.56 792 GLU A N 1
ATOM 6588 C CA . GLU A 1 792 ? -13.979 -18.516 -10.420 1.00 91.56 792 GLU A CA 1
ATOM 6589 C C . GLU A 1 792 ? -12.746 -17.655 -10.740 1.00 91.56 792 GLU A C 1
ATOM 6591 O O . GLU A 1 792 ? -11.731 -17.785 -10.059 1.00 91.56 792 GLU A O 1
ATOM 6596 N N . ASP A 1 793 ? -12.858 -16.711 -11.684 1.00 89.50 793 ASP A N 1
ATOM 6597 C CA . ASP A 1 793 ? -11.781 -15.764 -12.015 1.00 89.50 793 ASP A CA 1
ATOM 6598 C C . ASP A 1 793 ? -11.375 -14.888 -10.829 1.00 89.50 793 ASP A C 1
ATOM 6600 O O . ASP A 1 793 ? -10.187 -14.678 -10.571 1.00 89.50 793 ASP A O 1
ATOM 6604 N N . LEU A 1 794 ? -12.361 -14.338 -10.117 1.00 89.31 794 LEU A N 1
ATOM 6605 C CA . LEU A 1 794 ? -12.112 -13.440 -8.993 1.00 89.31 794 LEU A CA 1
ATOM 6606 C C . LEU A 1 794 ? -11.467 -14.175 -7.822 1.00 89.31 794 LEU A C 1
ATOM 6608 O O . LEU A 1 794 ? -10.532 -13.649 -7.220 1.00 89.31 794 LEU A O 1
ATOM 6612 N N . GLU A 1 795 ? -11.927 -15.386 -7.514 1.00 87.62 795 GLU A N 1
ATOM 6613 C CA . GLU A 1 795 ? -11.370 -16.196 -6.434 1.00 87.62 795 GLU A CA 1
ATOM 6614 C C . GLU A 1 795 ? -9.991 -16.769 -6.806 1.00 87.62 795 GLU A C 1
ATOM 6616 O O . GLU A 1 795 ? -9.115 -16.818 -5.942 1.00 87.62 795 GLU A O 1
ATOM 6621 N N . GLU A 1 796 ? -9.737 -17.129 -8.073 1.00 85.69 796 GLU A N 1
ATOM 6622 C CA . GLU A 1 796 ? -8.389 -17.470 -8.565 1.00 85.69 796 GLU A CA 1
ATOM 6623 C C . GLU A 1 796 ? -7.441 -16.274 -8.401 1.00 85.69 796 GLU A C 1
ATOM 6625 O O . GLU A 1 796 ? -6.382 -16.393 -7.777 1.00 85.69 796 GLU A O 1
ATOM 6630 N N . LYS A 1 797 ? -7.856 -15.091 -8.873 1.00 83.81 797 LYS A N 1
ATOM 6631 C CA . LYS A 1 797 ? -7.084 -13.850 -8.733 1.00 83.81 797 LYS A CA 1
ATOM 6632 C C . LYS A 1 797 ? -6.809 -13.530 -7.263 1.00 83.81 797 LYS A C 1
ATOM 6634 O O . LYS A 1 797 ? -5.673 -13.232 -6.905 1.00 83.81 797 LYS A O 1
ATOM 6639 N N . ARG A 1 798 ? -7.820 -13.637 -6.396 1.00 84.50 798 ARG A N 1
ATOM 6640 C CA . ARG A 1 798 ? -7.698 -13.398 -4.951 1.00 84.50 798 ARG A CA 1
ATOM 6641 C C . ARG A 1 798 ? -6.708 -14.366 -4.292 1.00 84.50 798 ARG A C 1
ATOM 6643 O O . ARG A 1 798 ? -5.888 -13.923 -3.492 1.00 84.50 798 ARG A O 1
ATOM 6650 N N . LYS A 1 799 ? -6.747 -15.660 -4.637 1.00 82.12 799 LYS A N 1
ATOM 6651 C CA . LYS A 1 799 ? -5.837 -16.690 -4.094 1.00 82.12 799 LYS A CA 1
ATOM 6652 C C . LYS A 1 799 ? -4.381 -16.491 -4.521 1.00 82.12 799 LYS A C 1
ATOM 6654 O O . LYS A 1 799 ? -3.484 -16.785 -3.736 1.00 82.12 799 LYS A O 1
ATOM 6659 N N . ASN A 1 800 ? -4.150 -15.967 -5.725 1.00 77.31 800 ASN A N 1
ATOM 6660 C CA . ASN A 1 800 ? -2.805 -15.742 -6.265 1.00 77.31 800 ASN A CA 1
ATOM 6661 C C . ASN A 1 800 ? -2.132 -14.456 -5.745 1.00 77.31 800 ASN A C 1
ATOM 6663 O O . ASN A 1 800 ? -0.922 -14.288 -5.911 1.00 77.31 800 ASN A O 1
ATOM 6667 N N . LEU A 1 801 ? -2.880 -13.549 -5.107 1.00 76.94 801 LEU A N 1
ATOM 6668 C CA . LEU A 1 801 ? -2.315 -12.352 -4.483 1.00 76.94 801 LEU A CA 1
ATOM 6669 C C . LEU A 1 801 ? -1.672 -12.675 -3.137 1.00 76.94 801 LEU A C 1
ATOM 6671 O O . LEU A 1 801 ? -2.246 -13.380 -2.303 1.00 76.94 801 LEU A O 1
ATOM 6675 N N . LYS A 1 802 ? -0.489 -12.105 -2.898 1.00 72.88 802 LYS A N 1
ATOM 6676 C CA . LYS A 1 802 ? 0.291 -12.362 -1.682 1.00 72.88 802 LYS A CA 1
ATOM 6677 C C . LYS A 1 802 ? -0.172 -11.556 -0.475 1.00 72.88 802 LYS A C 1
ATOM 6679 O O . LYS A 1 802 ? 0.019 -12.013 0.645 1.00 72.88 802 LYS A O 1
ATOM 6684 N N . ASN A 1 803 ? -0.744 -10.374 -0.700 1.00 72.81 803 ASN A N 1
ATOM 6685 C CA . ASN A 1 803 ? -1.080 -9.413 0.345 1.00 72.81 803 ASN A CA 1
ATOM 6686 C C . ASN A 1 803 ? -2.598 -9.372 0.586 1.00 72.81 803 ASN A C 1
ATOM 6688 O O . ASN A 1 803 ? -3.379 -9.132 -0.337 1.00 72.81 803 ASN A O 1
ATOM 6692 N N . THR A 1 804 ? -3.012 -9.552 1.842 1.00 75.75 804 THR A N 1
ATOM 6693 C CA . THR A 1 804 ? -4.399 -9.408 2.314 1.00 75.75 804 THR A CA 1
ATOM 6694 C C . THR A 1 804 ? -5.026 -8.096 1.864 1.00 75.75 804 THR A C 1
ATOM 6696 O O . THR A 1 804 ? -6.177 -8.072 1.447 1.00 75.75 804 THR A O 1
ATOM 6699 N N . TYR A 1 805 ? -4.279 -6.998 1.887 1.00 73.12 805 TYR A N 1
ATOM 6700 C CA . TYR A 1 805 ? -4.775 -5.698 1.461 1.00 73.12 805 TYR A CA 1
ATOM 6701 C C . TYR A 1 805 ? -5.220 -5.688 -0.006 1.00 73.12 805 TYR A C 1
ATOM 6703 O O . TYR A 1 805 ? -6.298 -5.194 -0.316 1.00 73.12 805 TYR A O 1
ATOM 6711 N N . GLU A 1 806 ? -4.454 -6.295 -0.914 1.00 73.69 806 GLU A N 1
ATOM 6712 C CA . GLU A 1 806 ? -4.839 -6.393 -2.330 1.00 73.69 806 GLU A CA 1
ATOM 6713 C C . GLU A 1 806 ? -6.070 -7.295 -2.518 1.00 73.69 806 GLU A C 1
ATOM 6715 O O . GLU A 1 806 ? -6.931 -7.010 -3.350 1.00 73.69 806 GLU A O 1
ATOM 6720 N N . ARG A 1 807 ? -6.205 -8.344 -1.697 1.00 83.38 807 ARG A N 1
ATOM 6721 C CA . ARG A 1 807 ? -7.396 -9.210 -1.688 1.00 83.38 807 ARG A CA 1
ATOM 6722 C C . ARG A 1 807 ? -8.655 -8.470 -1.235 1.00 83.38 807 ARG A C 1
ATOM 6724 O O . ARG A 1 807 ? -9.715 -8.706 -1.813 1.00 83.38 807 ARG A O 1
ATOM 6731 N N . ALA A 1 808 ? -8.537 -7.567 -0.258 1.00 83.56 808 ALA A N 1
ATOM 6732 C CA . ALA A 1 808 ? -9.648 -6.728 0.193 1.00 83.56 808 ALA A CA 1
ATOM 6733 C C . ALA A 1 808 ? -10.206 -5.851 -0.939 1.00 83.56 808 ALA A C 1
ATOM 6735 O O . ALA A 1 808 ? -11.422 -5.753 -1.086 1.00 83.56 808 ALA A O 1
ATOM 6736 N N . PHE A 1 809 ? -9.345 -5.273 -1.790 1.00 80.38 809 PHE A N 1
ATOM 6737 C CA . PHE A 1 809 ? -9.810 -4.491 -2.947 1.00 80.38 809 PHE A CA 1
ATOM 6738 C C . PHE A 1 809 ? -10.612 -5.328 -3.930 1.00 80.38 809 PHE A C 1
ATOM 6740 O O . PHE A 1 809 ? -11.645 -4.870 -4.410 1.00 80.38 809 PHE A O 1
ATOM 6747 N N . ILE A 1 810 ? -10.174 -6.560 -4.210 1.00 82.94 810 ILE A N 1
ATOM 6748 C CA . ILE A 1 810 ? -10.934 -7.457 -5.086 1.00 82.94 810 ILE A CA 1
ATOM 6749 C C . ILE A 1 810 ? -12.322 -7.725 -4.499 1.00 82.94 810 ILE A C 1
ATOM 6751 O O . ILE A 1 810 ? -13.298 -7.720 -5.252 1.00 82.94 810 ILE A O 1
ATOM 6755 N N . ALA A 1 811 ? -12.421 -7.951 -3.187 1.00 84.12 811 ALA A N 1
ATOM 6756 C CA . ALA A 1 811 ? -13.695 -8.207 -2.524 1.00 84.12 811 ALA A CA 1
ATOM 6757 C C . ALA A 1 811 ? -14.641 -6.997 -2.616 1.00 84.12 811 ALA A C 1
ATOM 6759 O O . ALA A 1 811 ? -15.781 -7.149 -3.060 1.00 84.12 811 ALA A O 1
ATOM 6760 N N . ASP A 1 812 ? -14.154 -5.802 -2.274 1.00 82.75 812 ASP A N 1
ATOM 6761 C CA . ASP A 1 812 ? -14.955 -4.575 -2.281 1.00 82.75 812 ASP A CA 1
ATOM 6762 C C . ASP A 1 812 ? -15.365 -4.154 -3.699 1.00 82.75 812 ASP A C 1
ATOM 6764 O O . ASP A 1 812 ? -16.544 -3.912 -3.963 1.00 82.75 812 ASP A O 1
ATOM 6768 N N . GLU A 1 813 ? -14.422 -4.132 -4.646 1.00 79.75 813 GLU A N 1
ATOM 6769 C CA . GLU A 1 813 ? -14.679 -3.699 -6.024 1.00 79.75 813 GLU A CA 1
ATOM 6770 C C . GLU A 1 813 ? -15.670 -4.626 -6.746 1.00 79.75 813 GLU A C 1
ATOM 6772 O O . GLU A 1 813 ? -16.465 -4.179 -7.577 1.00 79.75 813 GLU A O 1
ATOM 6777 N N . ASN A 1 814 ? -15.652 -5.922 -6.420 1.00 85.88 814 ASN A N 1
ATOM 6778 C CA . ASN A 1 814 ? -16.459 -6.934 -7.101 1.00 85.88 814 ASN A CA 1
ATOM 6779 C C . ASN A 1 814 ? -17.653 -7.423 -6.265 1.00 85.88 814 ASN A C 1
ATOM 6781 O O . ASN A 1 814 ? -18.326 -8.377 -6.664 1.00 85.88 814 ASN A O 1
ATOM 6785 N N . ARG A 1 815 ? -17.989 -6.738 -5.159 1.00 88.25 815 ARG A N 1
ATOM 6786 C CA . ARG A 1 815 ? -19.130 -7.065 -4.282 1.00 88.25 815 ARG A CA 1
ATOM 6787 C C . ARG A 1 815 ? -20.438 -7.283 -5.046 1.00 88.25 815 ARG A C 1
ATOM 6789 O O . ARG A 1 815 ? -21.152 -8.251 -4.795 1.00 88.25 815 ARG A O 1
ATOM 6796 N N . ILE A 1 816 ? -20.720 -6.430 -6.032 1.00 88.12 816 ILE A N 1
ATOM 6797 C CA . ILE A 1 816 ? -21.940 -6.492 -6.858 1.00 88.12 816 ILE A CA 1
ATOM 6798 C C . ILE A 1 816 ? -22.064 -7.837 -7.598 1.00 88.12 816 ILE A C 1
ATOM 6800 O O . ILE A 1 816 ? -23.178 -8.335 -7.782 1.00 88.12 816 ILE A O 1
ATOM 6804 N N . ILE A 1 817 ? -20.936 -8.436 -7.995 1.00 92.94 817 ILE A N 1
ATOM 6805 C CA . ILE A 1 817 ? -20.892 -9.732 -8.686 1.00 92.94 817 ILE A CA 1
ATOM 6806 C C . ILE A 1 817 ? -21.289 -10.847 -7.712 1.00 92.94 817 ILE A C 1
ATOM 6808 O O . ILE A 1 817 ? -22.163 -11.660 -8.025 1.00 92.94 817 ILE A O 1
ATOM 6812 N N . TYR A 1 818 ? -20.723 -10.838 -6.499 1.00 93.25 818 TYR A N 1
ATOM 6813 C CA . TYR A 1 818 ? -21.086 -11.773 -5.428 1.00 93.25 818 TYR A CA 1
ATOM 6814 C C . TYR A 1 818 ? -22.567 -11.648 -5.030 1.00 93.25 818 TYR A C 1
ATOM 6816 O O . TYR A 1 818 ? -23.257 -12.660 -4.890 1.00 93.25 818 TYR A O 1
ATOM 6824 N N . GLU A 1 819 ? -23.090 -10.422 -4.917 1.00 93.00 819 GLU A N 1
ATOM 6825 C CA . GLU A 1 819 ? -24.505 -10.167 -4.615 1.00 93.00 819 GLU A CA 1
ATOM 6826 C C . GLU A 1 819 ? -25.434 -10.725 -5.698 1.00 93.00 819 GLU A C 1
ATOM 6828 O O . GLU A 1 819 ? -26.402 -11.423 -5.387 1.00 93.00 819 GLU A O 1
ATOM 6833 N N . LEU A 1 820 ? -25.158 -10.443 -6.978 1.00 94.31 820 LEU A N 1
ATOM 6834 C CA . LEU A 1 820 ? -25.970 -10.955 -8.082 1.00 94.31 820 LEU A CA 1
ATOM 6835 C C . LEU A 1 820 ? -25.914 -12.489 -8.144 1.00 94.31 820 LEU A C 1
ATOM 6837 O O . LEU A 1 820 ? -26.965 -13.116 -8.290 1.00 94.31 820 LEU A O 1
ATOM 6841 N N . HIS A 1 821 ? -24.739 -13.091 -7.941 1.00 95.69 821 HIS A N 1
ATOM 6842 C CA . HIS A 1 821 ? -24.590 -14.544 -7.842 1.00 95.69 821 HIS A CA 1
ATOM 6843 C C . HIS A 1 821 ? -25.454 -15.137 -6.717 1.00 95.69 821 HIS A C 1
ATOM 6845 O O . HIS A 1 821 ? -26.202 -16.091 -6.952 1.00 95.69 821 HIS A O 1
ATOM 6851 N N . LEU A 1 822 ? -25.430 -14.548 -5.516 1.00 95.44 822 LEU A N 1
ATOM 6852 C CA . LEU A 1 822 ? -26.251 -14.994 -4.387 1.00 95.44 822 LEU A CA 1
ATOM 6853 C C . LEU A 1 822 ? -27.754 -14.909 -4.704 1.00 95.44 822 LEU A C 1
ATOM 6855 O O . LEU A 1 822 ? -28.487 -15.879 -4.494 1.00 95.44 822 LEU A O 1
ATOM 6859 N N . ARG A 1 823 ? -28.213 -13.781 -5.269 1.00 92.50 823 ARG A N 1
ATOM 6860 C CA . ARG A 1 823 ? -29.626 -13.580 -5.643 1.00 92.50 823 ARG A CA 1
ATOM 6861 C C . ARG A 1 823 ? -30.122 -14.645 -6.613 1.00 92.50 823 ARG A C 1
ATOM 6863 O O . ARG A 1 823 ? -31.177 -15.234 -6.379 1.00 92.50 823 ARG A O 1
ATOM 6870 N N . VAL A 1 824 ? -29.377 -14.883 -7.696 1.00 94.62 824 VAL A N 1
ATOM 6871 C CA . VAL A 1 824 ? -29.772 -15.831 -8.748 1.00 94.62 824 VAL A CA 1
ATOM 6872 C C . VAL A 1 824 ? -29.910 -17.239 -8.171 1.00 94.62 824 VAL A C 1
ATOM 6874 O O . VAL A 1 824 ? -30.926 -17.898 -8.401 1.00 94.62 824 VAL A O 1
ATOM 6877 N N . ASN A 1 825 ? -28.943 -17.683 -7.362 1.00 95.69 825 ASN A N 1
ATOM 6878 C CA . ASN A 1 825 ? -29.003 -19.006 -6.740 1.00 95.69 825 ASN A CA 1
ATOM 6879 C C . ASN A 1 825 ? -30.194 -19.143 -5.771 1.00 95.69 825 ASN A C 1
ATOM 6881 O O . ASN A 1 825 ? -30.904 -20.150 -5.819 1.00 95.69 825 ASN A O 1
ATOM 6885 N N . ILE A 1 826 ? -30.467 -18.135 -4.929 1.00 94.62 826 ILE A N 1
ATOM 6886 C CA . ILE A 1 826 ? -31.610 -18.158 -3.997 1.00 94.62 826 ILE A CA 1
ATOM 6887 C C . ILE A 1 826 ? -32.944 -18.251 -4.750 1.00 94.62 826 ILE A C 1
ATOM 6889 O O . ILE A 1 826 ? -33.809 -19.045 -4.366 1.00 94.62 826 ILE A O 1
ATOM 6893 N N . ILE A 1 827 ? -33.111 -17.483 -5.831 1.00 92.88 827 ILE A N 1
ATOM 6894 C CA . ILE A 1 827 ? -34.326 -17.508 -6.658 1.00 92.88 827 ILE A CA 1
ATOM 6895 C C . ILE A 1 827 ? -34.519 -18.889 -7.289 1.00 92.88 827 ILE A C 1
ATOM 6897 O O . ILE A 1 827 ? -35.604 -19.463 -7.176 1.00 92.88 827 ILE A O 1
ATOM 6901 N N . LEU A 1 828 ? -33.472 -19.452 -7.903 1.00 93.50 828 LEU A N 1
ATOM 6902 C CA . LEU A 1 828 ? -33.530 -20.786 -8.508 1.00 93.50 828 LEU A CA 1
ATOM 6903 C C . LEU A 1 828 ? -33.891 -21.857 -7.469 1.00 93.50 828 LEU A C 1
ATOM 6905 O O . LEU A 1 828 ? -34.715 -22.734 -7.739 1.00 93.50 828 LEU A O 1
ATOM 6909 N N . PHE A 1 829 ? -33.332 -21.766 -6.259 1.00 94.44 829 PHE A N 1
ATOM 6910 C CA . PHE A 1 829 ? -33.633 -22.700 -5.178 1.00 94.44 829 PHE A CA 1
ATOM 6911 C C . PHE A 1 829 ? -35.084 -22.596 -4.691 1.00 94.44 829 PHE A C 1
ATOM 6913 O O . PHE A 1 829 ? -35.799 -23.602 -4.670 1.00 94.44 829 PHE A O 1
ATOM 6920 N N . LYS A 1 830 ? -35.543 -21.391 -4.318 1.00 91.88 830 LYS A N 1
ATOM 6921 C CA . LYS A 1 830 ? -36.905 -21.173 -3.790 1.00 91.88 830 LYS A CA 1
ATOM 6922 C C . LYS A 1 830 ? -37.976 -21.412 -4.855 1.00 91.88 830 LYS A C 1
ATOM 6924 O O . LYS A 1 830 ? -39.037 -21.942 -4.533 1.00 91.88 830 LYS A O 1
ATOM 6929 N N . GLY A 1 831 ? -37.671 -21.121 -6.120 1.00 89.69 831 GLY A N 1
ATOM 6930 C CA . GLY A 1 831 ? -38.510 -21.453 -7.271 1.00 89.69 831 GLY A CA 1
ATOM 6931 C C . GLY A 1 831 ? -38.535 -22.943 -7.632 1.00 89.69 831 GLY A C 1
ATOM 6932 O O . GLY A 1 831 ? -39.282 -23.324 -8.529 1.00 89.69 831 GLY A O 1
ATOM 6933 N N . LYS A 1 832 ? -37.737 -23.789 -6.958 1.00 91.69 832 LYS A N 1
ATOM 6934 C CA . LYS A 1 832 ? -37.555 -25.221 -7.267 1.00 91.69 832 LYS A CA 1
ATOM 6935 C C . LYS A 1 832 ? -37.127 -25.470 -8.723 1.00 91.69 832 LYS A C 1
ATOM 6937 O O . LYS A 1 832 ? -37.561 -26.428 -9.354 1.00 91.69 832 LYS A O 1
ATOM 6942 N N . MET A 1 833 ? -36.269 -24.600 -9.255 1.00 90.38 833 MET A N 1
ATOM 6943 C CA . MET A 1 833 ? -35.854 -24.561 -10.663 1.00 90.38 833 MET A CA 1
ATOM 6944 C C . MET A 1 833 ? -34.568 -25.363 -10.922 1.00 90.38 833 MET A C 1
ATOM 6946 O O . MET A 1 833 ? -33.631 -24.880 -11.555 1.00 90.38 833 MET A O 1
ATOM 6950 N N . TYR A 1 834 ? -34.524 -26.599 -10.429 1.00 90.56 834 TYR A N 1
ATOM 6951 C CA . TYR A 1 834 ? -33.423 -27.551 -10.610 1.00 90.56 834 TYR A CA 1
ATOM 6952 C C . TYR A 1 834 ? -33.961 -28.887 -11.134 1.00 90.56 834 TYR A C 1
ATOM 6954 O O . TYR A 1 834 ? -35.095 -29.267 -10.850 1.00 90.56 834 TYR A O 1
ATOM 6962 N N . LEU A 1 835 ? -33.149 -29.598 -11.915 1.00 89.06 835 LEU A N 1
ATOM 6963 C CA . LEU A 1 835 ? -33.532 -30.836 -12.596 1.00 89.06 835 LEU A CA 1
ATOM 6964 C C . LEU A 1 835 ? -33.338 -32.077 -11.719 1.00 89.06 835 LEU A C 1
ATOM 6966 O O . LEU A 1 835 ? -34.056 -33.061 -11.884 1.00 89.06 835 LEU A O 1
ATOM 6970 N N . ASN A 1 836 ? -32.352 -32.062 -10.819 1.00 92.44 836 ASN A N 1
ATOM 6971 C CA . ASN A 1 836 ? -31.989 -33.204 -9.980 1.00 92.44 836 ASN A CA 1
ATOM 6972 C C . ASN A 1 836 ? -31.344 -32.767 -8.652 1.00 92.44 836 ASN A C 1
ATOM 6974 O O . ASN A 1 836 ? -31.044 -31.589 -8.442 1.00 92.44 836 ASN A O 1
ATOM 6978 N N . ASP A 1 837 ? -31.110 -33.732 -7.759 1.00 92.88 837 ASP A N 1
ATOM 6979 C CA . ASP A 1 837 ? -30.525 -33.479 -6.436 1.00 92.88 837 ASP A CA 1
ATOM 6980 C C . ASP A 1 837 ? -29.067 -32.990 -6.487 1.00 92.88 837 ASP A C 1
ATOM 6982 O O . ASP A 1 837 ? -28.643 -32.271 -5.585 1.00 92.88 837 ASP A O 1
ATOM 6986 N N . ILE A 1 838 ? -28.309 -33.310 -7.544 1.00 94.19 838 ILE A N 1
ATOM 6987 C CA . ILE A 1 838 ? -26.926 -32.832 -7.725 1.00 94.19 838 ILE A CA 1
ATOM 6988 C C . ILE A 1 838 ? -26.927 -31.327 -8.018 1.00 94.19 838 ILE A C 1
ATOM 6990 O O . ILE A 1 838 ? -26.186 -30.570 -7.394 1.00 94.19 838 ILE A O 1
ATOM 6994 N N . GLU A 1 839 ? -27.787 -30.877 -8.935 1.00 92.31 839 GLU A N 1
ATOM 6995 C CA . GLU A 1 839 ? -27.960 -29.458 -9.253 1.00 92.31 839 GLU A CA 1
ATOM 6996 C C . GLU A 1 839 ? -28.489 -28.692 -8.038 1.00 92.31 839 GLU A C 1
ATOM 6998 O O . GLU A 1 839 ? -27.959 -27.636 -7.696 1.00 92.31 839 GLU A O 1
ATOM 7003 N N . LYS A 1 840 ? -29.469 -29.262 -7.325 1.00 94.56 840 LYS A N 1
ATOM 7004 C CA . LYS A 1 840 ? -29.966 -28.707 -6.062 1.00 94.56 840 LYS A CA 1
ATOM 7005 C C . LYS A 1 840 ? -28.839 -28.539 -5.042 1.00 94.56 840 LYS A C 1
ATOM 7007 O O . LYS A 1 840 ? -28.722 -27.472 -4.447 1.00 94.56 840 LYS A O 1
ATOM 7012 N N . PHE A 1 841 ? -28.009 -29.565 -4.845 1.00 93.25 841 PHE A N 1
ATOM 7013 C CA . PHE A 1 841 ? -26.870 -29.509 -3.931 1.00 93.25 841 PHE A CA 1
ATOM 7014 C C . PHE A 1 841 ? -25.867 -28.426 -4.345 1.00 93.25 841 PHE A C 1
ATOM 7016 O O . PHE A 1 841 ? -25.452 -27.639 -3.498 1.00 93.25 841 PHE A O 1
ATOM 7023 N N . LYS A 1 842 ? -25.539 -28.322 -5.640 1.00 93.81 842 LYS A N 1
ATOM 7024 C CA . LYS A 1 842 ? -24.642 -27.279 -6.163 1.00 93.81 842 LYS A CA 1
ATOM 7025 C C . LYS A 1 842 ? -25.188 -25.871 -5.907 1.00 93.81 842 LYS A C 1
ATOM 7027 O O . LYS A 1 842 ? -24.446 -25.019 -5.437 1.00 93.81 842 LYS A O 1
ATOM 7032 N N . ILE A 1 843 ? -26.484 -25.640 -6.141 1.00 94.69 843 ILE A N 1
ATOM 7033 C CA . ILE A 1 843 ? -27.134 -24.353 -5.840 1.00 94.69 843 ILE A CA 1
ATOM 7034 C C . ILE A 1 843 ? -27.053 -24.042 -4.339 1.00 94.69 843 ILE A C 1
ATOM 7036 O O . ILE A 1 843 ? -26.726 -22.918 -3.974 1.00 94.69 843 ILE A O 1
ATOM 7040 N N . ILE A 1 844 ? -27.303 -25.019 -3.460 1.00 93.81 844 ILE A N 1
ATOM 7041 C CA . ILE A 1 844 ? -27.182 -24.820 -2.005 1.00 93.81 844 ILE A CA 1
ATOM 7042 C C . ILE A 1 844 ? -25.749 -24.416 -1.630 1.00 93.81 844 ILE A C 1
ATOM 7044 O O . ILE A 1 844 ? -25.572 -23.441 -0.905 1.00 93.81 844 ILE A O 1
ATOM 7048 N N . GLN A 1 845 ? -24.733 -25.117 -2.144 1.00 92.38 845 GLN A N 1
ATOM 7049 C CA . GLN A 1 845 ? -23.330 -24.764 -1.892 1.00 92.38 845 GLN A CA 1
ATOM 7050 C C . GLN A 1 845 ? -23.008 -23.352 -2.391 1.00 92.38 845 GLN A C 1
ATOM 7052 O O . GLN A 1 845 ? -22.448 -22.553 -1.649 1.00 92.38 845 GLN A O 1
ATOM 7057 N N . ASN A 1 846 ? -23.457 -22.995 -3.597 1.00 94.19 846 ASN A N 1
ATOM 7058 C CA . ASN A 1 846 ? -23.284 -21.651 -4.144 1.00 94.19 846 ASN A CA 1
ATOM 7059 C C . ASN A 1 846 ? -23.911 -20.557 -3.260 1.00 94.19 846 ASN A C 1
ATOM 7061 O O . ASN A 1 846 ? -23.343 -19.474 -3.148 1.00 94.19 846 ASN A O 1
ATOM 7065 N N . ILE A 1 847 ? -25.068 -20.816 -2.635 1.00 95.06 847 ILE A N 1
ATOM 7066 C CA . ILE A 1 847 ? -25.717 -19.873 -1.705 1.00 95.06 847 ILE A CA 1
ATOM 7067 C C . ILE A 1 847 ? -24.865 -19.699 -0.448 1.00 95.06 847 ILE A C 1
ATOM 7069 O O . ILE A 1 847 ? -24.578 -18.572 -0.048 1.00 95.06 847 ILE A O 1
ATOM 7073 N N . LEU A 1 848 ? -24.438 -20.806 0.162 1.00 92.62 848 LEU A N 1
ATOM 7074 C CA . LEU A 1 848 ? -23.625 -20.787 1.379 1.00 92.62 848 LEU A CA 1
ATOM 7075 C C . LEU A 1 848 ? -22.278 -20.088 1.152 1.00 92.62 848 LEU A C 1
ATOM 7077 O O . LEU A 1 848 ? -21.861 -19.280 1.988 1.00 92.62 848 LEU A O 1
ATOM 7081 N N . ASN A 1 849 ? -21.646 -20.352 0.008 1.00 90.62 849 ASN A N 1
ATOM 7082 C CA . ASN A 1 849 ? -20.424 -19.688 -0.428 1.00 90.62 849 ASN A CA 1
ATOM 7083 C C . ASN A 1 849 ? -20.675 -18.205 -0.720 1.00 90.62 849 ASN A C 1
ATOM 7085 O O . ASN A 1 849 ? -19.911 -17.367 -0.264 1.00 90.62 849 ASN A O 1
ATOM 7089 N N . GLY A 1 850 ? -21.788 -17.854 -1.373 1.00 91.88 850 GLY A N 1
ATOM 7090 C CA . GLY A 1 850 ? -22.167 -16.461 -1.632 1.00 91.88 850 GLY A CA 1
ATOM 7091 C C . GLY A 1 850 ? -22.284 -15.612 -0.360 1.00 91.88 850 GLY A C 1
ATOM 7092 O O . GLY A 1 850 ? -21.816 -14.477 -0.340 1.00 91.88 850 GLY A O 1
ATOM 7093 N N . PHE A 1 851 ? -22.835 -16.169 0.723 1.00 92.12 851 PHE A N 1
ATOM 7094 C CA . PHE A 1 851 ? -22.842 -15.509 2.036 1.00 92.12 851 PHE A CA 1
ATOM 7095 C C . PHE A 1 851 ? -21.437 -15.357 2.647 1.00 92.12 851 PHE A C 1
ATOM 7097 O O . PHE A 1 851 ? -21.173 -14.373 3.341 1.00 92.12 851 PHE A O 1
ATOM 7104 N N . ASP A 1 852 ? -20.525 -16.296 2.386 1.00 88.81 852 ASP A N 1
ATOM 7105 C CA . ASP A 1 852 ? -19.126 -16.186 2.814 1.00 88.81 852 ASP A CA 1
ATOM 7106 C C . ASP A 1 852 ? -18.381 -15.104 2.038 1.00 88.81 852 ASP A C 1
ATOM 7108 O O . ASP A 1 852 ? -17.684 -14.281 2.622 1.00 88.81 852 ASP A O 1
ATOM 7112 N N . TYR A 1 853 ? -18.577 -15.071 0.717 1.00 88.50 853 TYR A N 1
ATOM 7113 C CA . TYR A 1 853 ? -17.932 -14.113 -0.178 1.00 88.50 853 TYR A CA 1
ATOM 7114 C C . TYR A 1 853 ? -18.258 -12.663 0.173 1.00 88.50 853 TYR A C 1
ATOM 7116 O O . TYR A 1 853 ? -17.437 -11.782 -0.067 1.00 88.50 853 TYR A O 1
ATOM 7124 N N . LEU A 1 854 ? -19.436 -12.439 0.761 1.00 89.19 854 LEU A N 1
ATOM 7125 C CA . LEU A 1 854 ? -19.935 -11.140 1.208 1.00 89.19 854 LEU A CA 1
ATOM 7126 C C . LEU A 1 854 ? -19.688 -10.853 2.701 1.00 89.19 854 LEU A C 1
ATOM 7128 O O . LEU A 1 854 ? -20.116 -9.805 3.188 1.00 89.19 854 LEU A O 1
ATOM 7132 N N . SER A 1 855 ? -19.023 -11.768 3.415 1.00 87.12 855 SER A N 1
ATOM 7133 C CA . SER A 1 855 ? -18.510 -11.558 4.777 1.00 87.12 855 SER A CA 1
ATOM 7134 C C . SER A 1 855 ? -17.101 -10.957 4.736 1.00 87.12 855 SER A C 1
ATOM 7136 O O . SER A 1 855 ? -16.443 -11.005 3.702 1.00 87.12 855 SER A O 1
ATOM 7138 N N . LEU A 1 856 ? -16.605 -10.436 5.865 1.00 85.62 856 LEU A N 1
ATOM 7139 C CA . LEU A 1 856 ? -15.274 -9.814 5.942 1.00 85.62 856 LEU A CA 1
ATOM 7140 C C . LEU A 1 856 ? -14.151 -10.862 6.062 1.00 85.62 856 LEU A C 1
ATOM 7142 O O . LEU A 1 856 ? -13.515 -11.015 7.112 1.00 85.62 856 LEU A O 1
ATOM 7146 N N . ARG A 1 857 ? -13.904 -11.609 4.982 1.00 85.12 857 ARG A N 1
ATOM 7147 C CA . ARG A 1 857 ? -12.936 -12.720 4.928 1.00 85.12 857 ARG A CA 1
ATOM 7148 C C . ARG A 1 857 ? -11.510 -12.235 5.162 1.00 85.12 857 ARG A C 1
ATOM 7150 O O . ARG A 1 857 ? -10.761 -12.848 5.923 1.00 85.12 857 ARG A O 1
ATOM 7157 N N . THR A 1 858 ? -11.139 -11.097 4.581 1.00 81.75 858 THR A N 1
ATOM 7158 C CA . THR A 1 858 ? -9.766 -10.578 4.695 1.00 81.75 858 THR A CA 1
ATOM 7159 C C . THR A 1 858 ? -9.411 -10.132 6.120 1.00 81.75 858 THR A C 1
ATOM 7161 O O . THR A 1 858 ? -8.255 -10.239 6.530 1.00 81.75 858 THR A O 1
ATOM 7164 N N . GLN A 1 859 ? -10.381 -9.699 6.935 1.00 77.75 859 GLN A N 1
ATOM 7165 C CA . GLN A 1 859 ? -10.119 -9.396 8.351 1.00 77.75 859 GLN A CA 1
ATOM 7166 C C . GLN A 1 859 ? -9.720 -10.645 9.142 1.00 77.75 859 GLN A C 1
ATOM 7168 O O . GLN A 1 859 ? -8.854 -10.572 10.016 1.00 77.75 859 GLN A O 1
ATOM 7173 N N . LYS A 1 860 ? -10.315 -11.802 8.822 1.00 78.31 860 LYS A N 1
ATOM 7174 C CA . LYS A 1 860 ? -9.923 -13.085 9.413 1.00 78.31 860 LYS A CA 1
ATOM 7175 C C . LYS A 1 860 ? -8.532 -13.508 8.958 1.00 78.31 860 LYS A C 1
AT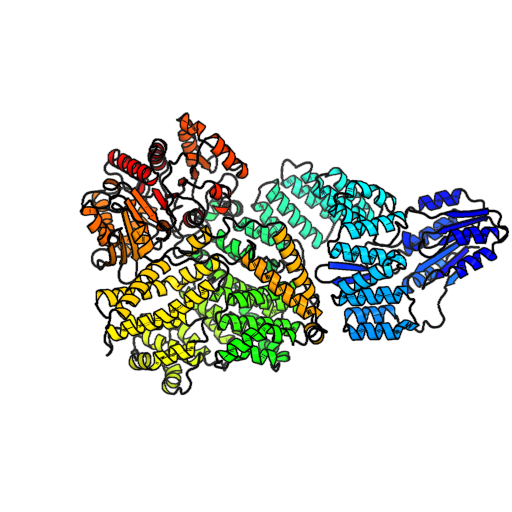OM 7177 O O . LYS A 1 860 ? -7.729 -13.902 9.796 1.00 78.31 860 LYS A O 1
ATOM 7182 N N . GLU A 1 861 ? -8.223 -13.359 7.670 1.00 79.00 861 GLU A N 1
ATOM 7183 C CA . GLU A 1 861 ? -6.874 -13.612 7.146 1.00 79.00 861 GLU A CA 1
ATOM 7184 C C . GLU A 1 861 ? -5.833 -12.768 7.889 1.00 79.00 861 GLU A C 1
ATOM 7186 O O . GLU A 1 861 ? -4.856 -13.310 8.397 1.00 79.00 861 GLU A O 1
ATOM 7191 N N . LYS A 1 862 ? -6.076 -11.460 8.063 1.00 73.69 862 LYS A N 1
ATOM 7192 C CA . LYS A 1 862 ? -5.197 -10.568 8.840 1.00 73.69 862 LYS A CA 1
ATOM 7193 C C . LYS A 1 862 ? -4.999 -11.032 10.291 1.00 73.69 862 LYS A C 1
ATOM 7195 O O . LYS A 1 862 ? -3.889 -10.913 10.795 1.00 73.69 862 LYS A O 1
ATOM 7200 N N . LYS A 1 863 ? -6.035 -11.587 10.938 1.00 70.75 863 LYS A N 1
ATOM 7201 C CA . LYS A 1 863 ? -5.962 -12.131 12.309 1.00 70.75 863 LYS A CA 1
ATOM 7202 C C . LYS A 1 863 ? -5.100 -13.390 12.411 1.00 70.75 863 LYS A C 1
ATOM 7204 O O . LYS A 1 863 ? -4.440 -13.581 13.427 1.00 70.75 863 LYS A O 1
ATOM 7209 N N . ILE A 1 864 ? -5.118 -14.236 11.381 1.00 66.00 864 ILE A N 1
ATOM 7210 C CA . ILE A 1 864 ? -4.291 -15.451 11.285 1.00 66.00 864 ILE A CA 1
ATOM 7211 C C . ILE A 1 864 ? -2.846 -15.084 10.898 1.00 66.00 864 ILE A C 1
ATOM 7213 O O . ILE A 1 864 ? -1.887 -15.752 11.289 1.00 66.00 864 ILE A O 1
ATOM 7217 N N . ASN A 1 865 ? -2.674 -13.993 10.150 1.00 58.91 865 ASN A N 1
ATOM 7218 C CA . ASN A 1 865 ? -1.388 -13.575 9.617 1.00 58.91 865 ASN A CA 1
ATOM 7219 C C . ASN A 1 865 ? -0.478 -12.908 10.639 1.00 58.91 865 ASN A C 1
ATOM 7221 O O . ASN A 1 865 ? -0.860 -11.995 11.364 1.00 58.91 865 ASN A O 1
ATOM 7225 N N . LYS A 1 866 ? 0.791 -13.341 10.640 1.00 55.00 866 LYS A N 1
ATOM 7226 C CA . LYS A 1 866 ? 1.910 -12.774 11.420 1.00 55.00 866 LYS A CA 1
ATOM 7227 C C . LYS A 1 866 ? 1.780 -12.896 12.945 1.00 55.00 866 LYS A C 1
ATOM 7229 O O . LYS A 1 866 ? 2.738 -12.580 13.649 1.00 55.00 866 LYS A O 1
ATOM 7234 N N . SER A 1 867 ? 0.683 -13.440 13.475 1.00 48.62 867 SER A N 1
ATOM 7235 C CA . SER A 1 867 ? 0.530 -13.782 14.894 1.00 48.62 867 SER A CA 1
ATOM 7236 C C . SER A 1 867 ? 1.301 -15.065 15.240 1.00 48.62 867 SER A C 1
ATOM 7238 O O . SER A 1 867 ? 0.715 -16.108 15.511 1.00 48.62 867 SER A O 1
ATOM 7240 N N . GLY A 1 868 ? 2.635 -15.017 15.182 1.00 49.69 868 GLY A N 1
ATOM 7241 C CA . GLY A 1 868 ? 3.499 -16.134 15.592 1.00 49.69 868 GLY A CA 1
ATOM 7242 C C . GLY A 1 868 ? 4.811 -16.261 14.821 1.00 49.69 868 GLY A C 1
ATOM 7243 O O . GLY A 1 868 ? 5.769 -16.819 15.352 1.00 49.69 868 GLY A O 1
ATOM 7244 N N . ALA A 1 869 ? 4.889 -15.706 13.609 1.00 54.53 869 ALA A N 1
ATOM 7245 C CA . ALA A 1 869 ? 6.105 -15.737 12.806 1.00 54.53 869 ALA A CA 1
ATOM 7246 C C . ALA A 1 869 ? 7.122 -14.731 13.373 1.00 54.53 869 ALA A C 1
ATOM 7248 O O . ALA A 1 869 ? 6.957 -13.516 13.254 1.00 54.53 869 ALA A O 1
ATOM 7249 N N . LYS A 1 870 ? 8.160 -15.241 14.037 1.00 60.44 870 LYS A N 1
ATOM 7250 C CA . LYS A 1 870 ? 9.319 -14.453 14.468 1.00 60.44 870 LYS A CA 1
ATOM 7251 C C . LYS A 1 870 ? 10.450 -14.687 13.485 1.00 60.44 870 LYS A C 1
ATOM 7253 O O . LYS A 1 870 ? 10.690 -15.824 13.086 1.00 60.44 870 LYS A O 1
ATOM 7258 N N . VAL A 1 871 ? 11.155 -13.620 13.130 1.00 66.50 871 VAL A N 1
ATOM 7259 C CA . VAL A 1 871 ? 12.404 -13.752 12.386 1.00 66.50 871 VAL A CA 1
ATOM 7260 C C . VAL A 1 871 ? 13.414 -14.418 13.322 1.00 66.50 871 VAL A C 1
ATOM 7262 O O . VAL A 1 871 ? 13.737 -13.878 14.379 1.00 66.50 871 VAL A O 1
ATOM 7265 N N . THR A 1 872 ? 13.810 -15.647 13.002 1.00 75.62 872 THR A N 1
ATOM 7266 C CA . THR A 1 872 ? 14.885 -16.353 13.708 1.00 75.62 872 THR A CA 1
ATOM 7267 C C . THR A 1 872 ? 16.233 -15.909 13.141 1.00 75.62 872 THR A C 1
ATOM 7269 O O . THR A 1 872 ? 16.303 -15.489 11.987 1.00 75.62 872 THR A O 1
ATOM 7272 N N . GLU A 1 873 ? 17.320 -16.059 13.903 1.00 75.88 873 GLU A N 1
ATOM 7273 C CA . GLU A 1 873 ? 18.680 -15.771 13.402 1.00 75.88 873 GLU A CA 1
ATOM 7274 C C . GLU A 1 873 ? 19.013 -16.570 12.123 1.00 75.88 873 GLU A C 1
ATOM 7276 O O . GLU A 1 873 ? 19.721 -16.092 11.238 1.00 75.88 873 GLU A O 1
ATOM 7281 N N . GLU A 1 874 ? 18.470 -17.787 11.993 1.00 82.50 874 GLU A N 1
ATOM 7282 C CA . GLU A 1 874 ? 18.615 -18.615 10.790 1.00 82.50 874 GLU A CA 1
ATOM 7283 C C . GLU A 1 874 ? 17.908 -17.993 9.576 1.00 82.50 874 GLU A C 1
ATOM 7285 O O . GLU A 1 874 ? 18.485 -17.937 8.490 1.00 82.50 874 GLU A O 1
ATOM 7290 N N . LEU A 1 875 ? 16.694 -17.463 9.760 1.00 76.62 875 LEU A N 1
ATOM 7291 C CA . LEU A 1 875 ? 15.946 -16.783 8.702 1.00 76.62 875 LEU A CA 1
ATOM 7292 C C . LEU A 1 875 ? 16.576 -15.443 8.305 1.00 76.62 875 LEU A C 1
ATOM 7294 O O . LEU A 1 875 ? 16.621 -15.140 7.116 1.00 76.62 875 LEU A O 1
ATOM 7298 N N . GLU A 1 876 ? 17.118 -14.684 9.260 1.00 73.94 876 GLU A N 1
ATOM 7299 C CA . GLU A 1 876 ? 17.924 -13.481 8.991 1.00 73.94 876 GLU A CA 1
ATOM 7300 C C . GLU A 1 876 ? 19.140 -13.807 8.117 1.00 73.94 876 GLU A C 1
ATOM 7302 O O . GLU A 1 876 ? 19.444 -13.096 7.157 1.00 73.94 876 GLU A O 1
ATOM 7307 N N . LYS A 1 877 ? 19.826 -14.919 8.410 1.00 77.31 877 LYS A N 1
ATOM 7308 C CA . LYS A 1 877 ? 20.973 -15.374 7.619 1.00 77.31 877 LYS A CA 1
ATOM 7309 C C . LYS A 1 877 ? 20.566 -15.778 6.198 1.00 77.31 877 LYS A C 1
ATOM 7311 O O . LYS A 1 877 ? 21.270 -15.430 5.253 1.00 77.31 877 LYS A O 1
ATOM 7316 N N . ILE A 1 878 ? 19.432 -16.465 6.044 1.00 80.25 878 ILE A N 1
ATOM 7317 C CA . ILE A 1 878 ? 18.867 -16.851 4.740 1.00 80.25 878 ILE A CA 1
ATOM 7318 C C . ILE A 1 878 ? 18.444 -15.617 3.935 1.00 80.25 878 ILE A C 1
ATOM 7320 O O . ILE A 1 878 ? 18.730 -15.550 2.742 1.00 80.25 878 ILE A O 1
ATOM 7324 N N . GLU A 1 879 ? 17.793 -14.630 4.560 1.00 75.19 879 GLU A N 1
ATOM 7325 C CA . GLU A 1 879 ? 17.414 -13.372 3.903 1.00 75.19 879 GLU A CA 1
ATOM 7326 C C . GLU A 1 879 ? 18.651 -12.634 3.394 1.00 75.19 879 GLU A C 1
ATOM 7328 O O . GLU A 1 879 ? 18.690 -12.176 2.252 1.00 75.19 879 GLU A O 1
ATOM 7333 N N . LYS A 1 880 ? 19.692 -12.573 4.221 1.00 71.38 880 LYS A N 1
ATOM 7334 C CA . LYS A 1 880 ? 20.963 -11.962 3.854 1.00 71.38 880 LYS A CA 1
ATOM 7335 C C . LYS A 1 880 ? 21.625 -12.667 2.669 1.00 71.38 880 LYS A C 1
ATOM 7337 O O . LYS A 1 880 ? 22.032 -11.997 1.724 1.00 71.38 880 LYS A O 1
ATOM 7342 N N . GLU A 1 881 ? 21.685 -14.001 2.695 1.00 76.31 881 GLU A N 1
ATOM 7343 C CA . GLU A 1 881 ? 22.212 -14.815 1.591 1.00 76.31 881 GLU A CA 1
ATOM 7344 C C . GLU A 1 881 ? 21.390 -14.610 0.308 1.00 76.31 881 GLU A C 1
ATOM 7346 O O . GLU A 1 881 ? 21.952 -14.440 -0.771 1.00 76.31 881 GLU A O 1
ATOM 7351 N N . TYR A 1 882 ? 20.062 -14.551 0.419 1.00 73.56 882 TYR A N 1
ATOM 7352 C CA . TYR A 1 882 ? 19.155 -14.287 -0.698 1.00 73.56 882 TYR A CA 1
ATOM 7353 C C . TYR A 1 882 ? 19.384 -12.906 -1.327 1.00 73.56 882 TYR A C 1
ATOM 7355 O O . TYR A 1 882 ? 19.502 -12.798 -2.548 1.00 73.56 882 TYR A O 1
ATOM 7363 N N . LEU A 1 883 ? 19.485 -11.853 -0.510 1.00 60.22 883 LEU A N 1
ATOM 7364 C CA . LEU A 1 883 ? 19.766 -10.494 -0.981 1.00 60.22 883 LEU A CA 1
ATOM 7365 C C . LEU A 1 883 ? 21.156 -10.396 -1.620 1.00 60.22 883 LEU A C 1
ATOM 7367 O O . LEU A 1 883 ? 21.304 -9.757 -2.661 1.00 60.22 883 LEU A O 1
ATOM 7371 N N . GLN A 1 884 ? 22.153 -11.075 -1.048 1.00 62.97 884 GLN A N 1
ATOM 7372 C CA . GLN A 1 884 ? 23.486 -11.172 -1.636 1.00 62.97 884 GLN A CA 1
ATOM 7373 C C . GLN A 1 884 ? 23.446 -11.878 -3.000 1.00 62.97 884 GLN A C 1
ATOM 7375 O O . GLN A 1 884 ? 24.030 -11.380 -3.958 1.00 62.97 884 GLN A O 1
ATOM 7380 N N . LEU A 1 885 ? 22.711 -12.985 -3.126 1.00 62.84 885 LEU A N 1
ATOM 7381 C CA . LEU A 1 885 ? 22.518 -13.691 -4.396 1.00 62.84 885 LEU A CA 1
ATOM 7382 C C . LEU A 1 885 ? 21.813 -12.832 -5.446 1.00 62.84 885 LEU A C 1
ATOM 7384 O O . LEU A 1 885 ? 22.173 -12.915 -6.615 1.00 62.84 885 LEU A O 1
ATOM 7388 N N . ILE A 1 886 ? 20.852 -11.985 -5.061 1.00 59.06 886 ILE A N 1
ATOM 7389 C CA . ILE A 1 886 ? 20.260 -10.999 -5.978 1.00 59.06 886 ILE A CA 1
ATOM 7390 C C . ILE A 1 886 ? 21.333 -10.037 -6.485 1.00 59.06 886 ILE A C 1
ATOM 7392 O O . ILE A 1 886 ? 21.414 -9.801 -7.690 1.00 59.06 886 ILE A O 1
ATOM 7396 N N . GLU A 1 887 ? 22.159 -9.488 -5.589 1.00 53.94 887 GLU A N 1
ATOM 7397 C CA . GLU A 1 887 ? 23.248 -8.593 -5.987 1.00 53.94 887 GLU A CA 1
ATOM 7398 C C . GLU A 1 887 ? 24.227 -9.306 -6.930 1.00 53.94 887 GLU A C 1
ATOM 7400 O O . GLU A 1 887 ? 24.528 -8.775 -7.996 1.00 53.94 887 GLU A O 1
ATOM 7405 N N . GLU A 1 888 ? 24.667 -10.520 -6.599 1.00 57.06 888 GLU A N 1
ATOM 7406 C CA . GLU A 1 888 ? 25.567 -11.323 -7.436 1.00 57.06 888 GLU A CA 1
ATOM 7407 C C . GLU A 1 888 ? 24.943 -11.669 -8.796 1.00 57.06 888 GLU A C 1
ATOM 7409 O O . GLU A 1 888 ? 25.593 -11.525 -9.829 1.00 57.06 888 GLU A O 1
ATOM 7414 N N . LEU A 1 889 ? 23.665 -12.060 -8.834 1.00 57.12 889 LEU A N 1
ATOM 7415 C CA . LEU A 1 889 ? 22.958 -12.351 -10.083 1.00 57.12 889 LEU A CA 1
ATOM 7416 C C . LEU A 1 889 ? 22.762 -11.089 -10.939 1.00 57.12 889 LEU A C 1
ATOM 7418 O O . LEU A 1 889 ? 22.830 -11.156 -12.167 1.00 57.12 889 LEU A O 1
ATOM 7422 N N . SER A 1 890 ? 22.579 -9.924 -10.309 1.00 51.28 890 SER A N 1
ATOM 7423 C CA . SER A 1 890 ? 22.482 -8.633 -11.003 1.00 51.28 890 SER A CA 1
ATOM 7424 C C . SER A 1 890 ? 23.817 -8.162 -11.600 1.00 51.28 890 SER A C 1
ATOM 7426 O O . SER A 1 890 ? 23.821 -7.380 -12.554 1.00 51.28 890 SER A O 1
ATOM 7428 N N . GLN A 1 891 ? 24.949 -8.656 -11.078 1.00 50.97 891 GLN A N 1
ATOM 7429 C CA . GLN A 1 891 ? 26.296 -8.316 -11.552 1.00 50.97 891 GLN A CA 1
ATOM 7430 C C . GLN A 1 891 ? 26.654 -8.978 -12.886 1.00 50.97 891 GLN A C 1
ATOM 7432 O O . GLN A 1 891 ? 27.518 -8.455 -13.590 1.00 50.97 891 GLN A O 1
ATOM 7437 N N . TYR A 1 892 ? 25.944 -10.030 -13.319 1.00 55.56 892 TYR A N 1
ATOM 7438 C CA . TYR A 1 892 ? 26.098 -10.625 -14.661 1.00 55.56 892 TYR A CA 1
ATOM 7439 C C . TYR A 1 892 ? 25.589 -9.713 -15.801 1.00 55.56 892 TYR A C 1
ATOM 7441 O O . TYR A 1 892 ? 25.222 -10.194 -16.873 1.00 55.56 892 TYR A O 1
ATOM 7449 N N . SER A 1 893 ? 25.556 -8.394 -15.577 1.00 44.06 893 SER A N 1
ATOM 7450 C CA . SER A 1 893 ? 25.037 -7.363 -16.469 1.00 44.06 893 SER A CA 1
ATOM 7451 C C . SER A 1 893 ? 25.504 -7.547 -17.921 1.00 44.06 893 SER A C 1
ATOM 7453 O O . SER A 1 893 ? 26.650 -7.289 -18.270 1.00 44.06 893 SER A O 1
ATOM 7455 N N . ILE A 1 894 ? 24.562 -8.008 -18.750 1.00 46.19 894 ILE A N 1
ATOM 7456 C CA . ILE A 1 894 ? 24.373 -7.851 -20.204 1.00 46.19 894 ILE A CA 1
ATOM 7457 C C . ILE A 1 894 ? 25.542 -8.196 -21.135 1.00 46.19 894 ILE A C 1
ATOM 7459 O O . ILE A 1 894 ? 25.339 -8.961 -22.070 1.00 46.19 894 ILE A O 1
ATOM 7463 N N . LYS A 1 895 ? 26.768 -7.721 -20.912 1.00 44.44 895 LYS A N 1
ATOM 7464 C CA . LYS A 1 895 ? 27.869 -7.902 -21.870 1.00 44.44 895 LYS A CA 1
ATOM 7465 C C . LYS A 1 895 ? 28.301 -9.359 -22.071 1.00 44.44 895 LYS A C 1
ATOM 7467 O O . LYS A 1 895 ? 28.904 -9.639 -23.093 1.00 44.44 895 LYS A O 1
ATOM 7472 N N . ASN A 1 896 ? 27.963 -10.274 -21.153 1.00 45.12 896 ASN A N 1
ATOM 7473 C CA . ASN A 1 896 ? 28.235 -11.716 -21.267 1.00 45.12 896 ASN A CA 1
ATOM 7474 C C . ASN A 1 896 ? 27.117 -12.611 -20.688 1.00 45.12 896 ASN A C 1
ATOM 7476 O O . ASN A 1 896 ? 27.374 -13.781 -20.398 1.00 45.12 896 ASN A O 1
ATOM 7480 N N . PHE A 1 897 ? 25.881 -12.114 -20.518 1.00 48.72 897 PHE A N 1
ATOM 7481 C CA . PHE A 1 897 ? 24.801 -12.907 -19.899 1.00 48.72 897 PHE A CA 1
ATOM 7482 C C . PHE A 1 897 ? 24.599 -14.250 -20.614 1.00 48.72 897 PHE A C 1
ATOM 7484 O O . PHE A 1 897 ? 24.403 -15.269 -19.969 1.00 48.72 897 PHE A O 1
ATOM 7491 N N . LYS A 1 898 ? 24.760 -14.289 -21.941 1.00 44.34 898 LYS A N 1
ATOM 7492 C CA . LYS A 1 898 ? 24.628 -15.511 -22.746 1.00 44.34 898 LYS A CA 1
ATOM 7493 C C . LYS A 1 898 ? 25.661 -16.596 -22.399 1.00 44.34 898 LYS A C 1
ATOM 7495 O O . LYS A 1 898 ? 25.321 -17.772 -22.408 1.00 44.34 898 LYS A O 1
ATOM 7500 N N . GLU A 1 899 ? 26.900 -16.222 -22.069 1.00 46.38 899 GLU A N 1
ATOM 7501 C CA . GLU A 1 899 ? 27.942 -17.169 -21.632 1.00 46.38 899 GLU A CA 1
ATOM 7502 C C . GLU A 1 899 ? 27.842 -17.480 -20.133 1.00 46.38 899 GLU A C 1
ATOM 7504 O O . GLU A 1 899 ? 28.060 -18.620 -19.727 1.00 46.38 899 GLU A O 1
ATOM 7509 N N . ALA A 1 900 ? 27.472 -16.490 -19.313 1.00 44.56 900 ALA A N 1
ATOM 7510 C CA . ALA A 1 900 ? 27.266 -16.663 -17.880 1.00 44.56 900 ALA A CA 1
ATOM 7511 C C . ALA A 1 900 ? 26.054 -17.554 -17.583 1.00 44.56 900 ALA A C 1
ATOM 7513 O O . ALA A 1 900 ? 26.174 -18.464 -16.778 1.00 44.56 900 ALA A O 1
ATOM 7514 N N . PHE A 1 901 ? 24.930 -17.376 -18.277 1.00 43.78 901 PHE A N 1
ATOM 7515 C CA . PHE A 1 901 ? 23.728 -18.206 -18.154 1.00 43.78 901 PHE A CA 1
ATOM 7516 C C . PHE A 1 901 ? 23.995 -19.683 -18.465 1.00 43.78 901 PHE A C 1
ATOM 7518 O O . PHE A 1 901 ? 23.416 -20.564 -17.837 1.00 43.78 901 PHE A O 1
ATOM 7525 N N . LEU A 1 902 ? 24.901 -19.950 -19.413 1.00 46.44 902 LEU A N 1
ATOM 7526 C CA . LEU A 1 902 ? 25.355 -21.298 -19.766 1.00 46.44 902 LEU A CA 1
ATOM 7527 C C . LEU A 1 902 ? 26.461 -21.826 -18.835 1.00 46.44 902 LEU A C 1
ATOM 7529 O O . LEU A 1 902 ? 26.900 -22.966 -18.991 1.00 46.44 902 LEU A O 1
ATOM 7533 N N . SER A 1 903 ? 26.944 -21.014 -17.892 1.00 52.69 903 SER A N 1
ATOM 7534 C CA . SER A 1 903 ? 27.931 -21.442 -16.907 1.00 52.69 903 SER A CA 1
ATOM 7535 C C . SER A 1 903 ? 27.262 -22.213 -15.771 1.00 52.69 903 SER A C 1
ATOM 7537 O O . SER A 1 903 ? 26.194 -21.843 -15.283 1.00 52.69 903 SER A O 1
ATOM 7539 N N . VAL A 1 904 ? 27.947 -23.257 -15.301 1.00 62.53 904 VAL A N 1
ATOM 7540 C CA . VAL A 1 904 ? 27.522 -24.047 -14.135 1.00 62.53 904 VAL A CA 1
ATOM 7541 C C . VAL A 1 904 ? 27.338 -23.149 -12.904 1.00 62.53 904 VAL A C 1
ATOM 7543 O O . VAL A 1 904 ? 26.398 -23.335 -12.142 1.00 62.53 904 VAL A O 1
ATOM 7546 N N . GLU A 1 905 ? 28.175 -22.117 -12.758 1.00 57.53 905 GLU A N 1
ATOM 7547 C CA . GLU A 1 905 ? 28.124 -21.171 -11.638 1.00 57.53 905 GLU A CA 1
ATOM 7548 C C . GLU A 1 905 ? 26.802 -20.383 -11.593 1.00 57.53 905 GLU A C 1
ATOM 7550 O O . GLU A 1 905 ? 26.176 -20.287 -10.538 1.00 57.53 905 GLU A O 1
ATOM 7555 N N . TYR A 1 906 ? 26.340 -19.841 -12.725 1.00 58.25 906 TYR A N 1
ATOM 7556 C CA . TYR A 1 906 ? 25.064 -19.117 -12.776 1.00 58.25 906 TYR A CA 1
ATOM 7557 C C . TYR A 1 906 ? 23.877 -20.051 -12.538 1.00 58.25 906 TYR A C 1
ATOM 7559 O O . TYR A 1 906 ? 22.945 -19.691 -11.818 1.00 58.25 906 TYR A O 1
ATOM 7567 N N . GLU A 1 907 ? 23.907 -21.256 -13.113 1.00 56.81 907 GLU A N 1
ATOM 7568 C CA . GLU A 1 907 ? 22.859 -22.257 -12.909 1.00 56.81 907 GLU A CA 1
ATOM 7569 C C . GLU A 1 907 ? 22.744 -22.643 -11.423 1.00 56.81 907 GLU A C 1
ATOM 7571 O O . GLU A 1 907 ? 21.640 -22.688 -10.874 1.00 56.81 907 GLU A O 1
ATOM 7576 N N . GLU A 1 908 ? 23.872 -22.867 -10.746 1.00 68.75 908 GLU A N 1
ATOM 7577 C CA . GLU A 1 908 ? 23.922 -23.170 -9.313 1.00 68.75 908 GLU A CA 1
ATOM 7578 C C . GLU A 1 908 ? 23.424 -21.998 -8.458 1.00 68.75 908 GLU A C 1
ATOM 7580 O O . GLU A 1 908 ? 22.574 -22.201 -7.585 1.00 68.75 908 GLU A O 1
ATOM 7585 N N . LYS A 1 909 ? 23.868 -20.766 -8.744 1.00 63.69 909 LYS A N 1
ATOM 7586 C CA . LYS A 1 909 ? 23.401 -19.561 -8.037 1.00 63.69 909 LYS A CA 1
ATOM 7587 C C . LYS A 1 909 ? 21.917 -19.294 -8.263 1.00 63.69 909 LYS A C 1
ATOM 7589 O O . LYS A 1 909 ? 21.212 -18.970 -7.315 1.00 63.69 909 LYS A O 1
ATOM 7594 N N . SER A 1 910 ? 21.409 -19.482 -9.479 1.00 55.69 910 SER A N 1
ATOM 7595 C CA . SER A 1 910 ? 19.984 -19.328 -9.797 1.00 55.69 910 SER A CA 1
ATOM 7596 C C . SER A 1 910 ? 19.123 -20.385 -9.089 1.00 55.69 910 SER A C 1
ATOM 7598 O O . SER A 1 910 ? 18.089 -20.060 -8.498 1.00 55.69 910 SER A O 1
ATOM 7600 N N . LYS A 1 911 ? 19.582 -21.646 -9.038 1.00 70.88 911 LYS A N 1
ATOM 7601 C CA . LYS A 1 911 ? 18.927 -22.709 -8.251 1.00 70.88 911 LYS A CA 1
ATOM 7602 C C . LYS A 1 911 ? 18.920 -22.388 -6.758 1.00 70.88 911 LYS A C 1
ATOM 7604 O O . LYS A 1 911 ? 17.887 -22.563 -6.108 1.00 70.88 911 LYS A O 1
ATOM 7609 N N . GLN A 1 912 ? 20.039 -21.907 -6.218 1.00 75.25 912 GLN A N 1
ATOM 7610 C CA . GLN A 1 912 ? 20.134 -21.495 -4.819 1.00 75.25 912 GLN A CA 1
ATOM 7611 C C . GLN A 1 912 ? 19.233 -20.284 -4.539 1.00 75.25 912 GLN A C 1
ATOM 7613 O O . GLN A 1 912 ? 18.478 -20.312 -3.573 1.00 75.25 912 GLN A O 1
ATOM 7618 N N . TYR A 1 913 ? 19.206 -19.281 -5.419 1.00 69.94 913 TYR A N 1
ATOM 7619 C CA . TYR A 1 913 ? 18.292 -18.138 -5.351 1.00 69.94 913 TYR A CA 1
ATOM 7620 C C . TYR A 1 913 ? 16.827 -18.589 -5.282 1.00 69.94 913 TYR A C 1
ATOM 7622 O O . TYR A 1 913 ? 16.103 -18.204 -4.363 1.00 69.94 913 TYR A O 1
ATOM 7630 N N . ALA A 1 914 ? 16.396 -19.464 -6.197 1.00 64.69 914 ALA A N 1
ATOM 7631 C CA . ALA A 1 914 ? 15.032 -19.989 -6.212 1.00 64.69 914 ALA A CA 1
ATOM 7632 C C . ALA A 1 914 ? 14.702 -20.790 -4.940 1.00 64.69 914 ALA A C 1
ATOM 7634 O O . ALA A 1 914 ? 13.588 -20.704 -4.420 1.00 64.69 914 ALA A O 1
ATOM 7635 N N . LYS A 1 915 ? 15.671 -21.548 -4.414 1.00 80.94 915 LYS A N 1
ATOM 7636 C CA . LYS A 1 915 ? 15.530 -22.299 -3.163 1.00 80.94 915 LYS A CA 1
ATOM 7637 C C . LYS A 1 915 ? 15.378 -21.371 -1.955 1.00 80.94 915 LYS A C 1
ATOM 7639 O O . LYS A 1 915 ? 14.434 -21.548 -1.191 1.00 80.94 915 LYS A O 1
ATOM 7644 N N . LEU A 1 916 ? 16.268 -20.390 -1.783 1.00 76.62 916 LEU A N 1
ATOM 7645 C CA . LEU A 1 916 ? 16.210 -19.441 -0.663 1.00 76.62 916 LEU A CA 1
ATOM 7646 C C . LEU A 1 916 ? 14.935 -18.601 -0.721 1.00 76.62 916 LEU A C 1
ATOM 7648 O O . LEU A 1 916 ? 14.279 -18.427 0.302 1.00 76.62 916 LEU A O 1
ATOM 7652 N N . ARG A 1 917 ? 14.533 -18.165 -1.922 1.00 74.31 917 ARG A N 1
ATOM 7653 C CA . ARG A 1 917 ? 13.262 -17.470 -2.137 1.00 74.31 917 ARG A CA 1
ATOM 7654 C C . ARG A 1 917 ? 12.081 -18.277 -1.607 1.00 74.31 917 ARG A C 1
ATOM 7656 O O . ARG A 1 917 ? 11.280 -17.724 -0.867 1.00 74.31 917 ARG A O 1
ATOM 7663 N N . ARG A 1 918 ? 11.992 -19.571 -1.942 1.00 77.62 918 ARG A N 1
ATOM 7664 C CA . ARG A 1 918 ? 10.922 -20.450 -1.438 1.00 77.62 918 ARG A CA 1
ATOM 7665 C C . ARG A 1 918 ? 10.948 -20.566 0.081 1.00 77.62 918 ARG A C 1
ATOM 7667 O O . ARG A 1 918 ? 9.911 -20.413 0.707 1.00 77.62 918 ARG A O 1
ATOM 7674 N N . ILE A 1 919 ? 12.126 -20.756 0.678 1.00 82.38 919 ILE A N 1
ATOM 7675 C CA . ILE A 1 919 ? 12.251 -20.849 2.141 1.00 82.38 919 ILE A CA 1
ATOM 7676 C C . ILE A 1 919 ? 11.774 -19.553 2.816 1.00 82.38 919 ILE A C 1
ATOM 7678 O O . ILE A 1 919 ? 11.060 -19.614 3.818 1.00 82.38 919 ILE A O 1
ATOM 7682 N N . LEU A 1 920 ? 12.128 -18.387 2.265 1.00 75.00 920 LEU A N 1
ATOM 7683 C CA . LEU A 1 920 ? 11.667 -17.087 2.760 1.00 75.00 920 LEU A CA 1
ATOM 7684 C C . LEU A 1 920 ? 10.155 -16.906 2.568 1.00 75.00 920 LEU A C 1
ATOM 7686 O O . LEU A 1 920 ? 9.477 -16.498 3.506 1.00 75.00 920 LEU A O 1
ATOM 7690 N N . GLU A 1 921 ? 9.621 -17.241 1.393 1.00 74.38 921 GLU A N 1
ATOM 7691 C CA . GLU A 1 921 ? 8.181 -17.199 1.090 1.00 74.38 921 GLU A CA 1
ATOM 7692 C C . GLU A 1 921 ? 7.356 -18.189 1.940 1.00 74.38 921 GLU A C 1
ATOM 7694 O O . GLU A 1 921 ? 6.153 -18.004 2.098 1.00 74.38 921 GLU A O 1
ATOM 7699 N N . GLU A 1 922 ? 7.971 -19.223 2.514 1.00 77.69 922 GLU A N 1
ATOM 7700 C CA . GLU A 1 922 ? 7.300 -20.175 3.409 1.00 77.69 922 GLU A CA 1
ATOM 7701 C C . GLU A 1 922 ? 7.377 -19.767 4.889 1.00 77.69 922 GLU A C 1
ATOM 7703 O O . GLU A 1 922 ? 6.444 -20.030 5.643 1.00 77.69 922 GLU A O 1
ATOM 7708 N N . ASN A 1 923 ? 8.476 -19.134 5.322 1.00 76.94 923 ASN A N 1
ATOM 7709 C CA . ASN A 1 923 ? 8.797 -19.021 6.752 1.00 76.94 923 ASN A CA 1
ATOM 7710 C C . ASN A 1 923 ? 9.053 -17.589 7.249 1.00 76.94 923 ASN A C 1
ATOM 7712 O O . ASN A 1 923 ? 8.993 -17.343 8.455 1.00 76.94 923 ASN A O 1
ATOM 7716 N N . HIS A 1 924 ? 9.376 -16.636 6.369 1.00 71.75 924 HIS A N 1
ATOM 7717 C CA . HIS A 1 924 ? 9.788 -15.296 6.784 1.00 71.75 924 HIS A CA 1
ATOM 7718 C C . HIS A 1 924 ? 8.598 -14.317 6.814 1.00 71.75 924 HIS A C 1
ATOM 7720 O O . HIS A 1 924 ? 7.984 -14.095 5.772 1.00 71.75 924 HIS A O 1
ATOM 7726 N N . PRO A 1 925 ? 8.320 -13.618 7.936 1.00 63.09 925 PRO A N 1
ATOM 7727 C CA . PRO A 1 925 ? 7.142 -12.750 8.098 1.00 63.09 925 PRO A CA 1
ATOM 7728 C C . PRO A 1 925 ? 6.949 -11.663 7.029 1.00 63.09 925 PRO A C 1
ATOM 7730 O O . PRO A 1 925 ? 5.837 -11.175 6.833 1.00 63.09 925 PRO A O 1
ATOM 7733 N N . VAL A 1 926 ? 8.040 -11.237 6.387 1.00 63.97 926 VAL A N 1
ATOM 7734 C CA . VAL A 1 926 ? 8.040 -10.208 5.330 1.00 63.97 926 VAL A CA 1
ATOM 7735 C C . VAL A 1 926 ? 7.789 -10.792 3.936 1.00 63.97 926 VAL A C 1
ATOM 7737 O O . VAL A 1 926 ? 7.172 -10.119 3.118 1.00 63.97 926 VAL A O 1
ATOM 7740 N N . TYR A 1 927 ? 8.262 -12.011 3.655 1.00 65.00 927 TYR A N 1
ATOM 7741 C CA . TYR A 1 927 ? 8.171 -12.626 2.320 1.00 65.00 927 TYR A CA 1
ATOM 7742 C C . TYR A 1 927 ? 7.022 -13.621 2.210 1.00 65.00 927 TYR A C 1
ATOM 7744 O O . TYR A 1 927 ? 6.589 -13.916 1.094 1.00 65.00 927 TYR A O 1
ATOM 7752 N N . MET A 1 928 ? 6.561 -14.149 3.348 1.00 70.56 928 MET A N 1
ATOM 7753 C CA . MET A 1 928 ? 5.494 -15.126 3.379 1.00 70.56 928 MET A CA 1
ATOM 7754 C C . MET A 1 928 ? 4.207 -14.537 2.835 1.00 70.56 928 MET A C 1
ATOM 7756 O O . MET A 1 928 ? 3.863 -13.382 3.103 1.00 70.56 928 MET A O 1
ATOM 7760 N N . ASN A 1 929 ? 3.502 -15.354 2.063 1.00 69.56 929 ASN A N 1
ATOM 7761 C CA . ASN A 1 929 ? 2.177 -14.987 1.614 1.00 69.56 929 ASN A CA 1
ATOM 7762 C C . ASN A 1 929 ? 1.259 -14.917 2.829 1.00 69.56 929 ASN A C 1
ATOM 7764 O O . ASN A 1 929 ? 1.313 -15.762 3.724 1.00 69.56 929 ASN A O 1
ATOM 7768 N N . ASP A 1 930 ? 0.378 -13.931 2.824 1.00 71.56 930 ASP A N 1
ATOM 7769 C CA . ASP A 1 930 ? -0.693 -13.874 3.792 1.00 71.56 930 ASP A CA 1
ATOM 7770 C C . ASP A 1 930 ? -1.564 -15.140 3.655 1.00 71.56 930 ASP A C 1
ATOM 7772 O O . ASP A 1 930 ? -1.994 -15.507 2.559 1.00 71.56 930 ASP A O 1
ATOM 7776 N N . SER A 1 931 ? -1.833 -15.806 4.774 1.00 73.12 931 SER A N 1
ATOM 7777 C CA . SER A 1 931 ? -2.749 -16.938 4.932 1.00 73.12 931 SER A CA 1
ATOM 7778 C C . SER A 1 931 ? -4.055 -16.665 4.212 1.00 73.12 931 SER A C 1
ATOM 7780 O O . SER A 1 931 ? -4.575 -15.543 4.231 1.00 73.12 931 SER A O 1
ATOM 7782 N N . LEU A 1 932 ? -4.563 -17.699 3.557 1.00 77.50 932 LEU A N 1
ATOM 7783 C CA . LEU A 1 932 ? -5.843 -17.657 2.878 1.00 77.50 932 LEU A CA 1
ATOM 7784 C C . LEU A 1 932 ? -6.957 -17.983 3.865 1.00 77.50 932 LEU A C 1
ATOM 7786 O O . LEU A 1 932 ? -6.767 -18.716 4.833 1.00 77.50 932 LEU A O 1
ATOM 7790 N N . TYR A 1 933 ? -8.129 -17.419 3.610 1.00 77.25 933 TYR A N 1
ATOM 7791 C CA . TYR A 1 933 ? -9.343 -17.816 4.290 1.00 77.25 933 TYR A CA 1
ATOM 7792 C C . TYR A 1 933 ? -9.683 -19.259 3.913 1.00 77.25 933 TYR A C 1
ATOM 7794 O O . TYR A 1 933 ? -9.994 -19.543 2.753 1.00 77.25 933 TYR A O 1
ATOM 7802 N N . ASP A 1 934 ? -9.650 -20.151 4.899 1.00 72.06 934 ASP A N 1
ATOM 7803 C CA . ASP A 1 934 ? -10.116 -21.520 4.732 1.00 72.06 934 ASP A CA 1
ATOM 7804 C C . ASP A 1 934 ? -11.644 -21.560 4.838 1.00 72.06 934 ASP A C 1
ATOM 7806 O O . ASP A 1 934 ? -12.234 -21.185 5.858 1.00 72.06 934 ASP A O 1
ATOM 7810 N N . GLU A 1 935 ? -12.297 -22.026 3.772 1.00 74.44 935 GLU A N 1
ATOM 7811 C CA . GLU A 1 935 ? -13.742 -22.246 3.773 1.00 74.44 935 GLU A CA 1
ATOM 7812 C C . GLU A 1 935 ? -14.098 -23.327 4.803 1.00 74.44 935 GLU A C 1
ATOM 7814 O O . GLU A 1 935 ? -13.675 -24.482 4.700 1.00 74.44 935 GLU A O 1
ATOM 7819 N N . VAL A 1 936 ? -14.907 -22.962 5.802 1.00 79.81 936 VAL A N 1
ATOM 7820 C CA . VAL A 1 936 ? -15.391 -23.907 6.815 1.00 79.81 936 VAL A CA 1
ATOM 7821 C C . VAL A 1 936 ? -16.734 -24.476 6.363 1.00 79.81 936 VAL A C 1
ATOM 7823 O O . VAL A 1 936 ? -17.693 -23.714 6.195 1.00 79.81 936 VAL A O 1
ATOM 7826 N N . PRO A 1 937 ? -16.859 -25.810 6.222 1.00 84.38 937 PRO A N 1
ATOM 7827 C CA . PRO A 1 937 ? -18.131 -26.438 5.913 1.00 84.38 937 PRO A CA 1
ATOM 7828 C C . PRO A 1 937 ? -19.217 -26.030 6.907 1.00 84.38 937 PRO A C 1
ATOM 7830 O O . PRO A 1 937 ? -19.041 -26.128 8.124 1.00 84.38 937 PRO A O 1
ATOM 7833 N N . ILE A 1 938 ? -20.382 -25.645 6.385 1.00 86.06 938 ILE A N 1
ATOM 7834 C CA . ILE A 1 938 ? -21.511 -25.172 7.197 1.00 86.06 938 ILE A CA 1
ATOM 7835 C C . ILE A 1 938 ? -21.933 -26.179 8.276 1.00 86.06 938 ILE A C 1
ATOM 7837 O O . ILE A 1 938 ? -22.371 -25.796 9.354 1.00 86.06 938 ILE A O 1
ATOM 7841 N N . THR A 1 939 ? -21.751 -27.473 8.011 1.00 87.25 939 THR A N 1
ATOM 7842 C CA . THR A 1 939 ? -22.060 -28.562 8.942 1.00 87.25 939 THR A CA 1
ATOM 7843 C C . THR A 1 939 ? -21.179 -28.528 10.187 1.00 87.25 939 THR A C 1
ATOM 7845 O O . THR A 1 939 ? -21.635 -28.899 11.265 1.00 87.25 939 THR A O 1
ATOM 7848 N N . ILE A 1 940 ? -19.928 -28.067 10.064 1.00 88.38 940 ILE A N 1
ATOM 7849 C CA . ILE A 1 940 ? -19.028 -27.894 11.209 1.00 88.38 940 ILE A CA 1
ATOM 7850 C C . ILE A 1 940 ? -19.524 -26.734 12.070 1.00 88.38 940 ILE A C 1
ATOM 7852 O O . ILE A 1 940 ? -19.662 -26.907 13.279 1.00 88.38 940 ILE A O 1
ATOM 7856 N N . ILE A 1 941 ? -19.867 -25.601 11.449 1.00 88.69 941 ILE A N 1
ATOM 7857 C CA . ILE A 1 941 ? -20.440 -24.433 12.137 1.00 88.69 941 ILE A CA 1
ATOM 7858 C C . ILE A 1 941 ? -21.703 -24.845 12.895 1.00 88.69 941 ILE A C 1
ATOM 7860 O O . ILE A 1 941 ? -21.789 -24.632 14.099 1.00 88.69 941 ILE A O 1
ATOM 7864 N N . GLN A 1 942 ? -22.629 -25.529 12.218 1.00 92.25 942 GLN A N 1
ATOM 7865 C CA . GLN A 1 942 ? -23.868 -26.029 12.810 1.00 92.25 942 GLN A CA 1
ATOM 7866 C C . GLN A 1 942 ? -23.610 -26.924 14.035 1.00 92.25 942 GLN A C 1
ATOM 7868 O O . GLN A 1 942 ? -24.242 -26.753 15.072 1.00 92.25 942 GLN A O 1
ATOM 7873 N N . SER A 1 943 ? -22.643 -27.847 13.941 1.00 91.19 943 SER A N 1
ATOM 7874 C CA . SER A 1 943 ? -22.307 -28.785 15.025 1.00 91.19 943 SER A CA 1
ATOM 7875 C C . SER A 1 943 ? -21.686 -28.132 16.266 1.00 91.19 943 SER A C 1
ATOM 7877 O O . SER A 1 943 ? -21.643 -28.753 17.326 1.00 91.19 943 SER A O 1
ATOM 7879 N N . LYS A 1 944 ? -21.175 -26.903 16.129 1.00 91.25 944 LYS A N 1
ATOM 7880 C CA . LYS A 1 944 ? -20.546 -26.126 17.204 1.00 91.25 944 LYS A CA 1
ATOM 7881 C C . LYS A 1 944 ? -21.523 -25.193 17.922 1.00 91.25 944 LYS A C 1
ATOM 7883 O O . LYS A 1 944 ? -21.142 -24.622 18.939 1.00 91.25 944 LYS A O 1
ATOM 7888 N N . MET A 1 945 ? -22.744 -25.039 17.408 1.00 91.19 945 MET A N 1
ATOM 7889 C CA . MET A 1 945 ? -23.775 -24.203 18.020 1.00 91.19 945 MET A CA 1
ATOM 7890 C C . MET A 1 945 ? -24.457 -24.905 19.197 1.00 91.19 945 MET A C 1
ATOM 7892 O O . MET A 1 945 ? -24.746 -26.103 19.145 1.00 91.19 945 MET A O 1
ATOM 7896 N N . GLU A 1 946 ? -24.750 -24.141 20.246 1.00 91.12 946 GLU A N 1
ATOM 7897 C CA . GLU A 1 946 ? -25.527 -24.600 21.401 1.00 91.12 946 GLU A CA 1
ATOM 7898 C C . GLU A 1 946 ? -27.046 -24.547 21.121 1.00 91.12 946 GLU A C 1
ATOM 7900 O O . GLU A 1 946 ? -27.507 -23.971 20.136 1.00 91.12 946 GLU A O 1
ATOM 7905 N N . ILE A 1 947 ? -27.846 -25.192 21.980 1.00 89.81 947 ILE A N 1
ATOM 7906 C CA . ILE A 1 947 ? -29.305 -25.353 21.790 1.00 89.81 947 ILE A CA 1
ATOM 7907 C C . ILE A 1 947 ? -30.049 -24.005 21.861 1.00 89.81 947 ILE A C 1
ATOM 7909 O O . ILE A 1 947 ? -31.085 -23.830 21.219 1.00 89.81 947 ILE A O 1
ATOM 7913 N N . ASP A 1 948 ? -29.530 -23.063 22.646 1.00 90.75 948 ASP A N 1
ATOM 7914 C CA . ASP A 1 948 ? -30.069 -21.721 22.881 1.00 90.75 948 ASP A CA 1
ATOM 7915 C C . ASP A 1 948 ? -29.474 -20.649 21.947 1.00 90.75 948 ASP A C 1
ATOM 7917 O O . ASP A 1 948 ? -29.828 -19.470 22.072 1.00 90.75 948 ASP A O 1
ATOM 7921 N N . GLU A 1 949 ? -28.613 -21.043 21.002 1.00 93.31 949 GLU A N 1
ATOM 7922 C CA . GLU A 1 949 ? -27.912 -20.150 20.076 1.00 93.31 949 GLU A CA 1
ATOM 7923 C C . GLU A 1 949 ? -28.578 -20.077 18.698 1.00 93.31 949 GLU A C 1
ATOM 7925 O O . GLU A 1 949 ? -28.989 -21.083 18.113 1.00 93.31 949 GLU A O 1
ATOM 7930 N N . ILE A 1 950 ? -28.618 -18.867 18.139 1.00 94.81 950 ILE A N 1
ATOM 7931 C CA . ILE A 1 950 ? -29.030 -18.618 16.757 1.00 94.81 950 ILE A CA 1
ATOM 7932 C C . ILE A 1 950 ? -28.032 -17.692 16.063 1.00 94.81 950 ILE A C 1
ATOM 7934 O O . ILE A 1 950 ? -27.635 -16.661 16.606 1.00 94.81 950 ILE A O 1
ATOM 7938 N N . TYR A 1 951 ? -27.636 -18.064 14.849 1.00 95.19 951 TYR A N 1
ATOM 7939 C CA . TYR A 1 951 ? -26.829 -17.241 13.961 1.00 95.19 951 TYR A CA 1
ATOM 7940 C C . TYR A 1 951 ? -27.709 -16.696 12.846 1.00 95.19 951 TYR A C 1
ATOM 7942 O O . TYR A 1 951 ? -28.438 -17.452 12.199 1.00 95.19 951 TYR A O 1
ATOM 7950 N N . TYR A 1 952 ? -27.609 -15.394 12.612 1.00 95.69 952 TYR A N 1
ATOM 7951 C CA . TYR A 1 952 ? -28.315 -14.690 11.558 1.00 95.69 952 TYR A CA 1
ATOM 7952 C C . TYR A 1 952 ? -27.341 -13.880 10.714 1.00 95.69 952 TYR A C 1
ATOM 7954 O O . TYR A 1 952 ? -26.558 -13.089 11.234 1.00 95.69 952 TYR A O 1
ATOM 7962 N N . GLN A 1 953 ? -27.423 -14.038 9.402 1.00 94.75 953 GLN A N 1
ATOM 7963 C CA . GLN A 1 953 ? -26.742 -13.182 8.445 1.00 94.75 953 GLN A CA 1
ATOM 7964 C C . GLN A 1 953 ? -27.758 -12.650 7.449 1.00 94.75 953 GLN A C 1
ATOM 7966 O O . GLN A 1 953 ? -28.619 -13.394 6.981 1.00 94.75 953 GLN A O 1
ATOM 7971 N N . TYR A 1 954 ? -27.626 -11.379 7.091 1.00 92.88 954 TYR A N 1
ATOM 7972 C CA . TYR A 1 954 ? -28.422 -10.767 6.037 1.00 92.88 954 TYR A CA 1
ATOM 7973 C C . TYR A 1 954 ? -27.532 -9.973 5.086 1.00 92.88 954 TYR A C 1
ATOM 7975 O O . TYR A 1 954 ? -26.481 -9.486 5.488 1.00 92.88 954 TYR A O 1
ATOM 7983 N N . ILE A 1 955 ? -27.962 -9.868 3.829 1.00 92.31 955 ILE A N 1
ATOM 7984 C CA . ILE A 1 955 ? -27.326 -9.070 2.777 1.00 92.31 955 ILE A CA 1
ATOM 7985 C C . ILE A 1 955 ? -28.416 -8.236 2.102 1.00 92.31 955 ILE A C 1
ATOM 7987 O O . ILE A 1 955 ? -29.373 -8.800 1.557 1.00 92.31 955 ILE A O 1
ATOM 7991 N N . ASP A 1 956 ? -28.279 -6.910 2.121 1.00 87.50 956 ASP A N 1
ATOM 7992 C CA . ASP A 1 956 ? -29.192 -6.004 1.420 1.00 87.50 956 ASP A CA 1
ATOM 7993 C C . ASP A 1 956 ? -28.814 -5.927 -0.056 1.00 87.50 956 ASP A C 1
ATOM 7995 O O . ASP A 1 956 ? -27.775 -5.391 -0.433 1.00 87.50 956 ASP A O 1
ATOM 7999 N N . THR A 1 957 ? -29.672 -6.464 -0.920 1.00 87.19 957 THR A N 1
ATOM 8000 C CA . THR A 1 957 ? -29.439 -6.427 -2.363 1.00 87.19 957 THR A CA 1
ATOM 8001 C C . THR A 1 957 ? -30.357 -5.418 -3.053 1.00 87.19 957 THR A C 1
ATOM 8003 O O . THR A 1 957 ? -31.400 -4.999 -2.535 1.00 87.19 957 THR A O 1
ATOM 8006 N N . LYS A 1 958 ? -30.041 -5.082 -4.314 1.00 79.81 958 LYS A N 1
ATOM 8007 C CA . LYS A 1 958 ? -30.879 -4.193 -5.145 1.00 79.81 958 LYS A CA 1
ATOM 8008 C C . LYS A 1 958 ? -32.372 -4.577 -5.162 1.00 79.81 958 LYS A C 1
ATOM 8010 O O . LYS A 1 958 ? -33.206 -3.677 -5.216 1.00 79.81 958 LYS A O 1
ATOM 8015 N N . ILE A 1 959 ? -32.735 -5.864 -5.069 1.00 80.44 959 ILE A N 1
ATOM 8016 C CA . ILE A 1 959 ? -34.134 -6.329 -5.212 1.00 80.44 959 ILE A CA 1
ATOM 8017 C C . ILE A 1 959 ? -34.768 -6.744 -3.878 1.00 80.44 959 ILE A C 1
ATOM 8019 O O . ILE A 1 959 ? -35.889 -6.335 -3.608 1.00 80.44 959 ILE A O 1
ATOM 8023 N N . PHE A 1 960 ? -34.068 -7.494 -3.029 1.00 87.12 960 PHE A N 1
ATOM 8024 C CA . PHE A 1 960 ? -34.584 -8.008 -1.748 1.00 87.12 960 PHE A CA 1
ATOM 8025 C C . PHE A 1 960 ? -33.450 -8.220 -0.739 1.00 87.12 960 PHE A C 1
ATOM 8027 O O . PHE A 1 960 ? -32.280 -8.247 -1.122 1.00 87.12 960 PHE A O 1
ATOM 8034 N N . VAL A 1 961 ? -33.789 -8.411 0.536 1.00 90.19 961 VAL A N 1
ATOM 8035 C CA . VAL A 1 961 ? -32.811 -8.796 1.564 1.00 90.19 961 VAL A CA 1
ATOM 8036 C C . VAL A 1 961 ? -32.663 -10.314 1.546 1.00 90.19 961 VAL A C 1
ATOM 8038 O O . VAL A 1 961 ? -33.647 -11.026 1.742 1.00 90.19 961 VAL A O 1
ATOM 8041 N N . CYS A 1 962 ? -31.458 -10.818 1.285 1.00 94.19 962 CYS A N 1
ATOM 8042 C CA . CYS A 1 962 ? -31.136 -12.243 1.405 1.00 94.19 962 CYS A CA 1
ATOM 8043 C C . CYS A 1 962 ? -30.799 -12.564 2.860 1.00 94.19 962 CYS A C 1
ATOM 8045 O O . CYS A 1 962 ? -30.075 -11.790 3.481 1.00 94.19 962 CYS A O 1
ATOM 8047 N N . TYR A 1 963 ? -31.244 -13.707 3.384 1.00 94.88 963 TYR A N 1
ATOM 8048 C CA . TYR A 1 963 ? -30.943 -14.118 4.759 1.00 94.88 963 TYR A CA 1
ATOM 8049 C C . TYR A 1 963 ? -30.420 -15.555 4.856 1.00 94.88 963 TYR A C 1
ATOM 8051 O O . TYR A 1 963 ? -30.753 -16.402 4.023 1.00 94.88 963 TYR A O 1
ATOM 8059 N N . LEU A 1 964 ? -29.646 -15.818 5.910 1.00 95.50 964 LEU A N 1
ATOM 8060 C CA . LEU A 1 964 ? -29.177 -17.130 6.352 1.00 95.50 964 LEU A CA 1
ATOM 8061 C C . LEU A 1 964 ? -29.374 -17.241 7.870 1.00 95.50 964 LEU A C 1
ATOM 8063 O O . LEU A 1 964 ? -28.913 -16.390 8.627 1.00 95.50 964 LEU A O 1
ATOM 8067 N N . VAL A 1 965 ? -30.050 -18.303 8.301 1.00 94.81 965 VAL A N 1
ATOM 8068 C CA . VAL A 1 965 ? -30.285 -18.680 9.697 1.00 94.81 965 VAL A CA 1
ATOM 8069 C C . VAL A 1 965 ? -29.621 -20.028 9.943 1.00 94.81 965 VAL A C 1
ATOM 8071 O O . VAL A 1 965 ? -29.850 -20.983 9.198 1.00 94.81 965 VAL A O 1
ATOM 8074 N N . ILE A 1 966 ? -28.827 -20.123 11.006 1.00 94.19 966 ILE A N 1
ATOM 8075 C CA . ILE A 1 966 ? -28.220 -21.381 11.448 1.00 94.19 966 ILE A CA 1
ATOM 8076 C C . ILE A 1 966 ? -28.530 -21.568 12.927 1.00 94.19 966 ILE A C 1
ATOM 8078 O O . ILE A 1 966 ? -28.456 -20.628 13.718 1.00 94.19 966 ILE A O 1
ATOM 8082 N N . THR A 1 967 ? -28.884 -22.794 13.284 1.00 92.69 967 THR A N 1
ATOM 8083 C CA . THR A 1 967 ? -29.018 -23.273 14.661 1.00 92.69 967 THR A CA 1
ATOM 8084 C C . THR A 1 967 ? -28.390 -24.659 14.739 1.00 92.69 967 THR A C 1
ATOM 8086 O O . THR A 1 967 ? -28.113 -25.272 13.707 1.00 92.69 967 THR A O 1
ATOM 8089 N N . ASN A 1 968 ? -28.226 -25.205 15.939 1.00 91.00 968 ASN A N 1
ATOM 8090 C CA . ASN A 1 968 ? -27.751 -26.578 16.124 1.00 91.00 968 ASN A CA 1
ATOM 8091 C C . ASN A 1 968 ? -28.597 -27.636 15.361 1.00 91.00 968 ASN A C 1
ATOM 8093 O O . ASN A 1 968 ? -28.068 -28.668 14.954 1.00 91.00 968 ASN A O 1
ATOM 8097 N N . ASP A 1 969 ? -29.890 -27.368 15.130 1.00 89.19 969 ASP A N 1
ATOM 8098 C CA . ASP A 1 969 ? -30.849 -28.331 14.573 1.00 89.19 969 ASP A CA 1
ATOM 8099 C C . ASP A 1 969 ? -31.134 -28.128 13.071 1.00 89.19 969 ASP A C 1
ATOM 8101 O O . ASP A 1 969 ? -31.480 -29.082 12.372 1.00 89.19 969 ASP A O 1
ATOM 8105 N N . PHE A 1 970 ? -31.036 -26.897 12.551 1.00 89.38 970 PHE A N 1
ATOM 8106 C CA . PHE A 1 970 ? -31.382 -26.600 11.153 1.00 89.38 970 PHE A CA 1
ATOM 8107 C C . PHE A 1 970 ? -30.599 -25.427 10.550 1.00 89.38 970 PHE A C 1
ATOM 8109 O O . PHE A 1 970 ? -30.067 -24.572 11.258 1.00 89.38 970 PHE A O 1
ATOM 8116 N N . ILE A 1 971 ? -30.608 -25.379 9.214 1.00 91.56 971 ILE A N 1
ATOM 8117 C CA . ILE A 1 971 ? -30.120 -24.273 8.386 1.00 91.56 971 ILE A CA 1
ATOM 8118 C C . ILE A 1 971 ? -31.283 -23.829 7.490 1.00 91.56 971 ILE A C 1
ATOM 8120 O O . ILE A 1 971 ? -31.846 -24.658 6.773 1.00 91.56 971 ILE A O 1
ATOM 8124 N N . ASP A 1 972 ? -31.637 -22.546 7.520 1.00 92.44 972 ASP A N 1
ATOM 8125 C CA . ASP A 1 972 ? -32.598 -21.941 6.590 1.00 92.44 972 ASP A CA 1
ATOM 8126 C C . ASP A 1 972 ? -31.974 -20.731 5.896 1.00 92.44 972 ASP A C 1
ATOM 8128 O O . ASP A 1 972 ? -31.138 -20.031 6.453 1.00 92.44 972 ASP A O 1
ATOM 8132 N N . PHE A 1 973 ? -32.377 -20.479 4.660 1.00 94.50 973 PHE A N 1
ATOM 8133 C CA . PHE A 1 973 ? -31.963 -19.304 3.905 1.00 94.50 973 PHE A CA 1
ATOM 8134 C C . PHE A 1 973 ? -33.053 -18.925 2.912 1.00 94.50 973 PHE A C 1
ATOM 8136 O O . PHE A 1 973 ? -33.834 -19.768 2.460 1.00 94.50 973 PHE A O 1
ATOM 8143 N N . GLY A 1 974 ? -33.108 -17.656 2.529 1.00 94.12 974 GLY A N 1
ATOM 8144 C CA . GLY A 1 974 ? -34.146 -17.159 1.637 1.00 94.12 974 GLY A CA 1
ATOM 8145 C C . GLY A 1 974 ? -34.028 -15.671 1.364 1.00 94.12 974 GLY A C 1
ATOM 8146 O O . GLY A 1 974 ? -32.939 -15.106 1.425 1.00 94.12 974 GLY A O 1
ATOM 8147 N N . PHE A 1 975 ? -35.160 -15.052 1.038 1.00 92.31 975 PHE A N 1
ATOM 8148 C CA . PHE A 1 975 ? -35.250 -13.615 0.829 1.00 92.31 975 PHE A CA 1
ATOM 8149 C C . PHE A 1 975 ? -36.509 -13.028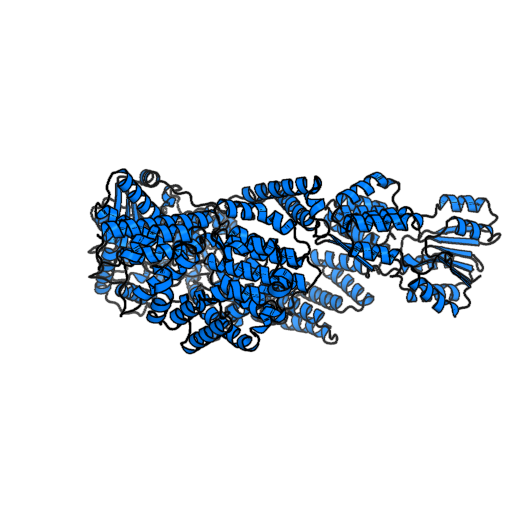 1.468 1.00 92.31 975 PHE A C 1
ATOM 8151 O O . PHE A 1 975 ? -37.538 -13.701 1.538 1.00 92.31 975 PHE A O 1
ATOM 8158 N N . ILE A 1 976 ? -36.418 -11.769 1.892 1.00 89.12 976 ILE A N 1
ATOM 8159 C CA . ILE A 1 976 ? -37.519 -10.970 2.439 1.00 89.12 976 ILE A CA 1
ATOM 8160 C C . ILE A 1 976 ? -38.018 -10.028 1.338 1.00 89.12 976 ILE A C 1
ATOM 8162 O O . ILE A 1 976 ? -37.238 -9.254 0.776 1.00 89.12 976 ILE A O 1
ATOM 8166 N N . ASN A 1 977 ? -39.313 -10.087 1.017 1.00 73.00 977 ASN A N 1
ATOM 8167 C CA . ASN A 1 977 ? -39.930 -9.306 -0.062 1.00 73.00 977 ASN A CA 1
ATOM 8168 C C . ASN A 1 977 ? -40.876 -8.216 0.477 1.00 73.00 977 ASN A C 1
ATOM 8170 O O . ASN A 1 977 ? -42.045 -8.178 0.109 1.00 73.00 977 ASN A O 1
ATOM 8174 N N . ASN A 1 978 ? -40.376 -7.350 1.367 1.00 62.56 978 ASN A N 1
ATOM 8175 C CA . ASN A 1 978 ? -41.170 -6.314 2.055 1.00 62.56 978 ASN A CA 1
ATOM 8176 C C . ASN A 1 978 ? -40.880 -4.870 1.590 1.00 62.56 978 ASN A C 1
ATOM 8178 O O . ASN A 1 978 ? -41.189 -3.915 2.297 1.00 62.56 978 ASN A O 1
ATOM 8182 N N . LYS A 1 979 ? -40.332 -4.669 0.379 1.00 58.94 979 LYS A N 1
ATOM 8183 C CA . LYS A 1 979 ? -39.987 -3.319 -0.129 1.00 58.94 979 LYS A CA 1
ATOM 8184 C C . LYS A 1 979 ? -41.178 -2.371 -0.346 1.00 58.94 979 LYS A C 1
ATOM 8186 O O . LYS A 1 979 ? -40.956 -1.195 -0.609 1.00 58.94 979 LYS A O 1
ATOM 8191 N N . SER A 1 980 ? -42.424 -2.844 -0.284 1.00 53.59 980 SER A N 1
ATOM 8192 C CA . SER A 1 980 ? -43.606 -2.015 -0.567 1.00 53.59 980 SER A CA 1
ATOM 8193 C C . SER A 1 980 ? -44.083 -1.144 0.601 1.00 53.59 980 SER A C 1
ATOM 8195 O O . SER A 1 980 ? -44.808 -0.187 0.346 1.00 53.59 980 SER A O 1
ATOM 8197 N N . GLU A 1 981 ? -43.711 -1.447 1.851 1.00 58.06 981 GLU A N 1
ATOM 8198 C CA . GLU A 1 981 ? -44.159 -0.690 3.042 1.00 58.06 981 GLU A CA 1
ATOM 8199 C C . GLU A 1 981 ? -43.051 0.135 3.716 1.00 58.06 981 GLU A C 1
ATOM 8201 O O . GLU A 1 981 ? -43.344 1.013 4.528 1.00 58.06 981 GLU A O 1
ATOM 8206 N N . PHE A 1 982 ? -41.789 -0.143 3.385 1.00 68.06 982 PHE A N 1
ATOM 8207 C CA . PHE A 1 982 ? -40.607 0.502 3.948 1.00 68.06 982 PHE A CA 1
ATOM 8208 C C . PHE A 1 982 ? -39.499 0.463 2.887 1.00 68.06 982 PHE A C 1
ATOM 8210 O O . PHE A 1 982 ? -39.170 -0.622 2.396 1.00 68.06 982 PHE A O 1
ATOM 8217 N N . ASP A 1 983 ? -38.971 1.619 2.470 1.00 69.62 983 ASP A N 1
ATOM 8218 C CA . ASP A 1 983 ? -38.013 1.708 1.360 1.00 69.62 983 ASP A CA 1
ATOM 8219 C C . ASP A 1 983 ? -36.605 2.166 1.792 1.00 69.62 983 ASP A C 1
ATOM 8221 O O . ASP A 1 983 ? -36.310 2.448 2.955 1.00 69.62 983 ASP A O 1
ATOM 8225 N N . LYS A 1 984 ? -35.681 2.226 0.825 1.00 72.06 984 LYS A N 1
ATOM 8226 C CA . LYS A 1 984 ? -34.293 2.638 1.078 1.00 72.06 984 LYS A CA 1
ATOM 8227 C C . LYS A 1 984 ? -34.165 4.107 1.513 1.00 72.06 984 LYS A C 1
ATOM 8229 O O . LYS A 1 984 ? -33.230 4.447 2.232 1.00 72.06 984 LYS A O 1
ATOM 8234 N N . LYS A 1 985 ? -35.087 4.987 1.115 1.00 78.50 985 LYS A N 1
ATOM 8235 C CA . LYS A 1 985 ? -35.095 6.387 1.564 1.00 78.50 985 LYS A CA 1
ATOM 8236 C C . LYS A 1 985 ? -35.497 6.485 3.029 1.00 78.50 985 LYS A C 1
ATOM 8238 O O . LYS A 1 985 ? -34.950 7.337 3.726 1.00 78.50 985 LYS A O 1
ATOM 8243 N N . ASP A 1 986 ? -36.409 5.635 3.491 1.00 80.62 986 ASP A N 1
ATOM 8244 C CA . ASP A 1 986 ? -36.792 5.569 4.906 1.00 80.62 986 ASP A CA 1
ATOM 8245 C C . ASP A 1 986 ? -35.592 5.170 5.777 1.00 80.62 986 ASP A C 1
ATOM 8247 O O . ASP A 1 986 ? -35.282 5.834 6.768 1.00 80.62 986 ASP A O 1
ATOM 8251 N N . VAL A 1 987 ? -34.845 4.158 5.328 1.00 78.00 987 VAL A N 1
ATOM 8252 C CA . VAL A 1 987 ? -33.555 3.722 5.892 1.00 78.00 987 VAL A CA 1
ATOM 8253 C C . VAL A 1 987 ? -32.568 4.904 5.949 1.00 78.00 987 VAL A C 1
ATOM 8255 O O . VAL A 1 987 ? -32.084 5.255 7.026 1.00 78.00 987 VAL A O 1
ATOM 8258 N N . ASP A 1 988 ? -32.336 5.601 4.833 1.00 77.31 988 ASP A N 1
ATOM 8259 C CA . ASP A 1 988 ? -31.424 6.756 4.785 1.00 77.31 988 ASP A CA 1
ATOM 8260 C C . ASP A 1 988 ? -31.871 7.932 5.678 1.00 77.31 988 ASP A C 1
ATOM 8262 O O . ASP A 1 988 ? -31.041 8.681 6.204 1.00 77.31 988 ASP A O 1
ATOM 8266 N N . ASN A 1 989 ? -33.181 8.136 5.835 1.00 81.62 989 ASN A N 1
ATOM 8267 C CA . ASN A 1 989 ? -33.733 9.184 6.690 1.00 81.62 989 ASN A CA 1
ATOM 8268 C C . ASN A 1 989 ? -33.503 8.868 8.173 1.00 81.62 989 ASN A C 1
ATOM 8270 O O . ASN A 1 989 ? -33.050 9.751 8.903 1.00 81.62 989 ASN A O 1
ATOM 8274 N N . LEU A 1 990 ? -33.738 7.622 8.602 1.00 82.19 990 LEU A N 1
ATOM 8275 C CA . LEU A 1 990 ? -33.427 7.173 9.964 1.00 82.19 990 LEU A CA 1
ATOM 8276 C C . LEU A 1 990 ? -31.933 7.315 10.273 1.00 82.19 990 LEU A C 1
ATOM 8278 O O . LEU A 1 990 ? -31.565 7.808 11.339 1.00 82.19 990 LEU A O 1
ATOM 8282 N N . ALA A 1 991 ? -31.068 6.966 9.318 1.00 78.56 991 ALA A N 1
ATOM 8283 C CA . ALA A 1 991 ? -29.625 7.146 9.450 1.00 78.56 991 ALA A CA 1
ATOM 8284 C C . ALA A 1 991 ? -29.255 8.613 9.731 1.00 78.56 991 ALA A C 1
ATOM 8286 O O . ALA A 1 991 ? -28.531 8.916 10.681 1.00 78.56 991 ALA A O 1
ATOM 8287 N N . ARG A 1 992 ? -29.805 9.542 8.937 1.00 78.12 992 ARG A N 1
ATOM 8288 C CA . ARG A 1 992 ? -29.582 10.987 9.106 1.00 78.12 992 ARG A CA 1
ATOM 8289 C C . ARG A 1 992 ? -30.122 11.509 10.436 1.00 78.12 992 ARG A C 1
ATOM 8291 O O . ARG A 1 992 ? -29.493 12.380 11.040 1.00 78.12 992 ARG A O 1
ATOM 8298 N N . GLN A 1 993 ? -31.254 10.987 10.906 1.00 82.62 993 GLN A N 1
ATOM 8299 C CA . GLN A 1 993 ? -31.814 11.350 12.209 1.00 82.62 993 GLN A CA 1
ATOM 8300 C C . GLN A 1 993 ? -30.884 10.942 13.355 1.00 82.62 993 GLN A C 1
ATOM 8302 O O . GLN A 1 993 ? -30.569 11.792 14.181 1.00 82.62 993 GLN A O 1
ATOM 8307 N N . ILE A 1 994 ? -30.382 9.700 13.368 1.00 82.06 994 ILE A N 1
ATOM 8308 C CA . ILE A 1 994 ? -29.422 9.220 14.383 1.00 82.06 994 ILE A CA 1
ATOM 8309 C C . ILE A 1 994 ? -28.185 10.124 14.432 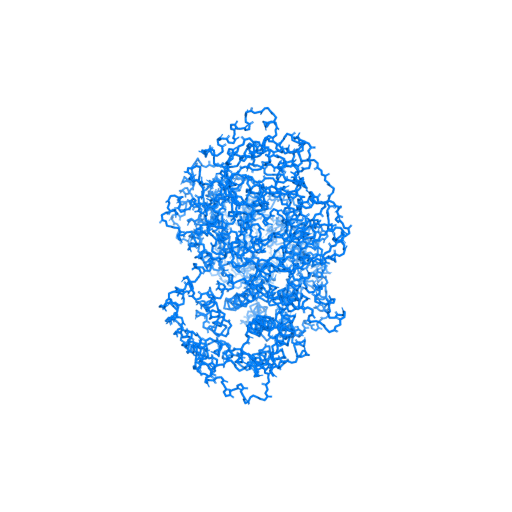1.00 82.06 994 ILE A C 1
ATOM 8311 O O . ILE A 1 994 ? -27.730 10.511 15.502 1.00 82.06 994 ILE A O 1
ATOM 8315 N N . GLN A 1 995 ? -27.657 10.495 13.269 1.00 75.44 995 GLN A N 1
ATOM 8316 C CA . GLN A 1 995 ? -26.408 11.249 13.168 1.00 75.44 995 GLN A CA 1
ATOM 8317 C C . GLN A 1 995 ? -26.513 12.720 13.544 1.00 75.44 995 GLN A C 1
ATOM 8319 O O . GLN A 1 995 ? -25.553 13.315 14.027 1.00 75.44 995 GLN A O 1
ATOM 8324 N N . THR A 1 996 ? -27.663 13.330 13.279 1.00 79.00 996 THR A N 1
ATOM 8325 C CA . THR A 1 996 ? -27.909 14.739 13.612 1.00 79.00 996 THR A CA 1
ATOM 8326 C C . THR A 1 996 ? -28.498 14.908 15.010 1.00 79.00 996 THR A C 1
ATOM 8328 O O . THR A 1 996 ? -28.756 16.035 15.439 1.00 79.00 996 THR A O 1
ATOM 8331 N N . PHE A 1 997 ? -28.684 13.800 15.732 1.00 85.38 997 PHE A N 1
ATOM 8332 C CA . PHE A 1 997 ? -29.288 13.779 17.047 1.00 85.38 997 PHE A CA 1
ATOM 8333 C C . PHE A 1 997 ? -28.401 14.474 18.085 1.00 85.38 997 PHE A C 1
ATOM 8335 O O . PHE A 1 997 ? -27.219 14.178 18.251 1.00 85.38 997 PHE A O 1
ATOM 8342 N N . THR A 1 998 ? -28.995 15.390 18.840 1.00 83.31 998 THR A N 1
ATOM 8343 C CA . THR A 1 998 ? -28.355 16.081 19.965 1.00 83.31 998 THR A CA 1
ATOM 8344 C C . THR A 1 998 ? -29.220 15.974 21.213 1.00 83.31 998 THR A C 1
ATOM 8346 O O . THR A 1 998 ? -30.418 15.704 21.134 1.00 83.31 998 THR A O 1
ATOM 8349 N N . THR A 1 999 ? -28.655 16.285 22.382 1.00 79.31 999 THR A N 1
ATOM 8350 C CA . THR A 1 999 ? -29.412 16.309 23.646 1.00 79.31 999 THR A CA 1
ATOM 8351 C C . THR A 1 999 ? -30.590 17.293 23.650 1.00 79.31 999 THR A C 1
ATOM 8353 O O . THR A 1 999 ? -31.475 17.164 24.489 1.00 79.31 999 THR A O 1
ATOM 8356 N N . SER A 1 1000 ? -30.634 18.259 22.724 1.00 82.25 1000 SER A N 1
ATOM 8357 C CA . SER A 1 1000 ? -31.739 19.216 22.571 1.00 82.25 1000 SER A CA 1
ATOM 8358 C C . SER A 1 1000 ? -32.779 18.810 21.517 1.00 82.25 1000 SER A C 1
ATOM 8360 O O . SER A 1 1000 ? -33.706 19.577 21.259 1.00 82.25 1000 SER A O 1
ATOM 8362 N N . THR A 1 1001 ? -32.611 17.661 20.859 1.00 84.06 1001 THR A N 1
ATOM 8363 C CA . THR A 1 1001 ? -33.512 17.201 19.792 1.00 84.06 1001 THR A CA 1
ATOM 8364 C C . THR A 1 1001 ? -34.838 16.739 20.394 1.00 84.06 1001 THR A C 1
ATOM 8366 O O . THR A 1 1001 ? -34.852 15.938 21.326 1.00 84.06 1001 THR A O 1
ATOM 8369 N N . GLN A 1 1002 ? -35.958 17.258 19.883 1.00 85.25 1002 GLN A N 1
ATOM 8370 C CA . GLN A 1 1002 ? -37.299 16.814 20.276 1.00 85.25 1002 GLN A CA 1
ATOM 8371 C C . GLN A 1 1002 ? -37.710 15.598 19.447 1.00 85.25 1002 GLN A C 1
ATOM 8373 O O . GLN A 1 1002 ? -37.442 15.556 18.249 1.00 85.25 1002 GLN A O 1
ATOM 8378 N N . TYR A 1 1003 ? -38.370 14.631 20.081 1.00 87.50 1003 TYR A N 1
ATOM 8379 C CA . TYR A 1 1003 ? -38.801 13.397 19.434 1.00 87.50 1003 TYR A CA 1
ATOM 8380 C C . TYR A 1 1003 ? -40.078 12.835 20.066 1.00 87.50 1003 TYR A C 1
ATOM 8382 O O . TYR A 1 1003 ? -40.326 13.043 21.256 1.00 87.50 1003 TYR A O 1
ATOM 8390 N N . ASP A 1 1004 ? -40.862 12.100 19.272 1.00 88.56 1004 ASP A N 1
ATOM 8391 C CA . ASP A 1 1004 ? -41.965 11.265 19.752 1.00 88.56 1004 ASP A CA 1
ATOM 8392 C C . ASP A 1 1004 ? -41.503 9.807 19.815 1.00 88.56 1004 ASP A C 1
ATOM 8394 O O . ASP A 1 1004 ? -41.170 9.192 18.800 1.00 88.56 1004 ASP A O 1
ATOM 8398 N N . ILE A 1 1005 ? -41.485 9.246 21.025 1.00 88.00 1005 ILE A N 1
ATOM 8399 C CA . ILE A 1 1005 ? -41.045 7.869 21.237 1.00 88.00 1005 ILE A CA 1
ATOM 8400 C C . ILE A 1 1005 ? -41.930 6.859 20.497 1.00 88.00 1005 ILE A C 1
ATOM 8402 O O . ILE A 1 1005 ? -41.410 5.862 20.016 1.00 88.00 1005 ILE A O 1
ATOM 8406 N N . LYS A 1 1006 ? -43.235 7.113 20.330 1.00 88.38 1006 LYS A N 1
ATOM 8407 C CA . LYS A 1 1006 ? -44.134 6.166 19.650 1.00 88.38 1006 LYS A CA 1
ATOM 8408 C C . LYS A 1 1006 ? -43.853 6.082 18.155 1.00 88.38 1006 LYS A C 1
ATOM 8410 O O . LYS A 1 1006 ? -43.857 4.992 17.595 1.00 88.38 1006 LYS A O 1
ATOM 8415 N N . GLU A 1 1007 ? -43.588 7.223 17.523 1.00 88.75 1007 GLU A N 1
ATOM 8416 C CA . GLU A 1 1007 ? -43.222 7.288 16.103 1.00 88.75 1007 GLU A CA 1
ATOM 8417 C C . GLU A 1 1007 ? -41.877 6.590 15.852 1.00 88.75 1007 GLU A C 1
ATOM 8419 O O . GLU A 1 1007 ? -41.717 5.838 14.886 1.00 88.75 1007 GLU A O 1
ATOM 8424 N N . ILE A 1 1008 ? -40.929 6.778 16.774 1.00 88.19 1008 ILE A N 1
ATOM 8425 C CA . ILE A 1 1008 ? -39.641 6.083 16.780 1.00 88.19 1008 ILE A CA 1
ATOM 8426 C C . ILE A 1 1008 ? -39.839 4.569 16.882 1.00 88.19 1008 ILE A C 1
ATOM 8428 O O . ILE A 1 1008 ? -39.299 3.812 16.076 1.00 88.19 1008 ILE A O 1
ATOM 8432 N N . GLU A 1 1009 ? -40.618 4.121 17.863 1.00 90.12 1009 GLU A N 1
ATOM 8433 C CA . GLU A 1 1009 ? -40.908 2.708 18.088 1.00 90.12 1009 GLU A CA 1
ATOM 8434 C C . GLU A 1 1009 ? -41.583 2.057 16.872 1.00 90.12 1009 GLU A C 1
ATOM 8436 O O . GLU A 1 1009 ? -41.197 0.960 16.471 1.00 90.12 1009 GLU A O 1
ATOM 8441 N N . GLU A 1 1010 ? -42.543 2.732 16.238 1.00 89.25 1010 GLU A N 1
ATOM 8442 C CA . GLU A 1 1010 ? -43.189 2.233 15.021 1.00 89.25 1010 GLU A CA 1
ATOM 8443 C C . GLU A 1 1010 ? -42.197 2.129 13.850 1.00 89.25 1010 GLU A C 1
ATOM 8445 O O . GLU A 1 1010 ? -42.169 1.121 13.139 1.00 89.25 1010 GLU A O 1
ATOM 8450 N N . SER A 1 1011 ? -41.343 3.140 13.677 1.00 88.12 1011 SER A N 1
ATOM 8451 C CA . SER A 1 1011 ? -40.339 3.174 12.608 1.00 88.12 1011 SER A CA 1
ATOM 8452 C C . SER A 1 1011 ? -39.310 2.050 12.753 1.00 88.12 1011 SER A C 1
ATOM 8454 O O . SER A 1 1011 ? -39.008 1.356 11.781 1.00 88.12 1011 SER A O 1
ATOM 8456 N N . TYR A 1 1012 ? -38.806 1.812 13.968 1.00 90.00 1012 TYR A N 1
ATOM 8457 C CA . TYR A 1 1012 ? -37.847 0.734 14.222 1.00 90.00 1012 TYR A CA 1
ATOM 8458 C C . TYR A 1 1012 ? -38.480 -0.661 14.180 1.00 90.00 1012 TYR A C 1
ATOM 8460 O O . TYR A 1 1012 ? -37.800 -1.614 13.797 1.00 90.00 1012 TYR A O 1
ATOM 8468 N N . TYR A 1 1013 ? -39.769 -0.808 14.503 1.00 90.69 1013 TYR A N 1
ATOM 8469 C CA . TYR A 1 1013 ? -40.484 -2.069 14.289 1.00 90.69 1013 TYR A CA 1
ATOM 8470 C C . TYR A 1 1013 ? -40.579 -2.412 12.793 1.00 90.69 1013 TYR A C 1
ATOM 8472 O O . TYR A 1 1013 ? -40.236 -3.527 12.396 1.00 90.69 1013 TYR A O 1
ATOM 8480 N N . LYS A 1 1014 ? -40.934 -1.438 11.941 1.00 88.69 1014 LYS A N 1
ATOM 8481 C CA . LYS A 1 1014 ? -40.952 -1.613 10.475 1.00 88.69 1014 LYS A CA 1
ATOM 8482 C C . LYS A 1 1014 ? -39.562 -1.926 9.915 1.00 88.69 1014 LYS A C 1
ATOM 8484 O O . LYS A 1 1014 ? -39.420 -2.872 9.142 1.00 88.69 1014 LYS A O 1
ATOM 8489 N N . LEU A 1 1015 ? -38.529 -1.211 10.371 1.00 89.12 1015 LEU A N 1
ATOM 8490 C CA . LEU A 1 1015 ? -37.133 -1.507 10.026 1.00 89.12 1015 LEU A CA 1
ATOM 8491 C C . LEU A 1 1015 ? -36.745 -2.943 10.425 1.00 89.12 1015 LEU A C 1
ATOM 8493 O O . LEU A 1 1015 ? -36.061 -3.638 9.673 1.00 89.12 1015 LEU A O 1
ATOM 8497 N N . SER A 1 1016 ? -37.200 -3.398 11.595 1.00 91.12 1016 SER A N 1
ATOM 8498 C CA . SER A 1 1016 ? -36.905 -4.740 12.101 1.00 91.12 1016 SER A CA 1
ATOM 8499 C C . SER A 1 1016 ? -37.565 -5.829 11.260 1.00 91.12 1016 SER A C 1
ATOM 8501 O O . SER A 1 1016 ? -36.921 -6.826 10.950 1.00 91.12 1016 SER A O 1
ATOM 8503 N N . LEU A 1 1017 ? -38.809 -5.629 10.817 1.00 89.19 1017 LEU A N 1
ATOM 8504 C CA . LEU A 1 1017 ? -39.463 -6.536 9.867 1.00 89.19 1017 LEU A CA 1
ATOM 8505 C C . LEU A 1 1017 ? -38.760 -6.546 8.504 1.00 89.19 1017 LEU A C 1
ATOM 8507 O O . LEU A 1 1017 ? -38.632 -7.599 7.887 1.00 89.19 1017 LEU A O 1
ATOM 8511 N N . TYR A 1 1018 ? -38.262 -5.397 8.048 1.00 88.25 1018 TYR A N 1
ATOM 8512 C CA . TYR A 1 1018 ? -37.583 -5.293 6.759 1.00 88.25 1018 TYR A CA 1
ATOM 8513 C C . TYR A 1 1018 ? -36.279 -6.115 6.702 1.00 88.25 1018 TYR A C 1
ATOM 8515 O O . TYR A 1 1018 ? -36.030 -6.788 5.702 1.00 88.25 1018 TYR A O 1
ATOM 8523 N N . TYR A 1 1019 ? -35.463 -6.098 7.766 1.00 89.62 1019 TYR A N 1
ATOM 8524 C CA . TYR A 1 1019 ? -34.154 -6.776 7.787 1.00 89.62 1019 TYR A CA 1
ATOM 8525 C C . TYR A 1 1019 ? -34.109 -8.096 8.559 1.00 89.62 1019 TYR A C 1
ATOM 8527 O O . TYR A 1 1019 ? -33.246 -8.926 8.274 1.00 89.62 1019 TYR A O 1
ATOM 8535 N N . PHE A 1 1020 ? -34.990 -8.299 9.541 1.00 91.75 1020 PHE A N 1
ATOM 8536 C CA . PHE A 1 1020 ? -34.854 -9.360 10.544 1.00 91.75 1020 PHE A CA 1
ATOM 8537 C C . PHE A 1 1020 ? -36.097 -10.247 10.686 1.00 91.75 1020 PHE A C 1
ATOM 8539 O O . PHE A 1 1020 ? -36.113 -11.086 11.581 1.00 91.75 1020 PHE A O 1
ATOM 8546 N N . GLU A 1 1021 ? -37.119 -10.129 9.829 1.00 90.06 1021 GLU A N 1
ATOM 8547 C CA . GLU A 1 1021 ? -38.357 -10.927 9.929 1.00 90.06 1021 GLU A CA 1
ATOM 8548 C C . GLU A 1 1021 ? -38.117 -12.432 10.212 1.00 90.06 1021 GLU A C 1
ATOM 8550 O O . GLU A 1 1021 ? -38.676 -12.929 11.195 1.00 90.06 1021 GLU A O 1
ATOM 8555 N N . PRO A 1 1022 ? -37.244 -13.157 9.477 1.00 90.62 1022 PRO A N 1
ATOM 8556 C CA . PRO A 1 1022 ? -36.972 -14.570 9.755 1.00 90.62 1022 PRO A CA 1
ATOM 8557 C C . PRO A 1 1022 ? -36.410 -14.812 11.162 1.00 90.62 1022 PRO A C 1
ATOM 8559 O O . PRO A 1 1022 ? -36.803 -15.759 11.840 1.00 90.62 1022 PRO A O 1
ATOM 8562 N N . LEU A 1 1023 ? -35.523 -13.931 11.633 1.00 91.69 1023 LEU A N 1
ATOM 8563 C CA . LEU A 1 1023 ? -34.950 -13.993 12.977 1.00 91.69 1023 LEU A CA 1
ATOM 8564 C C . LEU A 1 1023 ? -36.031 -13.773 14.052 1.00 91.69 1023 LEU A C 1
ATOM 8566 O O . LEU A 1 1023 ? -36.103 -14.528 15.025 1.00 91.69 1023 LEU A O 1
ATOM 8570 N N . LEU A 1 1024 ? -36.915 -12.788 13.859 1.00 90.12 1024 LEU A N 1
ATOM 8571 C CA . LEU A 1 1024 ? -37.983 -12.461 14.812 1.00 90.12 1024 LEU A CA 1
ATOM 8572 C C . LEU A 1 1024 ? -38.969 -13.623 15.007 1.00 90.12 1024 LEU A C 1
ATOM 8574 O O . LEU A 1 1024 ? -39.406 -13.878 16.134 1.00 90.12 1024 LEU A O 1
ATOM 8578 N N . VAL A 1 1025 ? -39.284 -14.370 13.943 1.00 86.00 1025 VAL A N 1
ATOM 8579 C CA . VAL A 1 1025 ? -40.151 -15.564 14.006 1.00 86.00 1025 VAL A CA 1
ATOM 8580 C C . VAL A 1 1025 ? -39.559 -16.649 14.915 1.00 86.00 1025 VAL A C 1
ATOM 8582 O O . VAL A 1 1025 ? -40.288 -17.332 15.638 1.00 86.00 1025 VAL A O 1
ATOM 8585 N N . HIS A 1 1026 ? -38.235 -16.806 14.929 1.00 83.81 1026 HIS A N 1
ATOM 8586 C CA . HIS A 1 1026 ? -37.575 -17.789 15.789 1.00 83.81 1026 HIS A CA 1
ATOM 8587 C C . HIS A 1 1026 ? -37.472 -17.331 17.251 1.00 83.81 1026 HIS A C 1
ATOM 8589 O O . HIS A 1 1026 ? -37.620 -18.153 18.158 1.00 83.81 1026 HIS A O 1
ATOM 8595 N N . ILE A 1 1027 ? -37.272 -16.033 17.491 1.00 84.00 1027 ILE A N 1
ATOM 8596 C CA . ILE A 1 1027 ? -37.117 -15.469 18.842 1.00 84.00 1027 ILE A CA 1
ATOM 8597 C C . ILE A 1 1027 ? -38.453 -15.380 19.583 1.00 84.00 1027 ILE A C 1
ATOM 8599 O O . ILE A 1 1027 ? -38.523 -15.724 20.760 1.00 84.00 1027 ILE A O 1
ATOM 8603 N N . THR A 1 1028 ? -39.531 -14.975 18.905 1.00 78.81 1028 THR A N 1
ATOM 8604 C CA . THR A 1 1028 ? -40.872 -14.823 19.512 1.00 78.81 1028 THR A CA 1
ATOM 8605 C C . THR A 1 1028 ? -41.430 -16.123 20.105 1.00 78.81 1028 THR A C 1
ATOM 8607 O O . THR A 1 1028 ? -42.268 -16.082 21.002 1.00 78.81 1028 THR A O 1
ATOM 8610 N N . ASN A 1 1029 ? -40.906 -17.279 19.687 1.00 72.75 1029 ASN A N 1
ATOM 8611 C CA . ASN A 1 1029 ? -41.218 -18.590 20.261 1.00 72.75 1029 ASN A CA 1
ATOM 8612 C C . ASN A 1 1029 ? -40.389 -18.946 21.521 1.00 72.75 1029 ASN A C 1
ATOM 8614 O O . ASN A 1 1029 ? -40.492 -20.067 22.014 1.00 72.75 1029 ASN A O 1
ATOM 8618 N N . ASN A 1 1030 ? -39.572 -18.021 22.047 1.00 65.81 1030 ASN A N 1
ATOM 8619 C CA . ASN A 1 1030 ? -38.711 -18.169 23.234 1.00 65.81 1030 ASN A CA 1
ATOM 8620 C C . ASN A 1 1030 ? -37.687 -19.324 23.185 1.00 65.81 1030 ASN A C 1
ATOM 8622 O O . ASN A 1 1030 ? -37.210 -19.764 24.230 1.00 65.81 1030 ASN A O 1
ATOM 8626 N N . LYS A 1 1031 ? -37.323 -19.815 21.991 1.00 73.56 1031 LYS A N 1
ATOM 8627 C CA . LYS A 1 1031 ? -36.386 -20.946 21.842 1.00 73.56 1031 LYS A CA 1
ATOM 8628 C C . LYS A 1 1031 ? -34.912 -20.540 21.990 1.00 73.56 1031 LYS A C 1
ATOM 8630 O O . LYS A 1 1031 ? -34.130 -21.324 22.513 1.00 73.56 1031 LYS A O 1
ATOM 8635 N N . TYR A 1 1032 ? -34.545 -19.337 21.551 1.00 88.56 1032 TYR A N 1
ATOM 8636 C CA . TYR A 1 1032 ? -33.151 -18.892 21.451 1.00 88.56 1032 TYR A CA 1
ATOM 8637 C C . TYR A 1 1032 ? -32.916 -17.644 22.304 1.00 88.56 1032 TYR A C 1
ATOM 8639 O O . TYR A 1 1032 ? -33.709 -16.702 22.244 1.00 88.56 1032 TYR A O 1
ATOM 8647 N N . LYS A 1 1033 ? -31.847 -17.652 23.107 1.00 89.75 1033 LYS A N 1
ATOM 8648 C CA . LYS A 1 1033 ? -31.509 -16.582 24.064 1.00 89.75 1033 LYS A CA 1
ATOM 8649 C C . LYS A 1 1033 ? -30.165 -15.911 23.787 1.00 89.75 1033 LYS A C 1
ATOM 8651 O O . LYS A 1 1033 ? -29.978 -14.781 24.226 1.00 89.75 1033 LYS A O 1
ATOM 8656 N N . LYS A 1 1034 ? -29.277 -16.547 23.019 1.00 93.19 1034 LYS A N 1
ATOM 8657 C CA . LYS A 1 1034 ? -27.998 -15.974 22.576 1.00 93.19 1034 LYS A CA 1
ATOM 8658 C C . LYS A 1 1034 ? -28.029 -15.759 21.067 1.00 93.19 1034 LYS A C 1
ATOM 8660 O O . LYS A 1 1034 ? -28.214 -16.710 20.303 1.00 93.19 1034 LYS A O 1
ATOM 8665 N N . ILE A 1 1035 ? -27.877 -14.511 20.635 1.00 95.25 1035 ILE A N 1
ATOM 8666 C CA . ILE A 1 1035 ? -28.054 -14.124 19.233 1.00 95.25 1035 ILE A CA 1
ATOM 8667 C C . ILE A 1 1035 ? -26.728 -13.650 18.652 1.00 95.25 1035 ILE A C 1
ATOM 8669 O O . ILE A 1 1035 ? -26.126 -12.702 19.151 1.00 95.25 1035 ILE A O 1
ATOM 8673 N N . TYR A 1 1036 ? -26.319 -14.273 17.550 1.00 95.62 1036 TYR A N 1
ATOM 8674 C CA . TYR A 1 1036 ? -25.142 -13.897 16.778 1.00 95.62 1036 TYR A CA 1
ATOM 8675 C C . TYR A 1 1036 ? -25.565 -13.313 15.432 1.00 95.62 1036 TYR A C 1
ATOM 8677 O O . TYR A 1 1036 ? -26.230 -13.993 14.650 1.00 95.62 1036 TYR A O 1
ATOM 8685 N N . ILE A 1 1037 ? -25.181 -12.070 15.143 1.00 95.19 1037 ILE A N 1
ATOM 8686 C CA . ILE A 1 1037 ? -25.588 -11.365 13.921 1.00 95.19 1037 ILE A CA 1
ATOM 8687 C C . ILE A 1 1037 ? -24.360 -11.004 13.093 1.00 95.19 1037 ILE A C 1
ATOM 8689 O O . ILE A 1 1037 ? -23.508 -10.240 13.536 1.00 95.19 1037 ILE A O 1
ATOM 8693 N N . ASN A 1 1038 ? -24.287 -11.520 11.868 1.00 92.94 1038 ASN A N 1
ATOM 8694 C CA . ASN A 1 1038 ? -23.353 -11.044 10.854 1.00 92.94 1038 ASN A CA 1
ATOM 8695 C C . ASN A 1 1038 ? -24.047 -9.987 9.988 1.00 92.94 1038 ASN A C 1
ATOM 8697 O O . ASN A 1 1038 ? -24.990 -10.291 9.252 1.00 92.94 1038 ASN A O 1
ATOM 8701 N N . HIS A 1 1039 ? -23.612 -8.738 10.132 1.00 86.81 1039 HIS A N 1
ATOM 8702 C CA . HIS A 1 1039 ? -24.245 -7.591 9.491 1.00 86.81 1039 HIS A CA 1
ATOM 8703 C C . HIS A 1 1039 ? -23.832 -7.434 8.035 1.00 86.81 1039 HIS A C 1
ATOM 8705 O O . HIS A 1 1039 ? -22.658 -7.571 7.691 1.00 86.81 1039 HIS A O 1
ATOM 8711 N N . ASP A 1 1040 ? -24.766 -6.946 7.219 1.00 86.06 1040 ASP A N 1
ATOM 8712 C CA . ASP A 1 1040 ? -24.383 -6.218 6.020 1.00 86.06 1040 ASP A CA 1
ATOM 8713 C C . ASP A 1 1040 ? -23.848 -4.831 6.403 1.00 86.06 1040 ASP A C 1
ATOM 8715 O O . ASP A 1 1040 ? -24.592 -3.874 6.628 1.00 86.06 1040 ASP A O 1
ATOM 8719 N N . LEU A 1 1041 ? -22.525 -4.713 6.485 1.00 77.19 1041 LEU A N 1
ATOM 8720 C CA . LEU A 1 1041 ? -21.859 -3.472 6.885 1.00 77.19 1041 LEU A CA 1
ATOM 8721 C C . LEU A 1 1041 ? -21.885 -2.383 5.803 1.00 77.19 1041 LEU A C 1
ATOM 8723 O O . LEU A 1 1041 ? -21.349 -1.298 6.022 1.00 77.19 1041 LEU A O 1
ATOM 8727 N N . SER A 1 1042 ? -22.546 -2.621 4.664 1.00 71.62 1042 SER A N 1
ATOM 8728 C CA . SER A 1 1042 ? -22.948 -1.539 3.758 1.00 71.62 1042 SER A CA 1
ATOM 8729 C C . SER A 1 1042 ? -24.011 -0.608 4.343 1.00 71.62 1042 SER A C 1
ATOM 8731 O O . SER A 1 1042 ? -24.218 0.487 3.817 1.00 71.62 1042 SER A O 1
ATOM 8733 N N . LEU A 1 1043 ? -24.617 -0.993 5.469 1.00 75.94 1043 LEU A N 1
ATOM 8734 C CA . LEU A 1 1043 ? -25.626 -0.230 6.193 1.00 75.94 1043 LEU A CA 1
ATOM 8735 C C . LEU A 1 1043 ? -25.068 0.221 7.558 1.00 75.94 1043 LEU A C 1
ATOM 8737 O O . LEU A 1 1043 ? -25.361 -0.389 8.588 1.00 75.94 1043 LEU A O 1
ATOM 8741 N N . PRO A 1 1044 ? -24.265 1.302 7.607 1.00 67.25 1044 PRO A N 1
ATOM 8742 C CA . PRO A 1 1044 ? -23.405 1.620 8.753 1.00 67.25 1044 PRO A CA 1
ATOM 8743 C C . PRO A 1 1044 ? -24.144 2.043 10.032 1.00 67.25 1044 PRO A C 1
ATOM 8745 O O . PRO A 1 1044 ? -23.509 2.220 11.061 1.00 67.25 1044 PRO A O 1
ATOM 8748 N N . PHE A 1 1045 ? -25.464 2.226 10.008 1.00 76.88 1045 PHE A N 1
ATOM 8749 C CA . PHE A 1 1045 ? -26.237 2.709 11.159 1.00 76.88 1045 PHE A CA 1
ATOM 8750 C C . PHE A 1 1045 ? -27.182 1.652 11.754 1.00 76.88 1045 PHE A C 1
ATOM 8752 O O . PHE A 1 1045 ? -27.811 1.907 12.783 1.00 76.88 1045 PHE A O 1
ATOM 8759 N N . ILE A 1 1046 ? -27.299 0.474 11.128 1.00 82.25 1046 ILE A N 1
ATOM 8760 C CA . ILE A 1 1046 ? -28.155 -0.602 11.637 1.00 82.25 1046 ILE A CA 1
ATOM 8761 C C . ILE A 1 1046 ? -27.423 -1.319 12.767 1.00 82.25 1046 ILE A C 1
ATOM 8763 O O . ILE A 1 1046 ? -26.499 -2.100 12.537 1.00 82.25 1046 ILE A O 1
ATOM 8767 N N . SER A 1 1047 ? -27.873 -1.058 13.992 1.00 88.62 1047 SER A N 1
ATOM 8768 C CA . SER A 1 1047 ? -27.397 -1.743 15.189 1.00 88.62 1047 SER A CA 1
ATOM 8769 C C . SER A 1 1047 ? -28.298 -2.917 15.565 1.00 88.62 1047 SER A C 1
ATOM 8771 O O . SER A 1 1047 ? -29.523 -2.808 15.512 1.00 88.62 1047 SER A O 1
ATOM 8773 N N . SER A 1 1048 ? -27.696 -4.012 16.032 1.00 90.25 1048 SER A N 1
ATOM 8774 C CA . SER A 1 1048 ? -28.434 -5.164 16.573 1.00 90.25 1048 SER A CA 1
ATOM 8775 C C . SER A 1 1048 ? -29.245 -4.830 17.825 1.00 90.25 1048 SER A C 1
ATOM 8777 O O . SER A 1 1048 ? -30.262 -5.463 18.097 1.00 90.25 1048 SER A O 1
ATOM 8779 N N . ASN A 1 1049 ? -28.849 -3.790 18.561 1.00 92.19 1049 ASN A N 1
ATOM 8780 C CA . ASN A 1 1049 ? -29.585 -3.322 19.733 1.00 92.19 1049 ASN A CA 1
ATOM 8781 C C . ASN A 1 1049 ? -30.850 -2.526 19.364 1.00 92.19 1049 ASN A C 1
ATOM 8783 O O . ASN A 1 1049 ? -31.710 -2.325 20.217 1.00 92.19 1049 ASN A O 1
ATOM 8787 N N . LEU A 1 1050 ? -30.982 -2.075 18.107 1.00 90.69 1050 LEU A N 1
ATOM 8788 C CA . LEU A 1 1050 ? -32.175 -1.379 17.603 1.00 90.69 1050 LEU A CA 1
ATOM 8789 C C . LEU A 1 1050 ? -33.279 -2.336 17.138 1.00 90.69 1050 LEU A C 1
ATOM 8791 O O . LEU A 1 1050 ? -34.346 -1.876 16.730 1.00 90.69 1050 LEU A O 1
ATOM 8795 N N . ILE A 1 1051 ? -33.043 -3.650 17.174 1.00 92.38 1051 ILE A N 1
ATOM 8796 C CA . ILE A 1 1051 ? -34.048 -4.623 16.754 1.00 92.38 1051 ILE A CA 1
ATOM 8797 C C . ILE A 1 1051 ? -35.230 -4.553 17.721 1.00 92.38 1051 ILE A C 1
ATOM 8799 O O . ILE A 1 1051 ? -35.080 -4.672 18.940 1.00 92.38 1051 ILE A O 1
ATOM 8803 N N . ARG A 1 1052 ? -36.420 -4.356 17.162 1.00 91.50 1052 ARG A N 1
ATOM 8804 C CA . ARG A 1 1052 ? -37.656 -4.142 17.901 1.00 91.50 1052 ARG A CA 1
ATOM 8805 C C . ARG A 1 1052 ? -38.684 -5.222 17.584 1.00 91.50 1052 ARG A C 1
ATOM 8807 O O . ARG A 1 1052 ? -38.978 -5.509 16.426 1.00 91.50 1052 ARG A O 1
ATOM 8814 N N . LEU A 1 1053 ? -39.241 -5.795 18.646 1.00 89.69 1053 LEU A N 1
ATOM 8815 C CA . LEU A 1 1053 ? -40.428 -6.647 18.632 1.00 89.69 1053 LEU A CA 1
ATOM 8816 C C . LEU A 1 1053 ? -41.690 -5.769 18.697 1.00 89.69 1053 LEU A C 1
ATOM 8818 O O . LEU A 1 1053 ? -41.599 -4.552 18.825 1.00 89.69 1053 LEU A O 1
ATOM 8822 N N . SER A 1 1054 ? -42.882 -6.362 18.621 1.00 85.44 1054 SER A N 1
ATOM 8823 C CA . SER A 1 1054 ? -44.150 -5.609 18.574 1.00 85.44 1054 SER A CA 1
ATOM 8824 C C . SER A 1 1054 ? -44.326 -4.575 19.695 1.00 85.44 1054 SER A C 1
ATOM 8826 O O . SER A 1 1054 ? -44.920 -3.525 19.471 1.00 85.44 1054 SER A O 1
ATOM 8828 N N . ASP A 1 1055 ? -43.830 -4.866 20.896 1.00 87.44 1055 ASP A N 1
ATOM 8829 C CA . ASP A 1 1055 ? -44.092 -4.107 22.123 1.00 87.44 1055 ASP A CA 1
ATOM 8830 C C . ASP A 1 1055 ? -42.833 -3.780 22.947 1.00 87.44 1055 ASP A C 1
ATOM 8832 O O . ASP A 1 1055 ? -42.940 -3.102 23.967 1.00 87.44 1055 ASP A O 1
ATOM 8836 N N . LYS A 1 1056 ? -41.648 -4.233 22.520 1.00 90.81 1056 LYS A N 1
ATOM 8837 C CA . LYS A 1 1056 ? -40.389 -4.141 23.283 1.00 90.81 1056 LYS A CA 1
ATOM 8838 C C . LYS A 1 1056 ? -39.152 -4.263 22.398 1.00 90.81 1056 LYS A C 1
ATOM 8840 O O . LYS A 1 1056 ? -39.237 -4.719 21.257 1.00 90.81 1056 LYS A O 1
ATOM 8845 N N . TRP A 1 1057 ? -37.997 -3.863 22.913 1.00 92.12 1057 TRP A N 1
ATOM 8846 C CA . TRP A 1 1057 ? -36.705 -4.031 22.249 1.00 92.12 1057 TRP A CA 1
ATOM 8847 C C . TRP A 1 1057 ? -36.178 -5.454 22.435 1.00 92.12 1057 TRP A C 1
ATOM 8849 O O . TRP A 1 1057 ? -36.405 -6.088 23.463 1.00 92.12 1057 TRP A O 1
ATOM 8859 N N . LEU A 1 1058 ? -35.437 -5.965 21.452 1.00 92.38 1058 LEU A N 1
ATOM 8860 C CA . LEU A 1 1058 ? -34.893 -7.322 21.500 1.00 92.38 1058 LEU A CA 1
ATOM 8861 C C . LEU A 1 1058 ? -33.990 -7.549 22.724 1.00 92.38 1058 LEU A C 1
ATOM 8863 O O . LEU A 1 1058 ? -34.068 -8.600 23.355 1.00 92.38 1058 LEU A O 1
ATOM 8867 N N . VAL A 1 1059 ? -33.191 -6.541 23.091 1.00 93.19 1059 VAL A N 1
ATOM 8868 C CA . VAL A 1 1059 ? -32.279 -6.546 24.253 1.00 93.19 1059 VAL A CA 1
ATOM 8869 C C . VAL A 1 1059 ? -32.998 -6.809 25.591 1.00 93.19 1059 VAL A C 1
ATOM 8871 O O . VAL A 1 1059 ? -32.394 -7.272 26.562 1.00 93.19 1059 VAL A O 1
ATOM 8874 N N . GLU A 1 1060 ? -34.311 -6.569 25.654 1.00 91.62 1060 GLU A N 1
ATOM 8875 C CA . GLU A 1 1060 ? -35.135 -6.820 26.840 1.00 91.62 1060 GLU A CA 1
ATOM 8876 C C . GLU A 1 1060 ? -35.503 -8.311 27.005 1.00 91.62 1060 GLU A C 1
ATOM 8878 O O . GLU A 1 1060 ? -35.826 -8.731 28.111 1.00 91.62 1060 GLU A O 1
ATOM 8883 N N . GLU A 1 1061 ? -35.398 -9.136 25.951 1.00 89.94 1061 GLU A N 1
ATOM 8884 C CA . GLU A 1 1061 ? -35.907 -10.525 25.931 1.00 89.94 1061 GLU A CA 1
ATOM 8885 C C . GLU A 1 1061 ? -34.835 -11.624 25.899 1.00 89.94 1061 GLU A C 1
ATOM 8887 O O . GLU A 1 1061 ? -35.143 -12.808 26.108 1.00 89.94 1061 GLU A O 1
ATOM 8892 N N . VAL A 1 1062 ? -33.594 -11.253 25.600 1.00 92.56 1062 VAL A N 1
ATOM 8893 C CA . VAL A 1 1062 ? -32.491 -12.177 25.294 1.00 92.56 1062 VAL A CA 1
ATOM 8894 C C . VAL A 1 1062 ? -31.370 -12.052 26.315 1.00 92.56 1062 VAL A C 1
ATOM 8896 O O . VAL A 1 1062 ? -31.272 -11.042 27.007 1.00 92.56 1062 VAL A O 1
ATOM 8899 N N . ASP A 1 1063 ? -30.521 -13.067 26.419 1.00 92.06 1063 ASP A N 1
ATOM 8900 C CA . ASP A 1 1063 ? -29.397 -13.052 27.358 1.00 92.06 1063 ASP A CA 1
ATOM 8901 C C . ASP A 1 1063 ? -28.199 -12.309 26.758 1.00 92.06 1063 ASP A C 1
ATOM 8903 O O . ASP A 1 1063 ? -27.508 -11.575 27.464 1.00 92.06 1063 ASP A O 1
ATOM 8907 N N . SER A 1 1064 ? -27.979 -12.443 25.445 1.00 93.12 1064 SER A N 1
ATOM 8908 C CA . SER A 1 1064 ? -26.896 -11.745 24.756 1.00 93.12 1064 SER A CA 1
ATOM 8909 C C . SER A 1 1064 ? -27.151 -11.500 23.268 1.00 93.12 1064 SER A C 1
ATOM 8911 O O . SER A 1 1064 ? -27.801 -12.288 22.575 1.00 93.12 1064 SER A O 1
ATOM 8913 N N . ILE A 1 1065 ? -26.589 -10.392 22.778 1.00 95.31 1065 ILE A N 1
ATOM 8914 C CA . ILE A 1 1065 ? -26.534 -10.017 21.363 1.00 95.31 1065 ILE A CA 1
ATOM 8915 C C . ILE A 1 1065 ? -25.065 -9.770 21.003 1.00 95.31 1065 ILE A C 1
ATOM 8917 O O . ILE A 1 1065 ? -24.405 -8.929 21.614 1.00 95.31 1065 ILE A O 1
ATOM 8921 N N . VAL A 1 1066 ? -24.550 -10.507 20.020 1.00 94.81 1066 VAL A N 1
ATOM 8922 C CA . VAL A 1 1066 ? -23.150 -10.440 19.584 1.00 94.81 1066 VAL A CA 1
ATOM 8923 C C . VAL A 1 1066 ? -23.087 -10.196 18.084 1.00 94.81 1066 VAL A C 1
ATOM 8925 O O . VAL A 1 1066 ? -23.626 -10.969 17.291 1.00 94.81 1066 VAL A O 1
ATOM 8928 N N . ASN A 1 1067 ? -22.368 -9.152 17.684 1.00 93.94 1067 ASN A N 1
ATOM 8929 C CA . ASN A 1 1067 ? -22.098 -8.883 16.281 1.00 93.94 1067 ASN A CA 1
ATOM 8930 C C . ASN A 1 1067 ? -20.855 -9.661 15.834 1.00 93.94 1067 ASN A C 1
ATOM 8932 O O . ASN A 1 1067 ? -19.813 -9.630 16.494 1.00 93.94 1067 ASN A O 1
ATOM 8936 N N . LEU A 1 1068 ? -20.962 -10.348 14.703 1.00 91.38 1068 LEU A N 1
ATOM 8937 C CA . LEU A 1 1068 ? -19.884 -11.100 14.073 1.00 91.38 1068 LEU A CA 1
ATOM 8938 C C . LEU A 1 1068 ? -19.509 -10.462 12.736 1.00 91.38 1068 LEU A C 1
ATOM 8940 O O . LEU A 1 1068 ? -20.363 -9.926 12.035 1.00 91.38 1068 LEU A O 1
ATOM 8944 N N . THR A 1 1069 ? -18.240 -10.556 12.354 1.00 85.44 1069 THR A N 1
ATOM 8945 C CA . THR A 1 1069 ? -17.767 -10.168 11.009 1.00 85.44 1069 THR A CA 1
ATOM 8946 C C . THR A 1 1069 ? -17.819 -11.324 10.014 1.00 85.44 1069 THR A C 1
ATOM 8948 O O . THR A 1 1069 ? -17.869 -11.116 8.801 1.00 85.44 1069 THR A O 1
ATOM 8951 N N . ASN A 1 1070 ? -17.788 -12.556 10.524 1.00 86.31 1070 ASN A N 1
ATOM 8952 C CA . ASN A 1 1070 ? -17.978 -13.780 9.764 1.00 86.31 1070 ASN A CA 1
ATOM 8953 C C . ASN A 1 1070 ? -18.465 -14.913 10.686 1.00 86.31 1070 ASN A C 1
ATOM 8955 O O . ASN A 1 1070 ? -18.382 -14.851 11.912 1.00 86.31 1070 ASN A O 1
ATOM 8959 N N . ARG A 1 1071 ? -18.958 -15.990 10.075 1.00 87.69 1071 ARG A N 1
ATOM 8960 C CA . ARG A 1 1071 ? -19.376 -17.219 10.773 1.00 87.69 1071 ARG A CA 1
ATOM 8961 C C . ARG A 1 1071 ? -18.217 -18.126 11.202 1.00 87.69 1071 ARG A C 1
ATOM 8963 O O . ARG A 1 1071 ? -18.440 -19.079 11.946 1.00 87.69 1071 ARG A O 1
ATOM 8970 N N . HIS A 1 1072 ? -16.994 -17.853 10.746 1.00 86.25 1072 HIS A N 1
ATOM 8971 C CA . HIS A 1 1072 ? -15.800 -18.622 11.104 1.00 86.25 1072 HIS A CA 1
ATOM 8972 C C . HIS A 1 1072 ? -15.508 -18.547 12.612 1.00 86.25 1072 HIS A C 1
ATOM 8974 O O . HIS A 1 1072 ? -14.907 -19.466 13.160 1.00 86.25 1072 HIS A O 1
ATOM 8980 N N . TYR A 1 1073 ? -16.017 -17.525 13.309 1.00 87.19 1073 TYR A N 1
ATOM 8981 C CA . TYR A 1 1073 ? -16.016 -17.433 14.772 1.00 87.19 1073 TYR A CA 1
ATOM 8982 C C . TYR A 1 1073 ? -16.378 -18.755 15.483 1.00 87.19 1073 TYR A C 1
ATOM 8984 O O . TYR A 1 1073 ? -15.720 -19.137 16.447 1.00 87.19 1073 TYR A O 1
ATOM 8992 N N . PHE A 1 1074 ? -17.381 -19.497 14.994 1.00 88.50 1074 PHE A N 1
ATOM 8993 C CA . PHE A 1 1074 ? -17.823 -20.748 15.629 1.00 88.50 1074 PHE A CA 1
ATOM 8994 C C . PHE A 1 1074 ? -16.812 -21.898 15.518 1.00 88.50 1074 PHE A C 1
ATOM 8996 O O . PHE A 1 1074 ? -16.871 -22.843 16.307 1.00 88.50 1074 PHE A O 1
ATOM 9003 N N . PHE A 1 1075 ? -15.889 -21.836 14.556 1.00 83.88 1075 PHE A N 1
ATOM 9004 C CA . PHE A 1 1075 ? -14.825 -22.826 14.409 1.00 83.88 1075 PHE A CA 1
ATOM 9005 C C . PHE A 1 1075 ? -13.781 -22.687 15.529 1.00 83.88 1075 PHE A C 1
ATOM 9007 O O . PHE A 1 1075 ? -13.427 -23.683 16.163 1.00 83.88 1075 PHE A O 1
ATOM 9014 N N . ASP A 1 1076 ? -13.402 -21.444 15.846 1.00 79.00 1076 ASP A N 1
ATOM 9015 C CA . ASP A 1 1076 ? -12.372 -21.086 16.834 1.00 79.00 1076 ASP A CA 1
ATOM 9016 C C . ASP A 1 1076 ? -12.950 -20.569 18.165 1.00 79.00 1076 ASP A C 1
ATOM 9018 O O . ASP A 1 1076 ? -12.251 -19.899 18.932 1.00 79.00 1076 ASP A O 1
ATOM 9022 N N . LYS A 1 1077 ? -14.236 -20.833 18.442 1.00 81.50 1077 LYS A N 1
ATOM 9023 C CA . LYS A 1 1077 ? -14.952 -20.313 19.619 1.00 81.50 1077 LYS A CA 1
ATOM 9024 C C . LYS A 1 1077 ? -14.178 -20.652 20.903 1.00 81.50 1077 LYS A C 1
ATOM 9026 O O . LYS A 1 1077 ? -14.109 -21.814 21.308 1.00 81.50 1077 LYS A O 1
ATOM 9031 N N . LYS A 1 1078 ? -13.588 -19.634 21.543 1.00 74.44 1078 LYS A N 1
ATOM 9032 C CA . LYS A 1 1078 ? -12.910 -19.764 22.843 1.00 74.44 1078 LYS A CA 1
ATOM 9033 C C . LYS A 1 1078 ? -13.938 -19.916 23.968 1.00 74.44 1078 LYS A C 1
ATOM 9035 O O . LYS A 1 1078 ? -15.069 -19.450 23.857 1.00 74.44 1078 LYS A O 1
ATOM 9040 N N . SER A 1 1079 ? -13.534 -20.557 25.064 1.00 70.06 1079 SER A N 1
ATOM 9041 C CA . SER A 1 1079 ? -14.341 -20.625 26.286 1.00 70.06 1079 SER A CA 1
ATOM 9042 C C . SER A 1 1079 ? -14.554 -19.231 26.877 1.00 70.06 1079 SER A C 1
ATOM 9044 O O . SER A 1 1079 ? -13.613 -18.440 26.906 1.00 70.06 1079 SER A O 1
ATOM 9046 N N . ASN A 1 1080 ? -15.753 -18.963 27.397 1.00 67.56 1080 ASN A N 1
ATOM 9047 C CA . ASN A 1 1080 ? -16.059 -17.697 28.062 1.00 67.56 1080 ASN A CA 1
ATOM 9048 C C . ASN A 1 1080 ? -15.169 -17.487 29.297 1.00 67.56 1080 ASN A C 1
ATOM 9050 O O . ASN A 1 1080 ? -15.013 -18.378 30.135 1.00 67.56 1080 ASN A O 1
ATOM 9054 N N . THR A 1 1081 ? -14.618 -16.286 29.404 1.00 70.94 1081 THR A N 1
ATOM 9055 C CA . THR A 1 1081 ? -13.724 -15.803 30.462 1.00 70.94 1081 THR A CA 1
ATOM 9056 C C . THR A 1 1081 ? -14.324 -14.534 31.063 1.00 70.94 1081 THR A C 1
ATOM 9058 O O . THR A 1 1081 ? -15.069 -13.811 30.405 1.00 70.94 1081 THR A O 1
ATOM 9061 N N . THR A 1 1082 ? -14.048 -14.261 32.338 1.00 81.38 1082 THR A N 1
ATOM 9062 C CA . THR A 1 1082 ? -14.515 -13.035 32.998 1.00 81.38 1082 THR A CA 1
ATOM 9063 C C . THR A 1 1082 ? -13.629 -11.847 32.628 1.00 81.38 1082 THR A C 1
ATOM 9065 O O . THR A 1 1082 ? -12.398 -11.939 32.651 1.00 81.38 1082 THR A O 1
ATOM 9068 N N . ASN A 1 1083 ? -14.243 -10.706 32.307 1.00 85.31 1083 ASN A N 1
ATOM 9069 C CA . ASN A 1 1083 ? -13.529 -9.503 31.880 1.00 85.31 1083 ASN A CA 1
ATOM 9070 C C . ASN A 1 1083 ? -13.305 -8.535 33.046 1.00 85.31 1083 ASN A C 1
ATOM 9072 O O . ASN A 1 1083 ? -14.245 -7.988 33.616 1.00 85.31 1083 ASN A O 1
ATOM 9076 N N . VAL A 1 1084 ? -12.040 -8.252 33.359 1.00 87.12 1084 VAL A N 1
ATOM 9077 C CA . VAL A 1 1084 ? -11.648 -7.264 34.371 1.00 87.12 1084 VAL A CA 1
ATOM 9078 C C . VAL A 1 1084 ? -10.912 -6.118 33.687 1.00 87.12 1084 VAL A C 1
ATOM 9080 O O . VAL A 1 1084 ? -9.792 -6.285 33.199 1.00 87.12 1084 VAL A O 1
ATOM 9083 N N . PHE A 1 1085 ? -11.546 -4.946 33.659 1.00 88.88 1085 PHE A N 1
ATOM 9084 C CA . PHE A 1 1085 ? -11.067 -3.786 32.908 1.00 88.88 1085 PHE A CA 1
ATOM 9085 C C . PHE A 1 1085 ? -10.076 -2.906 33.676 1.00 88.88 1085 PHE A C 1
ATOM 9087 O O . PHE A 1 1085 ? -10.332 -2.515 34.817 1.00 88.88 1085 PHE A O 1
ATOM 9094 N N . SER A 1 1086 ? -9.003 -2.507 32.995 1.00 91.25 1086 SER A N 1
ATOM 9095 C CA . SER A 1 1086 ? -8.262 -1.274 33.269 1.00 91.25 1086 SER A CA 1
ATOM 9096 C C . SER A 1 1086 ? -8.872 -0.106 32.486 1.00 91.25 1086 SER A C 1
ATOM 9098 O O . SER A 1 1086 ? -9.524 -0.323 31.468 1.00 91.25 1086 SER A O 1
ATOM 9100 N N . ILE A 1 1087 ? -8.683 1.130 32.953 1.00 91.81 1087 ILE A N 1
ATOM 9101 C CA . ILE A 1 1087 ? -9.291 2.334 32.359 1.00 91.81 1087 ILE A CA 1
ATOM 9102 C C . ILE A 1 1087 ? -8.190 3.270 31.859 1.00 91.81 1087 ILE A C 1
ATOM 9104 O O . ILE A 1 1087 ? -7.244 3.553 32.591 1.00 91.81 1087 ILE A O 1
ATOM 9108 N N . ALA A 1 1088 ? -8.335 3.774 30.637 1.00 91.38 1088 ALA A N 1
ATOM 9109 C CA . ALA A 1 1088 ? -7.480 4.790 30.041 1.00 91.38 1088 ALA A CA 1
ATOM 9110 C C . ALA A 1 1088 ? -8.328 5.929 29.456 1.00 91.38 1088 ALA A C 1
ATOM 9112 O O . ALA A 1 1088 ? -9.328 5.702 28.773 1.00 91.38 1088 ALA A O 1
ATOM 9113 N N . ASN A 1 1089 ? -7.910 7.166 29.719 1.00 91.00 1089 ASN A N 1
ATOM 9114 C CA . ASN A 1 1089 ? -8.546 8.381 29.216 1.00 91.00 1089 ASN A CA 1
ATOM 9115 C C . ASN A 1 1089 ? -7.548 9.139 28.333 1.00 91.00 1089 ASN A C 1
ATOM 9117 O O . ASN A 1 1089 ? -6.419 9.398 28.753 1.00 91.00 1089 ASN A O 1
ATOM 9121 N N . LEU A 1 1090 ? -7.963 9.474 27.116 1.00 89.69 1090 LEU A N 1
ATOM 9122 C CA . LEU A 1 1090 ? -7.118 9.972 26.033 1.00 89.69 1090 LEU A CA 1
ATOM 9123 C C . LEU A 1 1090 ? -7.735 11.241 25.437 1.00 89.69 1090 LEU A C 1
ATOM 9125 O O . LEU A 1 1090 ? -8.944 11.310 25.229 1.00 89.69 1090 LEU A O 1
ATOM 9129 N N . GLY A 1 1091 ? -6.903 12.242 25.151 1.00 86.62 1091 GLY A N 1
ATOM 9130 C CA . GLY A 1 1091 ? -7.341 13.496 24.539 1.00 86.62 1091 GLY A CA 1
ATOM 9131 C C . GLY A 1 1091 ? -6.658 14.726 25.128 1.00 86.62 1091 GLY A C 1
ATOM 9132 O O . GLY A 1 1091 ? -5.777 14.650 25.986 1.00 86.62 1091 GLY A O 1
ATOM 9133 N N . LYS A 1 1092 ? -7.062 15.911 24.663 1.00 84.50 1092 LYS A N 1
ATOM 9134 C CA . LYS A 1 1092 ? -6.502 17.173 25.162 1.00 84.50 1092 LYS A CA 1
ATOM 9135 C C . LYS A 1 1092 ? -6.953 17.419 26.600 1.00 84.50 1092 LYS A C 1
ATOM 9137 O O . LYS A 1 1092 ? -8.144 17.428 26.885 1.00 84.50 1092 LYS A O 1
ATOM 9142 N N . LYS A 1 1093 ? -6.019 17.766 27.490 1.00 85.88 1093 LYS A N 1
ATOM 9143 C CA . LYS A 1 1093 ? -6.319 18.079 28.904 1.00 85.88 1093 LYS A CA 1
ATOM 9144 C C . LYS A 1 1093 ? -7.330 19.217 29.103 1.00 85.88 1093 LYS A C 1
ATOM 9146 O O . LYS A 1 1093 ? -7.983 19.277 30.138 1.00 85.88 1093 LYS A O 1
ATOM 9151 N N . SER A 1 1094 ? -7.448 20.120 28.129 1.00 83.44 1094 SER A N 1
ATOM 9152 C CA . SER A 1 1094 ? -8.431 21.210 28.124 1.00 83.44 1094 SER A CA 1
ATOM 9153 C C . SER A 1 1094 ? -9.822 20.795 27.633 1.00 83.44 1094 SER A C 1
ATOM 9155 O O . SER A 1 1094 ? -10.732 21.621 27.660 1.00 83.44 1094 SER A O 1
ATOM 9157 N N . ASP A 1 1095 ? -9.984 19.577 27.114 1.00 85.75 1095 ASP A N 1
ATOM 9158 C CA . ASP A 1 1095 ? -11.243 19.106 26.547 1.00 85.75 1095 ASP A CA 1
ATOM 9159 C C . ASP A 1 1095 ? -12.272 18.791 27.654 1.00 85.75 1095 ASP A C 1
ATOM 9161 O O . ASP A 1 1095 ? -11.943 18.081 28.613 1.00 85.75 1095 ASP A O 1
ATOM 9165 N N . PRO A 1 1096 ? -13.524 19.280 27.552 1.00 86.62 1096 PRO A N 1
ATOM 9166 C CA . PRO A 1 1096 ? -14.587 18.936 28.493 1.00 86.62 1096 PRO A CA 1
ATOM 9167 C C . PRO A 1 1096 ? -14.817 17.427 28.681 1.00 86.62 1096 PRO A C 1
ATOM 9169 O O . PRO A 1 1096 ? -15.097 17.006 29.806 1.00 86.62 1096 PRO A O 1
ATOM 9172 N N . GLN A 1 1097 ? -14.695 16.610 27.626 1.00 88.88 1097 GLN A N 1
ATOM 9173 C CA . GLN A 1 1097 ? -14.833 15.149 27.693 1.00 88.88 1097 GLN A CA 1
ATOM 9174 C C . GLN A 1 1097 ? -13.743 14.544 28.583 1.00 88.88 1097 GLN A C 1
ATOM 9176 O O . GLN A 1 1097 ? -14.037 13.749 29.483 1.00 88.88 1097 GLN A O 1
ATOM 9181 N N . PHE A 1 1098 ? -12.496 14.972 28.382 1.00 90.19 1098 PHE A N 1
ATOM 9182 C CA . PHE A 1 1098 ? -11.353 14.512 29.164 1.00 90.19 1098 PHE A CA 1
ATOM 9183 C C . PHE A 1 1098 ? -11.509 14.878 30.646 1.00 90.19 1098 PHE A C 1
ATOM 9185 O O . PHE A 1 1098 ? -11.312 14.037 31.527 1.00 90.19 1098 PHE A O 1
ATOM 9192 N N . VAL A 1 1099 ? -11.926 16.119 30.932 1.00 90.94 1099 VAL A N 1
ATOM 9193 C CA . VAL A 1 1099 ? -12.156 16.609 32.302 1.00 90.94 1099 VAL A CA 1
ATOM 9194 C C . VAL A 1 1099 ? -13.264 15.818 33.000 1.00 90.94 1099 VAL A C 1
ATOM 9196 O O . VAL A 1 1099 ? -13.059 15.354 34.124 1.00 90.94 1099 VAL A O 1
ATOM 9199 N N . LYS A 1 1100 ? -14.417 15.623 32.347 1.00 92.31 1100 LYS A N 1
ATOM 9200 C CA . LYS A 1 1100 ? -15.541 14.856 32.911 1.00 92.31 1100 LYS A CA 1
ATOM 9201 C C . LYS A 1 1100 ? -15.173 13.397 33.168 1.00 92.31 1100 LYS A C 1
ATOM 9203 O O . LYS A 1 1100 ? -15.484 12.865 34.231 1.00 92.31 1100 LYS A O 1
ATOM 9208 N N . THR A 1 1101 ? -14.456 12.767 32.242 1.00 92.19 1101 THR A N 1
ATOM 9209 C CA . THR A 1 1101 ? -14.003 11.378 32.399 1.00 92.19 1101 THR A CA 1
ATOM 9210 C C . THR A 1 1101 ? -13.070 11.235 33.603 1.00 92.19 1101 THR A C 1
ATOM 9212 O O . THR A 1 1101 ? -13.253 10.340 34.426 1.00 92.19 1101 THR A O 1
ATOM 9215 N N . ASN A 1 1102 ? -12.136 12.171 33.802 1.00 92.56 1102 ASN A N 1
ATOM 9216 C CA . ASN A 1 1102 ? -11.278 12.170 34.991 1.00 92.56 1102 ASN A CA 1
ATOM 9217 C C . ASN A 1 1102 ? -12.053 12.400 36.293 1.00 92.56 1102 ASN A C 1
ATOM 9219 O O . ASN A 1 1102 ? -11.699 11.828 37.323 1.00 92.56 1102 ASN A O 1
ATOM 9223 N N . GLN A 1 1103 ? -13.110 13.217 36.280 1.00 93.81 1103 GLN A N 1
ATOM 9224 C CA . GLN A 1 1103 ? -13.993 13.360 37.442 1.00 93.81 1103 GLN A CA 1
ATOM 9225 C C . GLN A 1 1103 ? -14.703 12.039 37.762 1.00 93.81 1103 GLN A C 1
ATOM 9227 O O . GLN A 1 1103 ? -14.729 11.629 38.923 1.00 93.81 1103 GLN A O 1
ATOM 9232 N N . TRP A 1 1104 ? -15.206 11.335 36.744 1.00 94.50 1104 TRP A N 1
ATOM 9233 C CA . TRP A 1 1104 ? -15.834 10.023 36.905 1.00 94.50 1104 TRP A CA 1
ATOM 9234 C C . TRP A 1 1104 ? -14.860 8.970 37.459 1.00 94.50 1104 TRP A C 1
ATOM 9236 O O . TRP A 1 1104 ? -15.196 8.285 38.433 1.00 94.50 1104 TRP A O 1
ATOM 9246 N N . ILE A 1 1105 ? -13.631 8.896 36.927 1.00 92.81 1105 ILE A N 1
ATOM 9247 C CA . ILE A 1 1105 ? -12.562 8.011 37.430 1.00 92.81 1105 ILE A CA 1
ATOM 9248 C C . ILE A 1 1105 ? -12.270 8.314 38.905 1.00 92.81 1105 ILE A C 1
ATOM 9250 O O . ILE A 1 1105 ? -12.269 7.408 39.739 1.00 92.81 1105 ILE A O 1
ATOM 9254 N N . ASN A 1 1106 ? -12.089 9.591 39.254 1.00 92.19 1106 ASN A N 1
ATOM 9255 C CA . ASN A 1 1106 ? -11.748 10.009 40.616 1.00 92.19 1106 ASN A CA 1
ATOM 9256 C C . ASN A 1 1106 ? -12.894 9.869 41.627 1.00 92.19 1106 ASN A C 1
ATOM 9258 O O . ASN A 1 1106 ? -12.636 9.817 42.831 1.00 92.19 1106 ASN A O 1
ATOM 9262 N N . GLY A 1 1107 ? -14.137 9.759 41.154 1.00 91.06 1107 GLY A N 1
ATOM 9263 C CA . GLY A 1 1107 ? -15.320 9.562 41.991 1.00 91.06 1107 GLY A CA 1
ATOM 9264 C C . GLY A 1 1107 ? -15.377 8.211 42.719 1.00 91.06 1107 GLY A C 1
ATOM 9265 O O . GLY A 1 1107 ? -16.172 8.067 43.641 1.00 91.06 1107 GLY A O 1
ATOM 9266 N N . SER A 1 1108 ? -14.537 7.231 42.356 1.00 91.00 1108 SER A N 1
ATOM 9267 C CA . SER A 1 1108 ? -14.486 5.908 42.997 1.00 91.00 1108 SER A CA 1
ATOM 9268 C C . SER A 1 1108 ? -13.049 5.467 43.282 1.00 91.00 1108 SER A C 1
ATOM 9270 O O . SER A 1 1108 ? -12.135 5.682 42.488 1.00 91.00 1108 SER A O 1
ATOM 9272 N N . GLN A 1 1109 ? -12.818 4.824 44.432 1.00 88.06 1109 GLN A N 1
ATOM 9273 C CA . GLN A 1 1109 ? -11.510 4.242 44.751 1.00 88.06 1109 GLN A CA 1
ATOM 9274 C C . GLN A 1 1109 ? -11.159 3.083 43.807 1.00 88.06 1109 GLN A C 1
ATOM 9276 O O . GLN A 1 1109 ? -10.025 3.006 43.342 1.00 88.06 1109 GLN A O 1
ATOM 9281 N N . THR A 1 1110 ? -12.135 2.242 43.465 1.00 86.31 1110 THR A N 1
ATOM 9282 C CA . THR A 1 1110 ? -11.953 1.104 42.554 1.00 86.31 1110 THR A CA 1
ATOM 9283 C C . THR A 1 1110 ? -11.541 1.567 41.157 1.00 86.31 1110 THR A C 1
ATOM 9285 O O . THR A 1 1110 ? -10.620 1.008 40.567 1.00 86.31 1110 THR A O 1
ATOM 9288 N N . ARG A 1 1111 ? -12.169 2.632 40.636 1.00 90.50 1111 ARG A N 1
ATOM 9289 C CA . ARG A 1 1111 ? -11.817 3.196 39.320 1.00 90.50 1111 ARG A CA 1
ATOM 9290 C C . ARG A 1 1111 ? -10.428 3.827 39.318 1.00 90.50 1111 ARG A C 1
ATOM 9292 O O . ARG A 1 1111 ? -9.676 3.604 38.377 1.00 90.50 1111 ARG A O 1
ATOM 9299 N N . ARG A 1 1112 ? -10.046 4.531 40.390 1.00 88.44 1112 ARG A N 1
ATOM 9300 C CA . ARG A 1 1112 ? -8.682 5.068 40.544 1.00 88.44 1112 ARG A CA 1
ATOM 9301 C C . ARG A 1 1112 ? -7.611 3.979 40.544 1.00 88.44 1112 ARG A C 1
ATOM 9303 O O . ARG A 1 1112 ? -6.578 4.169 39.923 1.00 88.44 1112 ARG A O 1
ATOM 9310 N N . GLN A 1 1113 ? -7.866 2.841 41.189 1.00 86.50 1113 GLN A N 1
ATOM 9311 C CA . GLN A 1 1113 ? -6.932 1.706 41.191 1.00 86.50 1113 GLN A CA 1
ATOM 9312 C C . GLN A 1 1113 ? -6.801 1.031 39.819 1.00 86.50 1113 GLN A C 1
ATOM 9314 O O . GLN A 1 1113 ? -5.747 0.492 39.509 1.00 86.50 1113 GLN A O 1
ATOM 9319 N N . LYS A 1 1114 ? -7.858 1.064 39.000 1.00 86.81 1114 LYS A N 1
ATOM 9320 C CA . LYS A 1 1114 ? -7.878 0.484 37.646 1.00 86.81 1114 LYS A CA 1
ATOM 9321 C C . LYS A 1 1114 ? -7.350 1.440 36.562 1.00 86.81 1114 LYS A C 1
ATOM 9323 O O . LYS A 1 1114 ? -7.146 1.002 35.427 1.00 86.81 1114 LYS A O 1
ATOM 9328 N N . ASN A 1 1115 ? -7.158 2.721 36.885 1.00 90.81 1115 ASN A N 1
ATOM 9329 C CA . ASN A 1 1115 ? -6.739 3.763 35.949 1.00 90.81 1115 ASN A CA 1
ATOM 9330 C C . ASN A 1 1115 ? -5.263 3.624 35.547 1.00 90.81 1115 ASN A C 1
ATOM 9332 O O . ASN A 1 1115 ? -4.403 3.398 36.396 1.00 90.81 1115 ASN A O 1
ATOM 9336 N N . ILE A 1 1116 ? -4.968 3.824 34.264 1.00 88.44 1116 ILE A N 1
ATOM 9337 C CA . ILE A 1 1116 ? -3.606 3.899 33.731 1.00 88.44 1116 ILE A CA 1
ATOM 9338 C C . ILE A 1 1116 ? -3.253 5.375 33.525 1.00 88.44 1116 ILE A C 1
ATOM 9340 O O . ILE A 1 1116 ? -3.717 6.023 32.587 1.00 88.44 1116 ILE A O 1
ATOM 9344 N N . GLU A 1 1117 ? -2.430 5.919 34.420 1.00 82.19 1117 GLU A N 1
ATOM 9345 C CA . GLU A 1 1117 ? -1.914 7.286 34.299 1.00 82.19 1117 GLU A CA 1
ATOM 9346 C C . GLU A 1 1117 ? -0.841 7.384 33.204 1.00 82.19 1117 GLU A C 1
ATOM 9348 O O . GLU A 1 1117 ? -0.092 6.438 32.970 1.00 82.19 1117 GLU A O 1
ATOM 9353 N N . ASN A 1 1118 ? -0.747 8.546 32.543 1.00 76.50 1118 ASN A N 1
ATOM 9354 C CA . ASN A 1 1118 ? 0.239 8.830 31.487 1.00 76.50 1118 ASN A CA 1
ATOM 9355 C C . ASN A 1 1118 ? 0.246 7.803 30.338 1.00 76.50 1118 ASN A C 1
ATOM 9357 O O . ASN A 1 1118 ? 1.297 7.452 29.804 1.00 76.50 1118 ASN A O 1
ATOM 9361 N N . PHE A 1 1119 ? -0.943 7.342 29.939 1.00 81.44 1119 PHE A N 1
ATOM 9362 C CA . PHE A 1 1119 ? -1.136 6.310 28.916 1.00 81.44 1119 PHE A CA 1
ATOM 9363 C C . PHE A 1 1119 ? -0.364 6.569 27.602 1.00 81.44 1119 PHE A C 1
ATOM 9365 O O . PHE A 1 1119 ? 0.148 5.632 27.000 1.00 81.44 1119 PHE A O 1
ATOM 9372 N N . GLU A 1 1120 ? -0.231 7.831 27.174 1.00 79.88 1120 GLU A N 1
ATOM 9373 C CA . GLU A 1 1120 ? 0.476 8.216 25.936 1.00 79.88 1120 GLU A CA 1
ATOM 9374 C C . GLU A 1 1120 ? 2.010 8.241 26.038 1.00 79.88 1120 GLU A C 1
ATOM 9376 O O . GLU A 1 1120 ? 2.684 8.369 25.015 1.00 79.88 1120 GLU A O 1
ATOM 9381 N N . ASP A 1 1121 ? 2.587 8.184 27.240 1.00 77.00 1121 ASP A N 1
ATOM 9382 C CA . ASP A 1 1121 ? 4.029 8.393 27.411 1.00 77.00 1121 ASP A CA 1
ATOM 9383 C C . ASP A 1 1121 ? 4.848 7.113 27.217 1.00 77.00 1121 ASP A C 1
ATOM 9385 O O . ASP A 1 1121 ? 6.010 7.198 26.817 1.00 77.00 1121 ASP A O 1
ATOM 9389 N N . ASN A 1 1122 ? 4.265 5.929 27.450 1.00 72.94 1122 ASN A N 1
ATOM 9390 C CA . ASN A 1 1122 ? 4.950 4.665 27.188 1.00 72.94 1122 ASN A CA 1
ATOM 9391 C C . ASN A 1 1122 ? 3.990 3.481 26.963 1.00 72.94 1122 ASN A C 1
ATOM 9393 O O . ASN A 1 1122 ? 3.606 2.777 27.900 1.00 72.94 1122 ASN A O 1
ATOM 9397 N N . PHE A 1 1123 ? 3.670 3.193 25.698 1.00 79.12 1123 PHE A N 1
ATOM 9398 C CA . PHE A 1 1123 ? 2.831 2.043 25.348 1.00 79.12 1123 PHE A CA 1
ATOM 9399 C C . PHE A 1 1123 ? 3.444 0.688 25.733 1.00 79.12 1123 PHE A C 1
ATOM 9401 O O . PHE A 1 1123 ? 2.706 -0.252 26.021 1.00 79.12 1123 PHE A O 1
ATOM 9408 N N . SER A 1 1124 ? 4.777 0.579 25.805 1.00 71.38 1124 SER A N 1
ATOM 9409 C CA . SER A 1 1124 ? 5.448 -0.690 26.128 1.00 71.38 1124 SER A CA 1
ATOM 9410 C C . SER A 1 1124 ? 5.243 -1.139 27.580 1.00 71.38 1124 SER A C 1
ATOM 9412 O O . SER A 1 1124 ? 5.309 -2.331 27.870 1.00 71.38 1124 SER A O 1
ATOM 9414 N N . SER A 1 1125 ? 4.940 -0.212 28.497 1.00 76.81 1125 SER A N 1
ATOM 9415 C CA . SER A 1 1125 ? 4.695 -0.537 29.908 1.00 76.81 1125 SER A CA 1
ATOM 9416 C C . SER A 1 1125 ? 3.249 -0.925 30.227 1.00 76.81 1125 SER A C 1
ATOM 9418 O O . SER A 1 1125 ? 3.001 -1.422 31.324 1.00 76.81 1125 SER A O 1
ATOM 9420 N N . ILE A 1 1126 ? 2.302 -0.737 29.298 1.00 83.50 1126 ILE A N 1
ATOM 9421 C CA . ILE A 1 1126 ? 0.863 -0.933 29.555 1.00 83.50 1126 ILE A CA 1
ATOM 9422 C C . ILE A 1 1126 ? 0.557 -2.370 29.980 1.00 83.50 1126 ILE A C 1
ATOM 9424 O O . ILE A 1 1126 ? -0.148 -2.575 30.967 1.00 83.50 1126 ILE A O 1
ATOM 9428 N N . THR A 1 1127 ? 1.127 -3.362 29.295 1.00 80.56 1127 THR A N 1
ATOM 9429 C CA . THR A 1 1127 ? 0.917 -4.781 29.621 1.00 80.56 1127 THR A CA 1
ATOM 9430 C C . THR A 1 1127 ? 1.361 -5.096 31.052 1.00 80.56 1127 THR A C 1
ATOM 9432 O O . THR A 1 1127 ? 0.654 -5.780 31.791 1.00 80.56 1127 THR A O 1
ATOM 9435 N N . SER A 1 1128 ? 2.491 -4.529 31.486 1.00 81.75 1128 SER A N 1
ATOM 9436 C CA . SER A 1 1128 ? 2.996 -4.667 32.856 1.00 81.75 1128 SER A CA 1
ATOM 9437 C C . SER A 1 1128 ? 2.075 -3.990 33.875 1.00 81.75 1128 SER A C 1
ATOM 9439 O O . SER A 1 1128 ? 1.784 -4.569 34.920 1.00 81.75 1128 SER A O 1
ATOM 9441 N N . THR A 1 1129 ? 1.567 -2.792 33.568 1.00 83.19 1129 THR A N 1
ATOM 9442 C CA . THR A 1 1129 ? 0.607 -2.081 34.428 1.00 83.19 1129 THR A CA 1
ATOM 9443 C C . THR A 1 1129 ? -0.694 -2.866 34.584 1.00 83.19 1129 THR A C 1
ATOM 9445 O O . THR A 1 1129 ? -1.200 -3.002 35.695 1.00 83.19 1129 THR A O 1
ATOM 9448 N N . MET A 1 1130 ? -1.214 -3.440 33.500 1.00 84.69 1130 MET A N 1
ATOM 9449 C CA . MET A 1 1130 ? -2.419 -4.270 33.540 1.00 84.69 1130 MET A CA 1
ATOM 9450 C C . MET A 1 1130 ? -2.212 -5.556 34.346 1.00 84.69 1130 MET A C 1
ATOM 9452 O O . MET A 1 1130 ? -3.080 -5.931 35.136 1.00 84.69 1130 MET A O 1
ATOM 9456 N N . ALA A 1 1131 ? -1.038 -6.184 34.234 1.00 82.62 1131 ALA A N 1
ATOM 9457 C CA . ALA A 1 1131 ? -0.673 -7.321 35.075 1.00 82.62 1131 ALA A CA 1
ATOM 9458 C C . ALA A 1 1131 ? -0.636 -6.939 36.569 1.00 82.62 1131 ALA A C 1
ATOM 9460 O O . ALA A 1 1131 ? -1.174 -7.669 37.404 1.00 82.62 1131 ALA A O 1
ATOM 9461 N N . CYS A 1 1132 ? -0.082 -5.769 36.917 1.00 81.94 1132 CYS A N 1
ATOM 9462 C CA . CYS A 1 1132 ? -0.118 -5.235 38.285 1.00 81.94 1132 CYS A CA 1
ATOM 9463 C C . CYS A 1 1132 ? -1.550 -4.968 38.775 1.00 81.94 1132 CYS A C 1
ATOM 9465 O O . CYS A 1 1132 ? -1.874 -5.283 39.923 1.00 81.94 1132 CYS A O 1
ATOM 9467 N N . ASN A 1 1133 ? -2.412 -4.447 37.900 1.00 80.56 1133 ASN A N 1
ATOM 9468 C CA . ASN A 1 1133 ? -3.822 -4.183 38.190 1.00 80.56 1133 ASN A CA 1
ATOM 9469 C C . ASN A 1 1133 ? -4.683 -5.458 38.215 1.00 80.56 1133 ASN A C 1
ATOM 9471 O O . ASN A 1 1133 ? -5.854 -5.387 38.590 1.00 80.56 1133 ASN A O 1
ATOM 9475 N N . LYS A 1 1134 ? -4.116 -6.620 37.851 1.00 83.69 1134 LYS A N 1
ATOM 9476 C CA . LYS A 1 1134 ? -4.821 -7.904 37.691 1.00 83.69 1134 LYS A CA 1
ATOM 9477 C C . LYS A 1 1134 ? -6.004 -7.800 36.722 1.00 83.69 1134 LYS A C 1
ATOM 9479 O O . LYS A 1 1134 ? -7.065 -8.375 36.952 1.00 83.69 1134 LYS A O 1
ATOM 9484 N N . THR A 1 1135 ? -5.817 -7.035 35.654 1.00 85.69 1135 THR A N 1
ATOM 9485 C CA . THR A 1 1135 ? -6.812 -6.794 34.604 1.00 85.69 1135 THR A CA 1
ATOM 9486 C C . THR A 1 1135 ? -6.416 -7.533 33.334 1.00 85.69 1135 THR A C 1
ATOM 9488 O O . THR A 1 1135 ? -5.239 -7.543 32.980 1.00 85.69 1135 THR A O 1
ATOM 9491 N N . ASN A 1 1136 ? -7.393 -8.086 32.623 1.00 86.12 1136 ASN A N 1
ATOM 9492 C CA . ASN A 1 1136 ? -7.210 -8.741 31.321 1.00 86.12 1136 ASN A CA 1
ATOM 9493 C C . ASN A 1 1136 ? -7.878 -7.968 30.170 1.00 86.12 1136 ASN A C 1
ATOM 9495 O O . ASN A 1 1136 ? -7.736 -8.336 29.012 1.00 86.12 1136 ASN A O 1
ATOM 9499 N N . SER A 1 1137 ? -8.612 -6.897 30.480 1.00 89.38 1137 SER A N 1
ATOM 9500 C CA . SER A 1 1137 ? -9.366 -6.107 29.507 1.00 89.38 1137 SER A CA 1
ATOM 9501 C C . SER A 1 1137 ? -9.050 -4.617 29.652 1.00 89.38 1137 SER A C 1
ATOM 9503 O O . SER A 1 1137 ? -8.633 -4.172 30.724 1.00 89.38 1137 SER A O 1
ATOM 9505 N N . LEU A 1 1138 ? -9.242 -3.824 28.597 1.00 91.75 1138 LEU A N 1
ATOM 9506 C CA . LEU A 1 1138 ? -8.930 -2.388 28.601 1.00 91.75 1138 LEU A CA 1
ATOM 9507 C C . LEU A 1 1138 ? -10.102 -1.550 28.082 1.00 91.75 1138 LEU A C 1
ATOM 9509 O O . LEU A 1 1138 ? -10.636 -1.828 27.016 1.00 91.75 1138 LEU A O 1
ATOM 9513 N N . LEU A 1 1139 ? -10.476 -0.510 28.826 1.00 92.88 1139 LEU A N 1
ATOM 9514 C CA . LEU A 1 1139 ? -11.443 0.510 28.428 1.00 92.88 1139 LEU A CA 1
ATOM 9515 C C . LEU A 1 1139 ? -10.699 1.792 28.052 1.00 92.88 1139 LEU A C 1
ATOM 9517 O O . LEU A 1 1139 ? -10.042 2.391 28.902 1.00 92.88 1139 LEU A O 1
ATOM 9521 N N . ILE A 1 1140 ? -10.838 2.224 26.801 1.00 92.12 1140 ILE A N 1
ATOM 9522 C CA . ILE A 1 1140 ? -10.277 3.466 26.275 1.00 92.12 1140 ILE A CA 1
ATOM 9523 C C . ILE A 1 1140 ? -11.406 4.459 25.999 1.00 92.12 1140 ILE A C 1
ATOM 9525 O O . ILE A 1 1140 ? -12.348 4.164 25.263 1.00 92.12 1140 ILE A O 1
ATOM 9529 N N . ILE A 1 1141 ? -11.286 5.657 26.570 1.00 92.62 1141 ILE A N 1
ATOM 9530 C CA . ILE A 1 1141 ? -12.245 6.755 26.417 1.00 92.62 1141 ILE A CA 1
ATOM 9531 C C . ILE A 1 1141 ? -11.542 7.903 25.687 1.00 92.62 1141 ILE A C 1
ATOM 9533 O O . ILE A 1 1141 ? -10.554 8.436 26.191 1.00 92.62 1141 ILE A O 1
ATOM 9537 N N . SER A 1 1142 ? -12.014 8.250 24.484 1.00 90.19 1142 SER A N 1
ATOM 9538 C CA . SER A 1 1142 ? -11.389 9.255 23.606 1.00 90.19 1142 SER A CA 1
ATOM 9539 C C . SER A 1 1142 ? -12.344 9.699 22.492 1.00 90.19 1142 SER A C 1
ATOM 9541 O O . SER A 1 1142 ? -13.287 8.985 22.159 1.00 90.19 1142 SER A O 1
ATOM 9543 N N . HIS A 1 1143 ? -12.092 10.848 21.867 1.00 86.88 1143 HIS A N 1
ATOM 9544 C CA . HIS A 1 1143 ? -12.770 11.225 20.629 1.00 86.88 1143 HIS A CA 1
ATOM 9545 C C . HIS A 1 1143 ? -12.305 10.367 19.442 1.00 86.88 1143 HIS A C 1
ATOM 9547 O O . HIS A 1 1143 ? -11.110 10.227 19.186 1.00 86.88 1143 HIS A O 1
ATOM 9553 N N . GLY A 1 1144 ? -13.262 9.830 18.681 1.00 84.94 1144 GLY A N 1
ATOM 9554 C CA . GLY A 1 1144 ? -13.000 9.246 17.366 1.00 84.94 1144 GLY A CA 1
ATOM 9555 C C . GLY A 1 1144 ? -12.791 10.347 16.327 1.00 84.94 1144 GLY A C 1
ATOM 9556 O O . GLY A 1 1144 ? -13.490 11.360 16.335 1.00 84.94 1144 GLY A O 1
ATOM 9557 N N . ILE A 1 1145 ? -11.817 10.167 15.439 1.00 79.06 1145 ILE A N 1
ATOM 9558 C CA . ILE A 1 1145 ? -11.486 11.118 14.379 1.00 79.06 1145 ILE A CA 1
ATOM 9559 C C . ILE A 1 1145 ? -11.811 10.494 13.028 1.00 79.06 1145 ILE A C 1
ATOM 9561 O O . ILE A 1 1145 ? -11.184 9.523 12.595 1.00 79.06 1145 ILE A O 1
ATOM 9565 N N . GLN A 1 1146 ? -12.783 11.104 12.359 1.00 74.00 1146 GLN A N 1
ATOM 9566 C CA . GLN A 1 1146 ? -13.086 10.894 10.948 1.00 74.00 1146 GLN A CA 1
ATOM 9567 C C . GLN A 1 1146 ? -12.167 11.773 10.080 1.00 74.00 1146 GLN A C 1
ATOM 9569 O O . GLN A 1 1146 ? -11.626 12.789 10.532 1.00 74.00 1146 GLN A O 1
ATOM 9574 N N . GLY A 1 1147 ? -11.980 11.394 8.820 1.00 61.50 1147 GLY A N 1
ATOM 9575 C CA . GLY A 1 1147 ? -11.238 12.203 7.856 1.00 61.50 1147 GLY A CA 1
ATOM 9576 C C . GLY A 1 1147 ? -11.967 13.502 7.484 1.00 61.50 1147 GLY A C 1
ATOM 9577 O O . GLY A 1 1147 ? -13.174 13.660 7.663 1.00 61.50 1147 GLY A O 1
ATOM 9578 N N . SER A 1 1148 ? -11.234 14.470 6.933 1.00 53.59 1148 SER A N 1
ATOM 9579 C CA . SER A 1 1148 ? -11.813 15.749 6.499 1.00 53.59 1148 SER A CA 1
ATOM 9580 C C . SER A 1 1148 ? -12.767 15.587 5.307 1.00 53.59 1148 SER A C 1
ATOM 9582 O O . SER A 1 1148 ? -12.402 14.940 4.327 1.00 53.59 1148 SER A O 1
ATOM 9584 N N . ASN A 1 1149 ? -13.915 16.277 5.338 1.00 52.22 1149 ASN A N 1
ATOM 9585 C CA . ASN A 1 1149 ? -14.897 16.340 4.240 1.00 52.22 1149 ASN A CA 1
ATOM 9586 C C . ASN A 1 1149 ? -15.570 14.990 3.902 1.00 52.22 1149 ASN A C 1
ATOM 9588 O O . ASN A 1 1149 ? -15.966 14.757 2.761 1.00 52.22 1149 ASN A O 1
ATOM 9592 N N . GLN A 1 1150 ? -15.681 14.101 4.893 1.00 59.44 1150 GLN A N 1
ATOM 9593 C CA . GLN A 1 1150 ? -16.329 12.800 4.747 1.00 59.44 1150 GLN A CA 1
ATOM 9594 C C . GLN A 1 1150 ? -17.848 12.881 4.944 1.00 59.44 1150 GLN A C 1
ATOM 9596 O O . GLN A 1 1150 ? -18.367 13.808 5.569 1.00 59.44 1150 GLN A O 1
ATOM 9601 N N . ASN A 1 1151 ? -18.560 11.900 4.383 1.00 56.59 1151 ASN A N 1
ATOM 9602 C CA . ASN A 1 1151 ? -19.973 11.687 4.673 1.00 56.59 1151 ASN A CA 1
ATOM 9603 C C . ASN A 1 1151 ? -20.129 11.392 6.172 1.00 56.59 1151 ASN A C 1
ATOM 9605 O O . ASN A 1 1151 ? -19.326 10.661 6.735 1.00 56.59 1151 ASN A O 1
ATOM 9609 N N . ILE A 1 1152 ? -21.177 11.911 6.809 1.00 56.66 1152 ILE A N 1
ATOM 9610 C CA . ILE A 1 1152 ? -21.424 11.738 8.250 1.00 56.66 1152 ILE A CA 1
ATOM 9611 C C . ILE A 1 1152 ? -21.536 10.235 8.618 1.00 56.66 1152 ILE A C 1
ATOM 9613 O O . ILE A 1 1152 ? -21.316 9.845 9.757 1.00 56.66 1152 ILE A O 1
ATOM 9617 N N . LEU A 1 1153 ? -21.816 9.372 7.628 1.00 59.47 1153 LEU A N 1
ATOM 9618 C CA . LEU A 1 1153 ? -21.894 7.903 7.700 1.00 59.47 1153 LEU A CA 1
ATOM 9619 C C . LEU A 1 1153 ? -20.552 7.145 7.727 1.00 59.47 1153 LEU A C 1
ATOM 9621 O O . LEU A 1 1153 ? -20.583 5.918 7.717 1.00 59.47 1153 LEU A O 1
ATOM 9625 N N . THR A 1 1154 ? -19.392 7.807 7.750 1.00 71.62 1154 THR A N 1
ATOM 9626 C CA . THR A 1 1154 ? -18.088 7.113 7.776 1.00 71.62 1154 THR A CA 1
ATOM 9627 C C . THR A 1 1154 ? -17.576 6.838 9.189 1.00 71.62 1154 THR A C 1
ATOM 9629 O O . THR A 1 1154 ? -17.607 7.716 10.048 1.00 71.62 1154 THR A O 1
ATOM 9632 N N . GLY A 1 1155 ? -17.033 5.640 9.413 1.00 77.69 1155 GLY A N 1
ATOM 9633 C CA . GLY A 1 1155 ? -16.381 5.270 10.671 1.00 77.69 1155 GLY A CA 1
ATOM 9634 C C . GLY A 1 1155 ? -15.127 6.079 11.018 1.00 77.69 1155 GLY A C 1
ATOM 9635 O O . GLY A 1 1155 ? -14.498 6.705 10.163 1.00 77.69 1155 GLY A O 1
ATOM 9636 N N . ALA A 1 1156 ? -14.741 6.050 12.294 1.00 83.50 1156 ALA A N 1
ATOM 9637 C CA . ALA A 1 1156 ? -13.518 6.694 12.766 1.00 83.50 1156 ALA A CA 1
ATOM 9638 C C . ALA A 1 1156 ? -12.261 5.935 12.303 1.00 83.50 1156 ALA A C 1
ATOM 9640 O O . ALA A 1 1156 ? -12.168 4.715 12.450 1.00 83.50 1156 ALA A O 1
ATOM 9641 N N . LEU A 1 1157 ? -11.275 6.676 11.785 1.00 81.31 1157 LEU A N 1
ATOM 9642 C CA . LEU A 1 1157 ? -9.983 6.149 11.316 1.00 81.31 1157 LEU A CA 1
ATOM 9643 C C . LEU A 1 1157 ? -8.929 6.109 12.432 1.00 81.31 1157 LEU A C 1
ATOM 9645 O O . LEU A 1 1157 ? -7.999 5.313 12.411 1.00 81.31 1157 LEU A O 1
ATOM 9649 N N . SER A 1 1158 ? -9.042 7.010 13.407 1.00 86.06 1158 SER A N 1
ATOM 9650 C CA . SER A 1 1158 ? -8.082 7.143 14.506 1.00 86.06 1158 SER A CA 1
ATOM 9651 C C . SER A 1 1158 ? -8.760 7.707 15.749 1.00 86.06 1158 SER A C 1
ATOM 9653 O O . SER A 1 1158 ? -9.909 8.147 15.685 1.00 86.06 1158 SER A O 1
ATOM 9655 N N . ILE A 1 1159 ? -8.054 7.712 16.875 1.00 87.69 1159 ILE A N 1
ATOM 9656 C CA . ILE A 1 1159 ? -8.505 8.346 18.116 1.00 87.69 1159 ILE A CA 1
ATOM 9657 C C . ILE A 1 1159 ? -7.658 9.575 18.457 1.00 87.69 1159 ILE A C 1
ATOM 9659 O O . ILE A 1 1159 ? -6.477 9.664 18.098 1.00 87.69 1159 ILE A O 1
ATOM 9663 N N . GLU A 1 1160 ? -8.265 10.541 19.143 1.00 87.56 1160 GLU A N 1
ATOM 9664 C CA . GLU A 1 1160 ? -7.597 11.773 19.552 1.00 87.56 1160 GLU A CA 1
ATOM 9665 C C . GLU A 1 1160 ? -6.723 11.572 20.795 1.00 87.56 1160 GLU A C 1
ATOM 9667 O O . GLU A 1 1160 ? -7.180 11.107 21.840 1.00 87.56 1160 GLU A O 1
ATOM 9672 N N . GLY A 1 1161 ? -5.465 11.999 20.696 1.00 87.12 1161 GLY A N 1
ATOM 9673 C CA . GLY A 1 1161 ? -4.551 12.128 21.824 1.00 87.12 1161 GLY A CA 1
ATOM 9674 C C . GLY A 1 1161 ? -4.117 13.566 22.099 1.00 87.12 1161 GLY A C 1
ATOM 9675 O O . GLY A 1 1161 ? -4.443 14.502 21.365 1.00 87.12 1161 GLY A O 1
ATOM 9676 N N . GLU A 1 1162 ? -3.326 13.746 23.153 1.00 83.94 1162 GLU A N 1
ATOM 9677 C CA . GLU A 1 1162 ? -2.742 15.026 23.551 1.00 83.94 1162 GLU A CA 1
ATOM 9678 C C . GLU A 1 1162 ? -1.708 15.509 22.520 1.00 83.94 1162 GLU A C 1
ATOM 9680 O O . GLU A 1 1162 ? -1.698 16.686 22.137 1.00 83.94 1162 GLU A O 1
ATOM 9685 N N . LYS A 1 1163 ? -0.836 14.608 22.043 1.00 78.56 1163 LYS A N 1
ATOM 9686 C CA . LYS A 1 1163 ? 0.298 14.966 21.165 1.00 78.56 1163 LYS A CA 1
ATOM 9687 C C . LYS A 1 1163 ? -0.035 14.844 19.676 1.00 78.56 1163 LYS A C 1
ATOM 9689 O O . LYS A 1 1163 ? 0.287 15.755 18.899 1.00 78.56 1163 LYS A O 1
ATOM 9694 N N . LYS A 1 1164 ? -0.667 13.735 19.292 1.00 82.00 1164 LYS A N 1
ATOM 9695 C CA . LYS A 1 1164 ? -1.027 13.348 17.918 1.00 82.00 1164 LYS A CA 1
ATOM 9696 C C . LYS A 1 1164 ? -2.333 12.544 17.922 1.00 82.00 1164 LYS A C 1
ATOM 9698 O O . LYS A 1 1164 ? -2.924 12.327 18.973 1.00 82.00 1164 LYS A O 1
ATOM 9703 N N . THR A 1 1165 ? -2.772 12.109 16.748 1.00 84.31 1165 THR A N 1
ATOM 9704 C CA . THR A 1 1165 ? -3.829 11.094 16.616 1.00 84.31 1165 THR A CA 1
ATOM 9705 C C . THR A 1 1165 ? -3.200 9.711 16.528 1.00 84.31 1165 THR A C 1
ATOM 9707 O O . THR A 1 1165 ? -2.115 9.592 15.947 1.00 84.31 1165 THR A O 1
ATOM 9710 N N . TYR A 1 1166 ? -3.867 8.704 17.089 1.00 85.06 1166 TYR A N 1
ATOM 9711 C CA . TYR A 1 1166 ? -3.376 7.325 17.147 1.00 85.06 1166 TYR A CA 1
ATOM 9712 C C . TYR A 1 1166 ? -4.275 6.388 16.339 1.00 85.06 1166 TYR A C 1
ATOM 9714 O O . TYR A 1 1166 ? -5.500 6.445 16.475 1.00 85.06 1166 TYR A O 1
ATOM 9722 N N . THR A 1 1167 ? -3.682 5.537 15.507 1.00 83.69 1167 THR A N 1
ATOM 9723 C CA . THR A 1 1167 ? -4.387 4.405 14.883 1.00 83.69 1167 THR A CA 1
ATOM 9724 C C . THR A 1 1167 ? -4.358 3.201 15.825 1.00 83.69 1167 THR A C 1
ATOM 9726 O O . THR A 1 1167 ? -3.677 3.208 16.849 1.00 83.69 1167 THR A O 1
ATOM 9729 N N . ILE A 1 1168 ? -5.093 2.137 15.505 1.00 83.25 1168 ILE A N 1
ATOM 9730 C CA . ILE A 1 1168 ? -5.061 0.910 16.316 1.00 83.25 1168 ILE A CA 1
ATOM 9731 C C . ILE A 1 1168 ? -3.693 0.219 16.254 1.00 83.25 1168 ILE A C 1
ATOM 9733 O O . ILE A 1 1168 ? -3.281 -0.410 17.227 1.00 83.25 1168 ILE A O 1
ATOM 9737 N N . ASP A 1 1169 ? -2.953 0.392 15.160 1.00 77.50 1169 ASP A N 1
ATOM 9738 C CA . ASP A 1 1169 ? -1.604 -0.157 15.007 1.00 77.50 1169 ASP A CA 1
ATOM 9739 C C . ASP A 1 1169 ? -0.557 0.548 15.881 1.00 77.50 1169 ASP A C 1
ATOM 9741 O O . ASP A 1 1169 ? 0.444 -0.071 16.246 1.00 77.50 1169 ASP A O 1
ATOM 9745 N N . ASP A 1 1170 ? -0.808 1.796 16.307 1.00 80.81 1170 ASP A N 1
ATOM 9746 C CA . ASP A 1 1170 ? 0.007 2.451 17.340 1.00 80.81 1170 ASP A CA 1
ATOM 9747 C C . ASP A 1 1170 ? -0.094 1.707 18.696 1.00 80.81 1170 ASP A C 1
ATOM 9749 O O . ASP A 1 1170 ? 0.840 1.751 19.499 1.00 80.81 1170 ASP A O 1
ATOM 9753 N N . PHE A 1 1171 ? -1.189 0.975 18.953 1.00 82.56 1171 PHE A N 1
ATOM 9754 C CA . PHE A 1 1171 ? -1.423 0.212 20.185 1.00 82.56 1171 PHE A CA 1
ATOM 9755 C C . PHE A 1 1171 ? -1.001 -1.255 20.050 1.00 82.56 1171 PHE A C 1
ATOM 9757 O O . PHE A 1 1171 ? -1.791 -2.177 20.263 1.00 82.56 1171 PHE A O 1
ATOM 9764 N N . GLN A 1 1172 ? 0.277 -1.490 19.740 1.00 77.62 1172 GLN A N 1
ATOM 9765 C CA . GLN A 1 1172 ? 0.831 -2.838 19.524 1.00 77.62 1172 GLN A CA 1
ATOM 9766 C C . GLN A 1 1172 ? 0.548 -3.823 20.676 1.00 77.62 1172 GLN A C 1
ATOM 9768 O O . GLN A 1 1172 ? 0.402 -5.023 20.441 1.00 77.62 1172 GLN A O 1
ATOM 9773 N N . PHE A 1 1173 ? 0.411 -3.328 21.913 1.00 79.69 1173 PHE A N 1
ATOM 9774 C CA . PHE A 1 1173 ? 0.105 -4.148 23.089 1.00 79.69 1173 PHE A CA 1
ATOM 9775 C C . PHE A 1 1173 ? -1.280 -4.818 23.033 1.00 79.69 1173 PHE A C 1
ATOM 9777 O O . PHE A 1 1173 ? -1.477 -5.814 23.724 1.00 79.69 1173 PHE A O 1
ATOM 9784 N N . ILE A 1 1174 ? -2.229 -4.318 22.223 1.00 80.50 1174 ILE A N 1
ATOM 9785 C CA . ILE A 1 1174 ? -3.587 -4.885 22.116 1.00 80.50 1174 ILE A CA 1
ATOM 9786 C C . ILE A 1 1174 ? -3.537 -6.358 21.702 1.00 80.50 1174 ILE A C 1
ATOM 9788 O O . ILE A 1 1174 ? -4.318 -7.162 22.205 1.00 80.50 1174 ILE A O 1
ATOM 9792 N N . ALA A 1 1175 ? -2.581 -6.737 20.848 1.00 72.25 1175 ALA A N 1
ATOM 9793 C CA . ALA A 1 1175 ? -2.399 -8.125 20.428 1.00 72.25 1175 ALA A CA 1
ATOM 9794 C C . ALA A 1 1175 ? -2.043 -9.075 21.590 1.00 72.25 1175 ALA A C 1
ATOM 9796 O O . ALA A 1 1175 ? -2.247 -10.278 21.463 1.00 72.25 1175 ALA A O 1
ATOM 9797 N N . GLY A 1 1176 ? -1.523 -8.547 22.705 1.00 72.38 1176 GLY A N 1
ATOM 9798 C CA . GLY A 1 1176 ? -1.188 -9.305 23.911 1.00 72.38 1176 GLY A CA 1
ATOM 9799 C C . GLY A 1 1176 ? -2.252 -9.273 25.014 1.00 72.38 1176 GLY A C 1
ATOM 9800 O O . GLY A 1 1176 ? -2.002 -9.827 26.078 1.00 72.38 1176 GLY A O 1
ATOM 9801 N N . LEU A 1 1177 ? -3.403 -8.615 24.807 1.00 75.50 1177 LEU A N 1
ATOM 9802 C CA . LEU A 1 1177 ? -4.489 -8.573 25.802 1.00 75.50 1177 LEU A CA 1
ATOM 9803 C C . LEU A 1 1177 ? -5.330 -9.854 25.831 1.00 75.50 1177 LEU A C 1
ATOM 9805 O O . LEU A 1 1177 ? -5.881 -10.185 26.873 1.00 75.50 1177 LEU A O 1
ATOM 9809 N N . GLU A 1 1178 ? -5.425 -10.547 24.694 1.00 74.25 1178 GLU A N 1
ATOM 9810 C CA . GLU A 1 1178 ? -6.180 -11.788 24.440 1.00 74.25 1178 GLU A CA 1
ATOM 9811 C C . GLU A 1 1178 ? -7.712 -11.725 24.661 1.00 74.25 1178 GLU A C 1
ATOM 9813 O O . GLU A 1 1178 ? -8.439 -12.363 23.896 1.00 74.25 1178 GLU A O 1
ATOM 9818 N N . GLU A 1 1179 ? -8.221 -10.932 25.616 1.00 86.44 1179 GLU A N 1
ATOM 9819 C CA . GLU A 1 1179 ? -9.626 -10.933 26.057 1.00 86.44 1179 GLU A CA 1
ATOM 9820 C C . GLU A 1 1179 ? -10.499 -9.827 25.440 1.00 86.44 1179 GLU A C 1
ATOM 9822 O O . GLU A 1 1179 ? -11.237 -10.085 24.485 1.00 86.44 1179 GLU A O 1
ATOM 9827 N N . CYS A 1 1180 ? -10.474 -8.597 25.973 1.00 89.19 1180 CYS A N 1
ATOM 9828 C CA . CYS A 1 1180 ? -11.369 -7.529 25.512 1.00 89.19 1180 CYS A CA 1
ATOM 9829 C C . CYS A 1 1180 ? -10.731 -6.139 25.495 1.00 89.19 1180 CYS A C 1
ATOM 9831 O O . CYS A 1 1180 ? -10.048 -5.725 26.433 1.00 89.19 1180 CYS A O 1
ATOM 9833 N N . VAL A 1 1181 ? -11.063 -5.369 24.456 1.00 91.50 1181 VAL A N 1
ATOM 9834 C CA . VAL A 1 1181 ? -10.839 -3.924 24.403 1.00 91.50 1181 VAL A CA 1
ATOM 9835 C C . VAL A 1 1181 ? -12.158 -3.215 24.123 1.00 91.50 1181 VAL A C 1
ATOM 9837 O O . VAL A 1 1181 ? -12.846 -3.499 23.148 1.00 91.50 1181 VAL A O 1
ATOM 9840 N N . ALA A 1 1182 ? -12.505 -2.268 24.985 1.00 92.25 1182 ALA A N 1
ATOM 9841 C CA . ALA A 1 1182 ? -13.654 -1.397 24.831 1.00 92.25 1182 ALA A CA 1
ATOM 9842 C C . ALA A 1 1182 ? -13.189 -0.001 24.404 1.00 92.25 1182 ALA A C 1
ATOM 9844 O O . ALA A 1 1182 ? -12.407 0.632 25.112 1.00 92.25 1182 ALA A O 1
ATOM 9845 N N . PHE A 1 1183 ? -13.692 0.491 23.275 1.00 90.06 1183 PHE A N 1
ATOM 9846 C CA . PHE A 1 1183 ? -13.496 1.867 22.831 1.00 90.06 1183 PHE A CA 1
ATOM 9847 C C . PHE A 1 1183 ? -14.803 2.641 22.945 1.00 90.06 1183 PHE A C 1
ATOM 9849 O O . PHE A 1 1183 ? -15.720 2.467 22.143 1.00 90.06 1183 PHE A O 1
ATOM 9856 N N . LEU A 1 1184 ? -14.848 3.557 23.910 1.00 88.81 1184 LEU A N 1
ATOM 9857 C CA . LEU A 1 1184 ? -15.851 4.614 23.961 1.00 88.81 1184 LEU A CA 1
ATOM 9858 C C . LEU A 1 1184 ? -15.363 5.791 23.118 1.00 88.81 1184 LEU A C 1
ATOM 9860 O O . LEU A 1 1184 ? -14.908 6.809 23.646 1.00 88.81 1184 LEU A O 1
ATOM 9864 N N . SER A 1 1185 ? -15.419 5.609 21.800 1.00 84.81 1185 SER A N 1
ATOM 9865 C CA . SER A 1 1185 ? -15.068 6.623 20.813 1.00 84.81 1185 SER A CA 1
ATOM 9866 C C . SER A 1 1185 ? -16.154 6.764 19.754 1.00 84.81 1185 SER A C 1
ATOM 9868 O O . SER A 1 1185 ? -16.729 5.785 19.283 1.00 84.81 1185 SER A O 1
ATOM 9870 N N . CYS A 1 1186 ? -16.438 8.011 19.383 1.00 82.25 1186 CYS A N 1
ATOM 9871 C CA . CYS A 1 1186 ? -17.401 8.361 18.343 1.00 82.25 1186 CYS A CA 1
ATOM 9872 C C . CYS A 1 1186 ? -17.187 7.534 17.065 1.00 82.25 1186 CYS A C 1
ATOM 9874 O O . CYS A 1 1186 ? -16.093 7.552 16.501 1.00 82.25 1186 CYS A O 1
ATOM 9876 N N . SER A 1 1187 ? -18.229 6.826 16.613 1.00 82.69 1187 SER A N 1
ATOM 9877 C CA . SER A 1 1187 ? -18.247 6.092 15.338 1.00 82.69 1187 SER A CA 1
ATOM 9878 C C . SER A 1 1187 ? -17.123 5.047 15.157 1.00 82.69 1187 SER A C 1
ATOM 9880 O O . SER A 1 1187 ? -16.740 4.725 14.029 1.00 82.69 1187 SER A O 1
ATOM 9882 N N . GLY A 1 1188 ? -16.574 4.499 16.250 1.00 83.69 1188 GLY A N 1
ATOM 9883 C CA . GLY A 1 1188 ? -15.524 3.470 16.210 1.00 83.69 1188 GLY A CA 1
ATOM 9884 C C . GLY A 1 1188 ? -15.990 2.091 15.714 1.00 83.69 1188 GLY A C 1
ATOM 9885 O O . GLY A 1 1188 ? -15.179 1.319 15.214 1.00 83.69 1188 GLY A O 1
ATOM 9886 N N . GLY A 1 1189 ? -17.289 1.794 15.819 1.00 85.44 1189 GLY A N 1
ATOM 9887 C CA . GLY A 1 1189 ? -17.954 0.553 15.389 1.00 85.44 1189 GLY A CA 1
ATOM 9888 C C . GLY A 1 1189 ? -18.520 0.587 13.964 1.00 85.44 1189 GLY A C 1
ATOM 9889 O O . GLY A 1 1189 ? -19.332 -0.265 13.607 1.00 85.44 1189 GLY A O 1
ATOM 9890 N N . SER A 1 1190 ? -18.137 1.584 13.165 1.00 85.38 1190 SER A N 1
ATOM 9891 C CA . SER A 1 1190 ? -18.611 1.772 11.789 1.00 85.38 1190 SER A CA 1
ATOM 9892 C C . SER A 1 1190 ? -17.476 1.654 10.775 1.00 85.38 1190 SER A C 1
ATOM 9894 O O . SER A 1 1190 ? -16.319 1.963 11.065 1.00 85.38 1190 SER A O 1
ATOM 9896 N N . LEU A 1 1191 ? -17.806 1.198 9.567 1.00 80.06 1191 LEU A N 1
ATOM 9897 C CA . LEU A 1 1191 ? -16.891 1.194 8.425 1.00 80.06 1191 LEU A CA 1
ATOM 9898 C C . LEU A 1 1191 ? -17.018 2.488 7.618 1.00 80.06 1191 LEU A C 1
ATOM 9900 O O . LEU A 1 1191 ? -17.960 3.268 7.781 1.00 80.06 1191 LEU A O 1
ATOM 9904 N N . SER A 1 1192 ? -16.055 2.729 6.738 1.00 75.94 1192 SER A N 1
ATOM 9905 C CA . SER A 1 1192 ? -16.195 3.745 5.697 1.00 75.94 1192 SER A CA 1
ATOM 9906 C C . SER A 1 1192 ? -17.212 3.289 4.644 1.00 75.94 1192 SER A C 1
ATOM 9908 O O . SER A 1 1192 ? -17.258 2.126 4.252 1.00 75.94 1192 SER A O 1
ATOM 9910 N N . MET A 1 1193 ? -18.033 4.215 4.146 1.00 72.44 1193 MET A N 1
ATOM 9911 C CA . MET A 1 1193 ? -19.036 3.902 3.126 1.00 72.44 1193 MET A CA 1
ATOM 9912 C C . MET A 1 1193 ? -18.373 3.426 1.821 1.00 72.44 1193 MET A C 1
ATOM 9914 O O . MET A 1 1193 ? -17.625 4.178 1.197 1.00 72.44 1193 MET A O 1
ATOM 9918 N N . GLY A 1 1194 ? -18.704 2.206 1.388 1.00 70.38 1194 GLY A N 1
ATOM 9919 C CA . GLY A 1 1194 ? -18.150 1.581 0.179 1.00 70.38 1194 GLY A CA 1
ATOM 9920 C C . GLY A 1 1194 ? -16.781 0.917 0.361 1.00 70.38 1194 GLY A C 1
ATOM 9921 O O . GLY A 1 1194 ? -16.225 0.439 -0.618 1.00 70.38 1194 GLY A O 1
ATOM 9922 N N . GLU A 1 1195 ? -16.253 0.881 1.587 1.00 76.88 1195 GLU A N 1
ATOM 9923 C CA . GLU A 1 1195 ? -15.024 0.171 1.955 1.00 76.88 1195 GLU A CA 1
ATOM 9924 C C . GLU A 1 1195 ? -15.407 -0.863 3.023 1.00 76.88 1195 GLU A C 1
ATOM 9926 O O . GLU A 1 1195 ? -15.516 -0.526 4.204 1.00 76.88 1195 GLU A O 1
ATOM 9931 N N . HIS A 1 1196 ? -15.687 -2.106 2.631 1.00 79.12 1196 HIS A N 1
ATOM 9932 C CA . HIS A 1 1196 ? -16.093 -3.140 3.586 1.00 79.12 1196 HIS A CA 1
ATOM 9933 C C . HIS A 1 1196 ? -14.870 -3.891 4.106 1.00 79.12 1196 HIS A C 1
ATOM 9935 O O . HIS A 1 1196 ? -14.675 -4.010 5.315 1.00 79.12 1196 HIS A O 1
ATOM 9941 N N . GLU A 1 1197 ? -14.008 -4.339 3.197 1.00 81.75 1197 GLU A N 1
ATOM 9942 C CA . GLU A 1 1197 ? -12.765 -5.027 3.533 1.00 81.75 1197 GLU A CA 1
ATOM 9943 C C . GLU A 1 1197 ? -11.533 -4.113 3.498 1.00 81.75 1197 GLU A C 1
ATOM 9945 O O . GLU A 1 1197 ? -10.590 -4.344 4.260 1.00 81.75 1197 GLU A O 1
ATOM 9950 N N . THR A 1 1198 ? -11.517 -3.072 2.654 1.00 77.50 1198 THR A N 1
ATOM 9951 C CA . THR A 1 1198 ? -10.361 -2.161 2.527 1.00 77.50 1198 THR A CA 1
ATOM 9952 C C . THR A 1 1198 ? -10.315 -1.088 3.608 1.00 77.50 1198 THR A C 1
ATOM 9954 O O . THR A 1 1198 ? -9.375 -0.300 3.653 1.00 77.50 1198 THR A O 1
ATOM 9957 N N . SER A 1 1199 ? -11.339 -1.002 4.456 1.00 77.19 1199 SER A N 1
ATOM 9958 C CA . SER A 1 1199 ? -11.424 0.051 5.460 1.00 77.19 1199 SER A CA 1
ATOM 9959 C C . SER A 1 1199 ? -10.381 -0.134 6.559 1.00 77.19 1199 SER A C 1
ATOM 9961 O O . SER A 1 1199 ? -10.267 -1.212 7.145 1.00 77.19 1199 SER A O 1
ATOM 9963 N N . ASN A 1 1200 ? -9.689 0.952 6.900 1.00 75.69 1200 ASN A N 1
ATOM 9964 C CA . ASN A 1 1200 ? -8.768 1.036 8.037 1.00 75.69 1200 ASN A CA 1
ATOM 9965 C C . ASN A 1 1200 ? -9.417 1.722 9.254 1.00 75.69 1200 ASN A C 1
ATOM 9967 O O . ASN A 1 1200 ? -8.745 2.376 10.050 1.00 75.69 1200 ASN A O 1
ATOM 9971 N N . THR A 1 1201 ? -10.745 1.633 9.395 1.00 83.44 1201 THR A N 1
ATOM 9972 C CA . THR A 1 1201 ? -11.430 2.157 10.584 1.00 83.44 1201 THR A CA 1
ATOM 9973 C C . THR A 1 1201 ? -11.117 1.331 11.828 1.00 83.44 1201 THR A C 1
ATOM 9975 O O . THR A 1 1201 ? -10.691 0.177 11.757 1.00 83.44 1201 THR A O 1
ATOM 9978 N N . ILE A 1 1202 ? -11.391 1.921 12.993 1.00 86.94 1202 ILE A N 1
ATOM 9979 C CA . ILE A 1 1202 ? -11.167 1.322 14.315 1.00 86.94 1202 ILE A CA 1
ATOM 9980 C C . ILE A 1 1202 ? -11.704 -0.118 14.405 1.00 86.94 1202 ILE A C 1
ATOM 9982 O O . ILE A 1 1202 ? -10.966 -1.008 14.828 1.00 86.94 1202 ILE A O 1
ATOM 9986 N N . ILE A 1 1203 ? -12.945 -0.371 13.971 1.00 87.31 1203 ILE A N 1
ATOM 9987 C CA . ILE A 1 1203 ? -13.542 -1.716 13.972 1.00 87.31 1203 ILE A CA 1
ATOM 9988 C C . ILE A 1 1203 ? -12.743 -2.713 13.126 1.00 87.31 1203 ILE A C 1
ATOM 9990 O O . ILE A 1 1203 ? -12.458 -3.814 13.593 1.00 87.31 1203 ILE A O 1
ATOM 9994 N N . SER A 1 1204 ? -12.329 -2.322 11.920 1.00 83.94 1204 SER A N 1
ATOM 9995 C CA . SER A 1 1204 ? -11.582 -3.197 11.015 1.00 83.94 1204 SER A CA 1
ATOM 9996 C C . SER A 1 1204 ? -10.214 -3.552 11.588 1.00 83.94 1204 SER A C 1
ATOM 9998 O O . SER A 1 1204 ? -9.829 -4.724 11.644 1.00 83.94 1204 SER A O 1
ATOM 10000 N N . SER A 1 1205 ? -9.509 -2.552 12.114 1.00 84.50 1205 SER A N 1
ATOM 10001 C CA . SER A 1 1205 ? -8.188 -2.754 12.695 1.00 84.50 1205 SER A CA 1
ATOM 10002 C C . SER A 1 1205 ? -8.239 -3.568 13.989 1.00 84.50 1205 SER A C 1
ATOM 10004 O O . SER A 1 1205 ? -7.406 -4.455 14.156 1.00 84.50 1205 SER A O 1
ATOM 10006 N N . ILE A 1 1206 ? -9.207 -3.338 14.887 1.00 87.06 1206 ILE A N 1
ATOM 10007 C CA . ILE A 1 1206 ? -9.324 -4.098 16.149 1.00 87.06 1206 ILE A CA 1
ATOM 10008 C C . ILE A 1 1206 ? -9.694 -5.551 15.889 1.00 87.06 1206 ILE A C 1
ATOM 10010 O O . ILE A 1 1206 ? -9.066 -6.445 16.452 1.00 87.06 1206 ILE A O 1
ATOM 10014 N N . LEU A 1 1207 ? -10.687 -5.800 15.032 1.00 84.94 1207 LEU A N 1
ATOM 10015 C CA . LEU A 1 1207 ? -11.159 -7.161 14.769 1.00 84.94 1207 LEU A CA 1
ATOM 10016 C C . LEU A 1 1207 ? -10.149 -7.987 13.965 1.00 84.94 1207 LEU A C 1
ATOM 10018 O O . LEU A 1 1207 ? -10.227 -9.213 13.973 1.00 84.94 1207 LEU A O 1
ATOM 10022 N N . SER A 1 1208 ? -9.158 -7.340 13.343 1.00 80.31 1208 SER A N 1
ATOM 10023 C CA . SER A 1 1208 ? -7.987 -8.009 12.769 1.00 80.31 1208 SER A CA 1
ATOM 10024 C C . SER A 1 1208 ? -6.916 -8.409 13.798 1.00 80.31 1208 SER A C 1
ATOM 10026 O O . SER A 1 1208 ? -5.991 -9.138 13.452 1.00 80.31 1208 SER A O 1
ATOM 10028 N N . LYS A 1 1209 ? -6.994 -7.952 15.058 1.00 82.06 1209 LYS A N 1
ATOM 10029 C CA . LYS A 1 1209 ? -6.053 -8.354 16.120 1.00 82.06 1209 LYS A CA 1
ATOM 10030 C C . LYS A 1 1209 ? -6.497 -9.658 16.784 1.00 82.06 1209 LYS A C 1
ATOM 10032 O O . LYS A 1 1209 ? -7.668 -10.037 16.745 1.00 82.06 1209 LYS A O 1
ATOM 10037 N N . ASN A 1 1210 ? -5.559 -10.338 17.446 1.00 78.25 1210 ASN A N 1
ATOM 10038 C CA . ASN A 1 1210 ? -5.842 -11.550 18.218 1.00 78.25 1210 ASN A CA 1
ATOM 10039 C C . ASN A 1 1210 ? -6.534 -11.231 19.557 1.00 78.25 1210 ASN A C 1
ATOM 10041 O O . ASN A 1 1210 ? -5.977 -11.438 20.633 1.00 78.25 1210 ASN A O 1
ATOM 10045 N N . ILE A 1 1211 ? -7.748 -10.695 19.474 1.00 81.88 1211 ILE A N 1
ATOM 10046 C CA . ILE A 1 1211 ? -8.603 -10.382 20.613 1.00 81.88 1211 ILE A CA 1
ATOM 10047 C C . ILE A 1 1211 ? -9.887 -11.212 20.553 1.00 81.88 1211 ILE A C 1
ATOM 10049 O O . ILE A 1 1211 ? -10.382 -11.518 19.462 1.00 81.88 1211 ILE A O 1
ATOM 10053 N N . ASN A 1 1212 ? -10.397 -11.628 21.715 1.00 84.94 1212 ASN A N 1
ATOM 10054 C CA . ASN A 1 1212 ? -11.624 -12.418 21.805 1.00 84.94 1212 ASN A CA 1
ATOM 10055 C C . ASN A 1 1212 ? -12.871 -11.560 21.535 1.00 84.94 1212 ASN A C 1
ATOM 10057 O O . ASN A 1 1212 ? -13.788 -12.000 20.843 1.00 84.94 1212 ASN A O 1
ATOM 10061 N N . SER A 1 1213 ? -12.901 -10.329 22.051 1.00 89.50 1213 SER A N 1
ATOM 10062 C CA . SER A 1 1213 ? -14.047 -9.428 21.906 1.00 89.50 1213 SER A CA 1
ATOM 10063 C C . SER A 1 1213 ? -13.663 -7.949 21.904 1.00 89.50 1213 SER A C 1
ATOM 10065 O O . SER A 1 1213 ? -12.606 -7.555 22.401 1.00 89.50 1213 SER A O 1
ATOM 10067 N N . ALA A 1 1214 ? -14.540 -7.115 21.352 1.00 92.38 1214 ALA A N 1
ATOM 10068 C CA . ALA A 1 1214 ? -14.432 -5.667 21.442 1.00 92.38 1214 ALA A CA 1
ATOM 10069 C C . ALA A 1 1214 ? -15.790 -5.028 21.742 1.00 92.38 1214 ALA A C 1
ATOM 10071 O O . ALA A 1 1214 ? -16.802 -5.463 21.197 1.00 92.38 1214 ALA A O 1
ATOM 10072 N N . ILE A 1 1215 ? -15.810 -3.972 22.561 1.00 93.81 1215 ILE A N 1
ATOM 10073 C CA . ILE A 1 1215 ? -16.978 -3.084 22.664 1.00 93.81 1215 ILE A CA 1
ATOM 10074 C C . ILE A 1 1215 ? -16.695 -1.828 21.859 1.00 93.81 1215 ILE A C 1
ATOM 10076 O O . ILE A 1 1215 ? -15.731 -1.120 22.152 1.00 93.81 1215 ILE A O 1
ATOM 10080 N N . LEU A 1 1216 ? -17.533 -1.547 20.866 1.00 93.19 1216 LEU A N 1
ATOM 10081 C CA . LEU A 1 1216 ? -17.369 -0.412 19.962 1.00 93.19 1216 LEU A CA 1
ATOM 10082 C C . LEU A 1 1216 ? -18.670 0.382 19.854 1.00 93.19 1216 LEU A C 1
ATOM 10084 O O . LEU A 1 1216 ? -19.763 -0.166 20.006 1.00 93.19 1216 LEU A O 1
ATOM 10088 N N . CYS A 1 1217 ? -18.546 1.674 19.557 1.00 90.31 1217 CYS A N 1
ATOM 10089 C CA . CYS A 1 1217 ? -19.687 2.565 19.385 1.00 90.31 1217 CYS A CA 1
ATOM 10090 C C . CYS A 1 1217 ? -20.026 2.754 17.902 1.00 90.31 1217 CYS A C 1
ATOM 10092 O O . CYS A 1 1217 ? -19.219 3.298 17.147 1.00 90.31 1217 CYS A O 1
ATOM 10094 N N . ARG A 1 1218 ? -21.221 2.337 17.476 1.00 87.56 1218 ARG A N 1
ATOM 10095 C CA . ARG A 1 1218 ? -21.687 2.424 16.084 1.00 87.56 1218 ARG A CA 1
ATOM 10096 C C . ARG A 1 1218 ? -21.727 3.862 15.560 1.00 87.56 1218 ARG A C 1
ATOM 10098 O O . ARG A 1 1218 ? -21.313 4.121 14.435 1.00 87.56 1218 ARG A O 1
ATOM 10105 N N . TRP A 1 1219 ? -22.187 4.796 16.382 1.00 85.44 1219 TRP A N 1
ATOM 10106 C CA . TRP A 1 1219 ? -22.259 6.226 16.075 1.00 85.44 1219 TRP A CA 1
ATOM 10107 C C . TRP A 1 1219 ? -21.678 7.050 17.226 1.00 85.44 1219 TRP A C 1
ATOM 10109 O O . TRP A 1 1219 ? -21.063 6.520 18.155 1.00 85.44 1219 TRP A O 1
ATOM 10119 N N . ASP A 1 1220 ? -21.841 8.363 17.150 1.00 80.50 1220 ASP A N 1
ATOM 10120 C CA . ASP A 1 1220 ? -21.399 9.293 18.178 1.00 80.50 1220 ASP A CA 1
ATOM 10121 C C . ASP A 1 1220 ? -22.248 9.118 19.443 1.00 80.50 1220 ASP A C 1
ATOM 10123 O O . ASP A 1 1220 ? -23.429 9.463 19.479 1.00 80.50 1220 ASP A O 1
ATOM 10127 N N . VAL A 1 1221 ? -21.650 8.539 20.486 1.00 81.12 1221 VAL A N 1
ATOM 10128 C CA . VAL A 1 1221 ? -22.343 8.251 21.747 1.00 81.12 1221 VAL A CA 1
ATOM 10129 C C . VAL A 1 1221 ? -22.211 9.395 22.746 1.00 81.12 1221 VAL A C 1
ATOM 10131 O O . VAL A 1 1221 ? -21.206 10.107 22.807 1.00 81.12 1221 VAL A O 1
ATOM 10134 N N . PHE A 1 1222 ? -23.234 9.556 23.581 1.00 87.81 1222 PHE A N 1
ATOM 10135 C CA . PHE A 1 1222 ? -23.230 10.559 24.636 1.00 87.81 1222 PHE A CA 1
ATOM 10136 C C . PHE A 1 1222 ? -22.434 10.060 25.846 1.00 87.81 1222 PHE A C 1
ATOM 10138 O O . PHE A 1 1222 ? -22.725 8.999 26.403 1.00 87.81 1222 PHE A O 1
ATOM 10145 N N . LEU A 1 1223 ? -21.420 10.833 26.254 1.00 88.88 1223 LEU A N 1
ATOM 10146 C CA . LEU A 1 1223 ? -20.446 10.420 27.269 1.00 88.88 1223 LEU A CA 1
ATOM 10147 C C . LEU A 1 1223 ? -21.099 10.027 28.601 1.00 88.88 1223 LEU A C 1
ATOM 10149 O O . LEU A 1 1223 ? -20.768 8.984 29.145 1.00 88.88 1223 LEU A O 1
ATOM 10153 N N . GLU A 1 1224 ? -22.012 10.842 29.132 1.00 89.38 1224 GLU A N 1
ATOM 10154 C CA . GLU A 1 1224 ? -22.596 10.612 30.465 1.00 89.38 1224 GLU A CA 1
ATOM 10155 C C . GLU A 1 1224 ? -23.382 9.297 30.520 1.00 89.38 1224 GLU A C 1
ATOM 10157 O O . GLU A 1 1224 ? -23.169 8.485 31.416 1.00 89.38 1224 GLU A O 1
ATOM 10162 N N . GLN A 1 1225 ? -24.215 9.054 29.510 1.00 91.50 1225 GLN A N 1
ATOM 10163 C CA . GLN A 1 1225 ? -25.013 7.840 29.359 1.00 91.50 1225 GLN A CA 1
ATOM 10164 C C . GLN A 1 1225 ? -24.118 6.615 29.140 1.00 91.50 1225 GLN A C 1
ATOM 10166 O O . GLN A 1 1225 ? -24.332 5.569 29.747 1.00 91.50 1225 GLN A O 1
ATOM 10171 N N . SER A 1 1226 ? -23.065 6.764 28.332 1.00 92.50 1226 SER A N 1
ATOM 10172 C CA . SER A 1 1226 ? -22.097 5.690 28.085 1.00 92.50 1226 SER A CA 1
ATOM 10173 C C . SER A 1 1226 ? -21.342 5.302 29.358 1.00 92.50 1226 SER A C 1
ATOM 10175 O O . SER A 1 1226 ? -21.146 4.117 29.616 1.00 92.50 1226 SER A O 1
ATOM 10177 N N . LEU A 1 1227 ? -20.944 6.283 30.178 1.00 92.62 1227 LEU A N 1
ATOM 10178 C CA . LEU A 1 1227 ? -20.279 6.039 31.461 1.00 92.62 1227 LEU A CA 1
ATOM 10179 C C . LEU A 1 1227 ? -21.210 5.371 32.481 1.00 92.62 1227 LEU A C 1
ATOM 10181 O O . LEU A 1 1227 ? -20.740 4.534 33.245 1.00 92.62 1227 LEU A O 1
ATOM 10185 N N . GLU A 1 1228 ? -22.505 5.705 32.486 1.00 92.38 1228 GLU A N 1
ATOM 10186 C CA . GLU A 1 1228 ? -23.505 5.051 33.344 1.00 92.38 1228 GLU A CA 1
ATOM 10187 C C . GLU A 1 1228 ? -23.687 3.571 32.972 1.00 92.38 1228 GLU A C 1
ATOM 10189 O O . GLU A 1 1228 ? -23.668 2.710 33.851 1.00 92.38 1228 GLU A O 1
ATOM 10194 N N . ILE A 1 1229 ? -23.783 3.258 31.675 1.00 92.94 1229 ILE A N 1
ATOM 10195 C CA . ILE A 1 1229 ? -23.859 1.870 31.189 1.00 92.94 1229 ILE A CA 1
ATOM 10196 C C . ILE A 1 1229 ? -22.570 1.111 31.540 1.00 92.94 1229 ILE A C 1
ATOM 10198 O O . ILE A 1 1229 ? -22.623 -0.001 32.060 1.00 92.94 1229 ILE A O 1
ATOM 10202 N N . PHE A 1 1230 ? -21.397 1.712 31.318 1.00 91.62 1230 PHE A N 1
ATOM 10203 C CA . PHE A 1 1230 ? -20.119 1.069 31.637 1.00 91.62 1230 PHE A CA 1
ATOM 10204 C C . PHE A 1 1230 ? -19.865 0.907 33.136 1.00 91.62 1230 PHE A C 1
ATOM 10206 O O . PHE A 1 1230 ? -19.192 -0.042 33.530 1.00 91.62 1230 PHE A O 1
ATOM 10213 N N . GLU A 1 1231 ? -20.391 1.792 33.985 1.00 90.00 1231 GLU A N 1
ATOM 10214 C CA . GLU A 1 1231 ? -20.308 1.627 35.437 1.00 90.00 1231 GLU A CA 1
ATOM 10215 C C . GLU A 1 1231 ? -20.924 0.295 35.870 1.00 90.00 1231 GLU A C 1
ATOM 10217 O O . GLU A 1 1231 ? -20.329 -0.400 36.688 1.00 90.00 1231 GLU A O 1
ATOM 10222 N N . LYS A 1 1232 ? -22.031 -0.109 35.238 1.00 88.50 1232 LYS A N 1
ATOM 10223 C CA . LYS A 1 1232 ? -22.665 -1.408 35.474 1.00 88.50 1232 LYS A CA 1
ATOM 10224 C C . LYS A 1 1232 ? -21.845 -2.575 34.940 1.00 88.50 1232 LYS A C 1
ATOM 10226 O O . LYS A 1 1232 ? -21.619 -3.531 35.673 1.00 88.50 1232 LYS A O 1
ATOM 10231 N N . ILE A 1 1233 ? -21.298 -2.469 33.730 1.00 89.25 1233 ILE A N 1
ATOM 10232 C CA . ILE A 1 1233 ? -20.408 -3.502 33.165 1.00 89.25 1233 ILE A CA 1
ATOM 10233 C C . ILE A 1 1233 ? -19.210 -3.770 34.092 1.00 89.25 1233 ILE A C 1
ATOM 10235 O O . ILE A 1 1233 ? -18.805 -4.914 34.263 1.00 89.25 1233 ILE A O 1
ATOM 10239 N N . LEU A 1 1234 ? -18.663 -2.731 34.734 1.00 86.81 1234 LEU A N 1
ATOM 10240 C CA . LEU A 1 1234 ? -17.543 -2.857 35.673 1.00 86.81 1234 LEU A CA 1
ATOM 10241 C C . LEU A 1 1234 ? -17.902 -3.543 37.008 1.00 86.81 1234 LEU A C 1
ATOM 10243 O O . LEU A 1 1234 ? -16.977 -3.872 37.759 1.00 86.81 1234 LEU A O 1
ATOM 10247 N N . GLU A 1 1235 ? -19.192 -3.705 37.320 1.00 82.69 1235 GLU A N 1
ATOM 10248 C CA . GLU A 1 1235 ? -19.714 -4.338 38.543 1.00 82.69 1235 GLU A CA 1
ATOM 10249 C C . GLU A 1 1235 ? -20.024 -5.837 38.367 1.00 82.69 1235 GLU A C 1
ATOM 10251 O O . GLU A 1 1235 ? -20.105 -6.550 39.369 1.00 82.69 1235 GLU A O 1
ATOM 10256 N N . PHE A 1 1236 ? -20.189 -6.329 37.133 1.00 76.56 1236 PHE A N 1
ATOM 10257 C CA . PHE A 1 1236 ? -20.551 -7.723 36.861 1.00 76.56 1236 PHE A CA 1
ATOM 10258 C C . PHE A 1 1236 ? -19.327 -8.647 36.741 1.00 76.56 1236 PHE A C 1
ATOM 10260 O O . PHE A 1 1236 ? -18.419 -8.394 35.957 1.00 76.56 1236 PHE A O 1
ATOM 10267 N N . ASP A 1 1237 ? -19.367 -9.783 37.447 1.00 67.62 1237 ASP A N 1
ATOM 10268 C CA . ASP A 1 1237 ? -18.468 -10.936 37.250 1.00 67.62 1237 ASP A CA 1
ATOM 10269 C C . ASP A 1 1237 ? -19.105 -11.965 36.283 1.00 67.62 1237 ASP A C 1
ATOM 10271 O O . ASP A 1 1237 ? -19.142 -13.167 36.555 1.00 67.62 1237 ASP A O 1
ATOM 10275 N N . SER A 1 1238 ? -19.681 -11.501 35.170 1.00 68.00 1238 SER A N 1
ATOM 10276 C CA . SER A 1 1238 ? -20.304 -12.348 34.139 1.00 68.00 1238 SER A CA 1
ATOM 10277 C C . SER A 1 1238 ? -19.591 -12.221 32.790 1.00 68.00 1238 SER A C 1
ATOM 10279 O O . SER A 1 1238 ? -18.593 -11.511 32.650 1.00 68.00 1238 SER A O 1
ATOM 10281 N N . ASN A 1 1239 ? -20.080 -12.960 31.794 1.00 81.62 1239 ASN A N 1
ATOM 10282 C CA . ASN A 1 1239 ? -19.614 -12.847 30.419 1.00 81.62 1239 ASN A CA 1
ATOM 10283 C C . ASN A 1 1239 ? -19.953 -11.457 29.843 1.00 81.62 1239 ASN A C 1
ATOM 10285 O O . ASN A 1 1239 ? -21.024 -10.914 30.121 1.00 81.62 1239 ASN A O 1
ATOM 10289 N N . LEU A 1 1240 ? -19.062 -10.890 29.027 1.00 89.12 1240 LEU A N 1
ATOM 10290 C CA . LEU A 1 1240 ? -19.139 -9.503 28.558 1.00 89.12 1240 LEU A CA 1
ATOM 10291 C C . LEU A 1 1240 ? -20.446 -9.172 27.830 1.00 89.12 1240 LEU A C 1
ATOM 10293 O O . LEU A 1 1240 ? -21.062 -8.141 28.093 1.00 89.12 1240 LEU A O 1
ATOM 10297 N N . GLU A 1 1241 ? -20.865 -10.033 26.903 1.00 90.44 1241 GLU A N 1
ATOM 10298 C CA . GLU A 1 1241 ? -22.088 -9.825 26.124 1.00 90.44 1241 GLU A CA 1
ATOM 10299 C C . GLU A 1 1241 ? -23.367 -9.844 26.971 1.00 90.44 1241 GLU A C 1
ATOM 10301 O O . GLU A 1 1241 ? -24.293 -9.072 26.710 1.00 90.44 1241 GLU A O 1
ATOM 10306 N N . GLU A 1 1242 ? -23.400 -10.664 28.021 1.00 90.75 1242 GLU A N 1
ATOM 10307 C CA . GLU A 1 1242 ? -24.496 -10.684 28.991 1.00 90.75 1242 GLU A CA 1
ATOM 10308 C C . GLU A 1 1242 ? -24.446 -9.430 29.868 1.00 90.75 1242 GLU A C 1
ATOM 10310 O O . GLU A 1 1242 ? -25.462 -8.762 30.055 1.00 90.75 1242 GLU A O 1
ATOM 10315 N N . ALA A 1 1243 ? -23.253 -9.052 30.345 1.00 91.56 1243 ALA A N 1
ATOM 10316 C CA . ALA A 1 1243 ? -23.052 -7.851 31.152 1.00 91.56 1243 ALA A CA 1
ATOM 10317 C C . ALA A 1 1243 ? -23.506 -6.582 30.412 1.00 91.56 1243 ALA A C 1
ATOM 10319 O O . ALA A 1 1243 ? -24.185 -5.741 31.006 1.00 91.56 1243 ALA A O 1
ATOM 10320 N N . LEU A 1 1244 ? -23.192 -6.446 29.116 1.00 93.50 1244 LEU A N 1
ATOM 10321 C CA . LEU A 1 1244 ? -23.666 -5.320 28.306 1.00 93.50 1244 LEU A CA 1
ATOM 10322 C C . LEU A 1 1244 ? -25.193 -5.344 28.146 1.00 93.50 1244 LEU A C 1
ATOM 10324 O O . LEU A 1 1244 ? -25.838 -4.318 28.359 1.00 93.50 1244 LEU A O 1
ATOM 10328 N N . THR A 1 1245 ? -25.770 -6.500 27.807 1.00 93.38 1245 THR A N 1
ATOM 10329 C CA . THR A 1 1245 ? -27.221 -6.663 27.593 1.00 93.38 1245 THR A CA 1
ATOM 10330 C C . THR A 1 1245 ? -28.011 -6.304 28.854 1.00 93.38 1245 THR A C 1
ATOM 10332 O O . THR A 1 1245 ? -28.967 -5.529 28.789 1.00 93.38 1245 THR A O 1
ATOM 10335 N N . ILE A 1 1246 ? -27.570 -6.791 30.019 1.00 93.12 1246 ILE A N 1
ATOM 10336 C CA . ILE A 1 1246 ? -28.163 -6.467 31.323 1.00 93.12 1246 ILE A CA 1
ATOM 10337 C C . ILE A 1 1246 ? -28.016 -4.971 31.625 1.00 93.12 1246 ILE A C 1
ATOM 10339 O O . ILE A 1 1246 ? -28.993 -4.325 31.998 1.00 93.12 1246 ILE A O 1
ATOM 10343 N N . SER A 1 1247 ? -26.828 -4.399 31.411 1.00 93.81 1247 SER A N 1
ATOM 10344 C CA . SER A 1 1247 ? -26.569 -2.978 31.683 1.00 93.81 1247 SER A CA 1
ATOM 10345 C C . SER A 1 1247 ? -27.447 -2.055 30.828 1.00 93.81 1247 SER A C 1
ATOM 10347 O O . SER A 1 1247 ? -27.978 -1.064 31.329 1.00 93.81 1247 SER A O 1
ATOM 10349 N N . ILE A 1 1248 ? -27.647 -2.388 29.547 1.00 94.00 1248 ILE A N 1
ATOM 10350 C CA . ILE A 1 1248 ? -28.555 -1.655 28.654 1.00 94.00 1248 ILE A CA 1
ATOM 10351 C C . ILE A 1 1248 ? -30.010 -1.809 29.115 1.00 94.00 1248 ILE A C 1
ATOM 10353 O O . ILE A 1 1248 ? -30.736 -0.817 29.170 1.00 94.00 1248 ILE A O 1
ATOM 10357 N N . ARG A 1 1249 ? -30.439 -3.023 29.482 1.00 92.81 1249 ARG A N 1
ATOM 10358 C CA . ARG A 1 1249 ? -31.801 -3.279 29.977 1.00 92.81 1249 ARG A CA 1
ATOM 10359 C C . ARG A 1 1249 ? -32.116 -2.449 31.219 1.00 92.81 1249 ARG A C 1
ATOM 10361 O O . ARG A 1 1249 ? -33.109 -1.725 31.230 1.00 92.81 1249 ARG A O 1
ATOM 10368 N N . GLU A 1 1250 ? -31.240 -2.475 32.222 1.00 92.88 1250 GLU A N 1
ATOM 10369 C CA . GLU A 1 1250 ? -31.399 -1.666 33.436 1.00 92.88 1250 GLU A CA 1
ATOM 10370 C C . GLU A 1 1250 ? -31.438 -0.162 33.120 1.00 92.88 1250 GLU A C 1
ATOM 10372 O O . GLU A 1 1250 ? -32.227 0.588 33.707 1.00 92.88 1250 GLU A O 1
ATOM 10377 N N . TYR A 1 1251 ? -30.620 0.292 32.164 1.00 93.88 1251 TYR A N 1
ATOM 10378 C CA . TYR A 1 1251 ? -30.617 1.684 31.722 1.00 93.88 1251 TYR A CA 1
ATOM 10379 C C . TYR A 1 1251 ? -31.959 2.101 31.098 1.00 93.88 1251 TYR A C 1
ATOM 10381 O O . TYR A 1 1251 ? -32.478 3.172 31.433 1.00 93.88 1251 TYR A O 1
ATOM 10389 N N . ILE A 1 1252 ? -32.543 1.262 30.235 1.00 91.69 1252 ILE A N 1
ATOM 10390 C CA . ILE A 1 1252 ? -33.859 1.490 29.612 1.00 91.69 1252 ILE A CA 1
ATOM 10391 C C . ILE A 1 1252 ? -34.964 1.510 30.677 1.00 91.69 1252 ILE A C 1
ATOM 10393 O O . ILE A 1 1252 ? -35.799 2.419 30.685 1.00 91.69 1252 ILE A O 1
ATOM 10397 N N . GLU A 1 1253 ? -34.952 0.556 31.613 1.00 90.19 1253 GLU A N 1
ATOM 10398 C CA . GLU A 1 1253 ? -35.947 0.463 32.690 1.00 90.19 1253 GLU A CA 1
ATOM 10399 C C . GLU A 1 1253 ? -35.943 1.701 33.597 1.00 90.19 1253 GLU A C 1
ATOM 10401 O O . GLU A 1 1253 ? -37.007 2.214 33.972 1.00 90.19 1253 GLU A O 1
ATOM 10406 N N . LYS A 1 1254 ? -34.747 2.208 33.924 1.00 91.75 1254 LYS A N 1
ATOM 10407 C CA . LYS A 1 1254 ? -34.551 3.419 34.730 1.00 91.75 1254 LYS A CA 1
ATOM 10408 C C . LYS A 1 1254 ? -34.958 4.690 33.979 1.00 91.75 1254 LYS A C 1
ATOM 10410 O O . LYS A 1 1254 ? -35.492 5.614 34.596 1.00 91.75 1254 LYS A O 1
ATOM 10415 N N . ASN A 1 1255 ? -34.741 4.736 32.663 1.00 88.00 1255 ASN A N 1
ATOM 10416 C CA . ASN A 1 1255 ? -34.963 5.907 31.811 1.00 88.00 1255 ASN A CA 1
ATOM 10417 C C . ASN A 1 1255 ? -36.097 5.669 30.800 1.00 88.00 1255 ASN A C 1
ATOM 10419 O O . ASN A 1 1255 ? -35.888 5.679 29.587 1.00 88.00 1255 ASN A O 1
ATOM 10423 N N . LYS A 1 1256 ? -37.327 5.476 31.289 1.00 80.75 1256 LYS A N 1
ATOM 10424 C CA . LYS A 1 1256 ? -38.494 5.256 30.417 1.00 80.75 1256 LYS A CA 1
ATOM 10425 C C . LYS A 1 1256 ? -38.677 6.391 29.400 1.00 80.75 1256 LYS A C 1
ATOM 10427 O O . LYS A 1 1256 ? -38.557 7.564 29.747 1.00 80.75 1256 LYS A O 1
ATOM 10432 N N . ASN A 1 1257 ? -39.067 6.030 28.175 1.00 82.19 1257 ASN A N 1
ATOM 10433 C CA . ASN A 1 1257 ? -39.272 6.931 27.029 1.00 82.19 1257 ASN A CA 1
ATOM 10434 C C . ASN A 1 1257 ? -38.002 7.625 26.501 1.00 82.19 1257 ASN A C 1
ATOM 10436 O O . ASN A 1 1257 ? -38.097 8.680 25.872 1.00 82.19 1257 ASN A O 1
ATOM 10440 N N . ILE A 1 1258 ? -36.820 7.058 26.745 1.00 87.69 1258 ILE A N 1
ATOM 10441 C CA . ILE A 1 1258 ? -35.570 7.567 26.178 1.00 87.69 1258 ILE A CA 1
ATOM 10442 C C . ILE A 1 1258 ? -35.374 7.102 24.730 1.00 87.69 1258 ILE A C 1
ATOM 10444 O O . ILE A 1 1258 ? -35.669 5.958 24.382 1.00 87.69 1258 ILE A O 1
ATOM 10448 N N . HIS A 1 1259 ? -34.840 7.978 23.879 1.00 91.12 1259 HIS A N 1
ATOM 10449 C CA . HIS A 1 1259 ? -34.502 7.616 22.503 1.00 91.12 1259 HIS A CA 1
ATOM 10450 C C . HIS A 1 1259 ? -33.415 6.519 22.457 1.00 91.12 1259 HIS A C 1
ATOM 10452 O O . HIS A 1 1259 ? -32.405 6.631 23.157 1.00 91.12 1259 HIS A O 1
ATOM 10458 N N . PRO A 1 1260 ? -33.521 5.521 21.559 1.00 90.56 1260 PRO A N 1
ATOM 10459 C CA . PRO A 1 1260 ? -32.495 4.490 21.378 1.00 90.56 1260 PRO A CA 1
ATOM 10460 C C . PRO A 1 1260 ? -31.069 4.968 21.066 1.00 90.56 1260 PRO A C 1
ATOM 10462 O O . PRO A 1 1260 ? -30.112 4.254 21.350 1.00 90.56 1260 PRO A O 1
ATOM 10465 N N . VAL A 1 1261 ? -30.884 6.183 20.533 1.00 90.00 1261 VAL A N 1
ATOM 10466 C CA . VAL A 1 1261 ? -29.565 6.723 20.150 1.00 90.00 1261 VAL A CA 1
ATOM 10467 C C . VAL A 1 1261 ? -28.619 6.822 21.353 1.00 90.00 1261 VAL A C 1
ATOM 10469 O O . VAL A 1 1261 ? -27.405 6.726 21.183 1.00 90.00 1261 VAL A O 1
ATOM 10472 N N . PHE A 1 1262 ? -29.159 6.961 22.568 1.00 90.44 1262 PHE A N 1
ATOM 10473 C CA . PHE A 1 1262 ? -28.372 7.072 23.798 1.00 90.44 1262 PHE A CA 1
ATOM 10474 C C . PHE A 1 1262 ? -27.709 5.765 24.251 1.00 90.44 1262 PHE A C 1
ATOM 10476 O O . PHE A 1 1262 ? -26.723 5.833 24.980 1.00 90.44 1262 PHE A O 1
ATOM 10483 N N . TRP A 1 1263 ? -28.231 4.601 23.852 1.00 91.69 1263 TRP A N 1
ATOM 10484 C CA . TRP A 1 1263 ? -27.791 3.305 24.390 1.00 91.69 1263 TRP A CA 1
ATOM 10485 C C . TRP A 1 1263 ? -27.534 2.246 23.315 1.00 91.69 1263 TRP A C 1
ATOM 10487 O O . TRP A 1 1263 ? -26.600 1.460 23.451 1.00 91.69 1263 TRP A O 1
ATOM 10497 N N . ALA A 1 1264 ? -28.298 2.239 22.219 1.00 92.06 1264 ALA A N 1
ATOM 10498 C CA . ALA A 1 1264 ? -28.230 1.171 21.223 1.00 92.06 1264 ALA A CA 1
ATOM 10499 C C . ALA A 1 1264 ? -26.904 1.157 20.449 1.00 92.06 1264 ALA A C 1
ATOM 10501 O O . ALA A 1 1264 ? -26.505 0.121 19.932 1.00 92.06 1264 ALA A O 1
ATOM 10502 N N . GLY A 1 1265 ? -26.187 2.282 20.415 1.00 90.56 1265 GLY A N 1
ATOM 10503 C CA . GLY A 1 1265 ? -24.927 2.402 19.690 1.00 90.56 1265 GLY A CA 1
ATOM 10504 C C . GLY A 1 1265 ? -23.760 1.633 20.310 1.00 90.56 1265 GLY A C 1
ATOM 10505 O O . GLY A 1 1265 ? -22.738 1.513 19.648 1.00 90.56 1265 GLY A O 1
ATOM 10506 N N . ILE A 1 1266 ? -23.866 1.136 21.547 1.00 93.62 1266 ILE A N 1
ATOM 10507 C CA . ILE A 1 1266 ? -22.792 0.401 22.234 1.00 93.62 1266 ILE A CA 1
ATOM 10508 C C . ILE A 1 1266 ? -22.961 -1.094 21.961 1.00 93.62 1266 ILE A C 1
ATOM 10510 O O . ILE A 1 1266 ? -23.943 -1.688 22.393 1.00 93.62 1266 ILE A O 1
ATOM 10514 N N . GLU A 1 1267 ? -22.013 -1.714 21.261 1.00 93.75 1267 GLU A N 1
ATOM 10515 C CA . GLU A 1 1267 ? -22.163 -3.082 20.751 1.00 93.75 1267 GLU A CA 1
ATOM 10516 C C . GLU A 1 1267 ? -20.965 -3.972 21.079 1.00 93.75 1267 GLU A C 1
ATOM 10518 O O . GLU A 1 1267 ? -19.825 -3.503 21.065 1.00 93.75 1267 GLU A O 1
ATOM 10523 N N . VAL A 1 1268 ? -21.217 -5.270 21.292 1.00 94.12 1268 VAL A N 1
ATOM 10524 C CA . VAL A 1 1268 ? -20.168 -6.300 21.361 1.00 94.12 1268 VAL A CA 1
ATOM 10525 C C . VAL A 1 1268 ? -19.892 -6.863 19.974 1.00 94.12 1268 VAL A C 1
ATOM 10527 O O . VAL A 1 1268 ? -20.806 -7.289 19.269 1.00 94.12 1268 VAL A O 1
ATOM 10530 N N . TRP A 1 1269 ? -18.610 -6.934 19.633 1.00 92.69 1269 TRP A N 1
ATOM 10531 C CA . TRP A 1 1269 ? -18.088 -7.490 18.394 1.00 92.69 1269 TRP A CA 1
ATOM 10532 C C . TRP A 1 1269 ? -17.133 -8.648 18.658 1.00 92.69 1269 TRP A C 1
ATOM 10534 O O . TRP A 1 1269 ? -16.274 -8.553 19.539 1.00 92.69 1269 TRP A O 1
ATOM 10544 N N . LYS A 1 1270 ? -17.246 -9.714 17.860 1.00 89.62 1270 LYS A N 1
ATOM 10545 C CA . LYS A 1 1270 ? -16.307 -10.848 17.834 1.00 89.62 1270 LYS A CA 1
ATOM 10546 C C . LYS A 1 1270 ? -15.969 -11.231 16.382 1.00 89.62 1270 LYS A C 1
ATOM 10548 O O . LYS A 1 1270 ? -16.754 -10.973 15.471 1.00 89.62 1270 LYS A O 1
ATOM 10553 N N . ASN A 1 1271 ? -14.788 -11.819 16.170 1.00 80.75 1271 ASN A N 1
ATOM 10554 C CA . ASN A 1 1271 ? -14.287 -12.297 14.867 1.00 80.75 1271 ASN A CA 1
ATOM 10555 C C . ASN A 1 1271 ? -13.560 -13.634 15.014 1.00 80.75 1271 ASN A C 1
ATOM 10557 O O . ASN A 1 1271 ? -12.659 -13.705 15.886 1.00 80.75 1271 ASN A O 1
#

InterPro domains:
  IPR011990 Tetratricopeptide-like helical domain superfamily [SSF48452] (240-334)

pLDDT: mean 80.9, std 11.56, range [39.88, 96.88]

Sequence (1271 aa):
MKTLILNATSISEQLIINLIKDAKHYDIQIISYENDKLNMSQLVELSKKYYFNSFDCYLPKTKNVDEMKSKLLALKEESIVLILGLEKIFLNTAQSNFQIKSGTKQFNYHSYENIDSIQLISFIEDLYEQYKYHFLFLLQANIEVSERITTELEAYDIEILSIKYENDDSKDIQKDIFKALENATYKEALTVLEEYKASLDEHSIRNLQIMIWQQHGLQNKAIEFLQENFEILHNSEKKQLANLYYFAEKYYEAYTISSAIFKENPLTIGLNTLFLNTAIKLGKFEEIYEQVLEVDSKDVKVLEICANYFTKEGTFNTAIEYRNKLFALTNEPYHLLLSEILKIEKDKPINGHIAEQQISNIIVDYNDEVLDVEKSYRIGRIWFEVYNSPYKAYCHFKNVLKICNNIHSVDAAKYRMKILGNHGHANKIIKIGYQRKYPDRLPTMRVDELFNSLLILTHDDKGYLTWQDFIDDSQNQQTWKKYLSKKTIDVLQSINSKIEISDIDKSIMANRFKDNELIKMVTMYKSLSLSDEQIQTIKEASESFIAQAENKMEEIWLRYYIANFFIYIGEMQLANNHSITLWYLANRINNQEESKIARLLGTLSWGVAQYKNGKEIEGITCIVSTIEHFIETEEIIPFLEDGLGILNIWIQNNKFLFSTTEFDFFIHFFKRLTPQNANQNEVYEYIAKEDWNAIYNLLGYKIYNTQEYNPQWALDFYHYTLATAKSEQLHIDFDLIMDNIENLICALVMRKDQRAKLLNWFAELIFMDSDNKYSPVERWKTSLKLLTISIEDLEEKRKNLKNTYERAFIADENRIIYELHLRVNIILFKGKMYLNDIEKFKIIQNILNGFDYLSLRTQKEKKINKSGAKVTEELEKIEKEYLQLIEELSQYSIKNFKEAFLSVEYEEKSKQYAKLRRILEENHPVYMNDSLYDEVPITIIQSKMEIDEIYYQYIDTKIFVCYLVITNDFIDFGFINNKSEFDKKDVDNLARQIQTFTTSTQYDIKEIEESYYKLSLYYFEPLLVHITNNKYKKIYINHDLSLPFISSNLIRLSDKWLVEEVDSIVNLTNRHYFFDKKSNTTNVFSIANLGKKSDPQFVKTNQWINGSQTRRQKNIENFEDNFSSITSTMACNKTNSLLIISHGIQGSNQNILTGALSIEGEKKTYTIDDFQFIAGLEECVAFLSCSGGSLSMGEHETSNTIISSILSKNINSAILCRWDVFLEQSLEIFEKILEFDSNLEEALTISIREYIEKNKNIHPVFWAGIEVWKN